Protein AF-0000000087152832 (afdb_homodimer)

Foldseek 3Di:
DPQPPLLVLVVVLDVVVHDFAAQPFDDDPQAQAQEEEEACFQQLLLLQLLLRNVNHPRYAYEYQAQDLCRGDCLNALDQDQFDPDFQPFAFSVLPSVSLGLQSSCCSPPNNVVVVPDRGHTSVSVSVSRVVSCVSSVPDYHYNKDFQAWDDDDQWIWTWIAHPNDTDIHIYNFYEHLPAQQQQQHDDDDPQCPPPPPQFEDESNDGDDLLVQAQWEEEEEEQAASRLSVLLSNVVSHHVAYEYEYQAQDRLADPLQVVLVDCVSQQCVLVDPLQVLLVSVLVDVVSDHHHDPVSNVSNVVDPRYHYHHNWDFPHWDDDVQWIWTQTPVGIDTTNHYYYHPGYARALCSRSHNVVCSVQFAFQLLPDDHDPVRDDPRNRRQGQADQLQFTDTSDPPPCPSRRRYHYQAQSCCSNNNDTGSDRNNSNNRSSRNSVSSVVVSCVVCVVVVCCVVVDDDDDPDDPVVCVVVDDDPDPPPPDD/DPQPPLLVLVVVLDVVVHDFAAQPFDDDPQAQAQEEEEACFQQLLLLQLLLRNVNHPRYAYEYQAQDLCRGDCLNALDQDQFDPDAQPFAFSCLPSVSLGLQSSCCSPPNNVVVVPDRGHTSVSVSVSRVVSCVSSVPDYHYNKDFQAWDDDDQWIWTWIAHPNDTDIHIYNFYEHLPAQQQQQHDDDDPQCPPPPPQFEDESSDGDDLLVQAQWEEEEEEQAASRLSVLLSNVVSHHVAYEYEYQAQDRLADPLQVVLVDCVSQQCVLVDPLQVLLVSVLVDVVSDHHHDPVSNVSNVVDPRYHYHHNWDFPHWDDDVQWIWTQTPVGIDTTNHYYYHPGYARALCSRSHNVVCSVQFAFQLLPDDHDPVRDDPRNRRQGQADQLQFTDTSDPPPCPSRRRYHYQYCSCCSNNHPDGSDRNNSNNRSSRNSVSSVVVSCVVCVVVVCCVVVDDDDDPDDPVVCVVVDDDPDPPDPDD

Solvent-accessible surface area (backbone atoms only — not comparable to full-atom values): 50286 Å² total; per-residue (Å²): 123,85,77,75,63,54,54,48,57,34,51,49,46,50,58,65,69,47,79,70,50,66,60,65,67,78,89,51,90,87,52,69,21,51,30,36,31,38,20,47,28,70,55,23,45,27,46,52,52,53,37,34,63,55,12,45,47,53,64,44,31,27,18,57,30,76,40,80,72,52,36,54,42,60,72,59,44,53,64,59,68,45,47,90,56,70,63,81,59,57,40,68,42,61,71,37,48,38,61,25,68,65,45,50,47,27,50,74,63,31,65,68,53,53,67,67,46,80,39,45,40,30,66,58,50,46,50,46,52,56,47,48,32,61,78,71,63,55,69,63,43,47,31,29,33,79,54,31,49,41,81,53,94,86,32,32,37,36,33,29,38,40,88,90,36,77,46,76,47,30,24,47,28,38,35,43,30,46,35,68,57,56,32,37,22,76,38,74,58,73,31,53,68,76,42,61,66,87,40,44,44,46,51,83,45,93,71,70,44,70,75,35,40,67,28,36,34,35,27,37,27,58,25,48,66,20,30,22,50,47,24,50,34,50,73,41,42,26,55,29,37,39,32,26,14,61,44,78,59,74,32,31,39,57,62,71,60,64,40,72,44,59,56,53,55,76,34,38,66,72,47,56,68,70,57,35,49,51,52,45,49,51,41,63,72,43,38,62,45,35,49,62,66,38,49,47,60,29,45,76,38,87,50,32,29,36,35,58,45,26,46,65,72,33,46,43,78,54,90,88,28,36,32,40,34,32,83,87,43,75,45,75,24,54,35,34,39,37,28,57,56,58,36,64,31,56,82,64,30,64,35,37,66,82,48,43,87,43,46,19,25,30,58,76,75,50,82,64,58,88,94,60,70,50,72,68,66,29,54,27,50,38,49,44,92,40,31,14,41,30,46,56,51,86,82,76,43,71,66,33,64,35,35,23,53,40,13,50,47,35,23,59,50,54,40,65,71,30,58,43,52,85,32,37,62,61,48,50,58,41,31,47,52,42,49,51,41,51,56,47,60,75,41,37,71,61,50,48,54,56,55,68,46,90,69,71,58,74,58,58,71,74,70,48,51,88,21,47,60,69,80,79,77,76,75,74,79,123,124,85,76,76,64,54,55,48,57,34,51,49,45,50,58,64,70,48,76,70,50,68,60,65,67,80,88,51,91,86,52,69,23,50,32,37,30,37,23,48,26,72,56,24,44,27,47,52,52,53,37,35,62,55,14,46,46,53,65,45,29,27,17,58,30,77,41,78,72,52,36,54,44,60,73,59,46,52,64,60,69,45,47,90,55,69,62,82,59,56,38,66,41,62,69,36,48,38,60,24,68,64,47,50,48,26,50,74,62,30,64,68,52,54,68,68,46,82,40,44,39,30,66,57,51,47,50,47,52,55,46,48,31,62,79,69,64,55,68,62,44,47,31,27,32,79,54,30,49,39,83,52,93,85,32,33,36,36,33,30,38,41,88,89,36,77,46,76,46,29,25,49,28,37,35,43,30,45,36,68,56,56,31,36,22,76,38,73,59,74,32,52,68,77,43,62,66,90,40,44,42,46,53,84,43,91,72,71,46,71,77,36,40,65,28,36,34,33,28,40,26,57,26,46,65,20,32,24,52,47,25,52,33,51,73,40,42,25,55,30,35,41,32,27,16,61,44,76,58,74,31,30,39,56,62,66,60,64,42,72,44,59,57,53,56,75,35,38,65,73,48,56,68,70,57,36,49,49,53,46,49,51,42,62,71,42,38,64,45,36,50,63,66,37,48,47,59,28,47,76,38,87,50,32,30,37,36,58,45,25,46,64,72,34,43,45,80,54,90,89,27,37,34,39,35,33,82,87,42,75,45,75,25,55,36,33,38,38,28,57,58,58,36,63,31,55,82,66,29,63,34,38,66,82,50,44,88,44,47,20,25,30,58,77,75,51,82,63,58,87,93,59,69,50,72,69,66,30,53,27,51,38,50,47,92,40,31,13,41,30,47,56,50,85,81,76,42,71,67,33,64,34,36,24,52,40,13,52,47,34,24,62,46,50,43,77,62,32,57,43,53,84,27,37,62,60,49,52,58,40,30,47,51,44,50,50,42,50,57,45,61,74,39,37,69,62,49,47,52,54,55,66,44,91,69,72,56,74,58,58,71,73,71,50,50,87,21,47,62,70,80,81,78,77,77,72,77,122

Structure (mmCIF, N/CA/C/O backbone):
data_AF-0000000087152832-model_v1
#
loop_
_entity.id
_entity.type
_entity.pdbx_description
1 polymer 'FAD-dependent urate hydroxylase'
#
loop_
_atom_site.group_PDB
_atom_site.id
_atom_site.type_symbol
_atom_site.label_atom_id
_atom_site.label_alt_id
_atom_site.label_comp_id
_atom_site.label_asym_id
_atom_site.label_entity_id
_atom_site.label_seq_id
_atom_site.pdbx_PDB_ins_code
_atom_site.Cartn_x
_atom_site.Cartn_y
_atom_site.Cartn_z
_atom_site.occupancy
_atom_site.B_iso_or_equiv
_atom_site.auth_seq_id
_atom_site.auth_comp_id
_atom_site.auth_asym_id
_atom_site.auth_atom_id
_atom_site.pdbx_PDB_model_num
ATOM 1 N N . MET A 1 1 ? 34.344 0.021 24.438 1 34.47 1 MET A N 1
ATOM 2 C CA . MET A 1 1 ? 33.625 -0.871 23.516 1 34.47 1 MET A CA 1
ATOM 3 C C . MET A 1 1 ? 33.312 -0.161 22.219 1 34.47 1 MET A C 1
ATOM 5 O O . MET A 1 1 ? 32.844 0.986 22.219 1 34.47 1 MET A O 1
ATOM 9 N N . PRO A 1 2 ? 33.969 -0.465 21.047 1 39.16 2 PRO A N 1
ATOM 10 C CA . PRO A 1 2 ? 33.781 0.297 19.812 1 39.16 2 PRO A CA 1
ATOM 11 C C . PRO A 1 2 ? 32.375 0.818 19.641 1 39.16 2 PRO A C 1
ATOM 13 O O . PRO A 1 2 ? 31.406 0.152 20.031 1 39.16 2 PRO A O 1
ATOM 16 N N . LYS A 1 3 ? 32.188 1.976 19.656 1 50.28 3 LYS A N 1
ATOM 17 C CA . LYS A 1 3 ? 30.891 2.682 19.594 1 50.28 3 LYS A CA 1
ATOM 18 C C . LYS A 1 3 ? 30.016 2.133 18.484 1 50.28 3 LYS A C 1
ATOM 20 O O . LYS A 1 3 ? 30.406 2.129 17.312 1 50.28 3 LYS A O 1
ATOM 25 N N . SER A 1 4 ? 29.031 1.187 18.688 1 70.5 4 SER A N 1
ATOM 26 C CA . SER A 1 4 ? 28.109 0.554 17.75 1 70.5 4 SER A CA 1
ATOM 27 C C . SER A 1 4 ? 27.609 1.549 16.703 1 70.5 4 SER A C 1
ATOM 29 O O . SER A 1 4 ? 27.438 2.732 17 1 70.5 4 SER A O 1
ATOM 31 N N . ASP A 1 5 ? 27.891 1.509 15.406 1 87.69 5 ASP A N 1
ATOM 32 C CA . ASP A 1 5 ? 27.406 2.299 14.281 1 87.69 5 ASP A CA 1
ATOM 33 C C . ASP A 1 5 ? 25.906 2.594 14.43 1 87.69 5 ASP A C 1
ATOM 35 O O . ASP A 1 5 ? 25.078 1.691 14.312 1 87.69 5 ASP A O 1
ATOM 39 N N . PRO A 1 6 ? 25.641 3.889 14.805 1 92.56 6 PRO A N 1
ATOM 40 C CA . PRO A 1 6 ? 24.25 4.242 15.086 1 92.56 6 PRO A CA 1
ATOM 41 C C . PRO A 1 6 ? 23.344 4.07 13.867 1 92.56 6 PRO A C 1
ATOM 43 O O . PRO A 1 6 ? 22.109 4.074 14 1 92.56 6 PRO A O 1
ATOM 46 N N . ASP A 1 7 ? 23.938 3.949 12.727 1 94.38 7 ASP A N 1
ATOM 47 C CA . ASP A 1 7 ? 23.125 3.846 11.523 1 94.38 7 ASP A CA 1
ATOM 48 C C . ASP A 1 7 ? 23.078 2.406 11.016 1 94.38 7 ASP A C 1
ATOM 50 O O . ASP A 1 7 ? 22.594 2.15 9.906 1 94.38 7 ASP A O 1
ATOM 54 N N . SER A 1 8 ? 23.594 1.45 11.797 1 91.62 8 SER A N 1
ATOM 55 C CA . SER A 1 8 ? 23.672 0.055 11.375 1 91.62 8 SER A CA 1
ATOM 56 C C . SER A 1 8 ? 22.297 -0.511 11.055 1 91.62 8 SER A C 1
ATOM 58 O O . SER A 1 8 ? 22.125 -1.249 10.078 1 91.62 8 SER A O 1
ATOM 60 N N . VAL A 1 9 ? 21.281 -0.178 11.891 1 91.44 9 VAL A N 1
ATOM 61 C CA . VAL A 1 9 ? 19.922 -0.685 11.695 1 91.44 9 VAL A CA 1
ATOM 62 C C . VAL A 1 9 ? 19.375 -0.171 10.367 1 91.44 9 VAL A C 1
ATOM 64 O O . VAL A 1 9 ? 18.797 -0.935 9.586 1 91.44 9 VAL A O 1
ATOM 67 N N . ALA A 1 10 ? 19.594 1.076 10.102 1 94.69 10 ALA A N 1
ATOM 68 C CA . ALA A 1 10 ? 19.109 1.687 8.859 1 94.69 10 ALA A CA 1
ATOM 69 C C . ALA A 1 10 ? 19.844 1.106 7.652 1 94.69 10 ALA A C 1
ATOM 71 O O . ALA A 1 10 ? 19.219 0.789 6.637 1 94.69 10 ALA A O 1
ATOM 72 N N . ARG A 1 11 ? 21.094 0.98 7.719 1 94 11 ARG A N 1
ATOM 73 C CA . ARG A 1 11 ? 21.891 0.421 6.629 1 94 11 ARG A CA 1
ATOM 74 C C . ARG A 1 11 ? 21.469 -1.011 6.32 1 94 11 ARG A C 1
ATOM 76 O O . ARG A 1 11 ? 21.391 -1.403 5.156 1 94 11 ARG A O 1
ATOM 83 N N . GLU A 1 12 ? 21.25 -1.754 7.398 1 92.56 12 GLU A N 1
ATOM 84 C CA . GLU A 1 12 ? 20.797 -3.129 7.215 1 92.56 12 GLU A CA 1
ATOM 85 C C . GLU A 1 12 ? 19.438 -3.174 6.539 1 92.56 12 GLU A C 1
ATOM 87 O O . GLU A 1 12 ? 19.203 -3.992 5.648 1 92.56 12 GLU A O 1
ATOM 92 N N . ALA A 1 13 ? 18.516 -2.316 7.008 1 94 13 ALA A N 1
ATOM 93 C CA . ALA A 1 13 ? 17.203 -2.242 6.383 1 94 13 ALA A CA 1
ATOM 94 C C . ALA A 1 13 ? 17.328 -1.927 4.895 1 94 13 ALA A C 1
ATOM 96 O O . ALA A 1 13 ? 16.672 -2.568 4.066 1 94 13 ALA A O 1
ATOM 97 N N . LEU A 1 14 ? 18.172 -0.978 4.547 1 95.44 14 LEU A N 1
ATOM 98 C CA . LEU A 1 14 ? 18.359 -0.581 3.158 1 95.44 14 LEU A CA 1
ATOM 99 C C . LEU A 1 14 ? 19.016 -1.708 2.357 1 95.44 14 LEU A C 1
ATOM 101 O O . LEU A 1 14 ? 18.656 -1.936 1.199 1 95.44 14 LEU A O 1
ATOM 105 N N . ARG A 1 15 ? 19.938 -2.42 2.959 1 95.38 15 ARG A N 1
ATOM 106 C CA . ARG A 1 15 ? 20.562 -3.564 2.305 1 95.38 15 ARG A CA 1
ATOM 107 C C . ARG A 1 15 ? 19.531 -4.641 1.985 1 95.38 15 ARG A C 1
ATOM 109 O O . ARG A 1 15 ? 19.531 -5.211 0.891 1 95.38 15 ARG A O 1
ATOM 116 N N . LEU A 1 16 ? 18.656 -4.902 2.887 1 95.19 16 LEU A N 1
ATOM 117 C CA . LEU A 1 16 ? 17.688 -5.996 2.771 1 95.19 16 LEU A CA 1
ATOM 118 C C . LEU A 1 16 ? 16.625 -5.676 1.736 1 95.19 16 LEU A C 1
ATOM 120 O O . LEU A 1 16 ? 16.094 -6.578 1.076 1 95.19 16 LEU A O 1
ATOM 124 N N . ILE A 1 17 ? 16.219 -4.41 1.548 1 94.69 17 ILE A N 1
ATOM 125 C CA . ILE A 1 17 ? 15.195 -4.105 0.559 1 94.69 17 ILE A CA 1
ATOM 126 C C . ILE A 1 17 ? 15.828 -4.008 -0.828 1 94.69 17 ILE A C 1
ATOM 128 O O . ILE A 1 17 ? 15.125 -4.004 -1.839 1 94.69 17 ILE A O 1
ATOM 132 N N . GLY A 1 18 ? 17.234 -3.9 -0.894 1 94 18 GLY A N 1
ATOM 133 C CA . GLY A 1 18 ? 17.938 -3.938 -2.164 1 94 18 GLY A CA 1
ATOM 134 C C . GLY A 1 18 ? 17.984 -2.588 -2.855 1 94 18 GLY A C 1
ATOM 135 O O . GLY A 1 18 ? 17.5 -1.59 -2.32 1 94 18 GLY A O 1
ATOM 136 N N . PRO A 1 19 ? 18.641 -2.531 -4.027 1 94 19 PRO A N 1
ATOM 137 C CA . PRO A 1 19 ? 18.797 -1.271 -4.754 1 94 19 PRO A CA 1
ATOM 138 C C . PRO A 1 19 ? 17.469 -0.728 -5.281 1 94 19 PRO A C 1
ATOM 140 O O . PRO A 1 19 ? 16.484 -1.478 -5.406 1 94 19 PRO A O 1
ATOM 143 N N . ASP A 1 20 ? 17.406 0.537 -5.535 1 94.62 20 ASP A N 1
ATOM 144 C CA . ASP A 1 20 ? 16.25 1.143 -6.184 1 94.62 20 ASP A CA 1
ATOM 145 C C . ASP A 1 20 ? 16 0.521 -7.555 1 94.62 20 ASP A C 1
ATOM 147 O O . ASP A 1 20 ? 16.953 0.248 -8.297 1 94.62 20 ASP A O 1
ATOM 151 N N . PRO A 1 21 ? 14.734 0.308 -7.871 1 95.44 21 PRO A N 1
ATOM 152 C CA . PRO A 1 21 ? 14.445 -0.145 -9.234 1 95.44 21 PRO A CA 1
ATOM 153 C C . PRO A 1 21 ? 14.891 0.86 -10.297 1 95.44 21 PRO A C 1
ATOM 155 O O . PRO A 1 21 ? 14.945 2.062 -10.023 1 95.44 21 PRO A O 1
ATOM 158 N N . GLN A 1 22 ? 15.18 0.346 -11.445 1 95.69 22 GLN A N 1
ATOM 159 C CA . GLN A 1 22 ? 15.516 1.22 -12.57 1 95.69 22 GLN A CA 1
ATOM 160 C C . GLN A 1 22 ? 14.305 2.055 -12.992 1 95.69 22 GLN A C 1
ATOM 162 O O . GLN A 1 22 ? 13.164 1.602 -12.883 1 95.69 22 GLN A O 1
ATOM 167 N N . ASN A 1 23 ? 14.602 3.26 -13.484 1 97.81 23 ASN A N 1
ATOM 168 C CA . ASN A 1 23 ? 13.539 4.094 -14.039 1 97.81 23 ASN A CA 1
ATOM 169 C C . ASN A 1 23 ? 12.828 3.404 -15.195 1 97.81 23 ASN A C 1
ATOM 171 O O . ASN A 1 23 ? 13.453 3.051 -16.188 1 97.81 23 ASN A O 1
ATOM 175 N N . TRP A 1 24 ? 11.57 3.172 -15.023 1 97.81 24 TRP A N 1
ATOM 176 C CA . TRP A 1 24 ? 10.836 2.473 -16.062 1 97.81 24 TRP A CA 1
ATOM 177 C C . TRP A 1 24 ? 10.023 3.451 -16.906 1 97.81 24 TRP A C 1
ATOM 179 O O . TRP A 1 24 ? 9.406 3.061 -17.906 1 97.81 24 TRP A O 1
ATOM 189 N N . VAL A 1 25 ? 9.961 4.746 -16.547 1 98.31 25 VAL A N 1
ATOM 190 C CA . VAL A 1 25 ? 9.211 5.758 -17.281 1 98.31 25 VAL A CA 1
ATOM 191 C C . VAL A 1 25 ? 10 6.172 -18.531 1 98.31 25 VAL A C 1
ATOM 193 O O . VAL A 1 25 ? 11.148 6.621 -18.422 1 98.31 25 VAL A O 1
ATOM 196 N N . PRO A 1 26 ? 9.391 6.051 -19.672 1 97.25 26 PRO A N 1
ATOM 197 C CA . PRO A 1 26 ? 10.102 6.43 -20.891 1 97.25 26 PRO A CA 1
ATOM 198 C C . PRO A 1 26 ? 10.453 7.914 -20.938 1 97.25 26 PRO A C 1
ATOM 200 O O . PRO A 1 26 ? 9.656 8.75 -20.484 1 97.25 26 PRO A O 1
ATOM 203 N N . ASP A 1 27 ? 11.586 8.195 -21.516 1 95.56 27 ASP A N 1
ATOM 204 C CA . ASP A 1 27 ? 11.977 9.586 -21.719 1 95.56 27 ASP A CA 1
ATOM 205 C C . ASP A 1 27 ? 11.133 10.234 -22.812 1 95.56 27 ASP A C 1
ATOM 207 O O . ASP A 1 27 ? 10.812 9.594 -23.828 1 95.56 27 ASP A O 1
ATOM 211 N N . ARG A 1 28 ? 10.75 11.383 -22.625 1 95 28 ARG A N 1
ATOM 212 C CA . ARG A 1 28 ? 10.062 12.203 -23.625 1 95 28 ARG A CA 1
ATOM 213 C C . ARG A 1 28 ? 10.859 13.461 -23.938 1 95 28 ARG A C 1
ATOM 215 O O . ARG A 1 28 ? 11.391 14.117 -23.047 1 95 28 ARG A O 1
ATOM 222 N N . ASP A 1 29 ? 10.914 13.719 -25.203 1 93.88 29 ASP A N 1
ATOM 223 C CA . ASP A 1 29 ? 11.625 14.922 -25.625 1 93.88 29 ASP A CA 1
ATOM 224 C C . ASP A 1 29 ? 10.969 16.172 -25.062 1 93.88 29 ASP A C 1
ATOM 226 O O . ASP A 1 29 ? 9.742 16.312 -25.078 1 93.88 29 ASP A O 1
ATOM 230 N N . GLY A 1 30 ? 11.766 17 -24.531 1 94.94 30 GLY A N 1
ATOM 231 C CA . GLY A 1 30 ? 11.266 18.281 -24.047 1 94.94 30 GLY A CA 1
ATOM 232 C C . GLY A 1 30 ? 10.727 18.203 -22.625 1 94.94 30 GLY A C 1
ATOM 233 O O . GLY A 1 30 ? 10.281 19.219 -22.078 1 94.94 30 GLY A O 1
ATOM 234 N N . ILE A 1 31 ? 10.758 17.016 -22.094 1 97.69 31 ILE A N 1
ATOM 235 C CA . ILE A 1 31 ? 10.273 16.859 -20.719 1 97.69 31 ILE A CA 1
ATOM 236 C C . ILE A 1 31 ? 11.453 16.781 -19.766 1 97.69 31 ILE A C 1
ATOM 238 O O . ILE A 1 31 ? 12.281 15.867 -19.859 1 97.69 31 ILE A O 1
ATOM 242 N N . ASP A 1 32 ? 11.523 17.703 -18.844 1 98.44 32 ASP A N 1
ATOM 243 C CA . ASP A 1 32 ? 12.633 17.766 -17.891 1 98.44 32 ASP A CA 1
ATOM 244 C C . ASP A 1 32 ? 12.438 16.766 -16.75 1 98.44 32 ASP A C 1
ATOM 246 O O . ASP A 1 32 ? 13.391 16.125 -16.312 1 98.44 32 ASP A O 1
ATOM 250 N N . HIS A 1 33 ? 11.219 16.625 -16.266 1 98.69 33 HIS A N 1
ATOM 251 C CA . HIS A 1 33 ? 10.945 15.797 -15.094 1 98.69 33 HIS A CA 1
ATOM 252 C C . HIS A 1 33 ? 9.695 14.953 -15.297 1 98.69 33 HIS A C 1
ATOM 254 O O . HIS A 1 33 ? 8.719 15.414 -15.891 1 98.69 33 HIS A O 1
ATOM 260 N N . ASN A 1 34 ? 9.703 13.703 -14.805 1 98.81 34 ASN A N 1
ATOM 261 C CA . ASN A 1 34 ? 8.469 12.938 -14.703 1 98.81 34 ASN A CA 1
ATOM 262 C C . ASN A 1 34 ? 7.586 13.445 -13.57 1 98.81 34 ASN A C 1
ATOM 264 O O . ASN A 1 34 ? 6.363 13.523 -13.719 1 98.81 34 ASN A O 1
ATOM 268 N N . VAL A 1 35 ? 8.227 13.789 -12.438 1 98.88 35 VAL A N 1
ATOM 269 C CA . VAL A 1 35 ? 7.496 14.289 -11.281 1 98.88 35 VAL A CA 1
ATOM 270 C C . VAL A 1 35 ? 8.281 15.414 -10.617 1 98.88 35 VAL A C 1
ATOM 272 O O . VAL A 1 35 ? 9.492 15.305 -10.422 1 98.88 35 VAL A O 1
ATOM 275 N N . VAL A 1 36 ? 7.645 16.5 -10.305 1 98.94 36 VAL A N 1
ATOM 276 C CA . VAL A 1 36 ? 8.203 17.531 -9.438 1 98.94 36 VAL A CA 1
ATOM 277 C C . VAL A 1 36 ? 7.402 17.594 -8.133 1 98.94 36 VAL A C 1
ATOM 279 O O . VAL A 1 36 ? 6.172 17.625 -8.156 1 98.94 36 VAL A O 1
ATOM 282 N N . VAL A 1 37 ? 8.07 17.516 -7.051 1 98.81 37 VAL A N 1
ATOM 283 C CA . VAL A 1 37 ? 7.48 17.703 -5.73 1 98.81 37 VAL A CA 1
ATOM 284 C C . VAL A 1 37 ? 7.828 19.094 -5.199 1 98.81 37 VAL A C 1
ATOM 286 O O . VAL A 1 37 ? 9.008 19.422 -5.066 1 98.81 37 VAL A O 1
ATOM 289 N N . VAL A 1 38 ? 6.785 19.859 -4.965 1 98.25 38 VAL A N 1
ATOM 290 C CA . VAL A 1 38 ? 6.992 21.203 -4.426 1 98.25 38 VAL A CA 1
ATOM 291 C C . VAL A 1 38 ? 6.902 21.156 -2.9 1 98.25 38 VAL A C 1
ATOM 293 O O . VAL A 1 38 ? 5.844 20.875 -2.342 1 98.25 38 VAL A O 1
ATOM 296 N N . GLY A 1 39 ? 7.945 21.531 -2.248 1 96.75 39 GLY A N 1
ATOM 297 C CA . GLY A 1 39 ? 8.117 21.359 -0.813 1 96.75 39 GLY A CA 1
ATOM 298 C C . GLY A 1 39 ? 9.102 20.266 -0.454 1 96.75 39 GLY A C 1
ATOM 299 O O . GLY A 1 39 ? 8.836 19.078 -0.708 1 96.75 39 GLY A O 1
ATOM 300 N N . GLY A 1 40 ? 10.195 20.672 0.104 1 94.88 40 GLY A N 1
ATOM 301 C CA . GLY A 1 40 ? 11.25 19.703 0.409 1 94.88 40 GLY A CA 1
ATOM 302 C C . GLY A 1 40 ? 11.312 19.344 1.88 1 94.88 40 GLY A C 1
ATOM 303 O O . GLY A 1 40 ? 12.328 18.812 2.35 1 94.88 40 GLY A O 1
ATOM 304 N N . GLY A 1 41 ? 10.266 19.672 2.682 1 94.38 41 GLY A N 1
ATOM 305 C CA . GLY A 1 41 ? 10.211 19.266 4.078 1 94.38 41 GLY A CA 1
ATOM 306 C C . GLY A 1 41 ? 9.984 17.781 4.258 1 94.38 41 GLY A C 1
ATOM 307 O O . GLY A 1 41 ? 10.484 16.969 3.469 1 94.38 41 GLY A O 1
ATOM 308 N N . GLN A 1 42 ? 9.336 17.406 5.371 1 95.62 42 GLN A N 1
ATOM 309 C CA . GLN A 1 42 ? 9.156 16 5.699 1 95.62 42 GLN A CA 1
ATOM 310 C C . GLN A 1 42 ? 8.352 15.281 4.617 1 95.62 42 GLN A C 1
ATOM 312 O O . GLN A 1 42 ? 8.672 14.148 4.246 1 95.62 42 GLN A O 1
ATOM 317 N N . SER A 1 43 ? 7.316 15.945 4.023 1 96.5 43 SER A N 1
ATOM 318 C CA . SER A 1 43 ? 6.477 15.32 3.002 1 96.5 43 SER A CA 1
ATOM 319 C C . SER A 1 43 ? 7.25 15.117 1.704 1 96.5 43 SER A C 1
ATOM 321 O O . SER A 1 43 ? 7.207 14.039 1.116 1 96.5 43 SER A O 1
ATOM 323 N N . GLY A 1 44 ? 7.934 16.203 1.272 1 97.12 44 GLY A N 1
ATOM 324 C CA . GLY A 1 44 ? 8.695 16.109 0.039 1 97.12 44 GLY A CA 1
ATOM 325 C C . GLY A 1 44 ? 9.758 15.016 0.081 1 97.12 44 GLY A C 1
ATOM 326 O O . GLY A 1 44 ? 9.953 14.297 -0.898 1 97.12 44 GLY A O 1
ATOM 327 N N . SER A 1 45 ? 10.414 14.891 1.209 1 96.75 45 SER A N 1
ATOM 328 C CA . SER A 1 45 ? 11.43 13.852 1.388 1 96.75 45 SER A CA 1
ATOM 329 C C . SER A 1 45 ? 10.812 12.461 1.299 1 96.75 45 SER A C 1
ATOM 331 O O . SER A 1 45 ? 11.383 11.562 0.673 1 96.75 45 SER A O 1
ATOM 333 N N . ALA A 1 46 ? 9.688 12.305 1.95 1 98.12 46 ALA A N 1
ATOM 334 C CA . ALA A 1 46 ? 8.992 11.016 1.929 1 98.12 46 ALA A CA 1
ATOM 335 C C . ALA A 1 46 ? 8.539 10.664 0.515 1 98.12 46 ALA A C 1
ATOM 337 O O . ALA A 1 46 ? 8.688 9.516 0.077 1 98.12 46 ALA A O 1
ATOM 338 N N . PHE A 1 47 ? 8.023 11.664 -0.245 1 98.69 47 PHE A N 1
ATOM 339 C CA . PHE A 1 47 ? 7.594 11.438 -1.621 1 98.69 47 PHE A CA 1
ATOM 340 C C . PHE A 1 47 ? 8.773 11.047 -2.5 1 98.69 47 PHE A C 1
ATOM 342 O O . PHE A 1 47 ? 8.664 10.133 -3.322 1 98.69 47 PHE A O 1
ATOM 349 N N . ALA A 1 48 ? 9.867 11.758 -2.33 1 98.44 48 ALA A N 1
ATOM 350 C CA . ALA A 1 48 ? 11.055 11.484 -3.137 1 98.44 48 ALA A CA 1
ATOM 351 C C . ALA A 1 48 ? 11.484 10.023 -3 1 98.44 48 ALA A C 1
ATOM 353 O O . ALA A 1 48 ? 11.727 9.344 -4 1 98.44 48 ALA A O 1
ATOM 354 N N . PHE A 1 49 ? 11.578 9.57 -1.771 1 98.12 49 PHE A N 1
ATOM 355 C CA . PHE A 1 49 ? 11.984 8.195 -1.516 1 98.12 49 PHE A CA 1
ATOM 356 C C . PHE A 1 49 ? 10.953 7.219 -2.07 1 98.12 49 PHE A C 1
ATOM 358 O O . PHE A 1 49 ? 11.312 6.238 -2.73 1 98.12 49 PHE A O 1
ATOM 365 N N . ALA A 1 50 ? 9.656 7.488 -1.843 1 98.31 50 ALA A N 1
ATOM 366 C CA . ALA A 1 50 ? 8.586 6.605 -2.287 1 98.31 50 ALA A CA 1
ATOM 367 C C . ALA A 1 50 ? 8.555 6.496 -3.809 1 98.31 50 ALA A C 1
ATOM 369 O O . ALA A 1 50 ? 8.391 5.402 -4.355 1 98.31 50 ALA A O 1
ATOM 370 N N . LEU A 1 51 ? 8.672 7.625 -4.508 1 98.69 51 LEU A N 1
ATOM 371 C CA . LEU A 1 51 ? 8.656 7.641 -5.965 1 98.69 51 LEU A CA 1
ATOM 372 C C . LEU A 1 51 ? 9.844 6.875 -6.531 1 98.69 51 LEU A C 1
ATOM 374 O O . LEU A 1 51 ? 9.703 6.117 -7.496 1 98.69 51 LEU A O 1
ATOM 378 N N . ARG A 1 52 ? 10.977 7.062 -5.898 1 97.62 52 ARG A N 1
ATOM 379 C CA . ARG A 1 52 ? 12.172 6.332 -6.309 1 97.62 52 ARG A CA 1
ATOM 380 C C . ARG A 1 52 ? 11.977 4.828 -6.148 1 97.62 52 ARG A C 1
ATOM 382 O O . ARG A 1 52 ? 12.328 4.055 -7.043 1 97.62 52 ARG A O 1
ATOM 389 N N . ARG A 1 53 ? 11.438 4.418 -5.055 1 96.25 53 ARG A N 1
ATOM 390 C CA . ARG A 1 53 ? 11.219 3 -4.781 1 96.25 53 ARG A CA 1
ATOM 391 C C . ARG A 1 53 ? 10.188 2.408 -5.738 1 96.25 53 ARG A C 1
ATOM 393 O O . ARG A 1 53 ? 10.172 1.198 -5.965 1 96.25 53 ARG A O 1
ATOM 400 N N . ALA A 1 54 ? 9.375 3.256 -6.328 1 97.38 54 ALA A N 1
ATOM 401 C CA . ALA A 1 54 ? 8.391 2.818 -7.316 1 97.38 54 ALA A CA 1
ATOM 402 C C . ALA A 1 54 ? 9.016 2.705 -8.703 1 97.38 54 ALA A C 1
ATOM 404 O O . ALA A 1 54 ? 8.344 2.322 -9.664 1 97.38 54 ALA A O 1
ATOM 405 N N . GLY A 1 55 ? 10.297 3.064 -8.812 1 97.94 55 GLY A N 1
ATOM 406 C CA . GLY A 1 55 ? 11 2.996 -10.086 1 97.94 55 GLY A CA 1
ATOM 407 C C . GLY A 1 55 ? 10.688 4.164 -11.008 1 97.94 55 GLY A C 1
ATOM 408 O O . GLY A 1 55 ? 10.75 4.031 -12.227 1 97.94 55 GLY A O 1
ATOM 409 N N . ILE A 1 56 ? 10.25 5.238 -10.453 1 98.62 56 ILE A N 1
ATOM 410 C CA . ILE A 1 56 ? 9.977 6.445 -11.227 1 98.62 56 ILE A CA 1
ATOM 411 C C . ILE A 1 56 ? 11.18 7.379 -11.172 1 98.62 56 ILE A C 1
ATOM 413 O O . ILE A 1 56 ? 11.531 7.879 -10.102 1 98.62 56 ILE A O 1
ATOM 417 N N . GLY A 1 57 ? 11.82 7.578 -12.281 1 98.12 57 GLY A N 1
ATOM 418 C CA . GLY A 1 57 ? 12.984 8.438 -12.383 1 98.12 57 GLY A CA 1
ATOM 419 C C . GLY A 1 57 ? 12.648 9.859 -12.789 1 98.12 57 GLY A C 1
ATOM 420 O O . GLY A 1 57 ? 11.477 10.188 -12.992 1 98.12 57 GLY A O 1
ATOM 421 N N . LYS A 1 58 ? 13.672 10.727 -12.742 1 98.12 58 LYS A N 1
ATOM 422 C CA . LYS A 1 58 ? 13.547 12.141 -13.086 1 98.12 58 LYS A CA 1
ATOM 423 C C . LYS A 1 58 ? 12.555 12.844 -12.164 1 98.12 58 LYS A C 1
ATOM 425 O O . LYS A 1 58 ? 11.656 13.547 -12.633 1 98.12 58 LYS A O 1
ATOM 430 N N . VAL A 1 59 ? 12.742 12.531 -10.914 1 98.62 59 VAL A N 1
ATOM 431 C CA . VAL A 1 59 ? 11.984 13.195 -9.859 1 98.62 59 VAL A CA 1
ATOM 432 C C . VAL A 1 59 ? 12.797 14.359 -9.297 1 98.62 59 VAL A C 1
ATOM 434 O O . VAL A 1 59 ? 13.992 14.227 -9.023 1 98.62 59 VAL A O 1
ATOM 437 N N . SER A 1 60 ? 12.195 15.484 -9.219 1 98.62 60 SER A N 1
ATOM 438 C CA . SER A 1 60 ? 12.836 16.656 -8.617 1 98.62 60 SER A CA 1
ATOM 439 C C . SER A 1 60 ? 12.031 17.188 -7.438 1 98.62 60 SER A C 1
ATOM 441 O O . SER A 1 60 ? 10.812 17.312 -7.523 1 98.62 60 SER A O 1
ATOM 443 N N . VAL A 1 61 ? 12.695 17.375 -6.371 1 98.69 61 VAL A N 1
ATOM 444 C CA . VAL A 1 61 ? 12.102 18.031 -5.211 1 98.69 61 VAL A CA 1
ATOM 445 C C . VAL A 1 61 ? 12.641 19.453 -5.082 1 98.69 61 VAL A C 1
ATOM 447 O O . VAL A 1 61 ? 13.859 19.656 -5.051 1 98.69 61 VAL A O 1
ATOM 450 N N . ILE A 1 62 ? 11.719 20.406 -5 1 98.31 62 ILE A N 1
ATOM 451 C CA . ILE A 1 62 ? 12.164 21.781 -4.895 1 98.31 62 ILE A CA 1
ATOM 452 C C . ILE A 1 62 ? 11.609 22.406 -3.615 1 98.31 62 ILE A C 1
ATOM 454 O O . ILE A 1 62 ? 10.57 21.984 -3.111 1 98.31 62 ILE A O 1
ATOM 458 N N . ASP A 1 63 ? 12.328 23.312 -3.107 1 97.31 63 ASP A N 1
ATOM 459 C CA . ASP A 1 63 ? 11.922 24.062 -1.926 1 97.31 63 ASP A CA 1
ATOM 460 C C . ASP A 1 63 ? 12.406 25.516 -2.006 1 97.31 63 ASP A C 1
ATOM 462 O O . ASP A 1 63 ? 13.531 25.781 -2.43 1 97.31 63 ASP A O 1
ATOM 466 N N . ALA A 1 64 ? 11.57 26.438 -1.648 1 95.12 64 ALA A N 1
ATOM 467 C CA . ALA A 1 64 ? 11.898 27.859 -1.715 1 95.12 64 ALA A CA 1
ATOM 468 C C . ALA A 1 64 ? 12.922 28.234 -0.647 1 95.12 64 ALA A C 1
ATOM 470 O O . ALA A 1 64 ? 13.625 29.234 -0.784 1 95.12 64 ALA A O 1
ATOM 471 N N . ALA A 1 65 ? 12.984 27.469 0.405 1 95.06 65 ALA A N 1
ATOM 472 C CA . ALA A 1 65 ? 13.945 27.75 1.47 1 95.06 65 ALA A CA 1
ATOM 473 C C . ALA A 1 65 ? 15.375 27.719 0.943 1 95.06 65 ALA A C 1
ATOM 475 O O . ALA A 1 65 ? 15.672 27 -0.021 1 95.06 65 ALA A O 1
ATOM 476 N N . ALA A 1 66 ? 16.297 28.453 1.612 1 95.31 66 ALA A N 1
ATOM 477 C CA . ALA A 1 66 ? 17.672 28.562 1.172 1 95.31 66 ALA A CA 1
ATOM 478 C C . ALA A 1 66 ? 18.438 27.25 1.367 1 95.31 66 ALA A C 1
ATOM 480 O O . ALA A 1 66 ? 19.344 26.938 0.6 1 95.31 66 ALA A O 1
ATOM 481 N N . ASP A 1 67 ? 18.094 26.531 2.434 1 94.81 67 ASP A N 1
ATOM 482 C CA . ASP A 1 67 ? 18.719 25.25 2.736 1 94.81 67 ASP A CA 1
ATOM 483 C C . ASP A 1 67 ? 17.812 24.391 3.617 1 94.81 67 ASP A C 1
ATOM 485 O O . ASP A 1 67 ? 16.656 24.75 3.869 1 94.81 67 ASP A O 1
ATOM 489 N N . HIS A 1 68 ? 18.344 23.234 4.062 1 92.94 68 HIS A N 1
ATOM 490 C CA . HIS A 1 68 ? 17.562 22.234 4.789 1 92.94 68 HIS A CA 1
ATOM 491 C C . HIS A 1 68 ? 17.141 22.766 6.16 1 92.94 68 HIS A C 1
ATOM 493 O O . HIS A 1 68 ? 16.125 22.344 6.711 1 92.94 68 HIS A O 1
ATOM 499 N N . THR A 1 69 ? 17.922 23.719 6.73 1 93.94 69 THR A N 1
ATOM 500 C CA . THR A 1 69 ? 17.641 24.219 8.07 1 93.94 69 THR A CA 1
ATOM 501 C C . THR A 1 69 ? 16.484 25.219 8.039 1 93.94 69 THR A C 1
ATOM 503 O O . THR A 1 69 ? 15.906 25.547 9.086 1 93.94 69 THR A O 1
ATOM 506 N N . GLN A 1 70 ? 16.141 25.625 6.828 1 93.06 70 GLN A N 1
ATOM 507 C CA . GLN A 1 70 ? 15.078 26.625 6.688 1 93.06 70 GLN A CA 1
ATOM 508 C C . GLN A 1 70 ? 13.852 26.016 6.008 1 93.06 70 GLN A C 1
ATOM 510 O O . GLN A 1 70 ? 12.828 26.688 5.844 1 93.06 70 GLN A O 1
ATOM 515 N N . ALA A 1 71 ? 14.016 24.75 5.59 1 91.5 71 ALA A N 1
ATOM 516 C CA . ALA A 1 71 ? 12.891 24.062 4.941 1 91.5 71 ALA A CA 1
ATOM 517 C C . ALA A 1 71 ? 11.961 23.438 5.977 1 91.5 71 ALA A C 1
ATOM 519 O O . ALA A 1 71 ? 12.422 22.797 6.922 1 91.5 71 ALA A O 1
ATOM 520 N N . GLY A 1 72 ? 10.672 23.703 5.77 1 89.44 72 GLY A N 1
ATOM 521 C CA . GLY A 1 72 ? 9.688 23.172 6.707 1 89.44 72 GLY A CA 1
ATOM 522 C C . GLY A 1 72 ? 9.516 24.047 7.938 1 89.44 72 GLY A C 1
ATOM 523 O O . GLY A 1 72 ? 9.992 25.188 7.977 1 89.44 72 GLY A O 1
ATOM 524 N N . VAL A 1 73 ? 8.867 23.5 8.922 1 92.12 73 VAL A N 1
ATOM 525 C CA . VAL A 1 73 ? 8.422 24.359 10.016 1 92.12 73 VAL A CA 1
ATOM 526 C C . VAL A 1 73 ? 9.234 24.047 11.273 1 92.12 73 VAL A C 1
ATOM 528 O O . VAL A 1 73 ? 9.289 24.859 12.203 1 92.12 73 VAL A O 1
ATOM 531 N N . TRP A 1 74 ? 9.93 22.969 11.297 1 94.62 74 TRP A N 1
ATOM 532 C CA . TRP A 1 74 ? 10.383 22.406 12.562 1 94.62 74 TRP A CA 1
ATOM 533 C C . TRP A 1 74 ? 11.508 23.234 13.164 1 94.62 74 TRP A C 1
ATOM 535 O O . TRP A 1 74 ? 11.648 23.312 14.383 1 94.62 74 TRP A O 1
ATOM 545 N N . LEU A 1 75 ? 12.312 23.875 12.32 1 94.62 75 LEU A N 1
ATOM 546 C CA . LEU A 1 75 ? 13.414 24.703 12.797 1 94.62 75 LEU A CA 1
ATOM 547 C C . LEU A 1 75 ? 13.141 26.172 12.508 1 94.62 75 LEU A C 1
ATOM 549 O O . LEU A 1 75 ? 14.008 27.031 12.719 1 94.62 75 LEU A O 1
ATOM 553 N N . THR A 1 76 ? 11.953 26.484 12.008 1 92.69 76 THR A N 1
ATOM 554 C CA . THR A 1 76 ? 11.672 27.859 11.586 1 92.69 76 THR A CA 1
ATOM 555 C C . THR A 1 76 ? 10.477 28.422 12.344 1 92.69 76 THR A C 1
ATOM 557 O O . THR A 1 76 ? 10.648 29.109 13.359 1 92.69 76 THR A O 1
ATOM 560 N N . SER A 1 77 ? 9.297 27.922 12.078 1 92.81 77 SER A N 1
ATOM 561 C CA . SER A 1 77 ? 8.109 28.594 12.594 1 92.81 77 SER A CA 1
ATOM 562 C C . SER A 1 77 ? 7.473 27.812 13.734 1 92.81 77 SER A C 1
ATOM 564 O O . SER A 1 77 ? 6.727 28.359 14.539 1 92.81 77 SER A O 1
ATOM 566 N N . ALA A 1 78 ? 7.73 26.562 13.781 1 93.81 78 ALA A N 1
ATOM 567 C CA . ALA A 1 78 ? 7.199 25.781 14.891 1 93.81 78 ALA A CA 1
ATOM 568 C C . ALA A 1 78 ? 7.836 26.188 16.219 1 93.81 78 ALA A C 1
ATOM 570 O O . ALA A 1 78 ? 9.039 26.469 16.266 1 93.81 78 ALA A O 1
ATOM 571 N N . ARG A 1 79 ? 7.02 26.25 17.281 1 96.06 79 ARG A N 1
ATOM 572 C CA . ARG A 1 79 ? 7.516 26.781 18.547 1 96.06 79 ARG A CA 1
ATOM 573 C C . ARG A 1 79 ? 7.207 25.828 19.703 1 96.06 79 ARG A C 1
ATOM 575 O O . ARG A 1 79 ? 7.547 26.109 20.859 1 96.06 79 ARG A O 1
ATOM 582 N N . MET A 1 80 ? 6.543 24.688 19.391 1 96.5 80 MET A N 1
ATOM 583 C CA . MET A 1 80 ? 6.312 23.672 20.406 1 96.5 80 MET A CA 1
ATOM 584 C C . MET A 1 80 ? 7.609 22.953 20.781 1 96.5 80 MET A C 1
ATOM 586 O O . MET A 1 80 ? 8.547 22.922 19.984 1 96.5 80 MET A O 1
ATOM 590 N N . HIS A 1 81 ? 7.633 22.391 22 1 96.19 81 HIS A N 1
ATOM 591 C CA . HIS A 1 81 ? 8.797 21.641 22.438 1 96.19 81 HIS A CA 1
ATOM 592 C C . HIS A 1 81 ? 8.75 20.203 21.906 1 96.19 81 HIS A C 1
ATOM 594 O O . HIS A 1 81 ? 9.781 19.625 21.578 1 96.19 81 HIS A O 1
ATOM 600 N N . LYS A 1 82 ? 7.566 19.672 21.922 1 96.19 82 LYS A N 1
ATOM 601 C CA . LYS A 1 82 ? 7.348 18.297 21.469 1 96.19 82 LYS A CA 1
ATOM 602 C C . LYS A 1 82 ? 6.266 18.234 20.406 1 96.19 82 LYS A C 1
ATOM 604 O O . LYS A 1 82 ? 5.387 19.094 20.344 1 96.19 82 LYS A O 1
ATOM 609 N N . LEU A 1 83 ? 6.406 17.25 19.5 1 95.5 83 LEU A N 1
ATOM 610 C CA . LEU A 1 83 ? 5.348 17.016 18.531 1 95.5 83 LEU A CA 1
ATOM 611 C C . LEU A 1 83 ? 4.023 16.719 19.219 1 95.5 83 LEU A C 1
ATOM 613 O O . LEU A 1 83 ? 4 16.375 20.406 1 95.5 83 LEU A O 1
ATOM 617 N N . ARG A 1 84 ? 2.988 16.891 18.484 1 91.88 84 ARG A N 1
ATOM 618 C CA . ARG A 1 84 ? 1.655 16.70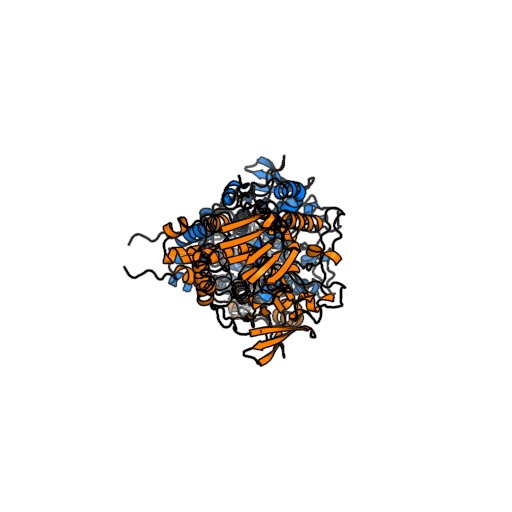3 19.047 1 91.88 84 ARG A CA 1
ATOM 619 C C . ARG A 1 84 ? 1.098 15.336 18.688 1 91.88 84 ARG A C 1
ATOM 621 O O . ARG A 1 84 ? 0.08 14.914 19.234 1 91.88 84 ARG A O 1
ATOM 628 N N . THR A 1 85 ? 1.77 14.602 17.75 1 91.38 85 THR A N 1
ATOM 629 C CA . THR A 1 85 ? 1.355 13.273 17.297 1 91.38 85 THR A CA 1
ATOM 630 C C . THR A 1 85 ? 2.004 12.188 18.156 1 91.38 85 THR A C 1
ATOM 632 O O . THR A 1 85 ? 3.111 12.375 18.672 1 91.38 85 THR A O 1
ATOM 635 N N . PRO A 1 86 ? 1.288 11.016 18.312 1 92.38 86 PRO A N 1
ATOM 636 C CA . PRO A 1 86 ? 1.928 9.898 19 1 92.38 86 PRO A CA 1
ATOM 637 C C . PRO A 1 86 ? 3.273 9.516 18.391 1 92.38 86 PRO A C 1
ATOM 639 O O . PRO A 1 86 ? 3.426 9.531 17.172 1 92.38 86 PRO A O 1
ATOM 642 N N . LYS A 1 87 ? 4.219 9.141 19.281 1 96.06 87 LYS A N 1
ATOM 643 C CA . LYS A 1 87 ? 5.582 8.875 18.828 1 96.06 87 LYS A CA 1
ATOM 644 C C . LYS A 1 87 ? 5.652 7.582 18.031 1 96.06 87 LYS A C 1
ATOM 646 O O . LYS A 1 87 ? 6.648 7.32 17.344 1 96.06 87 LYS A O 1
ATOM 651 N N . THR A 1 88 ? 4.566 6.773 18.109 1 93.69 88 THR A N 1
ATOM 652 C CA . THR A 1 88 ? 4.609 5.426 17.547 1 93.69 88 THR A CA 1
ATOM 653 C C . THR A 1 88 ? 4.094 5.422 16.109 1 93.69 88 THR A C 1
ATOM 655 O O . THR A 1 88 ? 4.164 4.398 15.43 1 93.69 88 THR A O 1
ATOM 658 N N . LEU A 1 89 ? 3.59 6.535 15.594 1 92.25 89 LEU A N 1
ATOM 659 C CA . LEU A 1 89 ? 3.02 6.562 14.258 1 92.25 89 LEU A CA 1
ATOM 660 C C . LEU A 1 89 ? 4.113 6.461 13.195 1 92.25 89 LEU A C 1
ATOM 662 O O . LEU A 1 89 ? 5.176 7.07 13.336 1 92.25 89 LEU A O 1
ATOM 666 N N . PRO A 1 90 ? 3.818 5.688 12.156 1 92.19 90 PRO A N 1
ATOM 667 C CA . PRO A 1 90 ? 4.773 5.672 11.047 1 92.19 90 PRO A CA 1
ATOM 668 C C . PRO A 1 90 ? 4.973 7.051 10.422 1 92.19 90 PRO A C 1
ATOM 670 O O . PRO A 1 90 ? 4 7.766 10.172 1 92.19 90 PRO A O 1
ATOM 673 N N . GLY A 1 91 ? 6.199 7.383 10.172 1 95.44 91 GLY A N 1
ATOM 674 C CA . GLY A 1 91 ? 6.574 8.648 9.57 1 95.44 91 GLY A CA 1
ATOM 675 C C . GLY A 1 91 ? 7.008 8.523 8.125 1 95.44 91 GLY A C 1
ATOM 676 O O . GLY A 1 91 ? 6.391 7.789 7.348 1 95.44 91 GLY A O 1
ATOM 677 N N . PRO A 1 92 ? 8.031 9.266 7.738 1 96.88 92 PRO A N 1
ATOM 678 C CA . PRO A 1 92 ? 8.477 9.305 6.34 1 96.88 92 PRO A CA 1
ATOM 679 C C . PRO A 1 92 ? 9.055 7.977 5.863 1 96.88 92 PRO A C 1
ATOM 681 O O . PRO A 1 92 ? 9.25 7.777 4.66 1 96.88 92 PRO A O 1
ATOM 684 N N . GLU A 1 93 ? 9.336 7.051 6.809 1 96 93 GLU A N 1
ATOM 685 C CA . GLU A 1 93 ? 9.891 5.754 6.441 1 96 93 GLU A CA 1
ATOM 686 C C . GLU A 1 93 ? 8.828 4.852 5.816 1 96 93 GLU A C 1
ATOM 688 O O . GLU A 1 93 ? 9.156 3.83 5.211 1 96 93 GLU A O 1
ATOM 693 N N . LEU A 1 94 ? 7.586 5.191 5.871 1 92.75 94 LEU A N 1
ATOM 694 C CA . LEU A 1 94 ? 6.453 4.559 5.207 1 92.75 94 LEU A CA 1
ATOM 695 C C . LEU A 1 94 ? 6.461 3.053 5.43 1 92.75 94 LEU A C 1
ATOM 697 O O . LEU A 1 94 ? 6.363 2.277 4.477 1 92.75 94 LEU A O 1
ATOM 701 N N . GLY A 1 95 ? 6.66 2.629 6.652 1 88.5 95 GLY A N 1
ATOM 702 C CA . GLY A 1 95 ? 6.516 1.229 7.02 1 88.5 95 GLY A CA 1
ATOM 703 C C . GLY A 1 95 ? 7.84 0.489 7.082 1 88.5 95 GLY A C 1
ATOM 704 O O . GLY A 1 95 ? 7.883 -0.687 7.449 1 88.5 95 GLY A O 1
ATOM 705 N N . LEU A 1 96 ? 8.938 1.041 6.691 1 95.62 96 LEU A N 1
ATOM 706 C CA . LEU A 1 96 ? 10.266 0.468 6.871 1 95.62 96 LEU A CA 1
ATOM 707 C C . LEU A 1 96 ? 10.828 0.808 8.25 1 95.62 96 LEU A C 1
ATOM 709 O O . LEU A 1 96 ? 11.523 1.812 8.414 1 95.62 96 LEU A O 1
ATOM 713 N N . PRO A 1 97 ? 10.648 -0.079 9.164 1 94.75 97 PRO A N 1
ATOM 714 C CA . PRO A 1 97 ? 10.891 0.293 10.562 1 94.75 97 PRO A CA 1
ATOM 715 C C . PRO A 1 97 ? 12.352 0.646 10.836 1 94.75 97 PRO A C 1
ATOM 717 O O . PRO A 1 97 ? 12.633 1.487 11.695 1 94.75 97 PRO A O 1
ATOM 720 N N . GLY A 1 98 ? 13.227 0.113 10.102 1 96 98 GLY A N 1
ATOM 721 C CA . GLY A 1 98 ? 14.641 0.413 10.297 1 96 98 GLY A CA 1
ATOM 722 C C . GLY A 1 98 ? 15 1.847 9.953 1 96 98 GLY A C 1
ATOM 723 O O . GLY A 1 98 ? 16.047 2.342 10.352 1 96 98 GLY A O 1
ATOM 724 N N . LEU A 1 99 ? 14.133 2.498 9.25 1 97.44 99 LEU A N 1
ATOM 725 C CA . LEU A 1 99 ? 14.344 3.889 8.859 1 97.44 99 LEU A CA 1
ATOM 726 C C . LEU A 1 99 ? 13.484 4.824 9.703 1 97.44 99 LEU A C 1
ATOM 728 O O . LEU A 1 99 ? 13.477 6.035 9.484 1 97.44 99 LEU A O 1
ATOM 732 N N . GLY A 1 100 ? 12.719 4.27 10.688 1 97.5 100 GLY A N 1
ATOM 733 C CA . GLY A 1 100 ? 11.789 5.047 11.492 1 97.5 100 GLY A CA 1
ATOM 734 C C . GLY A 1 100 ? 12.461 5.801 12.617 1 97.5 100 GLY A C 1
ATOM 735 O O . GLY A 1 100 ? 13.617 5.535 12.945 1 97.5 100 GLY A O 1
ATOM 736 N N . PHE A 1 101 ? 11.75 6.746 13.203 1 98.12 101 PHE A N 1
ATOM 737 C CA . PHE A 1 101 ? 12.273 7.562 14.289 1 98.12 101 PHE A CA 1
ATOM 738 C C . PHE A 1 101 ? 12.695 6.691 15.461 1 98.12 101 PHE A C 1
ATOM 740 O O . PHE A 1 101 ? 13.75 6.914 16.062 1 98.12 101 PHE A O 1
ATOM 747 N N . GLN A 1 102 ? 11.891 5.691 15.812 1 97.81 102 GLN A N 1
ATOM 748 C CA . GLN A 1 102 ? 12.211 4.848 16.953 1 97.81 102 GLN A CA 1
ATOM 749 C C . GLN A 1 102 ? 13.57 4.176 16.781 1 97.81 102 GLN A C 1
ATOM 751 O O . GLN A 1 102 ? 14.406 4.211 17.688 1 97.81 102 GLN A O 1
ATOM 756 N N . ALA A 1 103 ? 13.766 3.551 15.625 1 97.25 103 ALA A N 1
ATOM 757 C CA . ALA A 1 103 ? 15.055 2.91 15.359 1 97.25 103 ALA A CA 1
ATOM 758 C C . ALA A 1 103 ? 16.203 3.92 15.445 1 97.25 103 ALA A C 1
ATOM 760 O O . ALA A 1 103 ? 17.234 3.645 16.062 1 97.25 103 ALA A O 1
ATOM 761 N N . TRP A 1 104 ? 16.031 5.078 14.844 1 98.12 104 TRP A N 1
ATOM 762 C CA . TRP A 1 104 ? 17.016 6.145 14.836 1 98.12 104 TRP A CA 1
ATOM 763 C C . TRP A 1 104 ? 17.328 6.602 16.25 1 98.12 104 TRP A C 1
ATOM 765 O O . TRP A 1 104 ? 18.5 6.707 16.641 1 98.12 104 TRP A O 1
ATOM 775 N N . TYR A 1 105 ? 16.312 6.852 17.047 1 98.31 105 TYR A N 1
ATOM 776 C CA . TYR A 1 105 ? 16.453 7.387 18.391 1 98.31 105 TYR A CA 1
ATOM 777 C C . TYR A 1 105 ? 17.078 6.352 19.328 1 98.31 105 TYR A C 1
ATOM 779 O O . TYR A 1 105 ? 18 6.664 20.094 1 98.31 105 TYR A O 1
ATOM 787 N N . GLU A 1 106 ? 16.625 5.105 19.281 1 97.31 106 GLU A N 1
ATOM 788 C CA . GLU A 1 106 ? 17.141 4.051 20.141 1 97.31 106 GLU A CA 1
ATOM 789 C C . GLU A 1 106 ? 18.625 3.781 19.859 1 97.31 106 GLU A C 1
ATOM 791 O O . GLU A 1 106 ? 19.391 3.477 20.781 1 97.31 106 GLU A O 1
ATOM 796 N N . ALA A 1 107 ? 18.969 3.828 18.609 1 95.69 107 ALA A N 1
ATOM 797 C CA . ALA A 1 107 ? 20.359 3.6 18.234 1 95.69 107 ALA A CA 1
ATOM 798 C C . ALA A 1 107 ? 21.266 4.656 18.844 1 95.69 107 ALA A C 1
ATOM 800 O O . ALA A 1 107 ? 22.438 4.391 19.125 1 95.69 107 ALA A O 1
ATOM 801 N N . ARG A 1 108 ? 20.812 5.828 19.141 1 96.5 108 ARG A N 1
ATOM 802 C CA . ARG A 1 108 ? 21.625 6.957 19.594 1 96.5 108 ARG A CA 1
ATOM 803 C C . ARG A 1 108 ? 21.5 7.145 21.094 1 96.5 108 ARG A C 1
ATOM 805 O O . ARG A 1 108 ? 22.469 7.496 21.766 1 96.5 108 ARG A O 1
ATOM 812 N N . TYR A 1 109 ? 20.234 6.832 21.594 1 97.19 109 TYR A N 1
ATOM 813 C CA . TYR A 1 109 ? 20 7.203 22.984 1 97.19 109 TYR A CA 1
ATOM 814 C C . TYR A 1 109 ? 19.547 5.996 23.797 1 97.19 109 TYR A C 1
ATOM 816 O O . TYR A 1 109 ? 19.422 6.082 25.016 1 97.19 109 TYR A O 1
ATOM 824 N N . GLY A 1 110 ? 19.234 4.852 23.172 1 96.31 110 GLY A N 1
ATOM 825 C CA . GLY A 1 110 ? 18.844 3.635 23.859 1 96.31 110 GLY A CA 1
ATOM 826 C C . GLY A 1 110 ? 17.344 3.453 23.922 1 96.31 110 GLY A C 1
ATOM 827 O O . GLY A 1 110 ? 16.594 4.426 23.844 1 96.31 110 GLY A O 1
ATOM 828 N N . ALA A 1 111 ? 16.922 2.186 24.094 1 96 111 ALA A N 1
ATOM 829 C CA . ALA A 1 111 ? 15.508 1.827 24.156 1 96 111 ALA A CA 1
ATOM 830 C C . ALA A 1 111 ? 14.828 2.473 25.359 1 96 111 ALA A C 1
ATOM 832 O O . ALA A 1 111 ? 13.68 2.916 25.266 1 96 111 ALA A O 1
ATOM 833 N N . ALA A 1 112 ? 15.477 2.516 26.469 1 97.56 112 ALA A N 1
ATOM 834 C CA . ALA A 1 112 ? 14.914 3.1 27.688 1 97.56 112 ALA A CA 1
ATOM 835 C C . ALA A 1 112 ? 14.617 4.582 27.484 1 97.56 112 ALA A C 1
ATOM 837 O O . ALA A 1 112 ? 13.609 5.09 27.984 1 97.56 112 ALA A O 1
ATOM 838 N N . ALA A 1 113 ? 15.523 5.238 26.812 1 98 113 ALA A N 1
ATOM 839 C CA . ALA A 1 113 ? 15.32 6.656 26.531 1 98 113 ALA A CA 1
ATOM 840 C C . ALA A 1 113 ? 14.094 6.875 25.656 1 98 113 ALA A C 1
ATOM 842 O O . ALA A 1 113 ? 13.32 7.809 25.891 1 98 113 ALA A O 1
ATOM 843 N N . TYR A 1 114 ? 13.938 6.055 24.672 1 97.81 114 TYR A N 1
ATOM 844 C CA . TYR A 1 114 ? 12.75 6.145 23.828 1 97.81 114 TYR A CA 1
ATOM 845 C C . TYR A 1 114 ? 11.484 5.898 24.641 1 97.81 114 TYR A C 1
ATOM 847 O O . TYR A 1 114 ? 10.492 6.625 24.5 1 97.81 114 TYR A O 1
ATOM 855 N N . ASP A 1 115 ? 11.516 4.887 25.469 1 97.12 115 ASP A N 1
ATOM 856 C CA . ASP A 1 115 ? 10.359 4.551 26.297 1 97.12 115 ASP A CA 1
ATOM 857 C C . ASP A 1 115 ? 9.977 5.715 27.203 1 97.12 115 ASP A C 1
ATOM 859 O O . ASP A 1 115 ? 8.789 5.918 27.484 1 97.12 115 ASP A O 1
ATOM 863 N N . ALA A 1 116 ? 10.914 6.484 27.562 1 97.5 116 ALA A N 1
ATOM 864 C CA . ALA A 1 116 ? 10.695 7.59 28.5 1 97.5 116 ALA A CA 1
ATOM 865 C C . ALA A 1 116 ? 10.086 8.797 27.781 1 97.5 116 ALA A C 1
ATOM 867 O O . ALA A 1 116 ? 9.547 9.695 28.422 1 97.5 116 ALA A O 1
ATOM 868 N N . LEU A 1 117 ? 10.234 8.805 26.453 1 96.88 117 LEU A N 1
ATOM 869 C CA . LEU A 1 117 ? 9.609 9.883 25.703 1 96.88 117 LEU A CA 1
ATOM 870 C C . LEU A 1 117 ? 8.094 9.766 25.734 1 96.88 117 LEU A C 1
ATOM 872 O O . LEU A 1 117 ? 7.547 8.672 25.562 1 96.88 117 LEU A O 1
ATOM 876 N N . ASP A 1 118 ? 7.41 10.805 26.062 1 95.12 118 ASP A N 1
ATOM 877 C CA . ASP A 1 118 ? 5.961 10.82 25.875 1 95.12 118 ASP A CA 1
ATOM 878 C C . ASP A 1 118 ? 5.594 11.102 24.422 1 95.12 118 ASP A C 1
ATOM 880 O O . ASP A 1 118 ? 4.754 10.414 23.844 1 95.12 118 ASP A O 1
ATOM 884 N N . ARG A 1 119 ? 6.215 12.125 23.844 1 96.94 119 ARG A N 1
ATOM 885 C CA . ARG A 1 119 ? 6.141 12.531 22.453 1 96.94 119 ARG A CA 1
ATOM 886 C C . ARG A 1 119 ? 7.512 12.953 21.938 1 96.94 119 ARG A C 1
ATOM 888 O O . ARG A 1 119 ? 8.406 13.266 22.719 1 96.94 119 ARG A O 1
ATOM 895 N N . ILE A 1 120 ? 7.652 12.891 20.641 1 98.06 120 ILE A N 1
ATOM 896 C CA . ILE A 1 120 ? 8.938 13.203 20.031 1 98.06 120 ILE A CA 1
ATOM 897 C C . ILE A 1 120 ? 9.258 14.68 20.234 1 98.06 120 ILE A C 1
ATOM 899 O O . ILE A 1 120 ? 8.406 15.547 20 1 98.06 120 ILE A O 1
ATOM 903 N N . LEU A 1 121 ? 10.453 15 20.672 1 97.94 121 LEU A N 1
ATOM 904 C CA . LEU A 1 121 ? 10.898 16.375 20.797 1 97.94 121 LEU A CA 1
ATOM 905 C C . LEU A 1 121 ? 11.102 17.016 19.422 1 97.94 121 LEU A C 1
ATOM 907 O O . LEU A 1 121 ? 11.617 16.359 18.516 1 97.94 121 LEU A O 1
ATOM 911 N N . ARG A 1 122 ? 10.703 18.266 19.281 1 97.56 122 ARG A N 1
ATOM 912 C CA . ARG A 1 122 ? 10.695 18.969 18 1 97.56 122 ARG A CA 1
ATOM 913 C C . ARG A 1 122 ? 12.078 18.938 17.359 1 97.56 122 ARG A C 1
ATOM 915 O O . ARG A 1 122 ? 12.203 18.594 16.172 1 97.56 122 ARG A O 1
ATOM 922 N N . PHE A 1 123 ? 13.086 19.203 18.094 1 97.62 123 PHE A N 1
ATOM 923 C CA . PHE A 1 123 ? 14.43 19.312 17.531 1 97.62 123 PHE A CA 1
ATOM 924 C C . PHE A 1 123 ? 14.984 17.938 17.172 1 97.62 123 PHE A C 1
ATOM 926 O O . PHE A 1 123 ? 15.75 17.797 16.234 1 97.62 123 PHE A O 1
ATOM 933 N N . ASP A 1 124 ? 14.562 16.875 17.953 1 98.19 124 ASP A N 1
ATOM 934 C CA . ASP A 1 124 ? 14.922 15.516 17.578 1 98.19 124 ASP A CA 1
ATOM 935 C C . ASP A 1 124 ? 14.266 15.102 16.266 1 98.19 124 ASP A C 1
ATOM 937 O O . ASP A 1 124 ? 14.883 14.414 15.453 1 98.19 124 ASP A O 1
ATOM 941 N N . TRP A 1 125 ? 13.047 15.539 16.109 1 97.94 125 TRP A N 1
ATOM 942 C CA . TRP A 1 125 ? 12.359 15.258 14.859 1 97.94 125 TRP A CA 1
ATOM 943 C C . TRP A 1 125 ? 13.094 15.906 13.688 1 97.94 125 TRP A C 1
ATOM 945 O O . TRP A 1 125 ? 13.305 15.266 12.648 1 97.94 125 TRP A O 1
ATOM 955 N N . ALA A 1 126 ? 13.5 17.172 13.844 1 97.81 126 ALA A N 1
ATOM 956 C CA . ALA A 1 126 ? 14.242 17.875 12.805 1 97.81 126 ALA A CA 1
ATOM 957 C C . ALA A 1 126 ? 15.547 17.156 12.477 1 97.81 126 ALA A C 1
ATOM 959 O O . ALA A 1 126 ? 15.898 17 11.305 1 97.81 126 ALA A O 1
ATOM 960 N N . ALA A 1 127 ? 16.203 16.719 13.523 1 98.06 127 ALA A N 1
ATOM 961 C CA . ALA A 1 127 ? 17.453 15.992 13.344 1 98.06 127 ALA A CA 1
ATOM 962 C C . ALA A 1 127 ? 17.219 14.664 12.625 1 98.06 127 ALA A C 1
ATOM 964 O O . ALA A 1 127 ? 18 14.297 11.734 1 98.06 127 ALA A O 1
ATOM 965 N N . TYR A 1 128 ? 16.219 14.008 13 1 97.94 128 TYR A N 1
ATOM 966 C CA . TYR A 1 128 ? 15.844 12.758 12.352 1 97.94 128 TYR A CA 1
ATOM 967 C C . TYR A 1 128 ? 15.555 12.977 10.875 1 97.94 128 TYR A C 1
ATOM 969 O O . TYR A 1 128 ? 16.016 12.211 10.023 1 97.94 128 TYR A O 1
ATOM 977 N N . LEU A 1 129 ? 14.766 14.016 10.555 1 97.75 129 LEU A N 1
ATOM 978 C CA . LEU A 1 129 ? 14.414 14.297 9.172 1 97.75 129 LEU A CA 1
ATOM 979 C C . LEU A 1 129 ? 15.664 14.586 8.344 1 97.75 129 LEU A C 1
ATOM 981 O O . LEU A 1 129 ? 15.75 14.172 7.184 1 97.75 129 LEU A O 1
ATOM 985 N N . ASN A 1 130 ? 16.547 15.352 8.883 1 97.62 130 ASN A N 1
ATOM 986 C CA . ASN A 1 130 ? 17.812 15.602 8.211 1 97.62 130 ASN A CA 1
ATOM 987 C C . ASN A 1 130 ? 18.578 14.305 7.949 1 97.62 130 ASN A C 1
ATOM 989 O O . ASN A 1 130 ? 19.062 14.078 6.84 1 97.62 130 ASN A O 1
ATOM 993 N N . TRP A 1 131 ? 18.641 13.461 8.984 1 97.94 131 TRP A N 1
ATOM 994 C CA . TRP A 1 131 ? 19.281 12.156 8.867 1 97.94 131 TRP A CA 1
ATOM 995 C C . TRP A 1 131 ? 18.594 11.312 7.797 1 97.94 131 TRP A C 1
ATOM 997 O O . TRP A 1 131 ? 19.25 10.695 6.957 1 97.94 131 TRP A O 1
ATOM 1007 N N . TYR A 1 132 ? 17.312 11.281 7.84 1 97.88 132 TYR A N 1
ATOM 1008 C CA . TYR A 1 132 ? 16.516 10.5 6.895 1 97.88 132 TYR A CA 1
ATOM 1009 C C . TYR A 1 132 ? 16.859 10.875 5.457 1 97.88 132 TYR A C 1
ATOM 1011 O O . TYR A 1 132 ? 17.047 9.992 4.609 1 97.88 132 TYR A O 1
ATOM 1019 N N . ARG A 1 133 ? 16.891 12.148 5.129 1 97.38 133 ARG A N 1
ATOM 1020 C CA . ARG A 1 133 ? 17.25 12.602 3.791 1 97.38 133 ARG A CA 1
ATOM 1021 C C . ARG A 1 133 ? 18.641 12.102 3.393 1 97.38 133 ARG A C 1
ATOM 1023 O O . ARG A 1 133 ? 18.828 11.633 2.271 1 97.38 133 ARG A O 1
ATOM 1030 N N . LYS A 1 134 ? 19.547 12.148 4.297 1 96.88 134 LYS A N 1
ATOM 1031 C CA . LYS A 1 134 ? 20.922 11.75 4.02 1 96.88 134 LYS A CA 1
ATOM 1032 C C . LYS A 1 134 ? 21.016 10.242 3.77 1 96.88 134 LYS A C 1
ATOM 1034 O O . LYS A 1 134 ? 21.594 9.812 2.77 1 96.88 134 LYS A O 1
ATOM 1039 N N . VAL A 1 135 ? 20.375 9.492 4.676 1 96.81 135 VAL A N 1
ATOM 1040 C CA . VAL A 1 135 ? 20.547 8.047 4.617 1 96.81 135 VAL A CA 1
ATOM 1041 C C . VAL A 1 135 ? 19.797 7.492 3.406 1 96.81 135 VAL A C 1
ATOM 1043 O O . VAL A 1 135 ? 20.203 6.484 2.824 1 96.81 135 VAL A O 1
ATOM 1046 N N . THR A 1 136 ? 18.734 8.156 2.961 1 96.94 136 THR A N 1
ATOM 1047 C CA . THR A 1 136 ? 17.953 7.676 1.827 1 96.94 136 THR A CA 1
ATOM 1048 C C . THR A 1 136 ? 18.438 8.32 0.53 1 96.94 136 THR A C 1
ATOM 1050 O O . THR A 1 136 ? 17.969 7.965 -0.555 1 96.94 136 THR A O 1
ATOM 1053 N N . GLY A 1 137 ? 19.281 9.281 0.618 1 96 137 GLY A N 1
ATOM 1054 C CA . GLY A 1 137 ? 19.859 9.914 -0.562 1 96 137 GLY A CA 1
ATOM 1055 C C . GLY A 1 137 ? 18.906 10.875 -1.241 1 96 137 GLY A C 1
ATOM 1056 O O . GLY A 1 137 ? 18.984 11.102 -2.451 1 96 137 GLY A O 1
ATOM 1057 N N . VAL A 1 138 ? 17.969 11.484 -0.518 1 96.69 138 VAL A N 1
ATOM 1058 C CA . VAL A 1 138 ? 17.031 12.445 -1.069 1 96.69 138 VAL A CA 1
ATOM 1059 C C . VAL A 1 138 ? 17.703 13.797 -1.255 1 96.69 138 VAL A C 1
ATOM 1061 O O . VAL A 1 138 ? 18.312 14.336 -0.318 1 96.69 138 VAL A O 1
ATOM 1064 N N . ALA A 1 139 ? 17.656 14.266 -2.461 1 96.75 139 ALA A N 1
ATOM 1065 C CA . ALA A 1 139 ? 18.188 15.594 -2.766 1 96.75 139 ALA A CA 1
ATOM 1066 C C . ALA A 1 139 ? 17.062 16.609 -2.973 1 96.75 139 ALA A C 1
ATOM 1068 O O . ALA A 1 139 ? 16.062 16.297 -3.623 1 96.75 139 ALA A O 1
ATOM 1069 N N . VAL A 1 140 ? 17.219 17.75 -2.377 1 97.81 140 VAL A N 1
ATOM 1070 C CA . VAL A 1 140 ? 16.266 18.828 -2.525 1 97.81 140 VAL A CA 1
ATOM 1071 C C . VAL A 1 140 ? 16.938 20.047 -3.168 1 97.81 140 VAL A C 1
ATOM 1073 O O . VAL A 1 140 ? 18.047 20.422 -2.771 1 97.81 140 VAL A O 1
ATOM 1076 N N . ARG A 1 141 ? 16.359 20.531 -4.211 1 97.88 141 ARG A N 1
ATOM 1077 C CA . ARG A 1 141 ? 16.797 21.797 -4.805 1 97.88 141 ARG A CA 1
ATOM 1078 C C . ARG A 1 141 ? 16.266 22.984 -4.02 1 97.88 141 ARG A C 1
ATOM 1080 O O . ARG A 1 141 ? 15.188 23.5 -4.316 1 97.88 141 ARG A O 1
ATOM 1087 N N . TYR A 1 142 ? 17.109 23.453 -3.137 1 97 142 TYR A N 1
ATOM 1088 C CA . TYR A 1 142 ? 16.734 24.578 -2.299 1 97 142 TYR A CA 1
ATOM 1089 C C . TYR A 1 142 ? 16.859 25.891 -3.062 1 97 142 TYR A C 1
ATOM 1091 O O . TYR A 1 142 ? 17.406 25.922 -4.16 1 97 142 TYR A O 1
ATOM 1099 N N . GLY A 1 143 ? 16.25 26.906 -2.475 1 96.62 143 GLY A N 1
ATOM 1100 C CA . GLY A 1 143 ? 16.266 28.203 -3.115 1 96.62 143 GLY A CA 1
ATOM 1101 C C . GLY A 1 143 ? 15.484 28.25 -4.414 1 96.62 143 GLY A C 1
ATOM 1102 O O . GLY A 1 143 ? 15.75 29.094 -5.277 1 96.62 143 GLY A O 1
ATOM 1103 N N . THR A 1 144 ? 14.602 27.312 -4.617 1 97.69 144 THR A N 1
ATOM 1104 C CA . THR A 1 144 ? 13.828 27.188 -5.848 1 97.69 144 THR A CA 1
ATOM 1105 C C . THR A 1 144 ? 12.336 27.344 -5.566 1 97.69 144 THR A C 1
ATOM 1107 O O . THR A 1 144 ? 11.742 26.516 -4.875 1 97.69 144 THR A O 1
ATOM 1110 N N . ARG A 1 145 ? 11.719 28.391 -6.102 1 96.81 145 ARG A N 1
ATOM 1111 C CA . ARG A 1 145 ? 10.312 28.688 -5.84 1 96.81 145 ARG A CA 1
ATOM 1112 C C . ARG A 1 145 ? 9.461 28.484 -7.09 1 96.81 145 ARG A C 1
ATOM 1114 O O . ARG A 1 145 ? 9.82 28.938 -8.172 1 96.81 145 ARG A O 1
ATOM 1121 N N . LEU A 1 146 ? 8.43 27.703 -7 1 97.56 146 LEU A N 1
ATOM 1122 C CA . LEU A 1 146 ? 7.418 27.625 -8.047 1 97.56 146 LEU A CA 1
ATOM 1123 C C . LEU A 1 146 ? 6.523 28.859 -8.047 1 97.56 146 LEU A C 1
ATOM 1125 O O . LEU A 1 146 ? 5.879 29.156 -7.035 1 97.56 146 LEU A O 1
ATOM 1129 N N . THR A 1 147 ? 6.395 29.547 -9.156 1 96.94 147 THR A N 1
ATOM 1130 C CA . THR A 1 147 ? 5.648 30.812 -9.164 1 96.94 147 THR A CA 1
ATOM 1131 C C . THR A 1 147 ? 4.41 30.688 -10.047 1 96.94 147 THR A C 1
ATOM 1133 O O . THR A 1 147 ? 3.473 31.484 -9.922 1 96.94 147 THR A O 1
ATOM 1136 N N . ARG A 1 148 ? 4.512 29.75 -10.938 1 97.88 148 ARG A N 1
ATOM 1137 C CA . ARG A 1 148 ? 3.412 29.625 -11.891 1 97.88 148 ARG A CA 1
ATOM 1138 C C . ARG A 1 148 ? 3.402 28.234 -12.523 1 97.88 148 ARG A C 1
ATOM 1140 O O . ARG A 1 148 ? 4.457 27.703 -12.883 1 97.88 148 ARG A O 1
ATOM 1147 N N . ILE A 1 149 ? 2.254 27.609 -12.586 1 98.44 149 ILE A N 1
ATOM 1148 C CA . ILE A 1 149 ? 2.021 26.375 -13.328 1 98.44 149 ILE A CA 1
ATOM 1149 C C . ILE A 1 149 ? 1.28 26.688 -14.633 1 98.44 149 ILE A C 1
ATOM 1151 O O . ILE A 1 149 ? 0.167 27.219 -14.602 1 98.44 149 ILE A O 1
ATOM 1155 N N . GLU A 1 150 ? 1.833 26.391 -15.695 1 98.25 150 GLU A N 1
ATOM 1156 C CA . GLU A 1 150 ? 1.25 26.641 -17.016 1 98.25 150 GLU A CA 1
ATOM 1157 C C . GLU A 1 150 ? 0.932 25.344 -17.734 1 98.25 150 GLU A C 1
ATOM 1159 O O . GLU A 1 150 ? 1.841 24.609 -18.141 1 98.25 150 GLU A O 1
ATOM 1164 N N . PRO A 1 151 ? -0.357 25.078 -17.906 1 96.75 151 PRO A N 1
ATOM 1165 C CA . PRO A 1 151 ? -0.702 23.844 -18.625 1 96.75 151 PRO A CA 1
ATOM 1166 C C . PRO A 1 151 ? -0.192 23.844 -20.078 1 96.75 151 PRO A C 1
ATOM 1168 O O . PRO A 1 151 ? -0.215 24.875 -20.734 1 96.75 151 PRO A O 1
ATOM 1171 N N . ALA A 1 152 ? 0.346 22.75 -20.438 1 94.25 152 ALA A N 1
ATOM 1172 C CA . ALA A 1 152 ? 0.72 22.484 -21.828 1 94.25 152 ALA A CA 1
ATOM 1173 C C . ALA A 1 152 ? 0.071 21.188 -22.328 1 94.25 152 ALA A C 1
ATOM 1175 O O . ALA A 1 152 ? -0.853 20.672 -21.703 1 94.25 152 ALA A O 1
ATOM 1176 N N . VAL A 1 153 ? 0.434 20.797 -23.594 1 90.25 153 VAL A N 1
ATOM 1177 C CA . VAL A 1 153 ? -0.129 19.578 -24.172 1 90.25 153 VAL A CA 1
ATOM 1178 C C . VAL A 1 153 ? 0.516 18.359 -23.531 1 90.25 153 VAL A C 1
ATOM 1180 O O . VAL A 1 153 ? 1.633 17.969 -23.891 1 90.25 153 VAL A O 1
ATOM 1183 N N . ASP A 1 154 ? -0.068 17.797 -22.562 1 90.88 154 ASP A N 1
ATOM 1184 C CA . ASP A 1 154 ? 0.276 16.516 -21.938 1 90.88 154 ASP A CA 1
ATOM 1185 C C . ASP A 1 154 ? 1.331 16.703 -20.859 1 90.88 154 ASP A C 1
ATOM 1187 O O . ASP A 1 154 ? 1.983 15.75 -20.438 1 90.88 154 ASP A O 1
ATOM 1191 N N . HIS A 1 155 ? 1.695 17.891 -20.516 1 97.06 155 HIS A N 1
ATOM 1192 C CA . HIS A 1 155 ? 2.613 18.203 -19.422 1 97.06 155 HIS A CA 1
ATOM 1193 C C . HIS A 1 155 ? 2.346 19.594 -18.844 1 97.06 155 HIS A C 1
ATOM 1195 O O . HIS A 1 155 ? 1.414 20.281 -19.281 1 97.06 155 HIS A O 1
ATOM 1201 N N . LEU A 1 156 ? 3.113 19.922 -17.812 1 98.31 156 LEU A N 1
ATOM 1202 C CA . LEU A 1 156 ? 3.049 21.234 -17.156 1 98.31 156 LEU A CA 1
ATOM 1203 C C . LEU A 1 156 ? 4.352 22 -17.344 1 98.31 156 LEU A C 1
ATOM 1205 O O . LEU A 1 156 ? 5.434 21.406 -17.297 1 98.31 156 LEU A O 1
ATOM 1209 N N . ARG A 1 157 ? 4.223 23.203 -17.672 1 98.56 157 ARG A N 1
ATOM 1210 C CA . ARG A 1 157 ? 5.359 24.125 -17.594 1 98.56 157 ARG A CA 1
ATOM 1211 C C . ARG A 1 157 ? 5.398 24.828 -16.234 1 98.56 157 ARG A C 1
ATOM 1213 O O . ARG A 1 157 ? 4.449 25.516 -15.875 1 98.56 157 ARG A O 1
ATOM 1220 N N . LEU A 1 158 ? 6.461 24.578 -15.523 1 98.69 158 LEU A N 1
ATOM 1221 C CA . LEU A 1 158 ? 6.645 25.125 -14.188 1 98.69 158 LEU A CA 1
ATOM 1222 C C . LEU A 1 158 ? 7.559 26.344 -14.227 1 98.69 158 LEU A C 1
ATOM 1224 O O . LEU A 1 158 ? 8.742 26.234 -14.562 1 98.69 158 LEU A O 1
ATOM 1228 N N . HIS A 1 159 ? 6.961 27.469 -14 1 98.5 159 HIS A N 1
ATOM 1229 C CA . HIS A 1 159 ? 7.766 28.672 -13.852 1 98.5 159 HIS A CA 1
ATOM 1230 C C . HIS A 1 159 ? 8.398 28.734 -12.469 1 98.5 159 HIS A C 1
ATOM 1232 O O . HIS A 1 159 ? 7.691 28.766 -11.453 1 98.5 159 HIS A O 1
ATOM 1238 N N . LEU A 1 160 ? 9.766 28.734 -12.453 1 98.31 160 LEU A N 1
ATOM 1239 C CA . LEU A 1 160 ? 10.539 28.688 -11.219 1 98.31 160 LEU A CA 1
ATOM 1240 C C . LEU A 1 160 ? 11.398 29.938 -11.062 1 98.31 160 LEU A C 1
ATOM 1242 O O . LEU A 1 160 ? 11.789 30.547 -12.055 1 98.31 160 LEU A O 1
ATOM 1246 N N . GLU A 1 161 ? 11.516 30.344 -9.875 1 97.25 161 GLU A N 1
ATOM 1247 C CA . GLU A 1 161 ? 12.508 31.359 -9.508 1 97.25 161 GLU A CA 1
ATOM 1248 C C . GLU A 1 161 ? 13.625 30.734 -8.672 1 97.25 161 GLU A C 1
ATOM 1250 O O . GLU A 1 161 ? 13.375 30.141 -7.621 1 97.25 161 GLU A O 1
ATOM 1255 N N . TRP A 1 162 ? 14.789 30.766 -9.156 1 92.75 162 TRP A N 1
ATOM 1256 C CA . TRP A 1 162 ? 15.984 30.281 -8.469 1 92.75 162 TRP A CA 1
ATOM 1257 C C . TRP A 1 162 ? 17.062 31.359 -8.438 1 92.75 162 TRP A C 1
ATOM 1259 O O . TRP A 1 162 ? 17.531 31.812 -9.484 1 92.75 162 TRP A O 1
ATOM 1269 N N . ASP A 1 163 ? 17.547 31.734 -7.234 1 86.12 163 ASP A N 1
ATOM 1270 C CA . ASP A 1 163 ? 18.562 32.75 -7.047 1 86.12 163 ASP A CA 1
ATOM 1271 C C . ASP A 1 163 ? 18.25 34 -7.867 1 86.12 163 ASP A C 1
ATOM 1273 O O . ASP A 1 163 ? 19.109 34.531 -8.586 1 86.12 163 ASP A O 1
ATOM 1277 N N . GLY A 1 164 ? 17.062 34.406 -7.891 1 86.06 164 GLY A N 1
ATOM 1278 C CA . GLY A 1 164 ? 16.641 35.625 -8.562 1 86.06 164 GLY A CA 1
ATOM 1279 C C . GLY A 1 164 ? 16.438 35.438 -10.055 1 86.06 164 GLY A C 1
ATOM 1280 O O . GLY A 1 164 ? 16.078 36.406 -10.758 1 86.06 164 GLY A O 1
ATOM 1281 N N . HIS A 1 165 ? 16.656 34.312 -10.516 1 93.62 165 HIS A N 1
ATOM 1282 C CA . HIS A 1 165 ? 16.516 34.031 -11.945 1 93.62 165 HIS A CA 1
ATOM 1283 C C . HIS A 1 165 ? 15.289 33.188 -12.242 1 93.62 165 HIS A C 1
ATOM 1285 O O . HIS A 1 165 ? 15.016 32.219 -11.531 1 93.62 165 HIS A O 1
ATOM 1291 N N . ALA A 1 166 ? 14.625 33.656 -13.211 1 96 166 ALA A N 1
ATOM 1292 C CA . ALA A 1 166 ? 13.445 32.938 -13.664 1 96 166 ALA A CA 1
ATOM 1293 C C . ALA A 1 166 ? 13.828 31.812 -14.633 1 96 166 ALA A C 1
ATOM 1295 O O . ALA A 1 166 ? 14.695 31.984 -15.484 1 96 166 ALA A O 1
ATOM 1296 N N . THR A 1 167 ? 13.312 30.672 -14.43 1 96.62 167 THR A N 1
ATOM 1297 C CA . THR A 1 167 ? 13.492 29.547 -15.336 1 96.62 167 THR A CA 1
ATOM 1298 C C . THR A 1 167 ? 12.195 28.766 -15.5 1 96.62 167 THR A C 1
ATOM 1300 O O . THR A 1 167 ? 11.273 28.906 -14.688 1 96.62 167 THR A O 1
ATOM 1303 N N . VAL A 1 168 ? 12.07 28.109 -16.625 1 97.94 168 VAL A N 1
ATOM 1304 C CA . VAL A 1 168 ? 10.898 27.281 -16.891 1 97.94 168 VAL A CA 1
ATOM 1305 C C . VAL A 1 168 ? 11.344 25.828 -17.078 1 97.94 168 VAL A C 1
ATOM 1307 O O . VAL A 1 168 ? 12.258 25.547 -17.859 1 97.94 168 VAL A O 1
ATOM 1310 N N . GLU A 1 169 ? 10.75 24.969 -16.297 1 98.38 169 GLU A N 1
ATOM 1311 C CA . GLU A 1 169 ? 10.961 23.531 -16.453 1 98.38 169 GLU A CA 1
ATOM 1312 C C . GLU A 1 169 ? 9.656 22.812 -16.75 1 98.38 169 GLU A C 1
ATOM 1314 O O . GLU A 1 169 ? 8.57 23.328 -16.453 1 98.38 169 GLU A O 1
ATOM 1319 N N . THR A 1 170 ? 9.773 21.672 -17.375 1 98.62 170 THR A N 1
ATOM 1320 C CA . THR A 1 170 ? 8.586 20.906 -17.734 1 98.62 170 THR A CA 1
ATOM 1321 C C . THR A 1 170 ? 8.477 19.656 -16.875 1 98.62 170 THR A C 1
ATOM 1323 O O . THR A 1 170 ? 9.484 19.047 -16.5 1 98.62 170 THR A O 1
ATOM 1326 N N . ALA A 1 171 ? 7.25 19.312 -16.484 1 98.69 171 ALA A N 1
ATOM 1327 C CA . ALA A 1 171 ? 7.004 18.125 -15.664 1 98.69 171 ALA A CA 1
ATOM 1328 C C . ALA A 1 171 ? 5.719 17.438 -16.094 1 98.69 171 ALA A C 1
ATOM 1330 O O . ALA A 1 171 ? 4.742 18.078 -16.469 1 98.69 171 ALA A O 1
ATOM 1331 N N . ARG A 1 172 ? 5.668 16.156 -16 1 98.62 172 ARG A N 1
ATOM 1332 C CA . ARG A 1 172 ? 4.477 15.383 -16.344 1 98.62 172 ARG A CA 1
ATOM 1333 C C . ARG A 1 172 ? 3.498 15.359 -15.164 1 98.62 172 ARG A C 1
ATOM 1335 O O . ARG A 1 172 ? 2.281 15.352 -15.367 1 98.62 172 ARG A O 1
ATOM 1342 N N . LYS A 1 173 ? 3.941 15.258 -13.977 1 98.81 173 LYS A N 1
ATOM 1343 C CA . LYS A 1 173 ? 3.166 15.234 -12.742 1 98.81 173 LYS A CA 1
ATOM 1344 C C . LYS A 1 173 ? 3.725 16.219 -11.727 1 98.81 173 LYS A C 1
ATOM 1346 O O . LYS A 1 173 ? 4.934 16.469 -11.68 1 98.81 173 LYS A O 1
ATOM 1351 N N . LEU A 1 174 ? 2.855 16.781 -10.938 1 98.81 174 LEU A N 1
ATOM 1352 C CA . LEU A 1 174 ? 3.221 17.734 -9.906 1 98.81 174 LEU A CA 1
ATOM 1353 C C . LEU A 1 174 ? 2.584 17.359 -8.57 1 98.81 174 LEU A C 1
ATOM 1355 O O . LEU A 1 174 ? 1.4 17.016 -8.516 1 98.81 174 LEU A O 1
ATOM 1359 N N . VAL A 1 175 ? 3.352 17.281 -7.496 1 98.75 175 VAL A N 1
ATOM 1360 C CA . VAL A 1 175 ? 2.84 17.125 -6.137 1 98.75 175 VAL A CA 1
ATOM 1361 C C . VAL A 1 175 ? 3.049 18.422 -5.348 1 98.75 175 VAL A C 1
ATOM 1363 O O . VAL A 1 175 ? 4.184 18.875 -5.176 1 98.75 175 VAL A O 1
ATOM 1366 N N . LEU A 1 176 ? 1.969 19 -4.949 1 97.75 176 LEU A N 1
ATOM 1367 C CA . LEU A 1 176 ? 2.037 20.172 -4.098 1 97.75 176 LEU A CA 1
ATOM 1368 C C . LEU A 1 176 ? 2.094 19.781 -2.627 1 97.75 176 LEU A C 1
ATOM 1370 O O . LEU A 1 176 ? 1.059 19.688 -1.964 1 97.75 176 LEU A O 1
ATOM 1374 N N . ALA A 1 177 ? 3.26 19.547 -2.154 1 97 177 ALA A N 1
ATOM 1375 C CA . ALA A 1 177 ? 3.535 19.234 -0.755 1 97 177 ALA A CA 1
ATOM 1376 C C . ALA A 1 177 ? 4.023 20.469 -0.002 1 97 177 ALA A C 1
ATOM 1378 O O . ALA A 1 177 ? 5.074 20.438 0.642 1 97 177 ALA A O 1
ATOM 1379 N N . THR A 1 178 ? 3.219 21.484 0.075 1 93.06 178 THR A N 1
ATOM 1380 C CA . THR A 1 178 ? 3.66 22.828 0.431 1 93.06 178 THR A CA 1
ATOM 1381 C C . THR A 1 178 ? 3.299 23.156 1.878 1 93.06 178 THR A C 1
ATOM 1383 O O . THR A 1 178 ? 3.449 24.297 2.322 1 93.06 178 THR A O 1
ATOM 1386 N N . GLY A 1 179 ? 2.768 22.172 2.578 1 88.94 179 GLY A N 1
ATOM 1387 C CA . GLY A 1 179 ? 2.492 22.375 3.992 1 88.94 179 GLY A CA 1
ATOM 1388 C C . GLY A 1 179 ? 1.33 23.312 4.246 1 88.94 179 GLY A C 1
ATOM 1389 O O . GLY A 1 179 ? 0.521 23.562 3.354 1 88.94 179 GLY A O 1
ATOM 1390 N N . PHE A 1 180 ? 1.175 23.828 5.426 1 82.75 180 PHE A N 1
ATOM 1391 C CA . PHE A 1 180 ? 0.012 24.578 5.906 1 82.75 180 PHE A CA 1
ATOM 1392 C C . PHE A 1 180 ? -0.14 25.891 5.156 1 82.75 180 PHE A C 1
ATOM 1394 O O . PHE A 1 180 ? -1.258 26.312 4.855 1 82.75 180 PHE A O 1
ATOM 1401 N N . ALA A 1 181 ? 0.919 26.516 4.77 1 76.75 181 ALA A N 1
ATOM 1402 C CA . ALA A 1 181 ? 0.856 27.828 4.141 1 76.75 181 ALA A CA 1
ATOM 1403 C C . ALA A 1 181 ? 0.631 27.703 2.635 1 76.75 181 ALA A C 1
ATOM 1405 O O . ALA A 1 181 ? 0.388 28.703 1.954 1 76.75 181 ALA A O 1
ATOM 1406 N N . GLY A 1 182 ? 0.538 26.453 2.176 1 77.31 182 GLY A N 1
ATOM 1407 C CA . GLY A 1 182 ? 0.617 26.266 0.735 1 77.31 182 GLY A CA 1
ATOM 1408 C C . GLY A 1 182 ? -0.738 26.297 0.054 1 77.31 182 GLY A C 1
ATOM 1409 O O . GLY A 1 182 ? -0.828 26.141 -1.166 1 77.31 182 GLY A O 1
ATOM 1410 N N . SER A 1 183 ? -1.775 26.531 0.786 1 83.44 183 SER A N 1
ATOM 1411 C CA . SER A 1 183 ? -3.09 26.422 0.159 1 83.44 183 SER A CA 1
ATOM 1412 C C . SER A 1 183 ? -3.836 27.75 0.218 1 83.44 183 SER A C 1
ATOM 1414 O O . SER A 1 183 ? -5.059 27.797 0.081 1 83.44 183 SER A O 1
ATOM 1416 N N . GLY A 1 184 ? -3.152 28.844 0.431 1 86.62 184 GLY A N 1
ATOM 1417 C CA . GLY A 1 184 ? -3.816 30.125 0.475 1 86.62 184 GLY A CA 1
ATOM 1418 C C . GLY A 1 184 ? -3.105 31.141 1.362 1 86.62 184 GLY A C 1
ATOM 1419 O O . GLY A 1 184 ? -3.383 32.344 1.297 1 86.62 184 GLY A O 1
ATOM 1420 N N . GLY A 1 185 ? -2.334 30.594 2.229 1 88.31 185 GLY A N 1
ATOM 1421 C CA . GLY A 1 185 ? -1.497 31.484 3.023 1 88.31 185 GLY A CA 1
ATOM 1422 C C . GLY A 1 185 ? -2.049 31.734 4.414 1 88.31 185 GLY A C 1
ATOM 1423 O O . GLY A 1 185 ? -3.033 31.125 4.82 1 88.31 185 GLY A O 1
ATOM 1424 N N . ALA A 1 186 ? -1.396 32.688 5.086 1 90.75 186 ALA A N 1
ATOM 1425 C CA . ALA A 1 186 ? -1.738 33.031 6.461 1 90.75 186 ALA A CA 1
ATOM 1426 C C . ALA A 1 186 ? -3.066 33.781 6.523 1 90.75 186 ALA A C 1
ATOM 1428 O O . ALA A 1 186 ? -3.357 34.625 5.66 1 90.75 186 ALA A O 1
ATOM 1429 N N . HIS A 1 187 ? -3.824 33.469 7.492 1 91.25 187 HIS A N 1
ATOM 1430 C CA . HIS A 1 187 ? -5.035 34.219 7.758 1 91.25 187 HIS A CA 1
ATOM 1431 C C . HIS A 1 187 ? -4.75 35.406 8.688 1 91.25 187 HIS A C 1
ATOM 1433 O O . HIS A 1 187 ? -4.305 35.219 9.82 1 91.25 187 HIS A O 1
ATOM 1439 N N . VAL A 1 188 ? -4.941 36.625 8.211 1 92.88 188 VAL A N 1
ATOM 1440 C CA . VAL A 1 188 ? -4.828 37.812 9.023 1 92.88 188 VAL A CA 1
ATOM 1441 C C . VAL A 1 188 ? -6.199 38.469 9.164 1 92.88 188 VAL A C 1
ATOM 1443 O O . VAL A 1 188 ? -6.789 38.906 8.172 1 92.88 188 VAL A O 1
ATOM 1446 N N . PRO A 1 189 ? -6.68 38.531 10.375 1 93.5 189 PRO A N 1
ATOM 1447 C CA . PRO A 1 189 ? -7.992 39.156 10.578 1 93.5 189 PRO A CA 1
ATOM 1448 C C . PRO A 1 189 ? -8.07 40.594 10.031 1 93.5 189 PRO A C 1
ATOM 1450 O O . PRO A 1 189 ? -7.074 41.312 10.07 1 93.5 189 PRO A O 1
ATOM 1453 N N . GLU A 1 190 ? -9.25 40.969 9.617 1 92.25 190 GLU A N 1
ATOM 1454 C CA . GLU A 1 190 ? -9.5 42.281 9.031 1 92.25 190 GLU A CA 1
ATOM 1455 C C . GLU A 1 190 ? -9.102 43.375 9.992 1 92.25 190 GLU A C 1
ATOM 1457 O O . GLU A 1 190 ? -8.57 44.406 9.57 1 92.25 190 GLU A O 1
ATOM 1462 N N . ALA A 1 191 ? -9.32 43.125 11.234 1 93.31 191 ALA A N 1
ATOM 1463 C CA . ALA A 1 191 ? -9.047 44.125 12.266 1 93.31 191 ALA A CA 1
ATOM 1464 C C . ALA A 1 191 ? -7.574 44.531 12.266 1 93.31 191 ALA A C 1
ATOM 1466 O O . ALA A 1 191 ? -7.223 45.625 12.695 1 93.31 191 ALA A O 1
ATOM 1467 N N . LEU A 1 192 ? -6.719 43.656 11.797 1 93.12 192 LEU A N 1
ATOM 1468 C CA . LEU A 1 192 ? -5.281 43.906 11.867 1 93.12 192 LEU A CA 1
ATOM 1469 C C . LEU A 1 192 ? -4.75 44.406 10.539 1 93.12 192 LEU A C 1
ATOM 1471 O O . LEU A 1 192 ? -3.631 44.938 10.477 1 93.12 192 LEU A O 1
ATOM 1475 N N . GLN A 1 193 ? -5.52 44.281 9.508 1 89.94 193 GLN A N 1
ATOM 1476 C CA . GLN A 1 193 ? -5.027 44.531 8.156 1 89.94 193 GLN A CA 1
ATOM 1477 C C . GLN A 1 193 ? -4.652 46 7.965 1 89.94 193 GLN A C 1
ATOM 1479 O O . GLN A 1 193 ? -3.818 46.344 7.117 1 89.94 193 GLN A O 1
ATOM 1484 N N . LYS A 1 194 ? -5.16 46.875 8.805 1 88.25 194 LYS A N 1
ATOM 1485 C CA . LYS A 1 194 ? -4.887 48.312 8.664 1 88.25 194 LYS A CA 1
ATOM 1486 C C . LYS A 1 194 ? -3.668 48.719 9.484 1 88.25 194 LYS A C 1
ATOM 1488 O O . LYS A 1 194 ? -3.148 49.844 9.328 1 88.25 194 LYS A O 1
ATOM 1493 N N . LEU A 1 195 ? -3.217 47.875 10.312 1 94.44 195 LEU A N 1
ATOM 1494 C CA . LEU A 1 195 ? -2.037 48.156 11.117 1 94.44 195 LEU A CA 1
ATOM 1495 C C . LEU A 1 195 ? -0.766 48.031 10.281 1 94.44 195 LEU A C 1
ATOM 1497 O O . LEU A 1 195 ? -0.634 47.094 9.477 1 94.44 195 LEU A O 1
ATOM 1501 N N . PRO A 1 196 ? 0.123 49 10.43 1 95.25 196 PRO A N 1
ATOM 1502 C CA . PRO A 1 196 ? 1.421 48.812 9.773 1 95.25 196 PRO A CA 1
ATOM 1503 C C . PRO A 1 196 ? 2.082 47.5 10.156 1 95.25 196 PRO A C 1
ATOM 1505 O O . PRO A 1 196 ? 1.993 47.062 11.305 1 95.25 196 PRO A O 1
ATOM 1508 N N . LYS A 1 197 ? 2.783 46.938 9.211 1 94.94 197 LYS A N 1
ATOM 1509 C CA . LYS A 1 197 ? 3.354 45.594 9.352 1 94.94 197 LYS A CA 1
ATOM 1510 C C . LYS A 1 197 ? 4.371 45.562 10.484 1 94.94 197 LYS A C 1
ATOM 1512 O O . LYS A 1 197 ? 4.609 44.5 11.07 1 94.94 197 LYS A O 1
ATOM 1517 N N . ARG A 1 198 ? 4.957 46.625 10.883 1 94.94 198 ARG A N 1
ATOM 1518 C CA . ARG A 1 198 ? 5.957 46.656 11.945 1 94.94 198 ARG A CA 1
ATOM 1519 C C . ARG A 1 198 ? 5.34 46.281 13.289 1 94.94 198 ARG A C 1
ATOM 1521 O O . ARG A 1 198 ? 6.055 45.969 14.234 1 94.94 198 ARG A O 1
ATOM 1528 N N . PHE A 1 199 ? 3.961 46.312 13.391 1 96.25 199 PHE A N 1
ATOM 1529 C CA . PHE A 1 199 ? 3.295 46.094 14.672 1 96.25 199 PHE A CA 1
ATOM 1530 C C . PHE A 1 199 ? 2.867 44.625 14.812 1 96.25 199 PHE A C 1
ATOM 1532 O O . PHE A 1 199 ? 2.42 44.219 15.883 1 96.25 199 PHE A O 1
ATOM 1539 N N . TYR A 1 200 ? 2.984 43.875 13.789 1 96.75 200 TYR A N 1
ATOM 1540 C CA . TYR A 1 200 ? 2.488 42.5 13.945 1 96.75 200 TYR A CA 1
ATOM 1541 C C . TYR A 1 200 ? 3.188 41.562 12.977 1 96.75 200 TYR A C 1
ATOM 1543 O O . TYR A 1 200 ? 3.764 42 11.977 1 96.75 200 TYR A O 1
ATOM 1551 N N . ALA A 1 201 ? 3.197 40.312 13.305 1 97 201 ALA A N 1
ATOM 1552 C CA . ALA A 1 201 ? 3.658 39.219 12.453 1 97 201 ALA A CA 1
ATOM 1553 C C . ALA A 1 201 ? 2.811 37.969 12.656 1 97 201 ALA A C 1
ATOM 1555 O O . ALA A 1 201 ? 2.418 37.656 13.781 1 97 201 ALA A O 1
ATOM 1556 N N . HIS A 1 202 ? 2.471 37.312 11.516 1 96.44 202 HIS A N 1
ATOM 1557 C CA . HIS A 1 202 ? 1.849 36 11.617 1 96.44 202 HIS A CA 1
ATOM 1558 C C . HIS A 1 202 ? 2.844 34.969 12.117 1 96.44 202 HIS A C 1
ATOM 1560 O O . HIS A 1 202 ? 4.047 35.062 11.867 1 96.44 202 HIS A O 1
ATOM 1566 N N . THR A 1 203 ? 2.279 33.938 12.781 1 95.94 203 THR A N 1
ATOM 1567 C CA . THR A 1 203 ? 3.135 32.906 13.375 1 95.94 203 THR A CA 1
ATOM 1568 C C . THR A 1 203 ? 3.965 32.219 12.305 1 95.94 203 THR A C 1
ATOM 1570 O O . THR A 1 203 ? 4.98 31.578 12.617 1 95.94 203 THR A O 1
ATOM 1573 N N . SER A 1 204 ? 3.564 32.219 11.07 1 92.62 204 SER A N 1
ATOM 1574 C CA . SER A 1 204 ? 4.301 31.594 9.977 1 92.62 204 SER A CA 1
ATOM 1575 C C . SER A 1 204 ? 5.488 32.438 9.547 1 92.62 204 SER A C 1
ATOM 1577 O O . SER A 1 204 ? 6.359 31.969 8.812 1 92.62 204 SER A O 1
ATOM 1579 N N . GLU A 1 205 ? 5.523 33.719 10.008 1 93.25 205 GLU A N 1
ATOM 1580 C CA . GLU A 1 205 ? 6.59 34.625 9.641 1 93.25 205 GLU A CA 1
ATOM 1581 C C . GLU A 1 205 ? 7.734 34.594 10.648 1 93.25 205 GLU A C 1
ATOM 1583 O O . GLU A 1 205 ? 7.594 34 11.727 1 93.25 205 GLU A O 1
ATOM 1588 N N . ALA A 1 206 ? 8.844 35.156 10.203 1 92.31 206 ALA A N 1
ATOM 1589 C CA . ALA A 1 206 ? 9.969 35.281 11.133 1 92.31 206 ALA A CA 1
ATOM 1590 C C . ALA A 1 206 ? 9.672 36.312 12.219 1 92.31 206 ALA A C 1
ATOM 1592 O O . ALA A 1 206 ? 9.242 37.438 11.922 1 92.31 206 ALA A O 1
ATOM 1593 N N . ILE A 1 207 ? 9.773 35.875 13.422 1 96.25 207 ILE A N 1
ATOM 1594 C CA . ILE A 1 207 ? 9.609 36.75 14.586 1 96.25 207 ILE A CA 1
ATOM 1595 C C . ILE A 1 207 ? 10.867 36.688 15.453 1 96.25 207 ILE A C 1
ATOM 1597 O O . ILE A 1 207 ? 11.305 35.625 15.852 1 96.25 207 ILE A O 1
ATOM 1601 N N . ASP A 1 208 ? 11.508 37.812 15.703 1 96.56 208 ASP A N 1
ATOM 1602 C CA . ASP A 1 208 ? 12.617 37.875 16.641 1 96.56 208 ASP A CA 1
ATOM 1603 C C . ASP A 1 208 ? 12.117 38.094 18.078 1 96.56 208 ASP A C 1
ATOM 1605 O O . ASP A 1 208 ? 11.977 39.219 18.516 1 96.56 208 ASP A O 1
ATOM 1609 N N . PHE A 1 209 ? 11.992 37.062 18.781 1 97.44 209 PHE A N 1
ATOM 1610 C CA . PHE A 1 209 ? 11.383 37.094 20.094 1 97.44 209 PHE A CA 1
ATOM 1611 C C . PHE A 1 209 ? 12.289 37.812 21.094 1 97.44 209 PHE A C 1
ATOM 1613 O O . PHE A 1 209 ? 11.828 38.281 22.125 1 97.44 209 PHE A O 1
ATOM 1620 N N . LYS A 1 210 ? 13.57 37.875 20.812 1 97.19 210 LYS A N 1
ATOM 1621 C CA . LYS A 1 210 ? 14.492 38.625 21.672 1 97.19 210 LYS A CA 1
ATOM 1622 C C . LYS A 1 210 ? 14.117 40.094 21.734 1 97.19 210 LYS A C 1
ATOM 1624 O O . LYS A 1 210 ? 14.305 40.75 22.766 1 97.19 210 LYS A O 1
ATOM 1629 N N . THR A 1 211 ? 13.617 40.594 20.688 1 97.31 211 THR A N 1
ATOM 1630 C CA . THR A 1 211 ? 13.266 42 20.625 1 97.31 211 THR A CA 1
ATOM 1631 C C . THR A 1 211 ? 11.977 42.281 21.391 1 97.31 211 THR A C 1
ATOM 1633 O O . THR A 1 211 ? 11.602 43.438 21.594 1 97.31 211 THR A O 1
ATOM 1636 N N . LEU A 1 212 ? 11.328 41.25 21.875 1 98.06 212 LEU A N 1
ATOM 1637 C CA . LEU A 1 212 ? 10.07 41.406 22.594 1 98.06 212 LEU A CA 1
ATOM 1638 C C . LEU A 1 212 ? 10.312 41.562 24.078 1 98.06 212 LEU A C 1
ATOM 1640 O O . LEU A 1 212 ? 9.375 41.812 24.844 1 98.06 212 LEU A O 1
ATOM 1644 N N . ARG A 1 213 ? 11.586 41.438 24.469 1 98.38 213 ARG A N 1
ATOM 1645 C CA . ARG A 1 213 ? 11.93 41.594 25.875 1 98.38 213 ARG A CA 1
ATOM 1646 C C . ARG A 1 213 ? 11.445 42.969 26.391 1 98.38 213 ARG A C 1
ATOM 1648 O O . ARG A 1 213 ? 11.695 44 25.766 1 98.38 213 ARG A O 1
ATOM 1655 N N . GLY A 1 214 ? 10.789 42.875 27.516 1 98.44 214 GLY A N 1
ATOM 1656 C CA . GLY A 1 214 ? 10.328 44.094 28.172 1 98.44 214 GLY A CA 1
ATOM 1657 C C . GLY A 1 214 ? 9.141 44.719 27.469 1 98.44 214 GLY A C 1
ATOM 1658 O O . GLY A 1 214 ? 8.656 45.781 27.875 1 98.44 214 GLY A O 1
ATOM 1659 N N . ARG A 1 215 ? 8.633 44.125 26.469 1 98.38 215 ARG A N 1
ATOM 1660 C CA . ARG A 1 215 ? 7.551 44.688 25.672 1 98.38 215 ARG A CA 1
ATOM 1661 C C . ARG A 1 215 ? 6.219 44.031 26.016 1 98.38 215 ARG A C 1
ATOM 1663 O O . ARG A 1 215 ? 6.191 42.938 26.562 1 98.38 215 ARG A O 1
ATOM 1670 N N . SER A 1 216 ? 5.148 44.812 25.812 1 98.56 216 SER A N 1
ATOM 1671 C CA . SER A 1 216 ? 3.801 44.25 25.891 1 98.56 216 SER A CA 1
ATOM 1672 C C . SER A 1 216 ? 3.396 43.625 24.562 1 98.56 216 SER A C 1
ATOM 1674 O O . SER A 1 216 ? 3.418 44.281 23.516 1 98.56 216 SER A O 1
ATOM 1676 N N . VAL A 1 217 ? 3.094 42.344 24.578 1 98.69 217 VAL A N 1
ATOM 1677 C CA . VAL A 1 217 ? 2.854 41.594 23.359 1 98.69 217 VAL A CA 1
ATOM 1678 C C . VAL A 1 217 ? 1.415 41.062 23.344 1 98.69 217 VAL A C 1
ATOM 1680 O O . VAL A 1 217 ? 0.929 40.531 24.328 1 98.69 217 VAL A O 1
ATOM 1683 N N . ALA A 1 218 ? 0.71 41.312 22.25 1 98.62 218 ALA A N 1
ATOM 1684 C CA . ALA A 1 218 ? -0.594 40.688 22.016 1 98.62 218 ALA A CA 1
ATOM 1685 C C . ALA A 1 218 ? -0.462 39.438 21.156 1 98.62 218 ALA A C 1
ATOM 1687 O O . ALA A 1 218 ? 0.34 39.406 20.219 1 98.62 218 ALA A O 1
ATOM 1688 N N . VAL A 1 219 ? -1.155 38.406 21.484 1 98.69 219 VAL A N 1
ATOM 1689 C CA . VAL A 1 219 ? -1.279 37.219 20.656 1 98.69 219 VAL A CA 1
ATOM 1690 C C . VAL A 1 219 ? -2.742 37 20.281 1 98.69 219 VAL A C 1
ATOM 1692 O O . VAL A 1 219 ? -3.615 36.938 21.156 1 98.69 219 VAL A O 1
ATOM 1695 N N . ILE A 1 220 ? -3.021 36.906 19.016 1 98.12 220 ILE A N 1
ATOM 1696 C CA . ILE A 1 220 ? -4.387 36.719 18.547 1 98.12 220 ILE A CA 1
ATOM 1697 C C . ILE A 1 220 ? -4.574 35.25 18.109 1 98.12 220 ILE A C 1
ATOM 1699 O O . ILE A 1 220 ? -3.926 34.812 17.172 1 98.12 220 ILE A O 1
ATOM 1703 N N . GLY A 1 221 ? -5.426 34.531 18.734 1 97.06 221 GLY A N 1
ATOM 1704 C CA . GLY A 1 221 ? -5.68 33.125 18.5 1 97.06 221 GLY A CA 1
ATOM 1705 C C . GLY A 1 221 ? -5.82 32.344 19.781 1 97.06 221 GLY A C 1
ATOM 1706 O O . GLY A 1 221 ? -5.41 32.781 20.859 1 97.06 221 GLY A O 1
ATOM 1707 N N . GLY A 1 222 ? -6.395 31.203 19.75 1 96.31 222 GLY A N 1
ATOM 1708 C CA . GLY A 1 222 ? -6.625 30.406 20.938 1 96.31 222 GLY A CA 1
ATOM 1709 C C . GLY A 1 222 ? -6.23 28.953 20.766 1 96.31 222 GLY A C 1
ATOM 1710 O O . GLY A 1 222 ? -6.621 28.109 21.562 1 96.31 222 GLY A O 1
ATOM 1711 N N . ALA A 1 223 ? -5.492 28.609 19.703 1 95.31 223 ALA A N 1
ATOM 1712 C CA . ALA A 1 223 ? -5.086 27.234 19.453 1 95.31 223 ALA A CA 1
ATOM 1713 C C . ALA A 1 223 ? -3.605 27.031 19.766 1 95.31 223 ALA A C 1
ATOM 1715 O O . ALA A 1 223 ? -3.016 27.797 20.531 1 95.31 223 ALA A O 1
ATOM 1716 N N . ALA A 1 224 ? -3.02 25.984 19.234 1 95.31 224 ALA A N 1
ATOM 1717 C CA . ALA A 1 224 ? -1.676 25.547 19.594 1 95.31 224 ALA A CA 1
ATOM 1718 C C . ALA A 1 224 ? -0.64 26.625 19.281 1 95.31 224 ALA A C 1
ATOM 1720 O O . ALA A 1 224 ? 0.187 26.953 20.125 1 95.31 224 ALA A O 1
ATOM 1721 N N . SER A 1 225 ? -0.64 27.188 18.109 1 95.69 225 SER A N 1
ATOM 1722 C CA . SER A 1 225 ? 0.375 28.141 17.703 1 95.69 225 SER A CA 1
ATOM 1723 C C . SER A 1 225 ? 0.312 29.406 18.562 1 95.69 225 SER A C 1
ATOM 1725 O O . SER A 1 225 ? 1.338 30.031 18.828 1 95.69 225 SER A O 1
ATOM 1727 N N . ALA A 1 226 ? -0.893 29.797 18.984 1 98 226 ALA A N 1
ATOM 1728 C CA . ALA A 1 226 ? -1.072 30.969 19.828 1 98 226 ALA A CA 1
ATOM 1729 C C . ALA A 1 226 ? -0.389 30.797 21.188 1 98 226 ALA A C 1
ATOM 1731 O O . ALA A 1 226 ? 0.402 31.641 21.609 1 98 226 ALA A O 1
ATOM 1732 N N . PHE A 1 227 ? -0.693 29.672 21.797 1 98.44 227 PHE A N 1
ATOM 1733 C CA . PHE A 1 227 ? -0.118 29.438 23.109 1 98.44 227 PHE A CA 1
ATOM 1734 C C . PHE A 1 227 ? 1.39 29.234 23.016 1 98.44 227 PHE A C 1
ATOM 1736 O O . PHE A 1 227 ? 2.137 29.672 23.891 1 98.44 227 PHE A O 1
ATOM 1743 N N . ASP A 1 228 ? 1.823 28.562 21.984 1 98.25 228 ASP A N 1
ATOM 1744 C CA . ASP A 1 228 ? 3.26 28.406 21.797 1 98.25 228 ASP A CA 1
ATOM 1745 C C . ASP A 1 228 ? 3.949 29.75 21.625 1 98.25 228 ASP A C 1
ATOM 1747 O O . ASP A 1 228 ? 5 30 22.219 1 98.25 228 ASP A O 1
ATOM 1751 N N . ALA A 1 229 ? 3.363 30.609 20.828 1 98.38 229 ALA A N 1
ATOM 1752 C CA . ALA A 1 229 ? 3.924 31.938 20.609 1 98.38 229 ALA A CA 1
ATOM 1753 C C . ALA A 1 229 ? 3.924 32.75 21.891 1 98.38 229 ALA A C 1
ATOM 1755 O O . ALA A 1 229 ? 4.898 33.438 22.203 1 98.38 229 ALA A O 1
ATOM 1756 N N . ALA A 1 230 ? 2.85 32.688 22.609 1 98.75 230 ALA A N 1
ATOM 1757 C CA . ALA A 1 230 ? 2.764 33.375 23.891 1 98.75 230 ALA A CA 1
ATOM 1758 C C . ALA A 1 230 ? 3.867 32.906 24.844 1 98.75 230 ALA A C 1
ATOM 1760 O O . ALA A 1 230 ? 4.547 33.75 25.453 1 98.75 230 ALA A O 1
ATOM 1761 N N . ALA A 1 231 ? 4.02 31.609 24.922 1 98.69 231 ALA A N 1
ATOM 1762 C CA . ALA A 1 231 ? 5.016 31.031 25.828 1 98.69 231 ALA A CA 1
ATOM 1763 C C . ALA A 1 231 ? 6.422 31.484 25.438 1 98.69 231 ALA A C 1
ATOM 1765 O O . ALA A 1 231 ? 7.223 31.859 26.297 1 98.69 231 ALA A O 1
ATOM 1766 N N . VAL A 1 232 ? 6.75 31.469 24.203 1 98.44 232 VAL A N 1
ATOM 1767 C CA . VAL A 1 232 ? 8.078 31.844 23.75 1 98.44 232 VAL A CA 1
ATOM 1768 C C . VAL A 1 232 ? 8.32 33.312 24.047 1 98.44 232 VAL A C 1
ATOM 1770 O O . VAL A 1 232 ? 9.422 33.719 24.453 1 98.44 232 VAL A O 1
ATOM 1773 N N . ALA A 1 233 ? 7.297 34.188 23.812 1 98.75 233 ALA A N 1
ATOM 1774 C CA . ALA A 1 233 ? 7.422 35.594 24.125 1 98.75 233 ALA A CA 1
ATOM 1775 C C . ALA A 1 233 ? 7.703 35.812 25.609 1 98.75 233 ALA A C 1
ATOM 1777 O O . ALA A 1 233 ? 8.57 36.594 25.984 1 98.75 233 ALA A O 1
ATOM 1778 N N . LEU A 1 234 ? 6.977 35.094 26.453 1 98.69 234 LEU A N 1
ATOM 1779 C CA . LEU A 1 234 ? 7.16 35.188 27.891 1 98.69 234 LEU A CA 1
ATOM 1780 C C . LEU A 1 234 ? 8.555 34.719 28.297 1 98.69 234 LEU A C 1
ATOM 1782 O O . LEU A 1 234 ? 9.234 35.375 29.078 1 98.69 234 LEU A O 1
ATOM 1786 N N . GLU A 1 235 ? 8.93 33.594 27.734 1 98.5 235 GLU A N 1
ATOM 1787 C CA . GLU A 1 23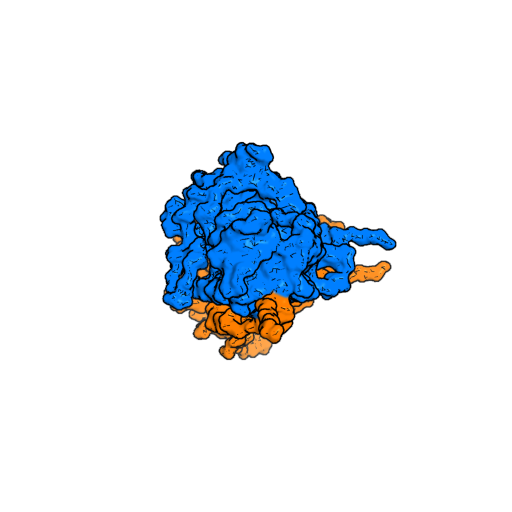5 ? 10.25 33.031 27.984 1 98.5 235 GLU A CA 1
ATOM 1788 C C . GLU A 1 235 ? 11.359 34 27.562 1 98.5 235 GLU A C 1
ATOM 1790 O O . GLU A 1 235 ? 12.438 34 28.172 1 98.5 235 GLU A O 1
ATOM 1795 N N . ALA A 1 236 ? 11.086 34.781 26.562 1 98.19 236 ALA A N 1
ATOM 1796 C CA . ALA A 1 236 ? 12.062 35.75 26.062 1 98.19 236 ALA A CA 1
ATOM 1797 C C . ALA A 1 236 ? 12.078 37.031 26.906 1 98.19 236 ALA A C 1
ATOM 1799 O O . ALA A 1 236 ? 12.906 37.906 26.688 1 98.19 236 ALA A O 1
ATOM 1800 N N . GLY A 1 237 ? 11.188 37.125 27.812 1 98.38 237 GLY A N 1
ATOM 1801 C CA . GLY A 1 237 ? 11.25 38.219 28.766 1 98.38 237 GLY A CA 1
ATOM 1802 C C . GLY A 1 237 ? 10.258 39.344 28.453 1 98.38 237 GLY A C 1
ATOM 1803 O O . GLY A 1 237 ? 10.461 40.469 28.875 1 98.38 237 GLY A O 1
ATOM 1804 N N . ALA A 1 238 ? 9.25 39.094 27.703 1 98.75 238 ALA A N 1
ATOM 1805 C CA . ALA A 1 238 ? 8.211 40.094 27.469 1 98.75 238 ALA A CA 1
ATOM 1806 C C . ALA A 1 238 ? 7.68 40.625 28.781 1 98.75 238 ALA A C 1
ATOM 1808 O O . ALA A 1 238 ? 7.578 39.906 29.781 1 98.75 238 ALA A O 1
ATOM 1809 N N . HIS A 1 239 ? 7.348 41.938 28.797 1 98.62 239 HIS A N 1
ATOM 1810 C CA . HIS A 1 239 ? 6.77 42.562 29.984 1 98.62 239 HIS A CA 1
ATOM 1811 C C . HIS A 1 239 ? 5.434 41.906 30.344 1 98.62 239 HIS A C 1
ATOM 1813 O O . HIS A 1 239 ? 5.184 41.594 31.5 1 98.62 239 HIS A O 1
ATOM 1819 N N . ASP A 1 240 ? 4.59 41.719 29.422 1 98.44 240 ASP A N 1
ATOM 1820 C CA . ASP A 1 240 ? 3.34 40.969 29.547 1 98.44 240 ASP A CA 1
ATOM 1821 C C . ASP A 1 240 ? 2.865 40.469 28.188 1 98.44 240 ASP A C 1
ATOM 1823 O O . ASP A 1 240 ? 3.32 40.938 27.141 1 98.44 240 ASP A O 1
ATOM 1827 N N . VAL A 1 241 ? 2.133 39.406 28.203 1 98.81 241 VAL A N 1
ATOM 1828 C CA . VAL A 1 241 ? 1.531 38.844 27.016 1 98.81 241 VAL A CA 1
ATOM 1829 C C . VAL A 1 241 ? 0.022 38.719 27.203 1 98.81 241 VAL A C 1
ATOM 1831 O O . VAL A 1 241 ? -0.437 38.125 28.188 1 98.81 241 VAL A O 1
ATOM 1834 N N . HIS A 1 242 ? -0.725 39.312 26.297 1 98.75 242 HIS A N 1
ATOM 1835 C CA . HIS A 1 242 ? -2.178 39.188 26.266 1 98.75 242 HIS A CA 1
ATOM 1836 C C . HIS A 1 242 ? -2.629 38.344 25.078 1 98.75 242 HIS A C 1
ATOM 1838 O O . HIS A 1 242 ? -2.43 38.719 23.922 1 98.75 242 HIS A O 1
ATOM 1844 N N . LEU A 1 243 ? -3.125 37.188 25.375 1 98.81 243 LEU A N 1
ATOM 1845 C CA . LEU A 1 243 ? -3.656 36.312 24.328 1 98.81 243 LEU A CA 1
ATOM 1846 C C . LEU A 1 243 ? -5.168 36.469 24.203 1 98.81 243 LEU A C 1
ATOM 1848 O O . LEU A 1 243 ? -5.898 36.344 25.188 1 98.81 243 LEU A O 1
ATOM 1852 N N . PHE A 1 244 ? -5.602 36.781 23.016 1 98.44 244 PHE A N 1
ATOM 1853 C CA . PHE A 1 244 ? -7.012 37.031 22.766 1 98.44 244 PHE A CA 1
ATOM 1854 C C . PHE A 1 244 ? -7.637 35.906 21.969 1 98.44 244 PHE A C 1
ATOM 1856 O O . PHE A 1 244 ? -7.254 35.656 20.828 1 98.44 244 PHE A O 1
ATOM 1863 N N . ALA A 1 245 ? -8.57 35.25 22.578 1 97.56 245 ALA A N 1
ATOM 1864 C CA . ALA A 1 245 ? -9.359 34.188 21.922 1 97.56 245 ALA A CA 1
ATOM 1865 C C . ALA A 1 245 ? -10.758 34.719 21.578 1 97.56 245 ALA A C 1
ATOM 1867 O O . ALA A 1 245 ? -11.367 35.438 22.359 1 97.56 245 ALA A O 1
ATOM 1868 N N . ARG A 1 246 ? -11.195 34.344 20.406 1 94.38 246 ARG A N 1
ATOM 1869 C CA . ARG A 1 246 ? -12.531 34.781 20 1 94.38 246 ARG A CA 1
ATOM 1870 C C . ARG A 1 246 ? -13.609 34.031 20.781 1 94.38 246 ARG A C 1
ATOM 1872 O O . ARG A 1 246 ? -14.656 34.625 21.094 1 94.38 246 ARG A O 1
ATOM 1879 N N . ARG A 1 247 ? -13.344 32.844 21.172 1 94.38 247 ARG A N 1
ATOM 1880 C CA . ARG A 1 247 ? -14.32 32 21.859 1 94.38 247 ARG A CA 1
ATOM 1881 C C . ARG A 1 247 ? -14.328 32.312 23.359 1 94.38 247 ARG A C 1
ATOM 1883 O O . ARG A 1 247 ? -13.312 32.719 23.922 1 94.38 247 ARG A O 1
ATOM 1890 N N . GLU A 1 248 ? -15.484 32 23.984 1 95.44 248 GLU A N 1
ATOM 1891 C CA . GLU A 1 248 ? -15.641 32.219 25.422 1 95.44 248 GLU A CA 1
ATOM 1892 C C . GLU A 1 248 ? -14.922 31.172 26.234 1 95.44 248 GLU A C 1
ATOM 1894 O O . GLU A 1 248 ? -14.672 31.359 27.438 1 95.44 248 GLU A O 1
ATOM 1899 N N . THR A 1 249 ? -14.688 30.109 25.625 1 96.12 249 THR A N 1
ATOM 1900 C CA . THR A 1 249 ? -13.898 29.016 26.203 1 96.12 249 THR A CA 1
ATOM 1901 C C . THR A 1 249 ? -12.906 28.469 25.188 1 96.12 249 THR A C 1
ATOM 1903 O O . THR A 1 249 ? -13.133 28.578 23.969 1 96.12 249 THR A O 1
ATOM 1906 N N . LEU A 1 250 ? -11.773 28.031 25.688 1 97.56 250 LEU A N 1
ATOM 1907 C CA . LEU A 1 250 ? -10.836 27.375 24.766 1 97.56 250 LEU A CA 1
ATOM 1908 C C . LEU A 1 250 ? -11.406 26.062 24.25 1 97.56 250 LEU A C 1
ATOM 1910 O O . LEU A 1 250 ? -12.055 25.328 24.984 1 97.56 250 LEU A O 1
ATOM 1914 N N . ALA A 1 251 ? -11.18 25.891 22.922 1 96.62 251 ALA A N 1
ATOM 1915 C CA . ALA A 1 251 ? -11.578 24.594 22.359 1 96.62 251 ALA A CA 1
ATOM 1916 C C . ALA A 1 251 ? -10.867 23.453 23.078 1 96.62 251 ALA A C 1
ATOM 1918 O O . ALA A 1 251 ? -9.641 23.438 23.172 1 96.62 251 ALA A O 1
ATOM 1919 N N . SER A 1 252 ? -11.617 22.516 23.609 1 96.5 252 SER A N 1
ATOM 1920 C CA . SER A 1 252 ? -11.008 21.469 24.422 1 96.5 252 SER A CA 1
ATOM 1921 C C . SER A 1 252 ? -11.375 20.078 23.906 1 96.5 252 SER A C 1
ATOM 1923 O O . SER A 1 252 ? -10.906 19.078 24.422 1 96.5 252 SER A O 1
ATOM 1925 N N . LEU A 1 253 ? -12.18 20.031 22.875 1 94.44 253 LEU A N 1
ATOM 1926 C CA . LEU A 1 253 ? -12.648 18.766 22.344 1 94.44 253 LEU A CA 1
ATOM 1927 C C . LEU A 1 253 ? -11.805 18.328 21.141 1 94.44 253 LEU A C 1
ATOM 1929 O O . LEU A 1 253 ? -11.945 18.875 20.047 1 94.44 253 LEU A O 1
ATOM 1933 N N . PRO A 1 254 ? -10.969 17.328 21.328 1 91.88 254 PRO A N 1
ATOM 1934 C CA . PRO A 1 254 ? -10.18 16.828 20.203 1 91.88 254 PRO A CA 1
ATOM 1935 C C . PRO A 1 254 ? -10.984 15.938 19.266 1 91.88 254 PRO A C 1
ATOM 1937 O O . PRO A 1 254 ? -10.781 14.719 19.25 1 91.88 254 PRO A O 1
ATOM 1940 N N . VAL A 1 255 ? -11.727 16.438 18.406 1 91.38 255 VAL A N 1
ATOM 1941 C CA . VAL A 1 255 ? -12.742 15.711 17.641 1 91.38 255 VAL A CA 1
ATOM 1942 C C . VAL A 1 255 ? -12.07 14.742 16.672 1 91.38 255 VAL A C 1
ATOM 1944 O O . VAL A 1 255 ? -12.625 13.68 16.359 1 91.38 255 VAL A O 1
ATOM 1947 N N . ILE A 1 256 ? -10.852 15.078 16.172 1 88.94 256 ILE A N 1
ATOM 1948 C CA . ILE A 1 256 ? -10.188 14.258 15.156 1 88.94 256 ILE A CA 1
ATOM 1949 C C . ILE A 1 256 ? -9.711 12.953 15.789 1 88.94 256 ILE A C 1
ATOM 1951 O O . ILE A 1 256 ? -9.594 11.93 15.102 1 88.94 256 ILE A O 1
ATOM 1955 N N . ARG A 1 257 ? -9.508 12.93 17.094 1 89 257 ARG A N 1
ATOM 1956 C CA . ARG A 1 257 ? -8.945 11.781 17.797 1 89 257 ARG A CA 1
ATOM 1957 C C . ARG A 1 257 ? -9.93 10.609 17.781 1 89 257 ARG A C 1
ATOM 1959 O O . ARG A 1 257 ? -9.516 9.453 17.828 1 89 257 ARG A O 1
ATOM 1966 N N . ILE A 1 258 ? -11.188 10.891 17.719 1 90.69 258 ILE A N 1
ATOM 1967 C CA . ILE A 1 258 ? -12.195 9.844 17.797 1 90.69 258 ILE A CA 1
ATOM 1968 C C . ILE A 1 258 ? -12.148 8.969 16.547 1 90.69 258 ILE A C 1
ATOM 1970 O O . ILE A 1 258 ? -12.609 7.828 16.562 1 90.69 258 ILE A O 1
ATOM 1974 N N . ARG A 1 259 ? -11.539 9.477 15.5 1 91.19 259 ARG A N 1
ATOM 1975 C CA . ARG A 1 259 ? -11.383 8.734 14.258 1 91.19 259 ARG A CA 1
ATOM 1976 C C . ARG A 1 259 ? -9.992 8.109 14.164 1 91.19 259 ARG A C 1
ATOM 1978 O O . ARG A 1 259 ? -9.57 7.676 13.094 1 91.19 259 ARG A O 1
ATOM 1985 N N . GLY A 1 260 ? -9.289 8.078 15.281 1 89.44 260 GLY A N 1
ATOM 1986 C CA . GLY A 1 260 ? -7.906 7.637 15.297 1 89.44 260 GLY A CA 1
ATOM 1987 C C . GLY A 1 260 ? -7.766 6.129 15.359 1 89.44 260 GLY A C 1
ATOM 1988 O O . GLY A 1 260 ? -6.949 5.609 16.125 1 89.44 260 GLY A O 1
ATOM 1989 N N . TYR A 1 261 ? -8.609 5.344 14.68 1 92.56 261 TYR A N 1
ATOM 1990 C CA . TYR A 1 261 ? -8.438 3.9 14.539 1 92.56 261 TYR A CA 1
ATOM 1991 C C . TYR A 1 261 ? -8.359 3.5 13.07 1 92.56 261 TYR A C 1
ATOM 1993 O O . TYR A 1 261 ? -8.859 4.211 12.203 1 92.56 261 TYR A O 1
ATOM 2001 N N . PRO A 1 262 ? -7.699 2.361 12.758 1 93.88 262 PRO A N 1
ATOM 2002 C CA . PRO A 1 262 ? -7.301 2.037 11.383 1 93.88 262 PRO A CA 1
ATOM 2003 C C . PRO A 1 262 ? -8.477 2.041 10.414 1 93.88 262 PRO A C 1
ATOM 2005 O O . PRO A 1 262 ? -8.383 2.611 9.32 1 93.88 262 PRO A O 1
ATOM 2008 N N . GLY A 1 263 ? -9.594 1.527 10.82 1 95.75 263 GLY A N 1
ATOM 2009 C CA . GLY A 1 263 ? -10.742 1.483 9.93 1 95.75 263 GLY A CA 1
ATOM 2010 C C . GLY A 1 263 ? -11.195 2.857 9.469 1 95.75 263 GLY A C 1
ATOM 2011 O O . GLY A 1 263 ? -11.359 3.092 8.273 1 95.75 263 GLY A O 1
ATOM 2012 N N . ALA A 1 264 ? -11.32 3.762 10.422 1 95.19 264 ALA A N 1
ATOM 2013 C CA . ALA A 1 264 ? -11.797 5.105 10.109 1 95.19 264 ALA A CA 1
ATOM 2014 C C . ALA A 1 264 ? -10.734 5.898 9.352 1 95.19 264 ALA A C 1
ATOM 2016 O O . ALA A 1 264 ? -11.062 6.648 8.422 1 95.19 264 ALA A O 1
ATOM 2017 N N . TYR A 1 265 ? -9.547 5.672 9.781 1 92.75 265 TYR A N 1
ATOM 2018 C CA . TYR A 1 265 ? -8.445 6.391 9.148 1 92.75 265 TYR A CA 1
ATOM 2019 C C . TYR A 1 265 ? -8.258 5.941 7.707 1 92.75 265 TYR A C 1
ATOM 2021 O O . TYR A 1 265 ? -8.25 6.77 6.789 1 92.75 265 TYR A O 1
ATOM 2029 N N . ASP A 1 266 ? -8.211 4.715 7.469 1 94.44 266 ASP A N 1
ATOM 2030 C CA . ASP A 1 266 ? -7.848 4.148 6.176 1 94.44 266 ASP A CA 1
ATOM 2031 C C . ASP A 1 266 ? -8.977 4.324 5.164 1 94.44 266 ASP A C 1
ATOM 2033 O O . ASP A 1 266 ? -8.734 4.406 3.959 1 94.44 266 ASP A O 1
ATOM 2037 N N . ASN A 1 267 ? -10.203 4.445 5.648 1 96.44 267 ASN A N 1
ATOM 2038 C CA . ASN A 1 267 ? -11.32 4.395 4.711 1 96.44 267 ASN A CA 1
ATOM 2039 C C . ASN A 1 267 ? -12.047 5.734 4.633 1 96.44 267 ASN A C 1
ATOM 2041 O O . ASN A 1 267 ? -13.141 5.824 4.07 1 96.44 267 ASN A O 1
ATOM 2045 N N . TYR A 1 268 ? -11.445 6.809 5.129 1 95.5 268 TYR A N 1
ATOM 2046 C CA . TYR A 1 268 ? -12.094 8.117 5.164 1 95.5 268 TYR A CA 1
ATOM 2047 C C . TYR A 1 268 ? -12.445 8.586 3.756 1 95.5 268 TYR A C 1
ATOM 2049 O O . TYR A 1 268 ? -13.547 9.086 3.52 1 95.5 268 TYR A O 1
ATOM 2057 N N . GLY A 1 269 ? -11.492 8.406 2.814 1 94.38 269 GLY A N 1
ATOM 2058 C CA . GLY A 1 269 ? -11.711 8.867 1.452 1 94.38 269 GLY A CA 1
ATOM 2059 C C . GLY A 1 269 ? -12.875 8.18 0.763 1 94.38 269 GLY A C 1
ATOM 2060 O O . GLY A 1 269 ? -13.383 8.68 -0.243 1 94.38 269 GLY A O 1
ATOM 2061 N N . ALA A 1 270 ? -13.305 7.098 1.299 1 95.56 270 ALA A N 1
ATOM 2062 C CA . ALA A 1 270 ? -14.375 6.316 0.688 1 95.56 270 ALA A CA 1
ATOM 2063 C C . ALA A 1 270 ? -15.727 6.656 1.312 1 95.56 270 ALA A C 1
ATOM 2065 O O . ALA A 1 270 ? -16.766 6.184 0.851 1 95.56 270 ALA A O 1
ATOM 2066 N N . LEU A 1 271 ? -15.781 7.512 2.338 1 97.31 271 LEU A N 1
ATOM 2067 C CA . LEU A 1 271 ? -17.031 7.902 2.99 1 97.31 271 LEU A CA 1
ATOM 2068 C C . LEU A 1 271 ? -17.906 8.711 2.043 1 97.31 271 LEU A C 1
ATOM 2070 O O . LEU A 1 271 ? -17.391 9.453 1.195 1 97.31 271 LEU A O 1
ATOM 2074 N N . PRO A 1 272 ? -19.234 8.609 2.174 1 97.62 272 PRO A N 1
ATOM 2075 C CA . PRO A 1 272 ? -20.109 9.5 1.421 1 97.62 272 PRO A CA 1
ATOM 2076 C C . PRO A 1 272 ? -19.812 10.977 1.669 1 97.62 272 PRO A C 1
ATOM 2078 O O . PRO A 1 272 ? -19.391 11.344 2.77 1 97.62 272 PRO A O 1
ATOM 2081 N N . ASP A 1 273 ? -20.047 11.781 0.694 1 97.88 273 ASP A N 1
ATOM 2082 C CA . ASP A 1 273 ? -19.766 13.219 0.776 1 97.88 273 ASP A CA 1
ATOM 2083 C C . ASP A 1 273 ? -20.422 13.828 2.014 1 97.88 273 ASP A C 1
ATOM 2085 O O . ASP A 1 273 ? -19.812 14.664 2.691 1 97.88 273 ASP A O 1
ATOM 2089 N N . ALA A 1 274 ? -21.656 13.398 2.279 1 97.62 274 ALA A N 1
ATOM 2090 C CA . ALA A 1 274 ? -22.406 13.953 3.406 1 97.62 274 ALA A CA 1
ATOM 2091 C C . ALA A 1 274 ? -21.672 13.695 4.723 1 97.62 274 ALA A C 1
ATOM 2093 O O . ALA A 1 274 ? -21.641 14.562 5.598 1 97.62 274 ALA A O 1
ATOM 2094 N N . VAL A 1 275 ? -21.109 12.508 4.879 1 97.06 275 VAL A N 1
ATOM 2095 C CA . VAL A 1 275 ? -20.422 12.141 6.109 1 97.06 275 VAL A CA 1
ATOM 2096 C C . VAL A 1 275 ? -19.094 12.906 6.211 1 97.06 275 VAL A C 1
ATOM 2098 O O . VAL A 1 275 ? -18.766 13.43 7.277 1 97.06 275 VAL A O 1
ATOM 2101 N N . ARG A 1 276 ? -18.344 12.992 5.105 1 97.12 276 ARG A N 1
ATOM 2102 C CA . ARG A 1 276 ? -17.109 13.766 5.102 1 97.12 276 ARG A CA 1
ATOM 2103 C C . ARG A 1 276 ? -17.375 15.227 5.457 1 97.12 276 ARG A C 1
ATOM 2105 O O . ARG A 1 276 ? -16.641 15.812 6.258 1 97.12 276 ARG A O 1
ATOM 2112 N N . TRP A 1 277 ? -18.438 15.789 4.852 1 97.44 277 TRP A N 1
ATOM 2113 C CA . TRP A 1 277 ? -18.828 17.172 5.121 1 97.44 277 TRP A CA 1
ATOM 2114 C C . TRP A 1 277 ? -19.172 17.359 6.59 1 97.44 277 TRP A C 1
ATOM 2116 O O . TRP A 1 277 ? -18.703 18.297 7.238 1 97.44 277 TRP A O 1
ATOM 2126 N N . GLN A 1 278 ? -19.969 16.453 7.113 1 96.06 278 GLN A N 1
ATOM 2127 C CA . GLN A 1 278 ? -20.391 16.547 8.508 1 96.06 278 GLN A CA 1
ATOM 2128 C C . GLN A 1 278 ? -19.188 16.484 9.453 1 96.06 278 GLN A C 1
ATOM 2130 O O . GLN A 1 278 ? -19.141 17.203 10.453 1 96.06 278 GLN A O 1
ATOM 2135 N N . GLN A 1 279 ? -18.25 15.633 9.148 1 95.5 279 GLN A N 1
ATOM 2136 C CA . GLN A 1 279 ? -17.047 15.539 9.977 1 95.5 279 GLN A CA 1
ATOM 2137 C C . GLN A 1 279 ? -16.234 16.828 9.906 1 95.5 279 GLN A C 1
ATOM 2139 O O . GLN A 1 279 ? -15.648 17.25 10.906 1 95.5 279 GLN A O 1
ATOM 2144 N N . ALA A 1 280 ? -16.156 17.453 8.758 1 95.69 280 ALA A N 1
ATOM 2145 C CA . ALA A 1 280 ? -15.453 18.719 8.602 1 95.69 280 ALA A CA 1
ATOM 2146 C C . ALA A 1 280 ? -16.141 19.828 9.406 1 95.69 280 ALA A C 1
ATOM 2148 O O . ALA A 1 280 ? -15.469 20.609 10.078 1 95.69 280 ALA A O 1
ATOM 2149 N N . ILE A 1 281 ? -17.484 19.828 9.344 1 95.62 281 ILE A N 1
ATOM 2150 C CA . ILE A 1 281 ? -18.266 20.797 10.094 1 95.62 281 ILE A CA 1
ATOM 2151 C C . ILE A 1 281 ? -18.047 20.609 11.586 1 95.62 281 ILE A C 1
ATOM 2153 O O . ILE A 1 281 ? -17.844 21.578 12.32 1 95.62 281 ILE A O 1
ATOM 2157 N N . ARG A 1 282 ? -18.062 19.391 11.977 1 94.38 282 ARG A N 1
ATOM 2158 C CA . ARG A 1 282 ? -17.859 19.062 13.391 1 94.38 282 ARG A CA 1
ATOM 2159 C C . ARG A 1 282 ? -16.516 19.578 13.875 1 94.38 282 ARG A C 1
ATOM 2161 O O . ARG A 1 282 ? -16.422 20.141 14.969 1 94.38 282 ARG A O 1
ATOM 2168 N N . PHE A 1 283 ? -15.516 19.406 13.117 1 93.06 283 PHE A N 1
ATOM 2169 C CA . PHE A 1 283 ? -14.18 19.891 13.469 1 93.06 283 PHE A CA 1
ATOM 2170 C C . PHE A 1 283 ? -14.156 21.406 13.555 1 93.06 283 PHE A C 1
ATOM 2172 O O . PHE A 1 283 ? -13.617 21.984 14.5 1 93.06 283 PHE A O 1
ATOM 2179 N N . ARG A 1 284 ? -14.703 22.047 12.578 1 91.88 284 ARG A N 1
ATOM 2180 C CA . ARG A 1 284 ? -14.703 23.5 12.531 1 91.88 284 ARG A CA 1
ATOM 2181 C C . ARG A 1 284 ? -15.453 24.094 13.727 1 91.88 284 ARG A C 1
ATOM 2183 O O . ARG A 1 284 ? -15.008 25.078 14.312 1 91.88 284 ARG A O 1
ATOM 2190 N N . ARG A 1 285 ? -16.547 23.469 14.039 1 92.38 285 ARG A N 1
ATOM 2191 C CA . ARG A 1 285 ? -17.359 23.953 15.148 1 92.38 285 ARG A CA 1
ATOM 2192 C C . ARG A 1 285 ? -16.641 23.719 16.484 1 92.38 285 ARG A C 1
ATOM 2194 O O . ARG A 1 285 ? -16.719 24.562 17.375 1 92.38 285 ARG A O 1
ATOM 2201 N N . ALA A 1 286 ? -15.984 22.625 16.594 1 92.56 286 ALA A N 1
ATOM 2202 C CA . ALA A 1 286 ? -15.266 22.328 17.828 1 92.56 286 ALA A CA 1
ATOM 2203 C C . ALA A 1 286 ? -14.039 23.219 17.984 1 92.56 286 ALA A C 1
ATOM 2205 O O . ALA A 1 286 ? -13.672 23.594 19.094 1 92.56 286 ALA A O 1
ATOM 2206 N N . GLY A 1 287 ? -13.445 23.562 16.844 1 90.5 287 GLY A N 1
ATOM 2207 C CA . GLY A 1 287 ? -12.227 24.344 16.859 1 90.5 287 GLY A CA 1
ATOM 2208 C C . GLY A 1 287 ? -10.984 23.516 17.109 1 90.5 287 GLY A C 1
ATOM 2209 O O . GLY A 1 287 ? -11.078 22.344 17.484 1 90.5 287 GLY A O 1
ATOM 2210 N N . SER A 1 288 ? -9.828 24.078 16.891 1 90.25 288 SER A N 1
ATOM 2211 C CA . SER A 1 288 ? -8.547 23.422 17.125 1 90.25 288 SER A CA 1
ATOM 2212 C C . SER A 1 288 ? -8.164 23.469 18.594 1 90.25 288 SER A C 1
ATOM 2214 O O . SER A 1 288 ? -8.086 24.547 19.188 1 90.25 288 SER A O 1
ATOM 2216 N N . THR A 1 289 ? -7.93 22.359 19.125 1 92.75 289 THR A N 1
ATOM 2217 C CA . THR A 1 289 ? -7.617 22.219 20.547 1 92.75 289 THR A CA 1
ATOM 2218 C C . THR A 1 289 ? -6.137 22.5 20.797 1 92.75 289 THR A C 1
ATOM 2220 O O . THR A 1 289 ? -5.273 21.781 20.297 1 92.75 289 THR A O 1
ATOM 2223 N N . PRO A 1 290 ? -5.875 23.547 21.562 1 95.81 290 PRO A N 1
ATOM 2224 C CA . PRO A 1 290 ? -4.477 23.672 21.969 1 95.81 290 PRO A CA 1
ATOM 2225 C C . PRO A 1 290 ? -4.035 22.562 22.922 1 95.81 290 PRO A C 1
ATOM 2227 O O . PRO A 1 290 ? -4.789 22.156 23.812 1 95.81 290 PRO A O 1
ATOM 2230 N N . PRO A 1 291 ? -2.871 22.062 22.734 1 95.31 291 PRO A N 1
ATOM 2231 C CA . PRO A 1 291 ? -2.389 21.047 23.672 1 95.31 291 PRO A CA 1
ATOM 2232 C C . PRO A 1 291 ? -2.281 21.578 25.109 1 95.31 291 PRO A C 1
ATOM 2234 O O . PRO A 1 291 ? -1.85 22.703 25.312 1 95.31 291 PRO A O 1
ATOM 2237 N N . PRO A 1 292 ? -2.637 20.734 26.094 1 96.19 292 PRO A N 1
ATOM 2238 C CA . PRO A 1 292 ? -2.568 21.172 27.484 1 96.19 292 PRO A CA 1
ATOM 2239 C C . PRO A 1 292 ? -1.178 21.656 27.891 1 96.19 292 PRO A C 1
ATOM 2241 O O . PRO A 1 292 ? -1.053 22.609 28.672 1 96.19 292 PRO A O 1
ATOM 2244 N N . ASP A 1 293 ? -0.229 21.016 27.375 1 95.56 293 ASP A N 1
ATOM 2245 C CA . ASP A 1 293 ? 1.127 21.406 27.734 1 95.56 293 ASP A CA 1
ATOM 2246 C C . ASP A 1 293 ? 1.453 22.797 27.203 1 95.56 293 ASP A C 1
ATOM 2248 O O . ASP A 1 293 ? 2.203 23.547 27.828 1 95.56 293 ASP A O 1
ATOM 2252 N N . ALA A 1 294 ? 0.957 23.141 26.031 1 96.81 294 ALA A N 1
ATOM 2253 C CA . ALA A 1 294 ? 1.145 24.484 25.5 1 96.81 294 ALA A CA 1
ATOM 2254 C C . ALA A 1 294 ? 0.462 25.531 26.375 1 96.81 294 ALA A C 1
ATOM 2256 O O . ALA A 1 294 ? 1.018 26.594 26.625 1 96.81 294 ALA A O 1
ATOM 2257 N N . ILE A 1 295 ? -0.727 25.219 26.844 1 98.19 295 ILE A N 1
ATOM 2258 C CA . ILE A 1 295 ? -1.472 26.109 27.734 1 98.19 295 ILE A CA 1
ATOM 2259 C C . ILE A 1 295 ? -0.694 26.312 29.031 1 98.19 295 ILE A C 1
ATOM 2261 O O . ILE A 1 295 ? -0.443 27.453 29.438 1 98.19 295 ILE A O 1
ATOM 2265 N N . SER A 1 296 ? -0.273 25.203 29.609 1 98.12 296 SER A N 1
ATOM 2266 C CA . SER A 1 296 ? 0.437 25.25 30.891 1 98.12 296 SER A CA 1
ATOM 2267 C C . SER A 1 296 ? 1.731 26.047 30.766 1 98.12 296 SER A C 1
ATOM 2269 O O . SER A 1 296 ? 2.127 26.734 31.703 1 98.12 296 SER A O 1
ATOM 2271 N N . ARG A 1 297 ? 2.348 25.922 29.672 1 98.06 297 ARG A N 1
ATOM 2272 C CA . ARG A 1 297 ? 3.615 26.609 29.406 1 98.06 297 ARG A CA 1
ATOM 2273 C C . ARG A 1 297 ? 3.457 28.125 29.5 1 98.06 297 ARG A C 1
ATOM 2275 O O . ARG A 1 297 ? 4.367 28.812 29.969 1 98.06 297 ARG A O 1
ATOM 2282 N N . ALA A 1 298 ? 2.32 28.656 29.125 1 98.5 298 ALA A N 1
ATOM 2283 C CA . ALA A 1 298 ? 2.057 30.094 29.172 1 98.5 298 ALA A CA 1
ATOM 2284 C C . ALA A 1 298 ? 1.498 30.5 30.547 1 98.5 298 ALA A C 1
ATOM 2286 O O . ALA A 1 298 ? 1.916 31.5 31.125 1 98.5 298 ALA A O 1
ATOM 2287 N N . VAL A 1 299 ? 0.661 29.672 31.062 1 98.31 299 VAL A N 1
ATOM 2288 C CA . VAL A 1 299 ? -0.134 30 32.25 1 98.31 299 VAL A CA 1
ATOM 2289 C C . VAL A 1 299 ? 0.776 30.109 33.469 1 98.31 299 VAL A C 1
ATOM 2291 O O . VAL A 1 299 ? 0.471 30.844 34.406 1 98.31 299 VAL A O 1
ATOM 2294 N N . VAL A 1 300 ? 1.874 29.438 33.469 1 98 300 VAL A N 1
ATOM 2295 C CA . VAL A 1 300 ? 2.77 29.438 34.625 1 98 300 VAL A CA 1
ATOM 2296 C C . VAL A 1 300 ? 3.316 30.828 34.875 1 98 300 VAL A C 1
ATOM 2298 O O . VAL A 1 300 ? 3.797 31.141 35.969 1 98 300 VAL A O 1
ATOM 2301 N N . TYR A 1 301 ? 3.236 31.719 33.906 1 98.31 301 TYR A N 1
ATOM 2302 C CA . TYR A 1 301 ? 3.752 33.094 34.031 1 98.31 301 TYR A CA 1
ATOM 2303 C C . TYR A 1 301 ? 2.684 34.031 34.562 1 98.31 301 TYR A C 1
ATOM 2305 O O . TYR A 1 301 ? 1.596 34.125 34 1 98.31 301 TYR A O 1
ATOM 2313 N N . PRO A 1 302 ? 2.977 34.781 35.531 1 97.19 302 PRO A N 1
ATOM 2314 C CA . PRO A 1 302 ? 1.986 35.719 36.125 1 97.19 302 PRO A CA 1
ATOM 2315 C C . PRO A 1 302 ? 1.633 36.875 35.188 1 97.19 302 PRO A C 1
ATOM 2317 O O . PRO A 1 302 ? 0.583 37.5 35.344 1 97.19 302 PRO A O 1
ATOM 2320 N N . ASN A 1 303 ? 2.521 37.156 34.312 1 97.81 303 ASN A N 1
ATOM 2321 C CA . ASN A 1 303 ? 2.283 38.281 33.406 1 97.81 303 ASN A CA 1
ATOM 2322 C C . ASN A 1 303 ? 1.675 37.781 32.094 1 97.81 303 ASN A C 1
ATOM 2324 O O . ASN A 1 303 ? 1.781 38.469 31.062 1 97.81 303 ASN A O 1
ATOM 2328 N N . PHE A 1 304 ? 1.154 36.594 32.062 1 98.62 304 PHE A N 1
ATOM 2329 C CA . PHE A 1 304 ? 0.321 36.062 30.969 1 98.62 304 PHE A CA 1
ATOM 2330 C C . PHE A 1 304 ? -1.155 36.312 31.25 1 98.62 304 PHE A C 1
ATOM 2332 O O . PHE A 1 304 ? -1.654 35.938 32.312 1 98.62 304 PHE A O 1
ATOM 2339 N N . HIS A 1 305 ? -1.84 36.906 30.344 1 98.62 305 HIS A N 1
ATOM 2340 C CA . HIS A 1 305 ? -3.26 37.219 30.469 1 98.62 305 HIS A CA 1
ATOM 2341 C C . HIS A 1 305 ? -4.062 36.656 29.312 1 98.62 305 HIS A C 1
ATOM 2343 O O . HIS A 1 305 ? -3.805 36.969 28.156 1 98.62 305 HIS A O 1
ATOM 2349 N N . LEU A 1 306 ? -5.02 35.812 29.625 1 98.69 306 LEU A N 1
ATOM 2350 C CA . LEU A 1 306 ? -5.883 35.188 28.641 1 98.69 306 LEU A CA 1
ATOM 2351 C C . LEU A 1 306 ? -7.219 35.906 28.547 1 98.69 306 LEU A C 1
ATOM 2353 O O . LEU A 1 306 ? -7.949 36 29.531 1 98.69 306 LEU A O 1
ATOM 2357 N N . HIS A 1 307 ? -7.441 36.469 27.422 1 98.44 307 HIS A N 1
ATOM 2358 C CA . HIS A 1 307 ? -8.711 37.156 27.141 1 98.44 307 HIS A CA 1
ATOM 2359 C C . HIS A 1 307 ? -9.656 36.25 26.359 1 98.44 307 HIS A C 1
ATOM 2361 O O . HIS A 1 307 ? -9.438 35.969 25.188 1 98.44 307 HIS A O 1
ATOM 2367 N N . LEU A 1 308 ? -10.727 35.75 27 1 97.62 308 LEU A N 1
ATOM 2368 C CA . LEU A 1 308 ? -11.734 34.906 26.359 1 97.62 308 LEU A CA 1
ATOM 2369 C C . LEU A 1 308 ? -12.906 35.75 25.859 1 97.62 308 LEU A C 1
ATOM 2371 O O . LEU A 1 308 ? -13.281 36.75 26.484 1 97.62 308 LEU A O 1
ATOM 2375 N N . GLY A 1 309 ? -13.484 35.312 24.688 1 96.44 309 GLY A N 1
ATOM 2376 C CA . GLY A 1 309 ? -14.562 36.094 24.109 1 96.44 309 GLY A CA 1
ATOM 2377 C C . GLY A 1 309 ? -14.141 37.5 23.734 1 96.44 309 GLY A C 1
ATOM 2378 O O . GLY A 1 309 ? -14.891 38.469 23.953 1 96.44 309 GLY A O 1
ATOM 2379 N N . ALA A 1 310 ? -12.961 37.625 23.25 1 96.69 310 ALA A N 1
ATOM 2380 C CA . ALA A 1 310 ? -12.406 38.938 23.047 1 96.69 310 ALA A CA 1
ATOM 2381 C C . ALA A 1 310 ? -11.836 39.094 21.625 1 96.69 310 ALA A C 1
ATOM 2383 O O . ALA A 1 310 ? -10.648 39.375 21.469 1 96.69 310 ALA A O 1
ATOM 2384 N N . PRO A 1 311 ? -12.695 38.938 20.625 1 95.81 311 PRO A N 1
ATOM 2385 C CA . PRO A 1 311 ? -12.211 39.188 19.266 1 95.81 311 PRO A CA 1
ATOM 2386 C C . PRO A 1 311 ? -11.828 40.656 19.078 1 95.81 311 PRO A C 1
ATOM 2388 O O . PRO A 1 311 ? -12.422 41.562 19.703 1 95.81 311 PRO A O 1
ATOM 2391 N N . TRP A 1 312 ? -10.805 40.844 18.25 1 96.69 312 TRP A N 1
ATOM 2392 C CA . TRP A 1 312 ? -10.461 42.219 17.875 1 96.69 312 TRP A CA 1
ATOM 2393 C C . TRP A 1 312 ? -11.461 42.781 16.875 1 96.69 312 TRP A C 1
ATOM 2395 O O . TRP A 1 312 ? -11.672 42.188 15.812 1 96.69 312 TRP A O 1
ATOM 2405 N N . SER A 1 313 ? -12.031 43.875 17.203 1 95.88 313 SER A N 1
ATOM 2406 C CA . SER A 1 313 ? -12.914 44.531 16.25 1 95.88 313 SER A CA 1
ATOM 2407 C C . SER A 1 313 ? -12.164 45.562 15.414 1 95.88 313 SER A C 1
ATOM 2409 O O . SER A 1 313 ? -12.555 45.875 14.289 1 95.88 313 SER A O 1
ATOM 2411 N N . ALA A 1 314 ? -11.148 46.062 16.016 1 95.88 314 ALA A N 1
ATOM 2412 C CA . ALA A 1 314 ? -10.312 47.062 15.336 1 95.88 314 ALA A CA 1
ATOM 2413 C C . ALA A 1 314 ? -8.938 47.156 15.992 1 95.88 314 ALA A C 1
ATOM 2415 O O . ALA A 1 314 ? -8.75 46.688 17.109 1 95.88 314 ALA A O 1
ATOM 2416 N N . ALA A 1 315 ? -8.039 47.688 15.281 1 97.06 315 ALA A N 1
ATOM 2417 C CA . ALA A 1 315 ? -6.719 48.031 15.805 1 97.06 315 ALA A CA 1
ATOM 2418 C C . ALA A 1 315 ? -6.215 49.344 15.195 1 97.06 315 ALA A C 1
ATOM 2420 O O . ALA A 1 315 ? -6.441 49.625 14.016 1 97.06 315 ALA A O 1
ATOM 2421 N N . ARG A 1 316 ? -5.598 50.156 16 1 96 316 ARG A N 1
ATOM 2422 C CA . ARG A 1 316 ? -5.074 51.438 15.531 1 96 316 ARG A CA 1
ATOM 2423 C C . ARG A 1 316 ? -3.748 51.75 16.203 1 96 316 ARG A C 1
ATOM 2425 O O . ARG A 1 316 ? -3.436 51.219 17.266 1 96 316 ARG A O 1
ATOM 2432 N N . VAL A 1 317 ? -3.035 52.656 15.57 1 96.38 317 VAL A N 1
ATOM 2433 C CA . VAL A 1 317 ? -1.761 53.094 16.125 1 96.38 317 VAL A CA 1
ATOM 2434 C C . VAL A 1 317 ? -1.99 54.281 17.078 1 96.38 317 VAL A C 1
ATOM 2436 O O . VAL A 1 317 ? -2.773 55.188 16.781 1 96.38 317 VAL A O 1
ATOM 2439 N N . ARG A 1 318 ? -1.446 54.188 18.234 1 95.44 318 ARG A N 1
ATOM 2440 C CA . ARG A 1 318 ? -1.385 55.25 19.203 1 95.44 318 ARG A CA 1
ATOM 2441 C C . ARG A 1 318 ? 0.047 55.5 19.672 1 95.44 318 ARG A C 1
ATOM 2443 O O . ARG A 1 318 ? 0.549 54.781 20.531 1 95.44 318 ARG A O 1
ATOM 2450 N N . GLY A 1 319 ? 0.687 56.625 19.172 1 94.25 319 GLY A N 1
ATOM 2451 C CA . GLY A 1 319 ? 2.094 56.844 19.469 1 94.25 319 GLY A CA 1
ATOM 2452 C C . GLY A 1 319 ? 2.994 55.781 18.906 1 94.25 319 GLY A C 1
ATOM 2453 O O . GLY A 1 319 ? 2.986 55.531 17.688 1 94.25 319 GLY A O 1
ATOM 2454 N N . THR A 1 320 ? 3.664 55.156 19.797 1 94.56 320 THR A N 1
ATOM 2455 C CA . THR A 1 320 ? 4.598 54.125 19.359 1 94.56 320 THR A CA 1
ATOM 2456 C C . THR A 1 320 ? 4.016 52.719 19.594 1 94.56 320 THR A C 1
ATOM 2458 O O . THR A 1 320 ? 4.707 51.719 19.406 1 94.56 320 THR A O 1
ATOM 2461 N N . ARG A 1 321 ? 2.789 52.719 19.969 1 96.88 321 ARG A N 1
ATOM 2462 C CA . ARG A 1 321 ? 2.15 51.438 20.281 1 96.88 321 ARG A CA 1
ATOM 2463 C C . ARG A 1 321 ? 0.889 51.219 19.453 1 96.88 321 ARG A C 1
ATOM 2465 O O . ARG A 1 321 ? 0.446 52.156 18.75 1 96.88 321 ARG A O 1
ATOM 2472 N N . ALA A 1 322 ? 0.421 50.031 19.406 1 97.12 322 ALA A N 1
ATOM 2473 C CA . ALA A 1 322 ? -0.864 49.688 18.797 1 97.12 322 ALA A CA 1
ATOM 2474 C C . ALA A 1 322 ? -1.921 49.438 19.875 1 97.12 322 ALA A C 1
ATOM 2476 O O . ALA A 1 322 ? -1.604 48.938 20.953 1 97.12 322 ALA A O 1
ATOM 2477 N N . VAL A 1 323 ? -3.113 49.844 19.547 1 97.75 323 VAL A N 1
ATOM 2478 C CA . VAL A 1 323 ? -4.227 49.656 20.469 1 97.75 323 VAL A CA 1
ATOM 2479 C C . VAL A 1 323 ? -5.262 48.719 19.844 1 97.75 323 VAL A C 1
ATOM 2481 O O . VAL A 1 323 ? -5.777 48.969 18.766 1 97.75 323 VAL A O 1
ATOM 2484 N N . ALA A 1 324 ? -5.5 47.625 20.484 1 96.94 324 ALA A N 1
ATOM 2485 C CA . ALA A 1 324 ? -6.559 46.688 20.094 1 96.94 324 ALA A CA 1
ATOM 2486 C C . ALA A 1 324 ? -7.898 47.094 20.703 1 96.94 324 ALA A C 1
ATOM 2488 O O . ALA A 1 324 ? -7.965 47.438 21.891 1 96.94 324 ALA A O 1
ATOM 2489 N N . VAL A 1 325 ? -8.883 47.094 19.891 1 97.25 325 VAL A N 1
ATOM 2490 C CA . VAL A 1 325 ? -10.242 47.312 20.375 1 97.25 325 VAL A CA 1
ATOM 2491 C C . VAL A 1 325 ? -10.969 46 20.5 1 97.25 325 VAL A C 1
ATOM 2493 O O . VAL A 1 325 ? -11.133 45.281 19.5 1 97.25 325 VAL A O 1
ATOM 2496 N N . THR A 1 326 ? -11.367 45.656 21.734 1 96.56 326 THR A N 1
ATOM 2497 C CA . THR A 1 326 ? -12.047 44.406 22.031 1 96.56 326 THR A CA 1
ATOM 2498 C C . THR A 1 326 ? -13.305 44.625 22.859 1 96.56 326 THR A C 1
ATOM 2500 O O . THR A 1 326 ? -13.516 45.75 23.359 1 96.56 326 THR A O 1
ATOM 2503 N N . PRO A 1 327 ? -14.148 43.656 22.984 1 95.25 327 PRO A N 1
ATOM 2504 C CA . PRO A 1 327 ? -15.312 43.812 23.859 1 95.25 327 PRO A CA 1
ATOM 2505 C C . PRO A 1 327 ? -14.922 44.062 25.328 1 95.25 327 PRO A C 1
ATOM 2507 O O . PRO A 1 327 ? -15.75 44.531 26.109 1 95.25 327 PRO A O 1
ATOM 2510 N N . GLN A 1 328 ? -13.703 43.812 25.672 1 95.81 328 GLN A N 1
ATOM 2511 C CA . GLN A 1 328 ? -13.242 43.969 27.047 1 95.81 328 GLN A CA 1
ATOM 2512 C C . GLN A 1 328 ? -12.531 45.312 27.234 1 95.81 328 GLN A C 1
ATOM 2514 O O . GLN A 1 328 ? -12 45.562 28.312 1 95.81 328 GLN A O 1
ATOM 2519 N N . GLY A 1 329 ? -12.547 46.062 26.188 1 95.44 329 GLY A N 1
ATOM 2520 C CA . GLY A 1 329 ? -11.875 47.375 26.25 1 95.44 329 GLY A CA 1
ATOM 2521 C C . GLY A 1 329 ? -10.711 47.469 25.281 1 95.44 329 GLY A C 1
ATOM 2522 O O . GLY A 1 329 ? -10.602 46.688 24.344 1 95.44 329 GLY A O 1
ATOM 2523 N N . GLU A 1 330 ? -10.016 48.531 25.5 1 96.94 330 GLU A N 1
ATOM 2524 C CA . GLU A 1 330 ? -8.852 48.812 24.656 1 96.94 330 GLU A CA 1
ATOM 2525 C C . GLU A 1 330 ? -7.559 48.375 25.344 1 96.94 330 GLU A C 1
ATOM 2527 O O . GLU A 1 330 ? -7.406 48.531 26.562 1 96.94 330 GLU A O 1
ATOM 2532 N N . PHE A 1 331 ? -6.758 47.75 24.578 1 97.12 331 PHE A N 1
ATOM 2533 C CA . PHE A 1 331 ? -5.48 47.281 25.109 1 97.12 331 PHE A CA 1
ATOM 2534 C C . PHE A 1 331 ? -4.332 47.719 24.219 1 97.12 331 PHE A C 1
ATOM 2536 O O . PHE A 1 331 ? -4.32 47.438 23.016 1 97.12 331 PHE A O 1
ATOM 2543 N N . ALA A 1 332 ? -3.395 48.438 24.828 1 97.56 332 ALA A N 1
ATOM 2544 C CA . ALA A 1 332 ? -2.221 48.875 24.078 1 97.56 332 ALA A CA 1
ATOM 2545 C C . ALA A 1 332 ? -1.112 47.812 24.125 1 97.56 332 ALA A C 1
ATOM 2547 O O . ALA A 1 332 ? -0.895 47.188 25.156 1 97.56 332 ALA A O 1
ATOM 2548 N N . PHE A 1 333 ? -0.431 47.656 23.062 1 97.69 333 PHE A N 1
ATOM 2549 C CA . PHE A 1 333 ? 0.659 46.688 22.969 1 97.69 333 PHE A CA 1
ATOM 2550 C C . PHE A 1 333 ? 1.776 47.219 22.078 1 97.69 333 PHE A C 1
ATOM 2552 O O . PHE A 1 333 ? 1.558 48.125 21.266 1 97.69 333 PHE A O 1
ATOM 2559 N N . ASP A 1 334 ? 2.959 46.656 22.234 1 98.12 334 ASP A N 1
ATOM 2560 C CA . ASP A 1 334 ? 4.113 47 21.422 1 98.12 334 ASP A CA 1
ATOM 2561 C C . ASP A 1 334 ? 4.184 46.188 20.141 1 98.12 334 ASP A C 1
ATOM 2563 O O . ASP A 1 334 ? 4.703 46.625 19.125 1 98.12 334 ASP A O 1
ATOM 2567 N N . PHE A 1 335 ? 3.746 45 20.172 1 97.88 335 PHE A N 1
ATOM 2568 C CA . PHE A 1 335 ? 3.811 44.062 19.062 1 97.88 335 PHE A CA 1
ATOM 2569 C C . PHE A 1 335 ? 2.699 43 19.156 1 97.88 335 PHE A C 1
ATOM 2571 O O . PHE A 1 335 ? 2.297 42.625 20.266 1 97.88 335 PHE A O 1
ATOM 2578 N N . ALA A 1 336 ? 2.168 42.594 18.047 1 98.19 336 ALA A N 1
ATOM 2579 C CA . ALA A 1 336 ? 1.125 41.594 18.016 1 98.19 336 ALA A CA 1
ATOM 2580 C C . ALA A 1 336 ? 1.573 40.375 17.219 1 98.19 336 ALA A C 1
ATOM 2582 O O . ALA A 1 336 ? 2.15 40.5 16.141 1 98.19 336 ALA A O 1
ATOM 2583 N N . ILE A 1 337 ? 1.372 39.156 17.75 1 98.44 337 ILE A N 1
ATOM 2584 C CA . ILE A 1 337 ? 1.584 37.906 17.047 1 98.44 337 ILE A CA 1
ATOM 2585 C C . ILE A 1 337 ? 0.241 37.344 16.609 1 98.44 337 ILE A C 1
ATOM 2587 O O . ILE A 1 337 ? -0.632 37.062 17.438 1 98.44 337 ILE A O 1
ATOM 2591 N N . VAL A 1 338 ? 0.108 37.156 15.312 1 97.75 338 VAL A N 1
ATOM 2592 C CA . VAL A 1 338 ? -1.14 36.688 14.727 1 97.75 338 VAL A CA 1
ATOM 2593 C C . VAL A 1 338 ? -1.095 35.156 14.57 1 97.75 338 VAL A C 1
ATOM 2595 O O . VAL A 1 338 ? -0.391 34.625 13.695 1 97.75 338 VAL A O 1
ATOM 2598 N N . ALA A 1 339 ? -1.79 34.469 15.383 1 97.12 339 ALA A N 1
ATOM 2599 C CA . ALA A 1 339 ? -1.887 33 15.375 1 97.12 339 ALA A CA 1
ATOM 2600 C C . ALA A 1 339 ? -3.291 32.562 14.984 1 97.12 339 ALA A C 1
ATOM 2602 O O . ALA A 1 339 ? -3.928 31.781 15.719 1 97.12 339 ALA A O 1
ATOM 2603 N N . THR A 1 340 ? -3.693 33 13.82 1 94.31 340 THR A N 1
ATOM 2604 C CA . THR A 1 340 ? -5.082 32.844 13.398 1 94.31 340 THR A CA 1
ATOM 2605 C C . THR A 1 340 ? -5.199 31.828 12.273 1 94.31 340 THR A C 1
ATOM 2607 O O . THR A 1 340 ? -6.195 31.797 11.555 1 94.31 340 THR A O 1
ATOM 2610 N N . GLY A 1 341 ? -4.184 31.016 12.148 1 91.56 341 GLY A N 1
ATOM 2611 C CA . GLY A 1 341 ? -4.238 29.891 11.227 1 91.56 341 GLY A CA 1
ATOM 2612 C C . GLY A 1 341 ? -4.051 30.297 9.781 1 91.56 341 GLY A C 1
ATOM 2613 O O . GLY A 1 341 ? -3.297 31.234 9.484 1 91.56 341 GLY A O 1
ATOM 2614 N N . TYR A 1 342 ? -4.48 29.406 8.906 1 89.19 342 TYR A N 1
ATOM 2615 C CA . TYR A 1 342 ? -4.273 29.562 7.473 1 89.19 342 TYR A CA 1
ATOM 2616 C C . TYR A 1 342 ? -5.598 29.484 6.723 1 89.19 342 TYR A C 1
ATOM 2618 O O . TYR A 1 342 ? -6.594 28.969 7.254 1 89.19 342 TYR A O 1
ATOM 2626 N N . LEU A 1 343 ? -5.559 30.047 5.559 1 87.25 343 LEU A N 1
ATOM 2627 C CA . LEU A 1 343 ? -6.719 29.984 4.672 1 87.25 343 LEU A CA 1
ATOM 2628 C C . LEU A 1 343 ? -6.477 29.016 3.527 1 87.25 343 LEU A C 1
ATOM 2630 O O . LEU A 1 343 ? -5.336 28.797 3.115 1 87.25 343 LEU A O 1
ATOM 2634 N N . VAL A 1 344 ? -7.512 28.312 3.156 1 88.56 344 VAL A N 1
ATOM 2635 C CA . VAL A 1 344 ? -7.504 27.625 1.874 1 88.56 344 VAL A CA 1
ATOM 2636 C C . VAL A 1 344 ? -8.234 28.453 0.826 1 88.56 344 VAL A C 1
ATOM 2638 O O . VAL A 1 344 ? -9.445 28.656 0.92 1 88.56 344 VAL A O 1
ATOM 2641 N N . ASP A 1 345 ? -7.484 29 -0.086 1 89.94 345 ASP A N 1
ATOM 2642 C CA . ASP A 1 345 ? -7.984 29.859 -1.149 1 89.94 345 ASP A CA 1
ATOM 2643 C C . ASP A 1 345 ? -7.195 29.656 -2.441 1 89.94 345 ASP A C 1
ATOM 2645 O O . ASP A 1 345 ? -6.148 30.281 -2.639 1 89.94 345 ASP A O 1
ATOM 2649 N N . LEU A 1 346 ? -7.789 28.891 -3.318 1 91.62 346 LEU A N 1
ATOM 2650 C CA . LEU A 1 346 ? -7.102 28.562 -4.559 1 91.62 346 LEU A CA 1
ATOM 2651 C C . LEU A 1 346 ? -6.855 29.812 -5.395 1 91.62 346 LEU A C 1
ATOM 2653 O O . LEU A 1 346 ? -5.867 29.891 -6.129 1 91.62 346 LEU A O 1
ATOM 2657 N N . GLY A 1 347 ? -7.703 30.766 -5.227 1 87.62 347 GLY A N 1
ATOM 2658 C CA . GLY A 1 347 ? -7.547 32 -5.953 1 87.62 347 GLY A CA 1
ATOM 2659 C C . GLY A 1 347 ? -6.375 32.844 -5.465 1 87.62 347 GLY A C 1
ATOM 2660 O O . GLY A 1 347 ? -5.836 33.656 -6.211 1 87.62 347 GLY A O 1
ATOM 2661 N N . ALA A 1 348 ? -5.992 32.625 -4.254 1 86.81 348 ALA A N 1
ATOM 2662 C CA . ALA A 1 348 ? -4.879 33.375 -3.662 1 86.81 348 ALA A CA 1
ATOM 2663 C C . ALA A 1 348 ? -3.543 32.719 -4.004 1 86.81 348 ALA A C 1
ATOM 2665 O O . ALA A 1 348 ? -2.482 33.281 -3.742 1 86.81 348 ALA A O 1
ATOM 2666 N N . GLN A 1 349 ? -3.611 31.531 -4.59 1 90.88 349 GLN A N 1
ATOM 2667 C CA . GLN A 1 349 ? -2.395 30.844 -4.992 1 90.88 349 GLN A CA 1
ATOM 2668 C C . GLN A 1 349 ? -1.959 31.25 -6.395 1 90.88 349 GLN A C 1
ATOM 2670 O O . GLN A 1 349 ? -2.506 30.781 -7.391 1 90.88 349 GLN A O 1
ATOM 2675 N N . ALA A 1 350 ? -0.895 32.031 -6.398 1 89.31 350 ALA A N 1
ATOM 2676 C CA . ALA A 1 350 ? -0.445 32.625 -7.656 1 89.31 350 ALA A CA 1
ATOM 2677 C C . ALA A 1 350 ? -0.076 31.547 -8.664 1 89.31 350 ALA A C 1
ATOM 2679 O O . ALA A 1 350 ? -0.279 31.719 -9.875 1 89.31 350 ALA A O 1
ATOM 2680 N N . GLU A 1 351 ? 0.419 30.453 -8.148 1 94.38 351 GLU A N 1
ATOM 2681 C CA . GLU A 1 351 ? 0.894 29.422 -9.062 1 94.38 351 GLU A CA 1
ATOM 2682 C C . GLU A 1 351 ? -0.269 28.75 -9.789 1 94.38 351 GLU A C 1
ATOM 2684 O O . GLU A 1 351 ? -0.071 28.078 -10.805 1 94.38 351 GLU A O 1
ATOM 2689 N N . LEU A 1 352 ? -1.478 28.875 -9.289 1 95.75 352 LEU A N 1
ATOM 2690 C CA . LEU A 1 352 ? -2.639 28.219 -9.875 1 95.75 352 LEU A CA 1
ATOM 2691 C C . LEU A 1 352 ? -3.434 29.188 -10.75 1 95.75 352 LEU A C 1
ATOM 2693 O O . LEU A 1 352 ? -4.492 28.828 -11.273 1 95.75 352 LEU A O 1
ATOM 2697 N N . ARG A 1 353 ? -3.002 30.359 -10.969 1 94.12 353 ARG A N 1
ATOM 2698 C CA . ARG A 1 353 ? -3.754 31.484 -11.547 1 94.12 353 ARG A CA 1
ATOM 2699 C C . ARG A 1 353 ? -4.324 31.109 -12.906 1 94.12 353 ARG A C 1
ATOM 2701 O O . ARG A 1 353 ? -5.383 31.609 -13.305 1 94.12 353 ARG A O 1
ATOM 2708 N N . ASP A 1 354 ? -3.67 30.203 -13.609 1 94.94 354 ASP A N 1
ATOM 2709 C CA . ASP A 1 354 ? -4.062 29.922 -14.992 1 94.94 354 ASP A CA 1
ATOM 2710 C C . ASP A 1 354 ? -5.309 29.031 -15.039 1 94.94 354 ASP A C 1
ATOM 2712 O O . ASP A 1 354 ? -5.961 28.938 -16.078 1 94.94 354 ASP A O 1
ATOM 2716 N N . PHE A 1 355 ? -5.645 28.375 -13.852 1 96.12 355 PHE A N 1
ATOM 2717 C CA . PHE A 1 355 ? -6.73 27.406 -13.969 1 96.12 355 PHE A CA 1
ATOM 2718 C C . PHE A 1 355 ? -7.469 27.266 -12.641 1 96.12 355 PHE A C 1
ATOM 2720 O O . PHE A 1 355 ? -8.25 26.328 -12.461 1 96.12 355 PHE A O 1
ATOM 2727 N N . ALA A 1 356 ? -7.301 28.156 -11.703 1 95.94 356 ALA A N 1
ATOM 2728 C CA . ALA A 1 356 ? -7.922 28.062 -10.383 1 95.94 356 ALA A CA 1
ATOM 2729 C C . ALA A 1 356 ? -9.438 27.938 -10.5 1 95.94 356 ALA A C 1
ATOM 2731 O O . ALA A 1 356 ? -10.062 27.172 -9.758 1 95.94 356 ALA A O 1
ATOM 2732 N N . ASP A 1 357 ? -10.016 28.578 -11.445 1 96 357 ASP A N 1
ATOM 2733 C CA . ASP A 1 357 ? -11.461 28.609 -11.609 1 96 357 ASP A CA 1
ATOM 2734 C C . ASP A 1 357 ? -11.977 27.328 -12.25 1 96 357 ASP A C 1
ATOM 2736 O O . ASP A 1 357 ? -13.188 27.078 -12.281 1 96 357 ASP A O 1
ATOM 2740 N N . GLU A 1 358 ? -11.039 26.5 -12.766 1 97.88 358 GLU A N 1
ATOM 2741 C CA . GLU A 1 358 ? -11.422 25.25 -13.43 1 97.88 358 GLU A CA 1
ATOM 2742 C C . GLU A 1 358 ? -11.398 24.078 -12.461 1 97.88 358 GLU A C 1
ATOM 2744 O O . GLU A 1 358 ? -11.812 22.969 -12.805 1 97.88 358 GLU A O 1
ATOM 2749 N N . ILE A 1 359 ? -10.93 24.266 -11.258 1 98.25 359 ILE A N 1
ATOM 2750 C CA . ILE A 1 359 ? -10.812 23.203 -10.258 1 98.25 359 ILE A CA 1
ATOM 2751 C C . ILE A 1 359 ? -12.164 22.953 -9.594 1 98.25 359 ILE A C 1
ATOM 2753 O O . ILE A 1 359 ? -12.844 23.906 -9.195 1 98.25 359 ILE A O 1
ATOM 2757 N N . ARG A 1 360 ? -12.602 21.719 -9.508 1 98.5 360 ARG A N 1
ATOM 2758 C CA . ARG A 1 360 ? -13.828 21.359 -8.82 1 98.5 360 ARG A CA 1
ATOM 2759 C C . ARG A 1 360 ? -13.711 21.578 -7.316 1 98.5 360 ARG A C 1
ATOM 2761 O O . ARG A 1 360 ? -12.781 21.078 -6.68 1 98.5 360 ARG A O 1
ATOM 2768 N N . LEU A 1 361 ? -14.562 22.406 -6.754 1 98.12 361 LEU A N 1
ATOM 2769 C CA . LEU A 1 361 ? -14.633 22.672 -5.32 1 98.12 361 LEU A CA 1
ATOM 2770 C C . LEU A 1 361 ? -15.766 21.891 -4.676 1 98.12 361 LEU A C 1
ATOM 2772 O O . LEU A 1 361 ? -16.609 21.328 -5.371 1 98.12 361 LEU A O 1
ATOM 2776 N N . TRP A 1 362 ? -15.781 21.766 -3.371 1 98.19 362 TRP A N 1
ATOM 2777 C CA . TRP A 1 362 ? -16.844 21.047 -2.654 1 98.19 362 TRP A CA 1
ATOM 2778 C C . TRP A 1 362 ? -18.203 21.656 -2.953 1 98.19 362 TRP A C 1
ATOM 2780 O O . TRP A 1 362 ? -19.203 20.938 -3.064 1 98.19 362 TRP A O 1
ATOM 2790 N N . ARG A 1 363 ? -18.297 23.031 -3.113 1 97.44 363 ARG A N 1
ATOM 2791 C CA . ARG A 1 363 ? -19.578 23.672 -3.418 1 97.44 363 ARG A CA 1
ATOM 2792 C C . ARG A 1 363 ? -20.125 23.203 -4.758 1 97.44 363 ARG A C 1
ATOM 2794 O O . ARG A 1 363 ? -21.328 23.25 -4.996 1 97.44 363 ARG A O 1
ATOM 2801 N N . ASP A 1 364 ? -19.203 22.75 -5.645 1 97.88 364 ASP A N 1
ATOM 2802 C CA . ASP A 1 364 ? -19.625 22.281 -6.961 1 97.88 364 ASP A CA 1
ATOM 2803 C C . ASP A 1 364 ? -20.156 20.859 -6.898 1 97.88 364 ASP A C 1
ATOM 2805 O O . ASP A 1 364 ? -20.797 20.391 -7.836 1 97.88 364 ASP A O 1
ATOM 2809 N N . ARG A 1 365 ? -19.812 20.125 -5.898 1 97.38 365 ARG A N 1
ATOM 2810 C CA . ARG A 1 365 ? -20.062 18.688 -5.836 1 97.38 365 ARG A CA 1
ATOM 2811 C C . ARG A 1 365 ? -21.156 18.359 -4.824 1 97.38 365 ARG A C 1
ATOM 2813 O O . ARG A 1 365 ? -21.938 17.422 -5.023 1 97.38 365 ARG A O 1
ATOM 2820 N N . PHE A 1 366 ? -21.219 19.094 -3.719 1 97.81 366 PHE A N 1
ATOM 2821 C CA . PHE A 1 366 ? -22.062 18.719 -2.598 1 97.81 366 PHE A CA 1
ATOM 2822 C C . PHE A 1 366 ? -22.844 19.922 -2.072 1 97.81 366 PHE A C 1
ATOM 2824 O O . PHE A 1 366 ? -22.266 20.984 -1.845 1 97.81 366 PHE A O 1
ATOM 2831 N N . THR A 1 367 ? -24.141 19.812 -1.932 1 97.75 367 THR A N 1
ATOM 2832 C CA . THR A 1 367 ? -25 20.797 -1.284 1 97.75 367 THR A CA 1
ATOM 2833 C C . THR A 1 367 ? -25.328 20.359 0.143 1 97.75 367 THR A C 1
ATOM 2835 O O . THR A 1 367 ? -26.078 19.406 0.352 1 97.75 367 THR A O 1
ATOM 2838 N N . PRO A 1 368 ? -24.75 21 1.069 1 97 368 PRO A N 1
ATOM 2839 C CA . PRO A 1 368 ? -25.016 20.625 2.461 1 97 368 PRO A CA 1
ATOM 2840 C C . PRO A 1 368 ? -26.438 20.938 2.902 1 97 368 PRO A C 1
ATOM 2842 O O . PRO A 1 368 ? -27.078 21.828 2.342 1 97 368 PRO A O 1
ATOM 2845 N N . PRO A 1 369 ? -26.953 20.234 3.922 1 95.25 369 PRO A N 1
ATOM 2846 C CA . PRO A 1 369 ? -28.234 20.625 4.504 1 95.25 369 PRO A CA 1
ATOM 2847 C C . PRO A 1 369 ? -28.203 22.016 5.148 1 95.25 369 PRO A C 1
ATOM 2849 O O . PRO A 1 369 ? -27.109 22.547 5.41 1 95.25 369 PRO A O 1
ATOM 2852 N N . GLU A 1 370 ? -29.297 22.719 5.324 1 92.62 370 GLU A N 1
ATOM 2853 C CA . GLU A 1 370 ? -29.422 24.094 5.789 1 92.62 370 GLU A CA 1
ATOM 2854 C C . GLU A 1 370 ? -28.641 24.328 7.074 1 92.62 370 GLU A C 1
ATOM 2856 O O . GLU A 1 370 ? -27.953 25.344 7.223 1 92.62 370 GLU A O 1
ATOM 2861 N N . GLY A 1 371 ? -28.578 23.406 7.98 1 93 371 GLY A N 1
ATOM 2862 C CA . GLY A 1 371 ? -27.891 23.578 9.25 1 93 371 GLY A CA 1
ATOM 2863 C C . GLY A 1 371 ? -26.406 23.266 9.164 1 93 371 GLY A C 1
ATOM 2864 O O . GLY A 1 371 ? -25.656 23.516 10.117 1 93 371 GLY A O 1
ATOM 2865 N N . GLU A 1 372 ? -25.859 23.016 7.93 1 95.69 372 GLU A N 1
ATOM 2866 C CA . GLU A 1 372 ? -24.469 22.594 7.797 1 95.69 372 GLU A CA 1
ATOM 2867 C C . GLU A 1 372 ? -23.766 23.375 6.695 1 95.69 372 GLU A C 1
ATOM 2869 O O . GLU A 1 372 ? -22.719 22.953 6.191 1 95.69 372 GLU A O 1
ATOM 2874 N N . ARG A 1 373 ? -24.359 24.547 6.344 1 96.06 373 ARG A N 1
ATOM 2875 C CA . ARG A 1 373 ? -23.719 25.391 5.332 1 96.06 373 ARG A CA 1
ATOM 2876 C C . ARG A 1 373 ? -22.469 26.062 5.891 1 96.06 373 ARG A C 1
ATOM 2878 O O . ARG A 1 373 ? -22.453 26.5 7.043 1 96.06 373 ARG A O 1
ATOM 2885 N N . ASP A 1 374 ? -21.406 26.031 5.148 1 96.12 374 ASP A N 1
ATOM 2886 C CA . ASP A 1 374 ? -20.109 26.641 5.484 1 96.12 374 ASP A CA 1
ATOM 2887 C C . ASP A 1 374 ? -19.359 27.047 4.223 1 96.12 374 ASP A C 1
ATOM 2889 O O . ASP A 1 374 ? -18.828 26.188 3.51 1 96.12 374 ASP A O 1
ATOM 2893 N N . GLU A 1 375 ? -19.203 28.344 4.031 1 94.06 375 GLU A N 1
ATOM 2894 C CA . GLU A 1 375 ? -18.625 28.844 2.793 1 94.06 375 GLU A CA 1
ATOM 2895 C C . GLU A 1 375 ? -17.125 28.562 2.725 1 94.06 375 GLU A C 1
ATOM 2897 O O . GLU A 1 375 ? -16.578 28.375 1.639 1 94.06 375 GLU A O 1
ATOM 2902 N N . THR A 1 376 ? -16.5 28.562 3.83 1 92.81 376 THR A N 1
ATOM 2903 C CA . THR A 1 376 ? -15.07 28.266 3.859 1 92.81 376 THR A CA 1
ATOM 2904 C C . THR A 1 376 ? -14.797 26.828 3.412 1 92.81 376 THR A C 1
ATOM 2906 O O . THR A 1 376 ? -13.961 26.594 2.545 1 92.81 376 THR A O 1
ATOM 2909 N N . LEU A 1 377 ? -15.531 25.844 3.996 1 95.25 377 LEU A N 1
ATOM 2910 C CA . LEU A 1 377 ? -15.367 24.438 3.619 1 95.25 377 LEU A CA 1
ATOM 2911 C C . LEU A 1 377 ? -15.781 24.219 2.168 1 95.25 377 LEU A C 1
ATOM 2913 O O . LEU A 1 377 ? -15.164 23.406 1.461 1 95.25 377 LEU A O 1
ATOM 2917 N N . ALA A 1 378 ? -16.781 25.016 1.747 1 96.44 378 ALA A N 1
ATOM 2918 C CA . ALA A 1 378 ? -17.312 24.875 0.392 1 96.44 378 ALA A CA 1
ATOM 2919 C C . ALA A 1 378 ? -16.266 25.281 -0.646 1 96.44 378 ALA A C 1
ATOM 2921 O O . ALA A 1 378 ? -16.328 24.828 -1.796 1 96.44 378 ALA A O 1
ATOM 2922 N N . ALA A 1 379 ? -15.266 26.047 -0.191 1 95.25 379 ALA A N 1
ATOM 2923 C CA . ALA A 1 379 ? -14.25 26.578 -1.098 1 95.25 379 ALA A CA 1
ATOM 2924 C C . ALA A 1 379 ? -13.062 25.625 -1.202 1 95.25 379 ALA A C 1
ATOM 2926 O O . ALA A 1 379 ? -12.172 25.828 -2.033 1 95.25 379 ALA A O 1
ATOM 2927 N N . TYR A 1 380 ? -13.055 24.547 -0.436 1 96.62 380 TYR A N 1
ATOM 2928 C CA . TYR A 1 380 ? -12 23.547 -0.553 1 96.62 380 TYR A CA 1
ATOM 2929 C C . TYR A 1 380 ? -12.117 22.781 -1.868 1 96.62 380 TYR A C 1
ATOM 2931 O O . TYR A 1 380 ? -13.219 22.562 -2.367 1 96.62 380 TYR A O 1
ATOM 2939 N N . PRO A 1 381 ? -10.961 22.438 -2.441 1 97.19 381 PRO A N 1
ATOM 2940 C CA . PRO A 1 381 ? -11.047 21.594 -3.637 1 97.19 381 PRO A CA 1
ATOM 2941 C C . PRO A 1 381 ? -11.602 20.203 -3.344 1 97.19 381 PRO A C 1
ATOM 2943 O O . PRO A 1 381 ? -11.297 19.625 -2.299 1 97.19 381 PRO A O 1
ATOM 2946 N N . TYR A 1 382 ? -12.531 19.75 -4.184 1 98.19 382 TYR A N 1
ATOM 2947 C CA . TYR A 1 382 ? -12.969 18.344 -4.188 1 98.19 382 TYR A CA 1
ATOM 2948 C C . TYR A 1 382 ? -11.969 17.469 -4.938 1 98.19 382 TYR A C 1
ATOM 2950 O O . TYR A 1 382 ? -11.883 17.531 -6.164 1 98.19 382 TYR A O 1
ATOM 2958 N N . LEU A 1 383 ? -11.234 16.609 -4.219 1 98.12 383 LEU A N 1
ATOM 2959 C CA . LEU A 1 383 ? -10.078 15.938 -4.789 1 98.12 383 LEU A CA 1
ATOM 2960 C C . LEU A 1 383 ? -10.414 14.492 -5.145 1 98.12 383 LEU A C 1
ATOM 2962 O O . LEU A 1 383 ? -11.305 13.891 -4.543 1 98.12 383 LEU A O 1
ATOM 2966 N N . GLY A 1 384 ? -9.703 13.992 -6.141 1 97.94 384 GLY A N 1
ATOM 2967 C CA . GLY A 1 384 ? -9.789 12.586 -6.473 1 97.94 384 GLY A CA 1
ATOM 2968 C C . GLY A 1 384 ? -9.031 11.695 -5.512 1 97.94 384 GLY A C 1
ATOM 2969 O O . GLY A 1 384 ? -8.367 12.188 -4.59 1 97.94 384 GLY A O 1
ATOM 2970 N N . ALA A 1 385 ? -9.047 10.406 -5.73 1 95.88 385 ALA A N 1
ATOM 2971 C CA . ALA A 1 385 ? -8.5 9.406 -4.816 1 95.88 385 ALA A CA 1
ATOM 2972 C C . ALA A 1 385 ? -6.98 9.531 -4.719 1 95.88 385 ALA A C 1
ATOM 2974 O O . ALA A 1 385 ? -6.387 9.148 -3.705 1 95.88 385 ALA A O 1
ATOM 2975 N N . GLY A 1 386 ? -6.32 10.016 -5.738 1 97.75 386 GLY A N 1
ATOM 2976 C CA . GLY A 1 386 ? -4.891 10.266 -5.719 1 97.75 386 GLY A CA 1
ATOM 2977 C C . GLY A 1 386 ? -4.535 11.672 -5.293 1 97.75 386 GLY A C 1
ATOM 2978 O O . GLY A 1 386 ? -3.471 12.188 -5.645 1 97.75 386 GLY A O 1
ATOM 2979 N N . HIS A 1 387 ? -5.465 12.383 -4.684 1 98.19 387 HIS A N 1
ATOM 2980 C CA . HIS A 1 387 ? -5.312 13.758 -4.23 1 98.19 387 HIS A CA 1
ATOM 2981 C C . HIS A 1 387 ? -5.133 14.711 -5.41 1 98.19 387 HIS A C 1
ATOM 2983 O O . HIS A 1 387 ? -4.461 15.734 -5.285 1 98.19 387 HIS A O 1
ATOM 2989 N N . GLU A 1 388 ? -5.574 14.258 -6.574 1 98.62 388 GLU A N 1
ATOM 2990 C CA . GLU A 1 388 ? -5.445 15.133 -7.734 1 98.62 388 GLU A CA 1
ATOM 2991 C C . GLU A 1 388 ? -6.613 16.109 -7.828 1 98.62 388 GLU A C 1
ATOM 2993 O O . GLU A 1 388 ? -7.73 15.781 -7.414 1 98.62 388 GLU A O 1
ATOM 2998 N N . TYR A 1 389 ? -6.379 17.266 -8.367 1 98.44 389 TYR A N 1
ATOM 2999 C CA . TYR A 1 389 ? -7.473 18.172 -8.711 1 98.44 389 TYR A CA 1
ATOM 3000 C C . TYR A 1 389 ? -8.406 17.531 -9.734 1 98.44 389 TYR A C 1
ATOM 3002 O O . TYR A 1 389 ? -7.965 16.75 -10.578 1 98.44 389 TYR A O 1
ATOM 3010 N N . LEU A 1 390 ? -9.625 17.812 -9.602 1 98.62 390 LEU A N 1
ATOM 3011 C CA . LEU A 1 390 ? -10.633 17.391 -10.57 1 98.62 390 LEU A CA 1
ATOM 3012 C C . LEU A 1 390 ? -11.203 18.578 -11.328 1 98.62 390 LEU A C 1
ATOM 3014 O O . LEU A 1 390 ? -11.227 19.703 -10.812 1 98.62 390 LEU A O 1
ATOM 3018 N N . GLU A 1 391 ? -11.625 18.281 -12.484 1 98.5 391 GLU A N 1
ATOM 3019 C CA . GLU A 1 391 ? -12.203 19.312 -13.336 1 98.5 391 GLU A CA 1
ATOM 3020 C C . GLU A 1 391 ? -13.586 19.719 -12.844 1 98.5 391 GLU A C 1
ATOM 3022 O O . GLU A 1 391 ? -14.406 18.875 -12.5 1 98.5 391 GLU A O 1
ATOM 3027 N N . LYS A 1 392 ? -13.812 21.031 -12.766 1 97.94 392 LYS A N 1
ATOM 3028 C CA . LYS A 1 392 ? -15.156 21.531 -12.516 1 97.94 392 LYS A CA 1
ATOM 3029 C C . LYS A 1 392 ? -16.109 21.125 -13.633 1 97.94 392 LYS A C 1
ATOM 3031 O O . LYS A 1 392 ? -17.234 20.688 -13.367 1 97.94 392 LYS A O 1
ATOM 3036 N N . VAL A 1 393 ? -15.688 21.297 -14.867 1 97.62 393 VAL A N 1
ATOM 3037 C CA . VAL A 1 393 ? -16.375 20.859 -16.078 1 97.62 393 VAL A CA 1
ATOM 3038 C C . VAL A 1 393 ? -15.508 19.859 -16.828 1 97.62 393 VAL A C 1
ATOM 3040 O O . VAL A 1 393 ? -14.422 20.203 -17.297 1 97.62 393 VAL A O 1
ATOM 3043 N N . PRO A 1 394 ? -16.031 18.641 -16.969 1 96.56 394 PRO A N 1
ATOM 3044 C CA . PRO A 1 394 ? -15.227 17.609 -17.625 1 96.56 394 PRO A CA 1
ATOM 3045 C C . PRO A 1 394 ? -14.734 18.031 -19.016 1 96.56 394 PRO A C 1
ATOM 3047 O O . PRO A 1 394 ? -15.516 18.547 -19.812 1 96.56 394 PRO A O 1
ATOM 3050 N N . GLY A 1 395 ? -13.438 17.812 -19.266 1 95.88 395 GLY A N 1
ATOM 3051 C CA . GLY A 1 395 ? -12.852 18.062 -20.578 1 95.88 395 GLY A CA 1
ATOM 3052 C C . GLY A 1 395 ? -12.242 19.453 -20.703 1 95.88 395 GLY A C 1
ATOM 3053 O O . GLY A 1 395 ? -11.461 19.703 -21.609 1 95.88 395 GLY A O 1
ATOM 3054 N N . ARG A 1 396 ? -12.516 20.422 -19.797 1 96.06 396 ARG A N 1
ATOM 3055 C CA . ARG A 1 396 ? -12.078 21.812 -19.922 1 96.06 396 ARG A CA 1
ATOM 3056 C C . ARG A 1 396 ? -10.641 21.984 -19.438 1 96.06 396 ARG A C 1
ATOM 3058 O O . ARG A 1 396 ? -9.906 22.844 -19.938 1 96.06 396 ARG A O 1
ATOM 3065 N N . ALA A 1 397 ? -10.273 21.25 -18.438 1 97.38 397 ALA A N 1
ATOM 3066 C CA . ALA A 1 397 ? -8.938 21.359 -17.859 1 97.38 397 ALA A CA 1
ATOM 3067 C C . ALA A 1 397 ? -8.367 19.984 -17.531 1 97.38 397 ALA A C 1
ATOM 3069 O O . ALA A 1 397 ? -8.078 19.688 -16.375 1 97.38 397 ALA A O 1
ATOM 3070 N N . PRO A 1 398 ? -8.125 19.172 -18.578 1 96.88 398 PRO A N 1
ATOM 3071 C CA . PRO A 1 398 ? -7.703 17.797 -18.344 1 96.88 398 PRO A CA 1
ATOM 3072 C C . PRO A 1 398 ? -6.359 17.703 -17.625 1 96.88 398 PRO A C 1
ATOM 3074 O O . PRO A 1 398 ? -6.039 16.656 -17.062 1 96.88 398 PRO A O 1
ATOM 3077 N N . HIS A 1 399 ? -5.543 18.828 -17.625 1 97.5 399 HIS A N 1
ATOM 3078 C CA . HIS A 1 399 ? -4.234 18.844 -16.984 1 97.5 399 HIS A CA 1
ATOM 3079 C C . HIS A 1 399 ? -4.363 18.766 -15.469 1 97.5 399 HIS A C 1
ATOM 3081 O O . HIS A 1 399 ? -3.385 18.484 -14.773 1 97.5 399 HIS A O 1
ATOM 3087 N N . LEU A 1 400 ? -5.559 18.984 -14.914 1 98.31 400 LEU A N 1
ATOM 3088 C CA . LEU A 1 400 ? -5.762 19.047 -13.469 1 98.31 400 LEU A CA 1
ATOM 3089 C C . LEU A 1 400 ? -5.453 17.703 -12.82 1 98.31 400 LEU A C 1
ATOM 3091 O O . LEU A 1 400 ? -4.961 17.641 -11.688 1 98.31 400 LEU A O 1
ATOM 3095 N N . LYS A 1 401 ? -5.672 16.609 -13.539 1 98 401 LYS A N 1
ATOM 3096 C CA . LYS A 1 401 ? -5.41 15.266 -13.023 1 98 401 LYS A CA 1
ATOM 3097 C C . LYS A 1 401 ? -3.922 15.055 -12.758 1 98 401 LYS A C 1
ATOM 3099 O O . LYS A 1 401 ? -3.529 14.062 -12.133 1 98 401 LYS A O 1
ATOM 3104 N N . ASP A 1 402 ? -3.086 15.93 -13.289 1 98.62 402 ASP A N 1
ATOM 3105 C CA . ASP A 1 402 ? -1.638 15.781 -13.188 1 98.62 402 ASP A CA 1
ATOM 3106 C C . ASP A 1 402 ? -1.094 16.531 -11.977 1 98.62 402 ASP A C 1
ATOM 3108 O O . ASP A 1 402 ? 0.11 16.516 -11.711 1 98.62 402 ASP A O 1
ATOM 3112 N N . ILE A 1 403 ? -1.948 17.188 -11.211 1 98.69 403 ILE A N 1
ATOM 3113 C CA . ILE A 1 403 ? -1.55 17.969 -10.047 1 98.69 403 ILE A CA 1
ATOM 3114 C C . ILE A 1 403 ? -2.154 17.359 -8.781 1 98.69 403 ILE A C 1
ATOM 3116 O O . ILE A 1 403 ? -3.377 17.344 -8.617 1 98.69 403 ILE A O 1
ATOM 3120 N N . HIS A 1 404 ? -1.31 16.906 -7.91 1 98.69 404 HIS A N 1
ATOM 3121 C CA . HIS A 1 404 ? -1.718 16.234 -6.676 1 98.69 404 HIS A CA 1
ATOM 3122 C C . HIS A 1 404 ? -1.46 17.125 -5.461 1 98.69 404 HIS A C 1
ATOM 3124 O O . HIS A 1 404 ? -0.386 17.719 -5.336 1 98.69 404 HIS A O 1
ATOM 3130 N N . VAL A 1 405 ? -2.449 17.141 -4.566 1 97.19 405 VAL A N 1
ATOM 3131 C CA . VAL A 1 405 ? -2.418 18.062 -3.438 1 97.19 405 VAL A CA 1
ATOM 3132 C C . VAL A 1 405 ? -2.139 17.281 -2.15 1 97.19 405 VAL A C 1
ATOM 3134 O O . VAL A 1 405 ? -2.941 16.453 -1.732 1 97.19 405 VAL A O 1
ATOM 3137 N N . PHE A 1 406 ? -1.029 17.594 -1.54 1 97.12 406 PHE A N 1
ATOM 3138 C CA . PHE A 1 406 ? -0.701 17.016 -0.247 1 97.12 406 PHE A CA 1
ATOM 3139 C C . PHE A 1 406 ? -0.432 18.094 0.788 1 97.12 406 PHE A C 1
ATOM 3141 O O . PHE A 1 406 ? 0.702 18.266 1.239 1 97.12 406 PHE A O 1
ATOM 3148 N N . ASN A 1 407 ? -1.424 18.812 1.167 1 94.5 407 ASN A N 1
ATOM 3149 C CA . ASN A 1 407 ? -1.47 19.891 2.145 1 94.5 407 ASN A CA 1
ATOM 3150 C C . ASN A 1 407 ? -2.879 20.094 2.695 1 94.5 407 ASN A C 1
ATOM 3152 O O . ASN A 1 407 ? -3.787 19.328 2.377 1 94.5 407 ASN A O 1
ATOM 3156 N N . PRO A 1 408 ? -3.156 21 3.523 1 92.5 408 PRO A N 1
ATOM 3157 C CA . PRO A 1 408 ? -4.426 21.109 4.246 1 92.5 408 PRO A CA 1
ATOM 3158 C C . PRO A 1 408 ? -5.617 21.328 3.314 1 92.5 408 PRO A C 1
ATOM 3160 O O . PRO A 1 408 ? -6.766 21.156 3.727 1 92.5 408 PRO A O 1
ATOM 3163 N N . ALA A 1 409 ? -5.348 21.688 2.072 1 94.81 409 ALA A N 1
ATOM 3164 C CA . ALA A 1 409 ? -6.441 21.844 1.116 1 94.81 409 ALA A CA 1
ATOM 3165 C C . ALA A 1 409 ? -7.184 20.531 0.905 1 94.81 409 ALA A C 1
ATOM 3167 O O . ALA A 1 409 ? -8.312 20.516 0.409 1 94.81 409 ALA A O 1
ATOM 3168 N N . ALA A 1 410 ? -6.582 19.453 1.347 1 96.12 410 ALA A N 1
ATOM 3169 C CA . ALA A 1 410 ? -7.176 18.125 1.15 1 96.12 410 ALA A CA 1
ATOM 3170 C C . ALA A 1 410 ? -8.039 17.734 2.344 1 96.12 410 ALA A C 1
ATOM 3172 O O . ALA A 1 410 ? -8.617 16.641 2.363 1 96.12 410 ALA A O 1
ATOM 3173 N N . PHE A 1 411 ? -8.273 18.578 3.285 1 93.75 411 PHE A N 1
ATOM 3174 C CA . PHE A 1 411 ? -8.867 18.297 4.586 1 93.75 411 PHE A CA 1
ATOM 3175 C C . PHE A 1 411 ? -10.273 17.734 4.426 1 93.75 411 PHE A C 1
ATOM 3177 O O . PHE A 1 411 ? -10.578 16.656 4.949 1 93.75 411 PHE A O 1
ATOM 3184 N N . VAL A 1 412 ? -11.109 18.391 3.627 1 96 412 VAL A N 1
ATOM 3185 C CA . VAL A 1 412 ? -12.5 17.969 3.549 1 96 412 VAL A CA 1
ATOM 3186 C C . VAL A 1 412 ? -12.594 16.625 2.83 1 96 412 VAL A C 1
ATOM 3188 O O . VAL A 1 412 ? -13.391 15.758 3.209 1 96 412 VAL A O 1
ATOM 3191 N N . SER A 1 413 ? -11.742 16.422 1.867 1 97 413 SER A N 1
ATOM 3192 C CA . SER A 1 413 ? -11.781 15.211 1.044 1 97 413 SER A CA 1
ATOM 3193 C C . SER A 1 413 ? -11.195 14.016 1.787 1 97 413 SER A C 1
ATOM 3195 O O . SER A 1 413 ? -11.633 12.883 1.589 1 97 413 SER A O 1
ATOM 3197 N N . PHE A 1 414 ? -10.234 14.203 2.67 1 95.12 414 PHE A N 1
ATOM 3198 C CA . PHE A 1 414 ? -9.508 13.047 3.191 1 95.12 414 PHE A CA 1
ATOM 3199 C C . PHE A 1 414 ? -9.469 13.086 4.715 1 95.12 414 PHE A C 1
ATOM 3201 O O . PHE A 1 414 ? -8.922 12.172 5.344 1 95.12 414 PHE A O 1
ATOM 3208 N N . GLY A 1 415 ? -10 14.07 5.176 1 86.69 415 GLY A N 1
ATOM 3209 C CA . GLY A 1 415 ? -10.109 14.125 6.625 1 86.69 415 GLY A CA 1
ATOM 3210 C C . GLY A 1 415 ? -8.859 14.641 7.301 1 86.69 415 GLY A C 1
ATOM 3211 O O . GLY A 1 415 ? -7.988 15.227 6.648 1 86.69 415 GLY A O 1
ATOM 3212 N N . LEU A 1 416 ? -8.391 14.414 8.523 1 73.5 416 LEU A N 1
ATOM 3213 C CA . LEU A 1 416 ? -7.289 14.875 9.359 1 73.5 416 LEU A CA 1
ATOM 3214 C C . LEU A 1 416 ? -6.465 15.938 8.641 1 73.5 416 LEU A C 1
ATOM 3216 O O . LEU A 1 416 ? -6.633 16.156 7.441 1 73.5 416 LEU A O 1
ATOM 3220 N N . PRO A 1 417 ? -5.734 16.609 9.32 1 78.56 417 PRO A N 1
ATOM 3221 C CA . PRO A 1 417 ? -4.781 17.422 8.547 1 78.56 417 PRO A CA 1
ATOM 3222 C C . PRO A 1 417 ? -3.945 16.578 7.586 1 78.56 417 PRO A C 1
ATOM 3224 O O . PRO A 1 417 ? -3.5 15.477 7.945 1 78.56 417 PRO A O 1
ATOM 3227 N N . VAL A 1 418 ? -4.008 16.922 6.383 1 89.56 418 VAL A N 1
ATOM 3228 C CA . VAL A 1 418 ? -3.211 16.281 5.34 1 89.56 418 VAL A CA 1
ATOM 3229 C C . VAL A 1 418 ? -1.872 17 5.203 1 89.56 418 VAL A C 1
ATOM 3231 O O . VAL A 1 418 ? -1.821 18.234 5.199 1 89.56 418 VAL A O 1
ATOM 3234 N N . GLY A 1 419 ? -0.822 16.25 5.164 1 89 419 GLY A N 1
ATOM 3235 C CA . GLY A 1 419 ? 0.522 16.797 5.113 1 89 419 GLY A CA 1
ATOM 3236 C C . GLY A 1 419 ? 1.308 16.578 6.391 1 89 419 GLY A C 1
ATOM 3237 O O . GLY A 1 419 ? 2.502 16.875 6.453 1 89 419 GLY A O 1
ATOM 3238 N N . ASP A 1 420 ? 0.594 16.031 7.422 1 90.38 420 ASP A N 1
ATOM 3239 C CA . ASP A 1 420 ? 1.228 15.695 8.695 1 90.38 420 ASP A CA 1
ATOM 3240 C C . ASP A 1 420 ? 1.562 14.211 8.758 1 90.38 420 ASP A C 1
ATOM 3242 O O . ASP A 1 420 ? 1.18 13.438 7.875 1 90.38 420 ASP A O 1
ATOM 3246 N N . VAL A 1 421 ? 2.215 13.812 9.781 1 92.31 421 VAL A N 1
ATOM 3247 C CA . VAL A 1 421 ? 2.791 12.477 9.938 1 92.31 421 VAL A CA 1
ATOM 3248 C C . VAL A 1 421 ? 1.691 11.422 9.828 1 92.31 421 VAL A C 1
ATOM 3250 O O . VAL A 1 421 ? 1.839 10.438 9.102 1 92.31 421 VAL A O 1
ATOM 3253 N N . PRO A 1 422 ? 0.52 11.672 10.406 1 90.81 422 PRO A N 1
ATOM 3254 C CA . PRO A 1 422 ? -0.51 10.625 10.344 1 90.81 422 PRO A CA 1
ATOM 3255 C C . PRO A 1 422 ? -0.976 10.344 8.914 1 90.81 422 PRO A C 1
ATOM 3257 O O . PRO A 1 422 ? -1.453 9.242 8.633 1 90.81 422 PRO A O 1
ATOM 3260 N N . SER A 1 423 ? -0.829 11.297 8.031 1 93.25 423 SER A N 1
ATOM 3261 C CA . SER A 1 423 ? -1.358 11.133 6.68 1 93.25 423 SER A CA 1
ATOM 3262 C C . SER A 1 423 ? -0.36 10.414 5.781 1 93.25 423 SER A C 1
ATOM 3264 O O . SER A 1 423 ? -0.709 9.977 4.684 1 93.25 423 SER A O 1
ATOM 3266 N N . PHE A 1 424 ? 0.886 10.234 6.215 1 96 424 PHE A N 1
ATOM 3267 C CA . PHE A 1 424 ? 1.952 9.734 5.355 1 96 424 PHE A CA 1
ATOM 3268 C C . PHE A 1 424 ? 1.651 8.305 4.902 1 96 424 PHE A C 1
ATOM 3270 O O . PHE A 1 424 ? 1.617 8.031 3.701 1 96 424 PHE A O 1
ATOM 3277 N N . LYS A 1 425 ? 1.338 7.492 5.875 1 93.38 425 LYS A N 1
ATOM 3278 C CA . LYS A 1 425 ? 1.24 6.059 5.621 1 93.38 425 LYS A CA 1
ATOM 3279 C C . LYS A 1 425 ? 0.109 5.75 4.645 1 93.38 425 LYS A C 1
ATOM 3281 O O . LYS A 1 425 ? 0.218 4.828 3.832 1 93.38 425 LYS A O 1
ATOM 3286 N N . ARG A 1 426 ? -0.937 6.539 4.727 1 93.56 426 ARG A N 1
ATOM 3287 C CA . ARG A 1 426 ? -2.104 6.281 3.889 1 93.56 426 ARG A CA 1
ATOM 3288 C C . ARG A 1 426 ? -1.979 6.992 2.547 1 93.56 426 ARG A C 1
ATOM 3290 O O . ARG A 1 426 ? -2.107 6.367 1.492 1 93.56 426 ARG A O 1
ATOM 3297 N N . ASP A 1 427 ? -1.613 8.25 2.588 1 96.69 427 ASP A N 1
ATOM 3298 C CA . ASP A 1 427 ? -1.851 9.109 1.436 1 96.69 427 ASP A CA 1
ATOM 3299 C C . ASP A 1 427 ? -0.661 9.094 0.478 1 96.69 427 ASP A C 1
ATOM 3301 O O . ASP A 1 427 ? -0.836 9.172 -0.74 1 96.69 427 ASP A O 1
ATOM 3305 N N . ILE A 1 428 ? 0.554 8.992 0.976 1 98.12 428 ILE A N 1
ATOM 3306 C CA . ILE A 1 428 ? 1.721 9.078 0.104 1 98.12 428 ILE A CA 1
ATOM 3307 C C . ILE A 1 428 ? 1.759 7.863 -0.823 1 98.12 428 ILE A C 1
ATOM 3309 O O . ILE A 1 428 ? 1.863 8.008 -2.043 1 98.12 428 ILE A O 1
ATOM 3313 N N . PRO A 1 429 ? 1.591 6.633 -0.307 1 96.75 429 PRO A N 1
ATOM 3314 C CA . PRO A 1 429 ? 1.548 5.5 -1.23 1 96.75 429 PRO A CA 1
ATOM 3315 C C . PRO A 1 429 ? 0.4 5.594 -2.232 1 96.75 429 PRO A C 1
ATOM 3317 O O . PRO A 1 429 ? 0.552 5.203 -3.393 1 96.75 429 PRO A O 1
ATOM 3320 N N . ALA A 1 430 ? -0.732 6.117 -1.791 1 96.94 430 ALA A N 1
ATOM 3321 C CA . ALA A 1 430 ? -1.882 6.246 -2.684 1 96.94 430 ALA A CA 1
ATOM 3322 C C . ALA A 1 430 ? -1.582 7.203 -3.832 1 96.94 430 ALA A C 1
ATOM 3324 O O . ALA A 1 430 ? -1.898 6.914 -4.988 1 96.94 430 ALA A O 1
ATOM 3325 N N . ILE A 1 431 ? -0.979 8.32 -3.516 1 98.62 431 ILE A N 1
ATOM 3326 C CA . ILE A 1 431 ? -0.641 9.32 -4.523 1 98.62 431 ILE A CA 1
ATOM 3327 C C . ILE A 1 431 ? 0.417 8.758 -5.473 1 98.62 431 ILE A C 1
ATOM 3329 O O . ILE A 1 431 ? 0.307 8.906 -6.691 1 98.62 431 ILE A O 1
ATOM 3333 N N . VAL A 1 432 ? 1.389 8.07 -4.934 1 98.69 432 VAL A N 1
ATOM 3334 C CA . VAL A 1 432 ? 2.461 7.488 -5.734 1 98.69 432 VAL A CA 1
ATOM 3335 C C . VAL A 1 432 ? 1.888 6.43 -6.672 1 98.69 432 VAL A C 1
ATOM 3337 O O . VAL A 1 432 ? 2.268 6.359 -7.844 1 98.69 432 VAL A O 1
ATOM 3340 N N . ALA A 1 433 ? 0.983 5.617 -6.184 1 97.81 433 ALA A N 1
ATOM 3341 C CA . ALA A 1 433 ? 0.343 4.602 -7.016 1 97.81 433 ALA A CA 1
ATOM 3342 C C . ALA A 1 433 ? -0.428 5.246 -8.164 1 97.81 433 ALA A C 1
ATOM 3344 O O . ALA A 1 433 ? -0.396 4.75 -9.297 1 97.81 433 ALA A O 1
ATOM 3345 N N . ARG A 1 434 ? -1.137 6.328 -7.859 1 98.31 434 ARG A N 1
ATOM 3346 C CA . ARG A 1 434 ? -1.879 7.039 -8.891 1 98.31 434 ARG A CA 1
ATOM 3347 C C . ARG A 1 434 ? -0.936 7.621 -9.945 1 98.31 434 ARG A C 1
ATOM 3349 O O . ARG A 1 434 ? -1.191 7.508 -11.141 1 98.31 434 ARG A O 1
ATOM 3356 N N . ILE A 1 435 ? 0.127 8.203 -9.492 1 98.81 435 ILE A N 1
ATOM 3357 C CA . ILE A 1 435 ? 1.121 8.766 -10.398 1 98.81 435 ILE A CA 1
ATOM 3358 C C . ILE A 1 435 ? 1.71 7.66 -11.266 1 98.81 435 ILE A C 1
ATOM 3360 O O . ILE A 1 435 ? 1.822 7.816 -12.484 1 98.81 435 ILE A O 1
ATOM 3364 N N . SER A 1 436 ? 2.059 6.559 -10.672 1 98.69 436 SER A N 1
ATOM 3365 C CA . SER A 1 436 ? 2.59 5.406 -11.391 1 98.69 436 SER A CA 1
ATOM 3366 C C . SER A 1 436 ? 1.633 4.945 -12.484 1 98.69 436 SER A C 1
ATOM 3368 O O . SER A 1 436 ? 2.039 4.762 -13.633 1 98.69 436 SER A O 1
ATOM 3370 N N . ARG A 1 437 ? 0.397 4.789 -12.188 1 98.19 437 ARG A N 1
ATOM 3371 C CA . ARG A 1 437 ? -0.624 4.355 -13.133 1 98.19 437 ARG A CA 1
ATOM 3372 C C . ARG A 1 437 ? -0.748 5.34 -14.289 1 98.19 437 ARG A C 1
ATOM 3374 O O . ARG A 1 437 ? -0.755 4.938 -15.461 1 98.19 437 ARG A O 1
ATOM 3381 N N . ASP A 1 438 ? -0.834 6.613 -13.914 1 98.25 438 ASP A N 1
ATOM 3382 C CA . ASP A 1 438 ? -1.034 7.641 -14.93 1 98.25 438 ASP A CA 1
ATOM 3383 C C . ASP A 1 438 ? 0.146 7.695 -15.898 1 98.25 438 ASP A C 1
ATOM 3385 O O . ASP A 1 438 ? -0.044 7.781 -17.109 1 98.25 438 ASP A O 1
ATOM 3389 N N . LEU A 1 439 ? 1.36 7.668 -15.312 1 98.56 439 LEU A N 1
ATOM 3390 C CA . LEU A 1 439 ? 2.549 7.699 -16.156 1 98.56 439 LEU A CA 1
ATOM 3391 C C . LEU A 1 439 ? 2.609 6.469 -17.062 1 98.56 439 LEU A C 1
ATOM 3393 O O . LEU A 1 439 ? 2.971 6.57 -18.234 1 98.56 439 LEU A O 1
ATOM 3397 N N . PHE A 1 440 ? 2.275 5.297 -16.562 1 98.31 440 PHE A N 1
ATOM 3398 C CA . PHE A 1 440 ? 2.307 4.059 -17.328 1 98.31 440 PHE A CA 1
ATOM 3399 C C . PHE A 1 440 ? 1.312 4.113 -18.484 1 98.31 440 PHE A C 1
ATOM 3401 O O . PHE A 1 440 ? 1.666 3.824 -19.641 1 98.31 440 PHE A O 1
ATOM 3408 N N . LEU A 1 441 ? 0.097 4.562 -18.203 1 98 441 LEU A N 1
ATOM 3409 C CA . LEU A 1 441 ? -0.959 4.586 -19.219 1 98 441 LEU A CA 1
ATOM 3410 C C . LEU A 1 441 ? -0.693 5.668 -20.25 1 98 441 LEU A C 1
ATOM 3412 O O . LEU A 1 441 ? -1.031 5.5 -21.422 1 98 441 LEU A O 1
ATOM 3416 N N . ALA A 1 442 ? -0.126 6.77 -19.812 1 97.38 442 ALA A N 1
ATOM 3417 C CA . ALA A 1 442 ? 0.199 7.84 -20.75 1 97.38 442 ALA A CA 1
ATOM 3418 C C . ALA A 1 442 ? 1.209 7.371 -21.781 1 97.38 442 ALA A C 1
ATOM 3420 O O . ALA A 1 442 ? 1.248 7.895 -22.906 1 97.38 442 ALA A O 1
ATOM 3421 N N . ASP A 1 443 ? 2.039 6.426 -21.422 1 97.81 443 ASP A N 1
ATOM 3422 C CA . ASP A 1 443 ? 3.053 5.902 -22.328 1 97.81 443 ASP A CA 1
ATOM 3423 C C . ASP A 1 443 ? 2.736 4.461 -22.734 1 97.81 443 ASP A C 1
ATOM 3425 O O . ASP A 1 443 ? 3.645 3.648 -22.906 1 97.81 443 ASP A O 1
ATOM 3429 N N . LEU A 1 444 ? 1.489 4.129 -22.812 1 97.69 444 LEU A N 1
ATOM 3430 C CA . LEU A 1 444 ? 1.063 2.754 -23.031 1 97.69 444 LEU A CA 1
ATOM 3431 C C . LEU A 1 444 ? 1.648 2.207 -24.328 1 97.69 444 LEU A C 1
ATOM 3433 O O . LEU A 1 444 ? 2.059 1.045 -24.391 1 97.69 444 LEU A O 1
ATOM 3437 N N . SER A 1 445 ? 1.687 3.021 -25.422 1 97.44 445 SER A N 1
ATOM 3438 C CA . SER A 1 445 ? 2.223 2.557 -26.703 1 97.44 445 SER A CA 1
ATOM 3439 C C . SER A 1 445 ? 3.672 2.104 -26.562 1 97.44 445 SER A C 1
ATOM 3441 O O . SER A 1 445 ? 4.066 1.08 -27.125 1 97.44 445 SER A O 1
ATOM 3443 N N . SER A 1 446 ? 4.449 2.881 -25.797 1 97.19 446 SER A N 1
ATOM 3444 C CA . SER A 1 446 ? 5.84 2.521 -25.531 1 97.19 446 SER A CA 1
ATOM 3445 C C . SER A 1 446 ? 5.941 1.242 -24.719 1 97.19 446 SER A C 1
ATOM 3447 O O . SER A 1 446 ? 6.77 0.376 -25 1 97.19 446 SER A O 1
ATOM 3449 N N . HIS A 1 447 ? 5.148 1.1 -23.719 1 97.25 447 HIS A N 1
ATOM 3450 C CA . HIS A 1 447 ? 5.152 -0.087 -22.875 1 97.25 447 HIS A CA 1
ATOM 3451 C C . HIS A 1 447 ? 4.68 -1.316 -23.641 1 97.25 447 HIS A C 1
ATOM 3453 O O . HIS A 1 447 ? 5.215 -2.412 -23.453 1 97.25 447 HIS A O 1
ATOM 3459 N N . GLU A 1 448 ? 3.668 -1.117 -24.5 1 96.75 448 GLU A N 1
ATOM 3460 C CA . GLU A 1 448 ? 3.217 -2.221 -25.344 1 96.75 448 GLU A CA 1
ATOM 3461 C C . GLU A 1 448 ? 4.324 -2.678 -26.281 1 96.75 448 GLU A C 1
ATOM 3463 O O . GLU A 1 448 ? 4.504 -3.877 -26.5 1 96.75 448 GLU A O 1
ATOM 3468 N N . ALA A 1 449 ? 5.023 -1.669 -26.859 1 96.69 449 ALA A N 1
ATOM 3469 C CA . ALA A 1 449 ? 6.16 -2.021 -27.703 1 96.69 449 ALA A CA 1
ATOM 3470 C C . ALA A 1 449 ? 7.188 -2.846 -26.938 1 96.69 449 ALA A C 1
ATOM 3472 O O . ALA A 1 449 ? 7.762 -3.793 -27.469 1 96.69 449 ALA A O 1
ATOM 3473 N N . ARG A 1 450 ? 7.395 -2.5 -25.703 1 94.25 450 ARG A N 1
ATOM 3474 C CA . ARG A 1 450 ? 8.344 -3.215 -24.859 1 94.25 450 ARG A CA 1
ATOM 3475 C C . ARG A 1 450 ? 7.82 -4.605 -24.5 1 94.25 450 ARG A C 1
ATOM 3477 O O . ARG A 1 450 ? 8.508 -5.605 -24.719 1 94.25 450 ARG A O 1
ATOM 3484 N N . ILE A 1 451 ? 6.59 -4.738 -24.047 1 93.56 451 ILE A N 1
ATOM 3485 C CA . ILE A 1 451 ? 6.094 -5.992 -23.5 1 93.56 451 ILE A CA 1
ATOM 3486 C C . ILE A 1 451 ? 5.734 -6.953 -24.625 1 93.56 451 ILE A C 1
ATOM 3488 O O . ILE A 1 451 ? 5.582 -8.156 -24.406 1 93.56 451 ILE A O 1
ATOM 3492 N N . ASN A 1 452 ? 5.574 -6.43 -25.859 1 94.06 452 ASN A N 1
ATOM 3493 C CA . ASN A 1 452 ? 5.316 -7.254 -27.031 1 94.06 452 ASN A CA 1
ATOM 3494 C C . ASN A 1 452 ? 6.594 -7.52 -27.828 1 94.06 452 ASN A C 1
ATOM 3496 O O . ASN A 1 452 ? 6.547 -8.117 -28.891 1 94.06 452 ASN A O 1
ATOM 3500 N N . GLY A 1 453 ? 7.684 -6.992 -27.344 1 92.88 453 GLY A N 1
ATOM 3501 C CA . GLY A 1 453 ? 8.945 -7.102 -28.062 1 92.88 453 GLY A CA 1
ATOM 3502 C C . GLY A 1 453 ? 9.516 -8.508 -28.062 1 92.88 453 GLY A C 1
ATOM 3503 O O . GLY A 1 453 ? 8.828 -9.461 -27.672 1 92.88 453 GLY A O 1
ATOM 3504 N N . GLU A 1 454 ? 10.758 -8.609 -28.562 1 92.69 454 GLU A N 1
ATOM 3505 C CA . GLU A 1 454 ? 11.438 -9.891 -28.688 1 92.69 454 GLU A CA 1
ATOM 3506 C C . GLU A 1 454 ? 11.93 -10.383 -27.328 1 92.69 454 GLU A C 1
ATOM 3508 O O . GLU A 1 454 ? 12.383 -9.594 -26.5 1 92.69 454 GLU A O 1
ATOM 3513 N N . ILE A 1 455 ? 11.75 -11.609 -27.125 1 92.38 455 ILE A N 1
ATOM 3514 C CA . ILE A 1 455 ? 12.195 -12.273 -25.906 1 92.38 455 ILE A CA 1
ATOM 3515 C C . ILE A 1 455 ? 13.234 -13.336 -26.25 1 92.38 455 ILE A C 1
ATOM 3517 O O . ILE A 1 455 ? 13.047 -14.109 -27.203 1 92.38 455 ILE A O 1
ATOM 3521 N N . ALA A 1 456 ? 14.312 -13.281 -25.578 1 93.25 456 ALA A N 1
ATOM 3522 C CA . ALA A 1 456 ? 15.328 -14.32 -25.766 1 93.25 456 ALA A CA 1
ATOM 3523 C C . ALA A 1 456 ? 14.852 -15.656 -25.219 1 93.25 456 ALA A C 1
ATOM 3525 O O . ALA A 1 456 ? 14.211 -15.711 -24.156 1 93.25 456 ALA A O 1
ATOM 3526 N N . GLU A 1 457 ? 15.18 -16.672 -25.953 1 95.38 457 GLU A N 1
ATOM 3527 C CA . GLU A 1 457 ? 14.875 -18.016 -25.469 1 95.38 457 GLU A CA 1
ATOM 3528 C C . GLU A 1 457 ? 15.664 -18.328 -24.203 1 95.38 457 GLU A C 1
ATOM 3530 O O . GLU A 1 457 ? 16.828 -17.953 -24.078 1 95.38 457 GLU A O 1
ATOM 3535 N N . ASP A 1 458 ? 15.031 -18.969 -23.312 1 95.44 458 ASP A N 1
ATOM 3536 C CA . ASP A 1 458 ? 15.672 -19.359 -22.062 1 95.44 458 ASP A CA 1
ATOM 3537 C C . ASP A 1 458 ? 16.703 -20.469 -22.312 1 95.44 458 ASP A C 1
ATOM 3539 O O . ASP A 1 458 ? 17.609 -20.656 -21.484 1 95.44 458 ASP A O 1
ATOM 3543 N N . PHE A 1 459 ? 16.562 -21.25 -23.328 1 96.44 459 PHE A N 1
ATOM 3544 C CA . PHE A 1 459 ? 17.484 -22.328 -23.719 1 96.44 459 PHE A CA 1
ATOM 3545 C C . PHE A 1 459 ? 17.328 -22.656 -25.203 1 96.44 459 PHE A C 1
ATOM 3547 O O . PHE A 1 459 ? 16.328 -22.281 -25.812 1 96.44 459 PHE A O 1
ATOM 3554 N N . ALA A 1 460 ? 18.297 -23.297 -25.703 1 96.75 460 ALA A N 1
ATOM 3555 C CA . ALA A 1 460 ? 18.281 -23.766 -27.094 1 96.75 460 ALA A CA 1
ATOM 3556 C C . ALA A 1 460 ? 17.984 -25.25 -27.172 1 96.75 460 ALA A C 1
ATOM 3558 O O . ALA A 1 460 ? 18.125 -25.984 -26.188 1 96.75 460 ALA A O 1
ATOM 3559 N N . PRO A 1 461 ? 17.516 -25.641 -28.328 1 96 461 PRO A N 1
ATOM 3560 C CA . PRO A 1 461 ? 17.156 -27.047 -28.5 1 96 461 PRO A CA 1
ATOM 3561 C C . PRO A 1 461 ? 18.297 -28 -28.156 1 96 461 PRO A C 1
ATOM 3563 O O . PRO A 1 461 ? 18.078 -29.172 -27.828 1 96 461 PRO A O 1
ATOM 3566 N N . GLU A 1 462 ? 19.531 -27.5 -28.172 1 97.12 462 GLU A N 1
ATOM 3567 C CA . GLU A 1 462 ? 20.688 -28.328 -27.859 1 97.12 462 GLU A CA 1
ATOM 3568 C C . GLU A 1 462 ? 20.625 -28.875 -26.438 1 97.12 462 GLU A C 1
ATOM 3570 O O . GLU A 1 462 ? 21.203 -29.922 -26.141 1 97.12 462 GLU A O 1
ATOM 3575 N N . LEU A 1 463 ? 19.938 -28.141 -25.641 1 97.69 463 LEU A N 1
ATOM 3576 C CA . LEU A 1 463 ? 19.844 -28.516 -24.234 1 97.69 463 LEU A CA 1
ATOM 3577 C C . LEU A 1 463 ? 19.172 -29.875 -24.078 1 97.69 463 LEU A C 1
ATOM 3579 O O . LEU A 1 463 ? 19.516 -30.641 -23.172 1 97.69 463 LEU A O 1
ATOM 3583 N N . TYR A 1 464 ? 18.219 -30.188 -24.938 1 97.81 464 TYR A N 1
ATOM 3584 C CA . TYR A 1 464 ? 17.484 -31.438 -24.766 1 97.81 464 TYR A CA 1
ATOM 3585 C C . TYR A 1 464 ? 17.641 -32.344 -25.969 1 97.81 464 TYR A C 1
ATOM 3587 O O . TYR A 1 464 ? 17.078 -33.438 -26.016 1 97.81 464 TYR A O 1
ATOM 3595 N N . ALA A 1 465 ? 18.453 -32 -26.953 1 96.75 465 ALA A N 1
ATOM 3596 C CA . ALA A 1 465 ? 18.641 -32.719 -28.188 1 96.75 465 ALA A CA 1
ATOM 3597 C C . ALA A 1 465 ? 19.062 -34.188 -27.922 1 96.75 465 ALA A C 1
ATOM 3599 O O . ALA A 1 465 ? 18.562 -35.094 -28.562 1 96.75 465 ALA A O 1
ATOM 3600 N N . PRO A 1 466 ? 19.938 -34.375 -26.984 1 96 466 PRO A N 1
ATOM 3601 C CA . PRO A 1 466 ? 20.406 -35.75 -26.766 1 96 466 PRO A CA 1
ATOM 3602 C C . PRO A 1 466 ? 19.297 -36.688 -26.281 1 96 466 PRO A C 1
ATOM 3604 O O . PRO A 1 466 ? 19.422 -37.906 -26.375 1 96 466 PRO A O 1
ATOM 3607 N N . ALA A 1 467 ? 18.281 -36.125 -25.719 1 97.69 467 ALA A N 1
ATOM 3608 C CA . ALA A 1 467 ? 17.25 -36.938 -25.094 1 97.69 467 ALA A CA 1
ATOM 3609 C C . ALA A 1 467 ? 16.109 -37.219 -26.062 1 97.69 467 ALA A C 1
ATOM 3611 O O . ALA A 1 467 ? 15.211 -38.031 -25.766 1 97.69 467 ALA A O 1
ATOM 3612 N N . ILE A 1 468 ? 16.078 -36.562 -27.219 1 97.69 468 ILE A N 1
ATOM 3613 C CA . ILE A 1 468 ? 14.984 -36.719 -28.156 1 97.69 468 ILE A CA 1
ATOM 3614 C C . ILE A 1 468 ? 14.93 -38.188 -28.641 1 97.69 468 ILE A C 1
ATOM 3616 O O . ILE A 1 468 ? 15.938 -38.719 -29.094 1 97.69 468 ILE A O 1
ATOM 3620 N N . TRP A 1 469 ? 13.789 -38.688 -28.469 1 95.75 469 TRP A N 1
ATOM 3621 C CA . TRP A 1 469 ? 13.594 -40.094 -28.844 1 95.75 469 TRP A CA 1
ATOM 3622 C C . TRP A 1 469 ? 13.703 -40.281 -30.344 1 95.75 469 TRP A C 1
ATOM 3624 O O . TRP A 1 469 ? 13.18 -39.469 -31.125 1 95.75 469 TRP A O 1
ATOM 3634 N N . ARG A 1 470 ? 14.359 -41.281 -30.734 1 90.56 470 ARG A N 1
ATOM 3635 C CA . ARG A 1 470 ? 14.484 -41.688 -32.125 1 90.56 470 ARG A CA 1
ATOM 3636 C C . ARG A 1 470 ? 14.094 -43.156 -32.312 1 90.56 470 ARG A C 1
ATOM 3638 O O . ARG A 1 470 ? 14.445 -44 -31.469 1 90.56 470 ARG A O 1
ATOM 3645 N N . PRO A 1 471 ? 13.227 -43.438 -33.281 1 86.31 471 PRO A N 1
ATOM 3646 C CA . PRO A 1 471 ? 12.852 -44.844 -33.5 1 86.31 471 PRO A CA 1
ATOM 3647 C C . PRO A 1 471 ? 14.047 -45.75 -33.781 1 86.31 471 PRO A C 1
ATOM 3649 O O . PRO A 1 471 ? 15.047 -45.312 -34.344 1 86.31 471 PRO A O 1
ATOM 3652 N N . PRO A 1 472 ? 14.039 -46.906 -33.188 1 75.5 472 PRO A N 1
ATOM 3653 C CA . PRO A 1 472 ? 15.141 -47.812 -33.469 1 75.5 472 PRO A CA 1
ATOM 3654 C C . PRO A 1 472 ? 15.344 -48.094 -34.938 1 75.5 472 PRO A C 1
ATOM 3656 O O . PRO A 1 472 ? 14.367 -48.156 -35.719 1 75.5 472 PRO A O 1
ATOM 3659 N N . GLU A 1 473 ? 16.438 -47.688 -35.562 1 64.19 473 GLU A N 1
ATOM 3660 C CA . GLU A 1 473 ? 16.781 -48 -36.969 1 64.19 473 GLU A CA 1
ATOM 3661 C C . GLU A 1 473 ? 16.547 -49.5 -37.281 1 64.19 473 GLU A C 1
ATOM 3663 O O . GLU A 1 473 ? 16.922 -50.344 -36.469 1 64.19 473 GLU A O 1
ATOM 3668 N N . HIS A 1 474 ? 15.508 -49.875 -37.875 1 53.97 474 HIS A N 1
ATOM 3669 C CA . HIS A 1 474 ? 15.391 -51.25 -38.406 1 53.97 474 HIS A CA 1
ATOM 3670 C C . HIS A 1 474 ? 16.672 -51.688 -39.062 1 53.97 474 HIS A C 1
ATOM 3672 O O . HIS A 1 474 ? 17.125 -51.062 -40.031 1 53.97 474 HIS A O 1
ATOM 3678 N N . ALA A 1 475 ? 17.641 -52.312 -38.531 1 51.19 475 ALA A N 1
ATOM 3679 C CA . ALA A 1 475 ? 18.688 -53 -39.25 1 51.19 475 ALA A CA 1
ATOM 3680 C C . ALA A 1 475 ? 18.094 -53.844 -40.406 1 51.19 475 ALA A C 1
ATOM 3682 O O . ALA A 1 475 ? 17.281 -54.719 -40.156 1 51.19 475 ALA A O 1
ATOM 3683 N N . ALA A 1 476 ? 18 -53.344 -41.625 1 52.44 476 ALA A N 1
ATOM 3684 C CA . ALA A 1 476 ? 17.781 -54.156 -42.812 1 52.44 476 ALA A CA 1
ATOM 3685 C C . ALA A 1 476 ? 18.578 -55.438 -42.75 1 52.44 476 ALA A C 1
ATOM 3687 O O . ALA A 1 476 ? 19.781 -55.406 -42.5 1 52.44 476 ALA A O 1
ATOM 3688 N N . ALA A 1 477 ? 17.891 -56.469 -42.375 1 50.78 477 ALA A N 1
ATOM 3689 C CA . ALA A 1 477 ? 18.406 -57.812 -42.656 1 50.78 477 ALA A CA 1
ATOM 3690 C C . ALA A 1 477 ? 19.172 -57.812 -43.969 1 50.78 477 ALA A C 1
ATOM 3692 O O . ALA A 1 477 ? 18.609 -57.531 -45.031 1 50.78 477 ALA A O 1
ATOM 3693 N N . GLU A 1 478 ? 20.469 -57.562 -43.875 1 36.41 478 GLU A N 1
ATOM 3694 C CA . GLU A 1 478 ? 21.156 -58.312 -44.938 1 36.41 478 GLU A CA 1
ATOM 3695 C C . GLU A 1 478 ? 20.859 -59.812 -44.812 1 36.41 478 GLU A C 1
ATOM 3697 O O . GLU A 1 478 ? 20.859 -60.375 -43.719 1 36.41 478 GLU A O 1
ATOM 3702 N N . MET B 1 1 ? 31.297 -18.281 21.547 1 34.28 1 MET B N 1
ATOM 3703 C CA . MET B 1 1 ? 30.594 -17.016 21.469 1 34.28 1 MET B CA 1
ATOM 3704 C C . MET B 1 1 ? 29.094 -17.219 21.453 1 34.28 1 MET B C 1
ATOM 3706 O O . MET B 1 1 ? 28.578 -18.094 20.75 1 34.28 1 MET B O 1
ATOM 3710 N N . PRO B 1 2 ? 28.297 -16.906 22.531 1 39.38 2 PRO B N 1
ATOM 3711 C CA . PRO B 1 2 ? 26.875 -17.234 22.625 1 39.38 2 PRO B CA 1
ATOM 3712 C C . PRO B 1 2 ? 26.172 -17.141 21.266 1 39.38 2 PRO B C 1
ATOM 3714 O O . PRO B 1 2 ? 26.516 -16.297 20.438 1 39.38 2 PRO B O 1
ATOM 3717 N N . LYS B 1 3 ? 25.734 -18.141 20.797 1 50.06 3 LYS B N 1
ATOM 3718 C CA . LYS B 1 3 ? 25.109 -18.297 19.5 1 50.06 3 LYS B CA 1
ATOM 3719 C C . LYS B 1 3 ? 24.062 -17.219 19.25 1 50.06 3 LYS B C 1
ATOM 3721 O O . LYS B 1 3 ? 23.109 -17.078 20 1 50.06 3 LYS B O 1
ATOM 3726 N N . SER B 1 4 ? 24.328 -16.062 18.531 1 70.31 4 SER B N 1
ATOM 3727 C CA . SER B 1 4 ? 23.469 -14.938 18.188 1 70.31 4 SER B CA 1
ATOM 3728 C C . SER B 1 4 ? 22.047 -15.406 17.859 1 70.31 4 SER B C 1
ATOM 3730 O O . SER B 1 4 ? 21.859 -16.484 17.281 1 70.31 4 SER B O 1
ATOM 3732 N N . ASP B 1 5 ? 20.969 -15.156 18.594 1 87.44 5 ASP B N 1
ATOM 3733 C CA . ASP B 1 5 ? 19.547 -15.43 18.359 1 87.44 5 ASP B CA 1
ATOM 3734 C C . ASP B 1 5 ? 19.188 -15.195 16.906 1 87.44 5 ASP B C 1
ATOM 3736 O O . ASP B 1 5 ? 19.172 -14.055 16.422 1 87.44 5 ASP B O 1
ATOM 3740 N N . PRO B 1 6 ? 19 -16.359 16.203 1 92.56 6 PRO B N 1
ATOM 3741 C CA . PRO B 1 6 ? 18.766 -16.25 14.758 1 92.56 6 PRO B CA 1
ATOM 3742 C C . PRO B 1 6 ? 17.484 -15.477 14.438 1 92.56 6 PRO B C 1
ATOM 3744 O O . PRO B 1 6 ? 17.281 -15.078 13.289 1 92.56 6 PRO B O 1
ATOM 3747 N N . ASP B 1 7 ? 16.656 -15.297 15.422 1 94.44 7 ASP B N 1
ATOM 3748 C CA . ASP B 1 7 ? 15.406 -14.617 15.141 1 94.44 7 ASP B CA 1
ATOM 3749 C C . ASP B 1 7 ? 15.438 -13.172 15.648 1 94.44 7 ASP B C 1
ATOM 3751 O O . ASP B 1 7 ? 14.406 -12.5 15.711 1 94.44 7 ASP B O 1
ATOM 3755 N N . SER B 1 8 ? 16.609 -12.688 16.062 1 91.62 8 SER B N 1
ATOM 3756 C CA . SER B 1 8 ? 16.734 -11.352 16.656 1 91.62 8 SER B CA 1
ATOM 3757 C C . SER B 1 8 ? 16.281 -10.273 15.68 1 91.62 8 SER B C 1
ATOM 3759 O O . SER B 1 8 ? 15.633 -9.305 16.078 1 91.62 8 SER B O 1
ATOM 3761 N N . VAL B 1 9 ? 16.656 -10.43 14.375 1 91.5 9 VAL B N 1
ATOM 3762 C CA . VAL B 1 9 ? 16.297 -9.438 13.359 1 91.5 9 VAL B CA 1
ATOM 3763 C C . VAL B 1 9 ? 14.773 -9.375 13.219 1 91.5 9 VAL B C 1
ATOM 3765 O O . VAL B 1 9 ? 14.195 -8.289 13.18 1 91.5 9 VAL B O 1
ATOM 3768 N N . ALA B 1 10 ? 14.156 -10.516 13.203 1 94.69 10 ALA B N 1
ATOM 3769 C CA . ALA B 1 10 ? 12.703 -10.594 13.078 1 94.69 10 ALA B CA 1
ATOM 3770 C C . ALA B 1 10 ? 12.016 -10.023 14.32 1 94.69 10 ALA B C 1
ATOM 3772 O O . ALA B 1 10 ? 11.055 -9.266 14.211 1 94.69 10 ALA B O 1
ATOM 3773 N N . ARG B 1 11 ? 12.453 -10.367 15.453 1 94 11 ARG B N 1
ATOM 3774 C CA . ARG B 1 11 ? 11.883 -9.875 16.703 1 94 11 ARG B CA 1
ATOM 3775 C C . ARG B 1 11 ? 12 -8.359 16.797 1 94 11 ARG B C 1
ATOM 3777 O O . ARG B 1 11 ? 11.07 -7.688 17.25 1 94 11 ARG B O 1
ATOM 3784 N N . GLU B 1 12 ? 13.172 -7.879 16.391 1 92.56 12 GLU B N 1
ATOM 3785 C CA . GLU B 1 12 ? 13.367 -6.434 16.406 1 92.56 12 GLU B CA 1
ATOM 3786 C C . GLU B 1 12 ? 12.414 -5.742 15.438 1 92.56 12 GLU B C 1
ATOM 3788 O O . GLU B 1 12 ? 11.836 -4.699 15.766 1 92.56 12 GLU B O 1
ATOM 3793 N N . ALA B 1 13 ? 12.289 -6.305 14.234 1 94 13 ALA B N 1
ATOM 3794 C CA . ALA B 1 13 ? 11.344 -5.75 13.258 1 94 13 ALA B CA 1
ATOM 3795 C C . ALA B 1 13 ? 9.93 -5.707 13.836 1 94 13 ALA B C 1
ATOM 3797 O O . ALA B 1 13 ? 9.242 -4.691 13.719 1 94 13 ALA B O 1
ATOM 3798 N N . LEU B 1 14 ? 9.516 -6.773 14.484 1 95.38 14 LEU B N 1
ATOM 3799 C CA . LEU B 1 14 ? 8.18 -6.859 15.07 1 95.38 14 LEU B CA 1
ATOM 3800 C C . LEU B 1 14 ? 8.039 -5.871 16.234 1 95.38 14 LEU B C 1
ATOM 3802 O O . LEU B 1 14 ? 6.98 -5.254 16.391 1 95.38 14 LEU B O 1
ATOM 3806 N N . ARG B 1 15 ? 9.062 -5.707 17.016 1 95.31 15 ARG B N 1
ATOM 3807 C CA . ARG B 1 15 ? 9.055 -4.734 18.109 1 95.31 15 ARG B CA 1
ATOM 3808 C C . ARG B 1 15 ? 8.867 -3.316 17.562 1 95.31 15 ARG B C 1
ATOM 3810 O O . ARG B 1 15 ? 8.094 -2.535 18.125 1 95.31 15 ARG B O 1
ATOM 3817 N N . LEU B 1 16 ? 9.539 -2.998 16.516 1 95.06 16 LEU B N 1
ATOM 3818 C CA . LEU B 1 16 ? 9.562 -1.643 15.977 1 95.06 16 LEU B CA 1
ATOM 3819 C C . LEU B 1 16 ? 8.234 -1.292 15.32 1 95.06 16 LEU B C 1
ATOM 3821 O O . LEU B 1 16 ? 7.824 -0.129 15.32 1 95.06 16 LEU B O 1
ATOM 3825 N N . ILE B 1 17 ? 7.504 -2.25 14.719 1 94.69 17 ILE B N 1
ATOM 3826 C CA . ILE B 1 17 ? 6.23 -1.906 14.094 1 94.69 17 ILE B CA 1
ATOM 3827 C C . ILE B 1 17 ? 5.125 -1.882 15.141 1 94.69 17 ILE B C 1
ATOM 3829 O O . ILE B 1 17 ? 4.027 -1.385 14.883 1 94.69 17 ILE B O 1
ATOM 3833 N N . GLY B 1 18 ? 5.41 -2.459 16.391 1 94 18 GLY B N 1
ATOM 3834 C CA . GLY B 1 18 ? 4.48 -2.363 17.5 1 94 18 GLY B CA 1
ATOM 3835 C C . GLY B 1 18 ? 3.393 -3.422 17.469 1 94 18 GLY B C 1
ATOM 3836 O O . GLY B 1 18 ? 3.383 -4.277 16.578 1 94 18 GLY B O 1
ATOM 3837 N N . PRO B 1 19 ? 2.504 -3.408 18.453 1 94.06 19 PRO B N 1
ATOM 3838 C CA . PRO B 1 19 ? 1.44 -4.414 18.531 1 94.06 19 PRO B CA 1
ATOM 3839 C C . PRO B 1 19 ? 0.418 -4.293 17.406 1 94.06 19 PRO B C 1
ATOM 3841 O O . PRO B 1 19 ? 0.313 -3.238 16.781 1 94.06 19 PRO B O 1
ATOM 3844 N N . ASP B 1 20 ? -0.274 -5.355 17.141 1 94.75 20 ASP B N 1
ATOM 3845 C CA . ASP B 1 20 ? -1.384 -5.32 16.203 1 94.75 20 ASP B CA 1
ATOM 3846 C C . ASP B 1 20 ? -2.457 -4.332 16.641 1 94.75 20 ASP B C 1
ATOM 3848 O O . ASP B 1 20 ? -2.77 -4.238 17.828 1 94.75 20 ASP B O 1
ATOM 3852 N N . PRO B 1 21 ? -3.012 -3.6 15.672 1 95.69 21 PRO B N 1
ATOM 3853 C CA . PRO B 1 21 ? -4.152 -2.756 16.047 1 95.69 21 PRO B CA 1
ATOM 3854 C C . PRO B 1 21 ? -5.332 -3.561 16.578 1 95.69 21 PRO B C 1
ATOM 3856 O O . PRO B 1 21 ? -5.5 -4.73 16.219 1 95.69 21 PRO B O 1
ATOM 3859 N N . GLN B 1 22 ? -6.113 -2.914 17.391 1 95.88 22 GLN B N 1
ATOM 3860 C CA . GLN B 1 22 ? -7.336 -3.543 17.875 1 95.88 22 GLN B CA 1
ATOM 3861 C C . GLN B 1 22 ? -8.328 -3.768 16.734 1 95.88 22 GLN B C 1
ATOM 3863 O O . GLN B 1 22 ? -8.383 -2.986 15.789 1 95.88 22 GLN B O 1
ATOM 3868 N N . ASN B 1 23 ? -9.125 -4.84 16.891 1 97.81 23 ASN B N 1
ATOM 3869 C CA . ASN B 1 23 ? -10.195 -5.082 15.938 1 97.81 23 ASN B CA 1
ATOM 3870 C C . ASN B 1 23 ? -11.18 -3.916 15.891 1 97.81 23 ASN B C 1
ATOM 3872 O O . ASN B 1 23 ? -11.781 -3.566 16.906 1 97.81 23 ASN B O 1
ATOM 3876 N N . TRP B 1 24 ? -11.281 -3.297 14.766 1 97.94 24 TRP B N 1
ATOM 3877 C CA . TRP B 1 24 ? -12.164 -2.143 14.664 1 97.94 24 TRP B CA 1
ATOM 3878 C C . TRP B 1 24 ? -13.484 -2.525 14 1 97.94 24 TRP B C 1
ATOM 3880 O O . TRP B 1 24 ? -14.406 -1.707 13.914 1 97.94 24 TRP B O 1
ATOM 3890 N N . VAL B 1 25 ? -13.633 -3.764 13.484 1 98.38 25 VAL B N 1
ATOM 3891 C CA . VAL B 1 25 ? -14.859 -4.227 12.836 1 98.38 25 VAL B CA 1
ATOM 3892 C C . VAL B 1 25 ? -15.906 -4.57 13.891 1 98.38 25 VAL B C 1
ATOM 3894 O O . VAL B 1 25 ? -15.664 -5.406 14.766 1 98.38 25 VAL B O 1
ATOM 3897 N N . PRO B 1 26 ? -17.047 -3.961 13.797 1 97.25 26 PRO B N 1
ATOM 3898 C CA . PRO B 1 26 ? -18.094 -4.254 14.789 1 97.25 26 PRO B CA 1
ATOM 3899 C C . PRO B 1 26 ? -18.562 -5.703 14.734 1 97.25 26 PRO B C 1
ATOM 3901 O O . PRO B 1 26 ? -18.672 -6.285 13.656 1 97.25 26 PRO B O 1
ATOM 3904 N N . ASP B 1 27 ? -18.875 -6.215 15.906 1 95.56 27 ASP B N 1
ATOM 3905 C CA . ASP B 1 27 ? -19.453 -7.555 15.977 1 95.56 27 ASP B CA 1
ATOM 3906 C C . ASP B 1 27 ? -20.891 -7.559 15.461 1 95.56 27 ASP B C 1
ATOM 3908 O O . ASP B 1 27 ? -21.641 -6.617 15.711 1 95.56 27 ASP B O 1
ATOM 3912 N N . ARG B 1 28 ? -21.219 -8.516 14.758 1 94.94 28 ARG B N 1
ATOM 3913 C CA . ARG B 1 28 ? -22.578 -8.758 14.305 1 94.94 28 ARG B CA 1
ATOM 3914 C C . ARG B 1 28 ? -23.109 -10.102 14.82 1 94.94 28 ARG B C 1
ATOM 3916 O O . ARG B 1 28 ? -22.391 -11.102 14.805 1 94.94 28 ARG B O 1
ATOM 3923 N N . ASP B 1 29 ? -24.328 -10.031 15.258 1 93.81 29 ASP B N 1
ATOM 3924 C CA . ASP B 1 29 ? -24.938 -11.258 15.742 1 93.81 29 ASP B CA 1
ATOM 3925 C C . ASP B 1 29 ? -25.047 -12.297 14.625 1 93.81 29 ASP B C 1
ATOM 3927 O O . ASP B 1 29 ? -25.438 -11.977 13.5 1 93.81 29 ASP B O 1
ATOM 3931 N N . GLY B 1 30 ? -24.656 -13.461 14.945 1 94.88 30 GLY B N 1
ATOM 3932 C CA . GLY B 1 30 ? -24.797 -14.555 14 1 94.88 30 GLY B CA 1
ATOM 3933 C C . GLY B 1 30 ? -23.641 -14.648 13.023 1 94.88 30 GLY B C 1
ATOM 3934 O O . GLY B 1 30 ? -23.625 -15.531 12.164 1 94.88 30 GLY B O 1
ATOM 3935 N N . ILE B 1 31 ? -22.734 -13.711 13.148 1 97.62 31 ILE B N 1
ATOM 3936 C CA . ILE B 1 31 ? -21.578 -13.742 12.25 1 97.62 31 ILE B CA 1
ATOM 3937 C C . ILE B 1 31 ? -20.375 -14.328 12.984 1 97.62 31 ILE B C 1
ATOM 3939 O O . ILE B 1 31 ? -19.922 -13.773 13.992 1 97.62 31 ILE B O 1
ATOM 3943 N N . ASP B 1 32 ? -19.859 -15.414 12.477 1 98.38 32 ASP B N 1
ATOM 3944 C CA . ASP B 1 32 ? -18.719 -16.094 13.109 1 98.38 32 ASP B CA 1
ATOM 3945 C C . ASP B 1 32 ? -17.406 -15.398 12.773 1 98.38 32 ASP B C 1
ATOM 3947 O O . ASP B 1 32 ? -16.531 -15.266 13.625 1 98.38 32 ASP B O 1
ATOM 3951 N N . HIS B 1 33 ? -17.25 -14.984 11.531 1 98.69 33 HIS B N 1
ATOM 3952 C CA . HIS B 1 33 ? -15.977 -14.43 11.07 1 98.69 33 HIS B CA 1
ATOM 3953 C C . HIS B 1 33 ? -16.188 -13.18 10.234 1 98.69 33 HIS B C 1
ATOM 3955 O O . HIS B 1 33 ? -17.141 -13.102 9.453 1 98.69 33 HIS B O 1
ATOM 3961 N N . ASN B 1 34 ? -15.305 -12.172 10.375 1 98.81 34 ASN B N 1
ATOM 3962 C CA . ASN B 1 34 ? -15.273 -11.07 9.422 1 98.81 34 ASN B CA 1
ATOM 3963 C C . ASN B 1 34 ? -14.672 -11.5 8.086 1 98.81 34 ASN B C 1
ATOM 3965 O O . ASN B 1 34 ? -15.156 -11.102 7.027 1 98.81 34 ASN B O 1
ATOM 3969 N N . VAL B 1 35 ? -13.609 -12.328 8.164 1 98.88 35 VAL B N 1
ATOM 3970 C CA . VAL B 1 35 ? -12.945 -12.805 6.961 1 98.88 35 VAL B CA 1
ATOM 3971 C C . VAL B 1 35 ? -12.539 -14.266 7.141 1 98.88 35 VAL B C 1
ATOM 3973 O O . VAL B 1 35 ? -12 -14.641 8.188 1 98.88 35 VAL B O 1
ATOM 3976 N N . VAL B 1 36 ? -12.805 -15.086 6.188 1 98.94 36 VAL B N 1
ATOM 3977 C CA . VAL B 1 36 ? -12.234 -16.422 6.109 1 98.94 36 VAL B CA 1
ATOM 3978 C C . VAL B 1 36 ? -11.312 -16.531 4.898 1 98.94 36 VAL B C 1
ATOM 3980 O O . VAL B 1 36 ? -11.68 -16.125 3.795 1 98.94 36 VAL B O 1
ATOM 3983 N N . VAL B 1 37 ? -10.141 -16.969 5.117 1 98.81 37 VAL B N 1
ATOM 3984 C CA . VAL B 1 37 ? -9.18 -17.266 4.055 1 98.81 37 VAL B CA 1
ATOM 3985 C C . VAL B 1 37 ? -9.102 -18.766 3.83 1 98.81 37 VAL B C 1
ATOM 3987 O O . VAL B 1 37 ? -8.789 -19.531 4.75 1 98.81 37 VAL B O 1
ATOM 3990 N N . VAL B 1 38 ? -9.438 -19.156 2.613 1 98.19 38 VAL B N 1
ATOM 3991 C CA . VAL B 1 38 ? -9.375 -20.578 2.268 1 98.19 38 VAL B CA 1
ATOM 3992 C C . VAL B 1 38 ? -8.016 -20.891 1.638 1 98.19 38 VAL B C 1
ATOM 3994 O O . VAL B 1 38 ? -7.699 -20.391 0.555 1 98.19 38 VAL B O 1
ATOM 3997 N N . GLY B 1 39 ? -7.277 -21.75 2.232 1 96.69 39 GLY B N 1
ATOM 3998 C CA . GLY B 1 39 ? -5.891 -22.031 1.902 1 96.69 39 GLY B CA 1
ATOM 3999 C C . GLY B 1 39 ? -4.914 -21.469 2.916 1 96.69 39 GLY B C 1
ATOM 4000 O O . GLY B 1 39 ? -4.789 -20.25 3.055 1 96.69 39 GLY B O 1
ATOM 4001 N N . GLY B 1 40 ? -4.262 -22.344 3.604 1 94.75 40 GLY B N 1
ATOM 4002 C CA . GLY B 1 40 ? -3.369 -21.922 4.672 1 94.75 40 GLY B CA 1
ATOM 4003 C C . GLY B 1 40 ? -1.904 -21.969 4.281 1 94.75 40 GLY B C 1
ATOM 4004 O O . GLY B 1 40 ? -1.026 -21.953 5.148 1 94.75 40 GLY B O 1
ATOM 4005 N N . GLY B 1 41 ? -1.586 -22.141 2.975 1 94.19 41 GLY B N 1
ATOM 4006 C CA . GLY B 1 41 ? -0.208 -22.109 2.51 1 94.19 41 GLY B CA 1
ATOM 4007 C C . GLY B 1 41 ? 0.417 -20.719 2.611 1 94.19 41 GLY B C 1
ATOM 4008 O O . GLY B 1 41 ? 0.131 -19.969 3.547 1 94.19 41 GLY B O 1
ATOM 4009 N N . GLN B 1 42 ? 1.376 -20.422 1.722 1 95.5 42 GLN B N 1
ATOM 4010 C CA . GLN B 1 42 ? 2.115 -19.172 1.781 1 95.5 42 GLN B CA 1
ATOM 4011 C C . GLN B 1 42 ? 1.181 -17.969 1.635 1 95.5 42 GLN B C 1
ATOM 4013 O O . GLN B 1 42 ? 1.329 -16.969 2.34 1 95.5 42 GLN B O 1
ATOM 4018 N N . SER B 1 43 ? 0.138 -18.062 0.761 1 96.38 43 SER B N 1
ATOM 4019 C CA . SER B 1 43 ? -0.786 -16.953 0.538 1 96.38 43 SER B CA 1
ATOM 4020 C C . SER B 1 43 ? -1.669 -16.719 1.758 1 96.38 43 SER B C 1
ATOM 4022 O O . SER B 1 43 ? -1.821 -15.586 2.209 1 96.38 43 SER B O 1
ATOM 4024 N N . GLY B 1 44 ? -2.256 -17.828 2.26 1 97.06 44 GLY B N 1
ATOM 4025 C CA . GLY B 1 44 ? -3.121 -17.688 3.42 1 97.06 44 GLY B CA 1
ATOM 4026 C C . GLY B 1 44 ? -2.418 -17.094 4.625 1 97.06 44 GLY B C 1
ATOM 4027 O O . GLY B 1 44 ? -2.988 -16.266 5.34 1 97.06 44 GLY B O 1
ATOM 4028 N N . SER B 1 45 ? -1.188 -17.5 4.836 1 96.69 45 SER B N 1
ATOM 4029 C CA . SER B 1 45 ? -0.391 -16.969 5.938 1 96.69 45 SER B CA 1
ATOM 4030 C C . SER B 1 45 ? -0.14 -15.469 5.762 1 96.69 45 SER B C 1
ATOM 4032 O O . SER B 1 45 ? -0.233 -14.703 6.723 1 96.69 45 SER B O 1
ATOM 4034 N N . ALA B 1 46 ? 0.205 -15.102 4.551 1 98.06 46 ALA B N 1
ATOM 4035 C CA . ALA B 1 46 ? 0.456 -13.695 4.254 1 98.06 46 ALA B CA 1
ATOM 4036 C C . ALA B 1 46 ? -0.805 -12.859 4.457 1 98.06 46 ALA B C 1
ATOM 4038 O O . ALA B 1 46 ? -0.75 -11.766 5.035 1 98.06 46 ALA B O 1
ATOM 4039 N N . PHE B 1 47 ? -1.983 -13.383 4.027 1 98.62 47 PHE B N 1
ATOM 4040 C CA . PHE B 1 47 ? -3.252 -12.688 4.203 1 98.62 47 PHE B CA 1
ATOM 4041 C C . PHE B 1 47 ? -3.582 -12.523 5.68 1 98.62 47 PHE B C 1
ATOM 4043 O O . PHE B 1 47 ? -4.023 -11.453 6.109 1 98.62 47 PHE B O 1
ATOM 4050 N N . ALA B 1 48 ? -3.391 -13.602 6.422 1 98.44 48 ALA B N 1
ATOM 4051 C CA . ALA B 1 48 ? -3.697 -13.562 7.848 1 98.44 48 ALA B CA 1
ATOM 4052 C C . ALA B 1 48 ? -2.943 -12.438 8.547 1 98.44 48 ALA B C 1
ATOM 4054 O O . ALA B 1 48 ? -3.533 -11.656 9.297 1 98.44 48 ALA B O 1
ATOM 4055 N N . PHE B 1 49 ? -1.655 -12.367 8.297 1 98.12 49 PHE B N 1
ATOM 4056 C CA . PHE B 1 49 ? -0.827 -11.336 8.898 1 98.12 49 PHE B CA 1
ATOM 4057 C C . PHE B 1 49 ? -1.258 -9.945 8.43 1 98.12 49 PHE B C 1
ATOM 4059 O O . PHE B 1 49 ? -1.405 -9.031 9.234 1 98.12 49 PHE B O 1
ATOM 4066 N N . ALA B 1 50 ? -1.497 -9.805 7.121 1 98.38 50 ALA B N 1
ATOM 4067 C CA . ALA B 1 50 ? -1.873 -8.516 6.539 1 98.38 50 ALA B CA 1
ATOM 4068 C C . ALA B 1 50 ? -3.205 -8.023 7.105 1 98.38 50 ALA B C 1
ATOM 4070 O O . ALA B 1 50 ? -3.352 -6.848 7.434 1 98.38 50 ALA B O 1
ATOM 4071 N N . LEU B 1 51 ? -4.203 -8.898 7.184 1 98.69 51 LEU B N 1
ATOM 4072 C CA . LEU B 1 51 ? -5.52 -8.547 7.703 1 98.69 51 LEU B CA 1
ATOM 4073 C C . LEU B 1 51 ? -5.434 -8.133 9.172 1 98.69 51 LEU B C 1
ATOM 4075 O O . LEU B 1 51 ? -6.074 -7.168 9.586 1 98.69 51 LEU B O 1
ATOM 4079 N N . ARG B 1 52 ? -4.625 -8.859 9.898 1 97.62 52 ARG B N 1
ATOM 4080 C CA . ARG B 1 52 ? -4.41 -8.523 11.297 1 97.62 52 ARG B CA 1
ATOM 4081 C C . ARG B 1 52 ? -3.789 -7.141 11.445 1 97.62 52 ARG B C 1
ATOM 4083 O O . ARG B 1 52 ? -4.219 -6.344 12.281 1 97.62 52 ARG B O 1
ATOM 4090 N N . ARG B 1 53 ? -2.809 -6.848 10.656 1 96.25 53 ARG B N 1
ATOM 4091 C CA . ARG B 1 53 ? -2.123 -5.562 10.711 1 96.25 53 ARG B CA 1
ATOM 4092 C C . ARG B 1 53 ? -3.051 -4.426 10.289 1 96.25 53 ARG B C 1
ATOM 4094 O O . ARG B 1 53 ? -2.834 -3.271 10.664 1 96.25 53 ARG B O 1
ATOM 4101 N N . ALA B 1 54 ? -4.105 -4.758 9.57 1 97.44 54 ALA B N 1
ATOM 4102 C CA . ALA B 1 54 ? -5.102 -3.77 9.156 1 97.44 54 ALA B CA 1
ATOM 4103 C C . ALA B 1 54 ? -6.137 -3.547 10.258 1 97.44 54 ALA B C 1
ATOM 4105 O O . ALA B 1 54 ? -7.051 -2.73 10.102 1 97.44 54 ALA B O 1
ATOM 4106 N N . GLY B 1 55 ? -6.012 -4.293 11.367 1 98 55 GLY B N 1
ATOM 4107 C CA . GLY B 1 55 ? -6.938 -4.168 12.477 1 98 55 GLY B CA 1
ATOM 4108 C C . GLY B 1 55 ? -8.258 -4.879 12.242 1 98 55 GLY B C 1
ATOM 4109 O O . GLY B 1 55 ? -9.289 -4.477 12.773 1 98 55 GLY B O 1
ATOM 4110 N N . ILE B 1 56 ? -8.266 -5.832 11.375 1 98.62 56 ILE B N 1
ATOM 4111 C CA . ILE B 1 56 ? -9.461 -6.629 11.117 1 98.62 56 ILE B CA 1
ATOM 4112 C C . ILE B 1 56 ? -9.414 -7.91 11.938 1 98.62 56 ILE B C 1
ATOM 4114 O O . ILE B 1 56 ? -8.539 -8.758 11.742 1 98.62 56 ILE B O 1
ATOM 4118 N N . GLY B 1 57 ? -10.32 -8.031 12.867 1 98.12 57 GLY B N 1
ATOM 4119 C CA . GLY B 1 57 ? -10.398 -9.195 13.742 1 98.12 57 GLY B CA 1
ATOM 4120 C C . GLY B 1 57 ? -11.359 -10.258 13.227 1 98.12 57 GLY B C 1
ATOM 4121 O O . GLY B 1 57 ? -11.961 -10.094 12.164 1 98.12 57 GLY B O 1
ATOM 4122 N N . LYS B 1 58 ? -11.352 -11.422 13.914 1 98.12 58 LYS B N 1
ATOM 4123 C CA . LYS B 1 58 ? -12.188 -12.562 13.578 1 98.12 58 LYS B CA 1
ATOM 4124 C C . LYS B 1 58 ? -11.875 -13.078 12.18 1 98.12 58 LYS B C 1
ATOM 4126 O O . LYS B 1 58 ? -12.781 -13.281 11.367 1 98.12 58 LYS B O 1
ATOM 4131 N N . VAL B 1 59 ? -10.594 -13.172 11.961 1 98.62 59 VAL B N 1
ATOM 4132 C CA . VAL B 1 59 ? -10.086 -13.766 10.727 1 98.62 59 VAL B CA 1
ATOM 4133 C C . VAL B 1 59 ? -9.766 -15.242 10.953 1 98.62 59 VAL B C 1
ATOM 4135 O O . VAL B 1 59 ? -9.156 -15.602 11.961 1 98.62 59 VAL B O 1
ATOM 4138 N N . SER B 1 60 ? -10.25 -16.062 10.109 1 98.62 60 SER B N 1
ATOM 4139 C CA . SER B 1 60 ? -9.953 -17.484 10.18 1 98.62 60 SER B CA 1
ATOM 4140 C C . SER B 1 60 ? -9.297 -17.984 8.891 1 98.62 60 SER B C 1
ATOM 4142 O O . SER B 1 60 ? -9.75 -17.641 7.793 1 98.62 60 SER B O 1
ATOM 4144 N N . VAL B 1 61 ? -8.234 -18.656 9.047 1 98.62 61 VAL B N 1
ATOM 4145 C CA . VAL B 1 61 ? -7.59 -19.328 7.922 1 98.62 61 VAL B CA 1
ATOM 4146 C C . VAL B 1 61 ? -7.836 -20.828 8.008 1 98.62 61 VAL B C 1
ATOM 4148 O O . VAL B 1 61 ? -7.559 -21.453 9.039 1 98.62 61 VAL B O 1
ATOM 4151 N N . ILE B 1 62 ? -8.352 -21.375 6.918 1 98.25 62 ILE B N 1
ATOM 4152 C CA . ILE B 1 62 ? -8.625 -22.797 6.934 1 98.25 62 ILE B CA 1
ATOM 4153 C C . ILE B 1 62 ? -7.848 -23.484 5.812 1 98.25 62 ILE B C 1
ATOM 4155 O O . ILE B 1 62 ? -7.527 -22.859 4.801 1 98.25 62 ILE B O 1
ATOM 4159 N N . ASP B 1 63 ? -7.52 -24.688 6.043 1 97.31 63 ASP B N 1
ATOM 4160 C CA . ASP B 1 63 ? -6.84 -25.516 5.055 1 97.31 63 ASP B CA 1
ATOM 4161 C C . ASP B 1 63 ? -7.293 -26.969 5.156 1 97.31 63 ASP B C 1
ATOM 4163 O O . ASP B 1 63 ? -7.461 -27.5 6.254 1 97.31 63 ASP B O 1
ATOM 4167 N N . ALA B 1 64 ? -7.52 -27.594 4.043 1 95.06 64 ALA B N 1
ATOM 4168 C CA . ALA B 1 64 ? -7.992 -28.984 4 1 95.06 64 ALA B CA 1
ATOM 4169 C C . ALA B 1 64 ? -6.895 -29.953 4.43 1 95.06 64 ALA B C 1
ATOM 4171 O O . ALA B 1 64 ? -7.18 -31.062 4.859 1 95.06 64 ALA B O 1
ATOM 4172 N N . ALA B 1 65 ? -5.664 -29.547 4.293 1 95 65 ALA B N 1
ATOM 4173 C CA . ALA B 1 65 ? -4.551 -30.406 4.688 1 95 65 ALA B CA 1
ATOM 4174 C C . ALA B 1 65 ? -4.621 -30.734 6.176 1 95 65 ALA B C 1
ATOM 4176 O O . ALA B 1 65 ? -5.148 -29.969 6.969 1 95 65 ALA B O 1
ATOM 4177 N N . ALA B 1 66 ? -4.035 -31.906 6.566 1 95.25 66 ALA B N 1
ATOM 4178 C CA . ALA B 1 66 ? -4.094 -32.375 7.945 1 95.25 66 ALA B CA 1
ATOM 4179 C C . ALA B 1 66 ? -3.248 -31.516 8.867 1 95.25 66 ALA B C 1
ATOM 4181 O O . ALA B 1 66 ? -3.57 -31.359 10.047 1 95.25 66 ALA B O 1
ATOM 4182 N N . ASP B 1 67 ? -2.135 -31 8.352 1 94.81 67 ASP B N 1
ATOM 4183 C CA . ASP B 1 67 ? -1.236 -30.141 9.117 1 94.81 67 ASP B CA 1
ATOM 4184 C C . ASP B 1 67 ? -0.388 -29.266 8.195 1 94.81 67 ASP B C 1
ATOM 4186 O O . ASP B 1 67 ? -0.592 -29.266 6.977 1 94.81 67 ASP B O 1
ATOM 4190 N N . HIS B 1 68 ? 0.562 -28.516 8.797 1 93.06 68 HIS B N 1
ATOM 4191 C CA . HIS B 1 68 ? 1.347 -27.531 8.062 1 93.06 68 HIS B CA 1
ATOM 4192 C C . HIS B 1 68 ? 2.27 -28.203 7.051 1 93.06 68 HIS B C 1
ATOM 4194 O O . HIS B 1 68 ? 2.635 -27.594 6.039 1 93.06 68 HIS B O 1
ATOM 4200 N N . THR B 1 69 ? 2.668 -29.469 7.305 1 93.94 69 THR B N 1
ATOM 4201 C CA . THR B 1 69 ? 3.611 -30.172 6.434 1 93.94 69 THR B CA 1
ATOM 4202 C C . THR B 1 69 ? 2.918 -30.656 5.16 1 93.94 69 THR B C 1
ATOM 4204 O O . THR B 1 69 ? 3.578 -30.984 4.18 1 93.94 69 THR B O 1
ATOM 4207 N N . GLN B 1 70 ? 1.594 -30.609 5.207 1 93.06 70 GLN B N 1
ATOM 4208 C CA . GLN B 1 70 ? 0.829 -31.094 4.062 1 93.06 70 GLN B CA 1
ATOM 4209 C C . GLN B 1 70 ? 0.099 -29.953 3.365 1 93.06 70 GLN B C 1
ATOM 4211 O O . GLN B 1 70 ? -0.567 -30.156 2.35 1 93.06 70 GLN B O 1
ATOM 4216 N N . ALA B 1 71 ? 0.214 -28.75 3.984 1 91.56 71 ALA B N 1
ATOM 4217 C CA . ALA B 1 71 ? -0.43 -27.578 3.385 1 91.56 71 ALA B CA 1
ATOM 4218 C C . ALA B 1 71 ? 0.469 -26.938 2.332 1 91.56 71 ALA B C 1
ATOM 4220 O O . ALA B 1 71 ? 1.668 -26.766 2.557 1 91.56 71 ALA B O 1
ATOM 4221 N N . GLY B 1 72 ? -0.157 -26.656 1.185 1 89.25 72 GLY B N 1
ATOM 4222 C CA . GLY B 1 72 ? 0.604 -26.078 0.093 1 89.25 72 GLY B CA 1
ATOM 4223 C C . GLY B 1 72 ? 1.353 -27.109 -0.732 1 89.25 72 GLY B C 1
ATOM 4224 O O . GLY B 1 72 ? 1.101 -28.312 -0.611 1 89.25 72 GLY B O 1
ATOM 4225 N N . VAL B 1 73 ? 2.26 -26.641 -1.538 1 91.88 73 VAL B N 1
ATOM 4226 C CA . VAL B 1 73 ? 2.814 -27.531 -2.551 1 91.88 73 VAL B CA 1
ATOM 4227 C C . VAL B 1 73 ? 4.27 -27.859 -2.213 1 91.88 73 VAL B C 1
ATOM 4229 O O . VAL B 1 73 ? 4.82 -28.844 -2.699 1 91.88 73 VAL B O 1
ATOM 4232 N N . TRP B 1 74 ? 4.863 -27.141 -1.335 1 94.44 74 TRP B N 1
ATOM 4233 C CA . TRP B 1 74 ? 6.32 -27.109 -1.247 1 94.44 74 TRP B CA 1
ATOM 4234 C C . TRP B 1 74 ? 6.863 -28.406 -0.671 1 94.44 74 TRP B C 1
ATOM 4236 O O . TRP B 1 74 ? 7.965 -28.844 -1.018 1 94.44 74 TRP B O 1
ATOM 4246 N N . LEU B 1 75 ? 6.102 -29.047 0.211 1 94.44 75 LEU B N 1
ATOM 4247 C CA . LEU B 1 75 ? 6.527 -30.312 0.812 1 94.44 75 LEU B CA 1
ATOM 4248 C C . LEU B 1 75 ? 5.672 -31.469 0.307 1 94.44 75 LEU B C 1
ATOM 4250 O O . LEU B 1 75 ? 5.801 -32.594 0.789 1 94.44 75 LEU B O 1
ATOM 4254 N N . THR B 1 76 ? 4.793 -31.203 -0.655 1 92.5 76 THR B N 1
ATOM 4255 C CA . THR B 1 76 ? 3.855 -32.25 -1.087 1 92.5 76 THR B CA 1
ATOM 4256 C C . THR B 1 76 ? 4.016 -32.531 -2.578 1 92.5 76 THR B C 1
ATOM 4258 O O . THR B 1 76 ? 4.734 -33.438 -2.967 1 92.5 76 THR B O 1
ATOM 4261 N N . SER B 1 77 ? 3.627 -31.578 -3.414 1 92.56 77 SER B N 1
ATOM 4262 C CA . SER B 1 77 ? 3.527 -31.906 -4.836 1 92.56 77 SER B CA 1
ATOM 4263 C C . SER B 1 77 ? 4.664 -31.25 -5.625 1 92.56 77 SER B C 1
ATOM 4265 O O . SER B 1 77 ? 4.984 -31.703 -6.73 1 92.56 77 SER B O 1
ATOM 4267 N N . ALA B 1 78 ? 5.215 -30.234 -5.102 1 93.56 78 ALA B N 1
ATOM 4268 C CA . ALA B 1 78 ? 6.344 -29.609 -5.797 1 93.56 78 ALA B CA 1
ATOM 4269 C C . ALA B 1 78 ? 7.547 -30.547 -5.824 1 93.56 78 ALA B C 1
ATOM 4271 O O . ALA B 1 78 ? 7.832 -31.234 -4.832 1 93.56 78 ALA B O 1
ATOM 4272 N N . ARG B 1 79 ? 8.273 -30.594 -6.961 1 95.88 79 ARG B N 1
ATOM 4273 C CA . ARG B 1 79 ? 9.352 -31.562 -7.117 1 95.88 79 ARG B CA 1
ATOM 4274 C C . ARG B 1 79 ? 10.633 -30.875 -7.578 1 95.88 79 ARG B C 1
ATOM 4276 O O . ARG B 1 79 ? 11.664 -31.531 -7.777 1 95.88 79 ARG B O 1
ATOM 4283 N N . MET B 1 80 ? 10.578 -29.531 -7.777 1 96.31 80 MET B N 1
ATOM 4284 C CA . MET B 1 80 ? 11.797 -28.781 -8.102 1 96.31 80 MET B CA 1
ATOM 4285 C C . MET B 1 80 ? 12.727 -28.703 -6.902 1 96.31 80 MET B C 1
ATOM 4287 O O . MET B 1 80 ? 12.281 -28.812 -5.758 1 96.31 80 MET B O 1
ATOM 4291 N N . HIS B 1 81 ? 14.023 -28.5 -7.184 1 96.06 81 HIS B N 1
ATOM 4292 C CA . HIS B 1 81 ? 14.992 -28.344 -6.105 1 96.06 81 HIS B CA 1
ATOM 4293 C C . HIS B 1 81 ? 15.023 -26.906 -5.602 1 96.06 81 HIS B C 1
ATOM 4295 O O . HIS B 1 81 ? 15.211 -26.656 -4.41 1 96.06 81 HIS B O 1
ATOM 4301 N N . LYS B 1 82 ? 14.891 -26 -6.527 1 96.12 82 LYS B N 1
ATOM 4302 C CA . LYS B 1 82 ? 14.922 -24.578 -6.215 1 96.12 82 LYS B CA 1
ATOM 4303 C C . LYS B 1 82 ? 13.695 -23.875 -6.777 1 96.12 82 LYS B C 1
ATOM 4305 O O . LYS B 1 82 ? 13.109 -24.328 -7.766 1 96.12 82 LYS B O 1
ATOM 4310 N N . LEU B 1 83 ? 13.281 -22.812 -6.078 1 95.31 83 LEU B N 1
ATOM 4311 C CA . LEU B 1 83 ? 12.203 -21.984 -6.609 1 95.31 83 LEU B CA 1
ATOM 4312 C C . LEU B 1 83 ? 12.57 -21.422 -7.977 1 95.31 83 LEU B C 1
ATOM 4314 O O . LEU B 1 83 ? 13.75 -21.406 -8.352 1 95.31 83 LEU B O 1
ATOM 4318 N N . ARG B 1 84 ? 11.57 -21.047 -8.688 1 91.62 84 ARG B N 1
ATOM 4319 C CA . ARG B 1 84 ? 11.781 -20.547 -10.047 1 91.62 84 ARG B CA 1
ATOM 4320 C C . ARG B 1 84 ? 11.797 -19.016 -10.07 1 91.62 84 ARG B C 1
ATOM 4322 O O . ARG B 1 84 ? 12.156 -18.406 -11.078 1 91.62 84 ARG B O 1
ATOM 4329 N N . THR B 1 85 ? 11.406 -18.359 -8.938 1 91.12 85 THR B N 1
ATOM 4330 C CA . THR B 1 85 ? 11.367 -16.906 -8.812 1 91.12 85 THR B CA 1
ATOM 4331 C C . THR B 1 85 ? 12.695 -16.375 -8.266 1 91.12 85 THR B C 1
ATOM 4333 O O . THR B 1 85 ? 13.375 -17.047 -7.5 1 91.12 85 THR B O 1
ATOM 4336 N N . PRO B 1 86 ? 13.047 -15.094 -8.672 1 92.12 86 PRO B N 1
ATOM 4337 C CA . PRO B 1 86 ? 14.234 -14.484 -8.078 1 92.12 86 PRO B CA 1
ATOM 4338 C C . PRO B 1 86 ? 14.18 -14.453 -6.551 1 92.12 86 PRO B C 1
ATOM 4340 O O . PRO B 1 86 ? 13.117 -14.211 -5.973 1 92.12 86 PRO B O 1
ATOM 4343 N N . LYS B 1 87 ? 15.359 -14.68 -5.938 1 95.94 87 LYS B N 1
ATOM 4344 C CA . LYS B 1 87 ? 15.414 -14.812 -4.484 1 95.94 87 LYS B CA 1
ATOM 4345 C C . LYS B 1 87 ? 15.172 -13.461 -3.807 1 95.94 87 LYS B C 1
ATOM 4347 O O . LYS B 1 87 ? 14.93 -13.406 -2.6 1 95.94 87 LYS B O 1
ATOM 4352 N N . THR B 1 88 ? 15.242 -12.375 -4.613 1 93.44 88 THR B N 1
ATOM 4353 C CA . THR B 1 88 ? 15.227 -11.031 -4.039 1 93.44 88 THR B CA 1
ATOM 4354 C C . THR B 1 88 ? 13.805 -10.492 -3.973 1 93.44 88 THR B C 1
ATOM 4356 O O . THR B 1 88 ? 13.562 -9.43 -3.393 1 93.44 88 THR B O 1
ATOM 4359 N N . LEU B 1 89 ? 12.805 -11.195 -4.527 1 92 89 LEU B N 1
ATOM 4360 C CA . LEU B 1 89 ? 11.438 -10.688 -4.551 1 92 89 LEU B CA 1
ATOM 4361 C C . LEU B 1 89 ? 10.82 -10.719 -3.154 1 92 89 LEU B C 1
ATOM 4363 O O . LEU B 1 89 ? 11.023 -11.68 -2.406 1 92 89 LEU B O 1
ATOM 4367 N N . PRO B 1 90 ? 10.086 -9.641 -2.844 1 92.06 90 PRO B N 1
ATOM 4368 C CA . PRO B 1 90 ? 9.367 -9.68 -1.569 1 92.06 90 PRO B CA 1
ATOM 4369 C C . PRO B 1 90 ? 8.367 -10.828 -1.495 1 92.06 90 PRO B C 1
ATOM 4371 O O . PRO B 1 90 ? 7.625 -11.07 -2.453 1 92.06 90 PRO B O 1
ATOM 4374 N N . GLY B 1 91 ? 8.359 -11.5 -0.383 1 95.12 91 GLY B N 1
ATOM 4375 C CA . GLY B 1 91 ? 7.473 -12.625 -0.138 1 95.12 91 GLY B CA 1
ATOM 4376 C C . GLY B 1 91 ? 6.34 -12.297 0.82 1 95.12 91 GLY B C 1
ATOM 4377 O O . GLY B 1 91 ? 5.738 -11.227 0.733 1 95.12 91 GLY B O 1
ATOM 4378 N N . PRO B 1 92 ? 6.016 -13.227 1.696 1 96.75 92 PRO B N 1
ATOM 4379 C CA . PRO B 1 92 ? 4.867 -13.07 2.594 1 96.75 92 PRO B CA 1
ATOM 4380 C C . PRO B 1 92 ? 5.074 -11.961 3.625 1 96.75 92 PRO B C 1
ATOM 4382 O O . PRO B 1 92 ? 4.121 -11.547 4.289 1 96.75 92 PRO B O 1
ATOM 4385 N N . GLU B 1 93 ? 6.324 -11.469 3.762 1 95.94 93 GLU B N 1
ATOM 4386 C CA . GLU B 1 93 ? 6.609 -10.406 4.723 1 95.94 93 GLU B CA 1
ATOM 4387 C C . GLU B 1 93 ? 6.074 -9.062 4.23 1 95.94 93 GLU B C 1
ATOM 4389 O O . GLU B 1 93 ? 5.98 -8.102 5 1 95.94 93 GLU B O 1
ATOM 4394 N N . LEU B 1 94 ? 5.668 -8.922 3.014 1 92.44 94 LEU B N 1
ATOM 4395 C CA . LEU B 1 94 ? 4.984 -7.789 2.406 1 92.44 94 LEU B CA 1
ATOM 4396 C C . LEU B 1 94 ? 5.711 -6.488 2.717 1 92.44 94 LEU B C 1
ATOM 4398 O O . LEU B 1 94 ? 5.098 -5.523 3.18 1 92.44 94 LEU B O 1
ATOM 4402 N N . GLY B 1 95 ? 7.012 -6.457 2.539 1 88.44 95 GLY B N 1
ATOM 4403 C CA . GLY B 1 95 ? 7.789 -5.23 2.631 1 88.44 95 GLY B CA 1
ATOM 4404 C C . GLY B 1 95 ? 8.477 -5.059 3.973 1 88.44 95 GLY B C 1
ATOM 4405 O O . GLY B 1 95 ? 9.234 -4.105 4.168 1 88.44 95 GLY B O 1
ATOM 4406 N N . LEU B 1 96 ? 8.234 -5.863 4.949 1 95.62 96 LEU B N 1
ATOM 4407 C CA . LEU B 1 96 ? 8.961 -5.863 6.215 1 95.62 96 LEU B CA 1
ATOM 4408 C C . LEU B 1 96 ? 10.219 -6.715 6.117 1 95.62 96 LEU B C 1
ATOM 4410 O O . LEU B 1 96 ? 10.195 -7.906 6.434 1 95.62 96 LEU B O 1
ATOM 4414 N N . PRO B 1 97 ? 11.32 -6.078 5.832 1 94.88 97 PRO B N 1
ATOM 4415 C CA . PRO B 1 97 ? 12.5 -6.852 5.438 1 94.88 97 PRO B CA 1
ATOM 4416 C C . PRO B 1 97 ? 13.016 -7.754 6.559 1 94.88 97 PRO B C 1
ATOM 4418 O O . PRO B 1 97 ? 13.555 -8.828 6.293 1 94.88 97 PRO B O 1
ATOM 4421 N N . GLY B 1 98 ? 12.781 -7.398 7.754 1 96.06 98 GLY B N 1
ATOM 4422 C CA . GLY B 1 98 ? 13.234 -8.211 8.867 1 96.06 98 GLY B CA 1
ATOM 4423 C C . GLY B 1 98 ? 12.516 -9.547 8.961 1 96.06 98 GLY B C 1
ATOM 4424 O O . GLY B 1 98 ? 12.984 -10.469 9.633 1 96.06 98 GLY B O 1
ATOM 4425 N N . LEU B 1 99 ? 11.414 -9.664 8.281 1 97.44 99 LEU B N 1
ATOM 4426 C CA . LEU B 1 99 ? 10.641 -10.891 8.266 1 97.44 99 LEU B CA 1
ATOM 4427 C C . LEU B 1 99 ? 10.828 -11.641 6.953 1 97.44 99 LEU B C 1
ATOM 4429 O O . LEU B 1 99 ? 10.203 -12.68 6.727 1 97.44 99 LEU B O 1
ATOM 4433 N N . GLY B 1 100 ? 11.695 -11.117 6.059 1 97.5 100 GLY B N 1
ATOM 4434 C CA . GLY B 1 100 ? 11.891 -11.688 4.734 1 97.5 100 GLY B CA 1
ATOM 4435 C C . GLY B 1 100 ? 12.812 -12.891 4.73 1 97.5 100 GLY B C 1
ATOM 4436 O O . GLY B 1 100 ? 13.523 -13.141 5.711 1 97.5 100 GLY B O 1
ATOM 4437 N N . PHE B 1 101 ? 12.805 -13.641 3.637 1 98.12 101 PHE B N 1
ATOM 4438 C CA . PHE B 1 101 ? 13.633 -14.828 3.498 1 98.12 101 PHE B CA 1
ATOM 4439 C C . PHE B 1 101 ? 15.109 -14.492 3.664 1 98.12 101 PHE B C 1
ATOM 4441 O O . PHE B 1 101 ? 15.844 -15.219 4.332 1 98.12 101 PHE B O 1
ATOM 4448 N N . GLN B 1 102 ? 15.562 -13.391 3.07 1 97.88 102 GLN B N 1
ATOM 4449 C CA . GLN B 1 102 ? 16.969 -13.023 3.141 1 97.88 102 GLN B CA 1
ATOM 4450 C C . GLN B 1 102 ? 17.422 -12.859 4.59 1 97.88 102 GLN B C 1
ATOM 4452 O O . GLN B 1 102 ? 18.453 -13.414 4.996 1 97.88 102 GLN B O 1
ATOM 4457 N N . ALA B 1 103 ? 16.656 -12.07 5.348 1 97.25 103 ALA B N 1
ATOM 4458 C CA . ALA B 1 103 ? 17 -11.883 6.758 1 97.25 103 ALA B CA 1
ATOM 4459 C C . ALA B 1 103 ? 17.031 -13.219 7.496 1 97.25 103 ALA B C 1
ATOM 4461 O O . ALA B 1 103 ? 17.953 -13.492 8.258 1 97.25 103 ALA B O 1
ATOM 4462 N N . TRP B 1 104 ? 16.016 -14.047 7.277 1 98.12 104 TRP B N 1
ATOM 4463 C CA . TRP B 1 104 ? 15.906 -15.359 7.906 1 98.12 104 TRP B CA 1
ATOM 4464 C C . TRP B 1 104 ? 17.094 -16.234 7.551 1 98.12 104 TRP B C 1
ATOM 4466 O O . TRP B 1 104 ? 17.719 -16.844 8.43 1 98.12 104 TRP B O 1
ATOM 4476 N N . TYR B 1 105 ? 17.453 -16.297 6.281 1 98.31 105 TYR B N 1
ATOM 4477 C CA . TYR B 1 105 ? 18.5 -17.172 5.781 1 98.31 105 TYR B CA 1
ATOM 4478 C C . TYR B 1 105 ? 19.875 -16.688 6.25 1 98.31 105 TYR B C 1
ATOM 4480 O O . TYR B 1 105 ? 20.688 -17.484 6.711 1 98.31 105 TYR B O 1
ATOM 4488 N N . GLU B 1 106 ? 20.141 -15.398 6.172 1 97.31 106 GLU B N 1
ATOM 4489 C CA . GLU B 1 106 ? 21.438 -14.852 6.578 1 97.31 106 GLU B CA 1
ATOM 4490 C C . GLU B 1 106 ? 21.672 -15.055 8.07 1 97.31 106 GLU B C 1
ATOM 4492 O O . GLU B 1 106 ? 22.812 -15.281 8.492 1 97.31 106 GLU B O 1
ATOM 4497 N N . ALA B 1 107 ? 20.641 -14.914 8.836 1 95.69 107 ALA B N 1
ATOM 4498 C CA . ALA B 1 107 ? 20.766 -15.102 10.281 1 95.69 107 ALA B CA 1
ATOM 4499 C C . ALA B 1 107 ? 21.172 -16.531 10.609 1 95.69 107 ALA B C 1
ATOM 4501 O O . ALA B 1 107 ? 21.844 -16.781 11.625 1 95.69 107 ALA B O 1
ATOM 4502 N N . ARG B 1 108 ? 20.891 -17.5 9.805 1 96.44 108 ARG B N 1
ATOM 4503 C CA . ARG B 1 108 ? 21.125 -18.906 10.078 1 96.44 108 ARG B CA 1
ATOM 4504 C C . ARG B 1 108 ? 22.375 -19.406 9.367 1 96.44 108 ARG B C 1
ATOM 4506 O O . ARG B 1 108 ? 23.109 -20.234 9.914 1 96.44 108 ARG B O 1
ATOM 4513 N N . TYR B 1 109 ? 22.578 -18.812 8.125 1 97.19 109 TYR B N 1
ATOM 4514 C CA . TYR B 1 109 ? 23.641 -19.422 7.312 1 97.19 109 TYR B CA 1
ATOM 4515 C C . TYR B 1 109 ? 24.672 -18.375 6.902 1 97.19 109 TYR B C 1
ATOM 4517 O O . TYR B 1 109 ? 25.703 -18.719 6.309 1 97.19 109 TYR B O 1
ATOM 4525 N N . GLY B 1 110 ? 24.438 -17.062 7.145 1 96.31 110 GLY B N 1
ATOM 4526 C CA . GLY B 1 110 ? 25.375 -16 6.836 1 96.31 110 GLY B CA 1
ATOM 4527 C C . GLY B 1 110 ? 25.094 -15.32 5.508 1 96.31 110 GLY B C 1
ATOM 4528 O O . GLY B 1 110 ? 24.469 -15.914 4.625 1 96.31 110 GLY B O 1
ATOM 4529 N N . ALA B 1 111 ? 25.594 -14.094 5.387 1 96 111 ALA B N 1
ATOM 4530 C CA . ALA B 1 111 ? 25.391 -13.281 4.188 1 96 111 ALA B CA 1
ATOM 4531 C C . ALA B 1 111 ? 26.047 -13.93 2.973 1 96 111 ALA B C 1
ATOM 4533 O O . ALA B 1 111 ? 25.5 -13.898 1.869 1 96 111 ALA B O 1
ATOM 4534 N N . ALA B 1 112 ? 27.203 -14.469 3.133 1 97.5 112 ALA B N 1
ATOM 4535 C CA . ALA B 1 112 ? 27.922 -15.109 2.039 1 97.5 112 ALA B CA 1
ATOM 4536 C C . ALA B 1 112 ? 27.156 -16.297 1.474 1 97.5 112 ALA B C 1
ATOM 4538 O O . ALA B 1 112 ? 27.141 -16.516 0.261 1 97.5 112 ALA B O 1
ATOM 4539 N N . ALA B 1 113 ? 26.562 -17.031 2.373 1 97.94 113 ALA B N 1
ATOM 4540 C CA . ALA B 1 113 ? 25.75 -18.156 1.945 1 97.94 113 ALA B CA 1
ATOM 4541 C C . ALA B 1 113 ? 24.562 -17.703 1.11 1 97.94 113 ALA B C 1
ATOM 4543 O O . ALA B 1 113 ? 24.219 -18.328 0.1 1 97.94 113 ALA B O 1
ATOM 4544 N N . TYR B 1 114 ? 23.922 -16.672 1.542 1 97.75 114 TYR B N 1
ATOM 4545 C CA . TYR B 1 114 ? 22.812 -16.125 0.763 1 97.75 114 TYR B CA 1
ATOM 4546 C C . TYR B 1 114 ? 23.297 -15.656 -0.609 1 97.75 114 TYR B C 1
ATOM 4548 O O . TYR B 1 114 ? 22.641 -15.93 -1.622 1 97.75 114 TYR B O 1
ATOM 4556 N N . ASP B 1 115 ? 24.391 -14.961 -0.634 1 97.12 115 ASP B N 1
ATOM 4557 C CA . ASP B 1 115 ? 24.953 -14.453 -1.888 1 97.12 115 ASP B CA 1
ATOM 4558 C C . ASP B 1 115 ? 25.234 -15.602 -2.859 1 97.12 115 ASP B C 1
ATOM 4560 O O . ASP B 1 115 ? 25.109 -15.438 -4.074 1 97.12 115 ASP B O 1
ATOM 4564 N N . ALA B 1 116 ? 25.547 -16.719 -2.338 1 97.44 116 ALA B N 1
ATOM 4565 C CA . ALA B 1 116 ? 25.938 -17.875 -3.148 1 97.44 116 ALA B CA 1
ATOM 4566 C C . ALA B 1 116 ? 24.703 -18.562 -3.729 1 97.44 116 ALA B C 1
ATOM 4568 O O . ALA B 1 116 ? 24.812 -19.344 -4.672 1 97.44 116 ALA B O 1
ATOM 4569 N N . LEU B 1 117 ? 23.562 -18.281 -3.115 1 96.81 117 LEU B N 1
ATOM 4570 C CA . LEU B 1 117 ? 22.328 -18.859 -3.662 1 96.81 117 LEU B CA 1
ATOM 4571 C C . LEU B 1 117 ? 21.984 -18.219 -5.008 1 96.81 117 LEU B C 1
ATOM 4573 O O . LEU B 1 117 ? 22.062 -17 -5.16 1 96.81 117 LEU B O 1
ATOM 4577 N N . ASP B 1 118 ? 21.734 -19 -6 1 95.06 118 ASP B N 1
ATOM 4578 C CA . ASP B 1 118 ? 21.172 -18.469 -7.234 1 95.06 118 ASP B CA 1
ATOM 4579 C C . ASP B 1 118 ? 19.672 -18.219 -7.102 1 95.06 118 ASP B C 1
ATOM 4581 O O . ASP B 1 118 ? 19.172 -17.156 -7.473 1 95.06 118 ASP B O 1
ATOM 4585 N N . ARG B 1 119 ? 18.953 -19.234 -6.574 1 96.81 119 ARG B N 1
ATOM 4586 C CA . ARG B 1 119 ? 17.531 -19.219 -6.23 1 96.81 119 ARG B CA 1
ATOM 4587 C C . ARG B 1 119 ? 17.281 -19.953 -4.918 1 96.81 119 ARG B C 1
ATOM 4589 O O . ARG B 1 119 ? 18.125 -20.734 -4.469 1 96.81 119 ARG B O 1
ATOM 4596 N N . ILE B 1 120 ? 16.188 -19.609 -4.305 1 98.06 120 ILE B N 1
ATOM 4597 C CA . ILE B 1 120 ? 15.867 -20.188 -3.004 1 98.06 120 ILE B CA 1
ATOM 4598 C C . ILE B 1 120 ? 15.617 -21.688 -3.152 1 98.06 120 ILE B C 1
ATOM 4600 O O . ILE B 1 120 ? 14.883 -22.109 -4.051 1 98.06 120 ILE B O 1
ATOM 4604 N N . LEU B 1 121 ? 16.234 -22.5 -2.326 1 97.94 121 LEU B N 1
ATOM 4605 C CA . LEU B 1 121 ? 15.977 -23.938 -2.305 1 97.94 121 LEU B CA 1
ATOM 4606 C C . LEU B 1 121 ? 14.57 -24.234 -1.775 1 97.94 121 LEU B C 1
ATOM 4608 O O . LEU B 1 121 ? 14.125 -23.609 -0.812 1 97.94 121 LEU B O 1
ATOM 4612 N N . ARG B 1 122 ? 13.891 -25.188 -2.398 1 97.5 122 ARG B N 1
ATOM 4613 C CA . ARG B 1 122 ? 12.5 -25.5 -2.107 1 97.5 122 ARG B CA 1
ATOM 4614 C C . ARG B 1 122 ? 12.297 -25.781 -0.624 1 97.5 122 ARG B C 1
ATOM 4616 O O . ARG B 1 122 ? 11.398 -25.234 0.007 1 97.5 122 ARG B O 1
ATOM 4623 N N . PHE B 1 123 ? 13.133 -26.562 -0.058 1 97.62 123 PHE B N 1
ATOM 4624 C CA . PHE B 1 123 ? 12.945 -27 1.323 1 97.62 123 PHE B CA 1
ATOM 4625 C C . PHE B 1 123 ? 13.273 -25.859 2.289 1 97.62 123 PHE B C 1
ATOM 4627 O O . PHE B 1 123 ? 12.672 -25.766 3.363 1 97.62 123 PHE B O 1
ATOM 4634 N N . ASP B 1 124 ? 14.234 -24.953 1.896 1 98.19 124 ASP B N 1
ATOM 4635 C CA . ASP B 1 124 ? 14.484 -23.75 2.691 1 98.19 124 ASP B CA 1
ATOM 4636 C C . ASP B 1 124 ? 13.273 -22.828 2.689 1 98.19 124 ASP B C 1
ATOM 4638 O O . ASP B 1 124 ? 12.945 -22.219 3.711 1 98.19 124 ASP B O 1
ATOM 4642 N N . TRP B 1 125 ? 12.656 -22.75 1.543 1 97.88 125 TRP B N 1
ATOM 4643 C CA . TRP B 1 125 ? 11.445 -21.938 1.458 1 97.88 125 TRP B CA 1
ATOM 4644 C C . TRP B 1 125 ? 10.359 -22.484 2.379 1 97.88 125 TRP B C 1
ATOM 4646 O O . TRP B 1 125 ? 9.719 -21.734 3.113 1 97.88 125 TRP B O 1
ATOM 4656 N N . ALA B 1 126 ? 10.164 -23.812 2.369 1 97.75 126 ALA B N 1
ATOM 4657 C CA . ALA B 1 126 ? 9.18 -24.438 3.244 1 97.75 126 ALA B CA 1
ATOM 4658 C C . ALA B 1 126 ? 9.492 -24.172 4.711 1 97.75 126 ALA B C 1
ATOM 4660 O O . ALA B 1 126 ? 8.594 -23.875 5.5 1 97.75 126 ALA B O 1
ATOM 4661 N N . ALA B 1 127 ? 10.766 -24.281 5.027 1 98.06 127 ALA B N 1
ATOM 4662 C CA . ALA B 1 127 ? 11.195 -24.016 6.398 1 98.06 127 ALA B CA 1
ATOM 4663 C C . ALA B 1 127 ? 10.96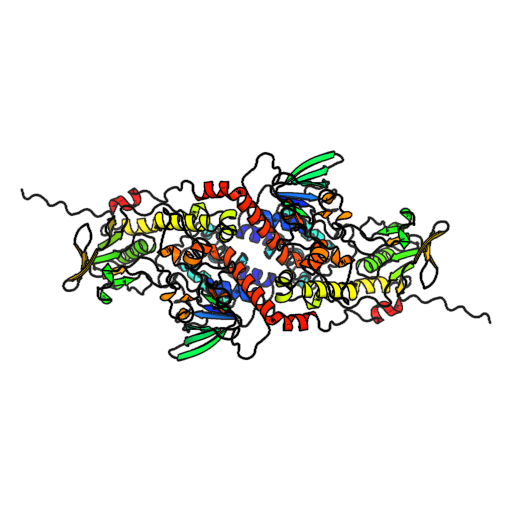1 -22.562 6.781 1 98.06 127 ALA B C 1
ATOM 4665 O O . ALA B 1 127 ? 10.5 -22.281 7.891 1 98.06 127 ALA B O 1
ATOM 4666 N N . TYR B 1 128 ? 11.266 -21.719 5.914 1 97.94 128 TYR B N 1
ATOM 4667 C CA . TYR B 1 128 ? 11.023 -20.297 6.117 1 97.94 128 TYR B CA 1
ATOM 4668 C C . TYR B 1 128 ? 9.539 -20.016 6.352 1 97.94 128 TYR B C 1
ATOM 4670 O O . TYR B 1 128 ? 9.18 -19.281 7.273 1 97.94 128 TYR B O 1
ATOM 4678 N N . LEU B 1 129 ? 8.68 -20.594 5.504 1 97.75 129 LEU B N 1
ATOM 4679 C CA . LEU B 1 129 ? 7.242 -20.375 5.629 1 97.75 129 LEU B CA 1
ATOM 4680 C C . LEU B 1 129 ? 6.734 -20.875 6.98 1 97.75 129 LEU B C 1
ATOM 4682 O O . LEU B 1 129 ? 5.875 -20.234 7.594 1 97.75 129 LEU B O 1
ATOM 4686 N N . ASN B 1 130 ? 7.184 -22.016 7.379 1 97.56 130 ASN B N 1
ATOM 4687 C CA . ASN B 1 130 ? 6.832 -22.516 8.703 1 97.56 130 ASN B CA 1
ATOM 4688 C C . ASN B 1 130 ? 7.266 -21.547 9.805 1 97.56 130 ASN B C 1
ATOM 4690 O O . ASN B 1 130 ? 6.488 -21.234 10.703 1 97.56 130 ASN B O 1
ATOM 4694 N N . TRP B 1 131 ? 8.508 -21.078 9.688 1 97.94 131 TRP B N 1
ATOM 4695 C CA . TRP B 1 131 ? 9.039 -20.094 10.625 1 97.94 131 TRP B CA 1
ATOM 4696 C C . TRP B 1 131 ? 8.195 -18.812 10.617 1 97.94 131 TRP B C 1
ATOM 4698 O O . TRP B 1 131 ? 7.844 -18.297 11.672 1 97.94 131 TRP B O 1
ATOM 4708 N N . TYR B 1 132 ? 7.906 -18.344 9.469 1 97.88 132 TYR B N 1
ATOM 4709 C CA . TYR B 1 132 ? 7.125 -17.125 9.297 1 97.88 132 TYR B CA 1
ATOM 4710 C C . TYR B 1 132 ? 5.797 -17.219 10.039 1 97.88 132 TYR B C 1
ATOM 4712 O O . TYR B 1 132 ? 5.398 -16.281 10.734 1 97.88 132 TYR B O 1
ATOM 4720 N N . ARG B 1 133 ? 5.059 -18.297 9.875 1 97.31 133 ARG B N 1
ATOM 4721 C CA . ARG B 1 133 ? 3.793 -18.5 10.578 1 97.31 133 ARG B CA 1
ATOM 4722 C C . ARG B 1 133 ? 3.984 -18.438 12.086 1 97.31 133 ARG B C 1
ATOM 4724 O O . ARG B 1 133 ? 3.199 -17.797 12.789 1 97.31 133 ARG B O 1
ATOM 4731 N N . LYS B 1 134 ? 5.027 -19.031 12.562 1 96.81 134 LYS B N 1
ATOM 4732 C CA . LYS B 1 134 ? 5.293 -19.078 14 1 96.81 134 LYS B CA 1
ATOM 4733 C C . LYS B 1 134 ? 5.625 -17.703 14.547 1 96.81 134 LYS B C 1
ATOM 4735 O O . LYS B 1 134 ? 5.043 -17.266 15.539 1 96.81 134 LYS B O 1
ATOM 4740 N N . VAL B 1 135 ? 6.531 -17.016 13.82 1 96.81 135 VAL B N 1
ATOM 4741 C CA . VAL B 1 135 ? 7.035 -15.758 14.344 1 96.81 135 VAL B CA 1
ATOM 4742 C C . VAL B 1 135 ? 5.945 -14.695 14.258 1 96.81 135 VAL B C 1
ATOM 4744 O O . VAL B 1 135 ? 5.891 -13.781 15.094 1 96.81 135 VAL B O 1
ATOM 4747 N N . THR B 1 136 ? 5.02 -14.805 13.312 1 96.88 136 THR B N 1
ATOM 4748 C CA . THR B 1 136 ? 3.963 -13.812 13.141 1 96.88 136 THR B CA 1
ATOM 4749 C C . THR B 1 136 ? 2.701 -14.242 13.891 1 96.88 136 THR B C 1
ATOM 4751 O O . THR B 1 136 ? 1.731 -13.484 13.961 1 96.88 136 THR B O 1
ATOM 4754 N N . GLY B 1 137 ? 2.67 -15.43 14.383 1 95.94 137 GLY B N 1
ATOM 4755 C CA . GLY B 1 137 ? 1.545 -15.906 15.172 1 95.94 137 GLY B CA 1
ATOM 4756 C C . GLY B 1 137 ? 0.336 -16.266 14.328 1 95.94 137 GLY B C 1
ATOM 4757 O O . GLY B 1 137 ? -0.8 -16.188 14.805 1 95.94 137 GLY B O 1
ATOM 4758 N N . VAL B 1 138 ? 0.519 -16.672 13.078 1 96.69 138 VAL B N 1
ATOM 4759 C CA . VAL B 1 138 ? -0.572 -17.062 12.195 1 96.69 138 VAL B CA 1
ATOM 4760 C C . VAL B 1 138 ? -1.033 -18.469 12.539 1 96.69 138 VAL B C 1
ATOM 4762 O O . VAL B 1 138 ? -0.222 -19.406 12.602 1 96.69 138 VAL B O 1
ATOM 4765 N N . ALA B 1 139 ? -2.295 -18.578 12.812 1 96.69 139 ALA B N 1
ATOM 4766 C CA . ALA B 1 139 ? -2.893 -19.875 13.07 1 96.69 139 ALA B CA 1
ATOM 4767 C C . ALA B 1 139 ? -3.74 -20.344 11.891 1 96.69 139 ALA B C 1
ATOM 4769 O O . ALA B 1 139 ? -4.488 -19.562 11.312 1 96.69 139 ALA B O 1
ATOM 4770 N N . VAL B 1 140 ? -3.57 -21.594 11.539 1 97.81 140 VAL B N 1
ATOM 4771 C CA . VAL B 1 140 ? -4.348 -22.188 10.461 1 97.81 140 VAL B CA 1
ATOM 4772 C C . VAL B 1 140 ? -5.164 -23.359 11.008 1 97.81 140 VAL B C 1
ATOM 4774 O O . VAL B 1 140 ? -4.648 -24.188 11.758 1 97.81 140 VAL B O 1
ATOM 4777 N N . ARG B 1 141 ? -6.43 -23.344 10.75 1 97.81 141 ARG B N 1
ATOM 4778 C CA . ARG B 1 141 ? -7.285 -24.484 11.047 1 97.81 141 ARG B CA 1
ATOM 4779 C C . ARG B 1 141 ? -7.148 -25.562 9.984 1 97.81 141 ARG B C 1
ATOM 4781 O O . ARG B 1 141 ? -7.883 -25.562 8.992 1 97.81 141 ARG B O 1
ATOM 4788 N N . TYR B 1 142 ? -6.293 -26.516 10.305 1 97 142 TYR B N 1
ATOM 4789 C CA . TYR B 1 142 ? -6.043 -27.609 9.375 1 97 142 TYR B CA 1
ATOM 4790 C C . TYR B 1 142 ? -7.16 -28.641 9.438 1 97 142 TYR B C 1
ATOM 4792 O O . TYR B 1 142 ? -8 -28.594 10.344 1 97 142 TYR B O 1
ATOM 4800 N N . GLY B 1 143 ? -7.16 -29.469 8.414 1 96.56 143 GLY B N 1
ATOM 4801 C CA . GLY B 1 143 ? -8.188 -30.5 8.352 1 96.56 143 GLY B CA 1
ATOM 4802 C C . GLY B 1 143 ? -9.578 -29.938 8.117 1 96.56 143 GLY B C 1
ATOM 4803 O O . GLY B 1 143 ? -10.578 -30.578 8.461 1 96.56 143 GLY B O 1
ATOM 4804 N N . THR B 1 144 ? -9.664 -28.719 7.633 1 97.62 144 THR B N 1
ATOM 4805 C CA . THR B 1 144 ? -10.93 -28.031 7.422 1 97.62 144 THR B CA 1
ATOM 4806 C C . THR B 1 144 ? -11.133 -27.719 5.945 1 97.62 144 THR B C 1
ATOM 4808 O O . THR B 1 144 ? -10.391 -26.922 5.363 1 97.62 144 THR B O 1
ATOM 4811 N N . ARG B 1 145 ? -12.156 -28.312 5.324 1 96.75 145 ARG B N 1
ATOM 4812 C CA . ARG B 1 145 ? -12.398 -28.156 3.895 1 96.75 145 ARG B CA 1
ATOM 4813 C C . ARG B 1 145 ? -13.672 -27.359 3.645 1 96.75 145 ARG B C 1
ATOM 4815 O O . ARG B 1 145 ? -14.719 -27.625 4.246 1 96.75 145 ARG B O 1
ATOM 4822 N N . LEU B 1 146 ? -13.602 -26.312 2.877 1 97.56 146 LEU B N 1
ATOM 4823 C CA . LEU B 1 146 ? -14.773 -25.609 2.377 1 97.56 146 LEU B CA 1
ATOM 4824 C C . LEU B 1 146 ? -15.445 -26.406 1.264 1 97.56 146 LEU B C 1
ATOM 4826 O O . LEU B 1 146 ? -14.828 -26.703 0.241 1 97.56 146 LEU B O 1
ATOM 4830 N N . THR B 1 147 ? -16.734 -26.719 1.379 1 96.88 147 THR B N 1
ATOM 4831 C CA . THR B 1 147 ? -17.391 -27.578 0.403 1 96.88 147 THR B CA 1
ATOM 4832 C C . THR B 1 147 ? -18.469 -26.812 -0.352 1 96.88 147 THR B C 1
ATOM 4834 O O . THR B 1 147 ? -18.891 -27.234 -1.435 1 96.88 147 THR B O 1
ATOM 4837 N N . ARG B 1 148 ? -18.906 -25.797 0.295 1 97.81 148 ARG B N 1
ATOM 4838 C CA . ARG B 1 148 ? -20 -25.047 -0.308 1 97.81 148 ARG B CA 1
ATOM 4839 C C . ARG B 1 148 ? -20.094 -23.641 0.263 1 97.81 148 ARG B C 1
ATOM 4841 O O . ARG B 1 148 ? -19.938 -23.438 1.471 1 97.81 148 ARG B O 1
ATOM 4848 N N . ILE B 1 149 ? -20.234 -22.641 -0.583 1 98.44 149 ILE B N 1
ATOM 4849 C CA . ILE B 1 149 ? -20.516 -21.266 -0.21 1 98.44 149 ILE B CA 1
ATOM 4850 C C . ILE B 1 149 ? -22 -20.953 -0.474 1 98.44 149 ILE B C 1
ATOM 4852 O O . ILE B 1 149 ? -22.453 -21.047 -1.613 1 98.44 149 ILE B O 1
ATOM 4856 N N . GLU B 1 150 ? -22.688 -20.625 0.492 1 98.25 150 GLU B N 1
ATOM 4857 C CA . GLU B 1 150 ? -24.109 -20.312 0.387 1 98.25 150 GLU B CA 1
ATOM 4858 C C . GLU B 1 150 ? -24.391 -18.844 0.694 1 98.25 150 GLU B C 1
ATOM 4860 O O . GLU B 1 150 ? -24.25 -18.406 1.837 1 98.25 150 GLU B O 1
ATOM 4865 N N . PRO B 1 151 ? -24.812 -18.109 -0.329 1 96.75 151 PRO B N 1
ATOM 4866 C CA . PRO B 1 151 ? -25.125 -16.703 -0.066 1 96.75 151 PRO B CA 1
ATOM 4867 C C . PRO B 1 151 ? -26.266 -16.516 0.924 1 96.75 151 PRO B C 1
ATOM 4869 O O . PRO B 1 151 ? -27.234 -17.281 0.896 1 96.75 151 PRO B O 1
ATOM 4872 N N . ALA B 1 152 ? -26.062 -15.641 1.819 1 94.12 152 ALA B N 1
ATOM 4873 C CA . ALA B 1 152 ? -27.109 -15.188 2.734 1 94.12 152 ALA B CA 1
ATOM 4874 C C . ALA B 1 152 ? -27.281 -13.672 2.654 1 94.12 152 ALA B C 1
ATOM 4876 O O . ALA B 1 152 ? -26.812 -13.031 1.712 1 94.12 152 ALA B O 1
ATOM 4877 N N . VAL B 1 153 ? -28.188 -13.125 3.561 1 89.88 153 VAL B N 1
ATOM 4878 C CA . VAL B 1 153 ? -28.438 -11.688 3.57 1 89.88 153 VAL B CA 1
ATOM 4879 C C . VAL B 1 153 ? -27.25 -10.961 4.199 1 89.88 153 VAL B C 1
ATOM 4881 O O . VAL B 1 153 ? -27.109 -10.938 5.422 1 89.88 153 VAL B O 1
ATOM 4884 N N . ASP B 1 154 ? -26.344 -10.484 3.438 1 90.69 154 ASP B N 1
ATOM 4885 C CA . ASP B 1 154 ? -25.25 -9.609 3.818 1 90.69 154 ASP B CA 1
ATOM 4886 C C . ASP B 1 154 ? -24.047 -10.414 4.32 1 90.69 154 ASP B C 1
ATOM 4888 O O . ASP B 1 154 ? -23.172 -9.875 5 1 90.69 154 ASP B O 1
ATOM 4892 N N . HIS B 1 155 ? -24.062 -11.711 4.238 1 97.06 155 HIS B N 1
ATOM 4893 C CA . HIS B 1 155 ? -22.953 -12.578 4.586 1 97.06 155 HIS B CA 1
ATOM 4894 C C . HIS B 1 155 ? -22.984 -13.883 3.793 1 97.06 155 HIS B C 1
ATOM 4896 O O . HIS B 1 155 ? -23.875 -14.07 2.949 1 97.06 155 HIS B O 1
ATOM 4902 N N . LEU B 1 156 ? -21.969 -14.711 4.016 1 98.31 156 LEU B N 1
ATOM 4903 C CA . LEU B 1 156 ? -21.859 -16.031 3.393 1 98.31 156 LEU B CA 1
ATOM 4904 C C . LEU B 1 156 ? -21.953 -17.125 4.438 1 98.31 156 LEU B C 1
ATOM 4906 O O . LEU B 1 156 ? -21.406 -17 5.539 1 98.31 156 LEU B O 1
ATOM 4910 N N . ARG B 1 157 ? -22.703 -18.094 4.145 1 98.56 157 ARG B N 1
ATOM 4911 C CA . ARG B 1 157 ? -22.641 -19.344 4.906 1 98.56 157 ARG B CA 1
ATOM 4912 C C . ARG B 1 157 ? -21.672 -20.328 4.27 1 98.56 157 ARG B C 1
ATOM 4914 O O . ARG B 1 157 ? -21.844 -20.719 3.115 1 98.56 157 ARG B O 1
ATOM 4921 N N . LEU B 1 158 ? -20.656 -20.656 5.016 1 98.69 158 LEU B N 1
ATOM 4922 C CA . LEU B 1 158 ? -19.594 -21.562 4.551 1 98.69 158 LEU B CA 1
ATOM 4923 C C . LEU B 1 158 ? -19.828 -22.969 5.082 1 98.69 158 LEU B C 1
ATOM 4925 O O . LEU B 1 158 ? -19.766 -23.203 6.293 1 98.69 158 LEU B O 1
ATOM 4929 N N . HIS B 1 159 ? -20.188 -23.812 4.191 1 98.5 159 HIS B N 1
ATOM 4930 C CA . HIS B 1 159 ? -20.25 -25.219 4.559 1 98.5 159 HIS B CA 1
ATOM 4931 C C . HIS B 1 159 ? -18.875 -25.859 4.602 1 98.5 159 HIS B C 1
ATOM 4933 O O . HIS B 1 159 ? -18.172 -25.875 3.59 1 98.5 159 HIS B O 1
ATOM 4939 N N . LEU B 1 160 ? -18.5 -26.344 5.812 1 98.25 160 LEU B N 1
ATOM 4940 C CA . LEU B 1 160 ? -17.156 -26.875 6.062 1 98.25 160 LEU B CA 1
ATOM 4941 C C . LEU B 1 160 ? -17.234 -28.344 6.465 1 98.25 160 LEU B C 1
ATOM 4943 O O . LEU B 1 160 ? -18.234 -28.797 7.027 1 98.25 160 LEU B O 1
ATOM 4947 N N . GLU B 1 161 ? -16.281 -29.062 6.027 1 97.19 161 GLU B N 1
ATOM 4948 C CA . GLU B 1 161 ? -16.031 -30.406 6.531 1 97.19 161 GLU B CA 1
ATOM 4949 C C . GLU B 1 161 ? -14.773 -30.453 7.387 1 97.19 161 GLU B C 1
ATOM 4951 O O . GLU B 1 161 ? -13.688 -30.094 6.926 1 97.19 161 GLU B O 1
ATOM 4956 N N . TRP B 1 162 ? -14.906 -30.781 8.594 1 92.69 162 TRP B N 1
ATOM 4957 C CA . TRP B 1 162 ? -13.797 -30.953 9.531 1 92.69 162 TRP B CA 1
ATOM 4958 C C . TRP B 1 162 ? -13.867 -32.312 10.227 1 92.69 162 TRP B C 1
ATOM 4960 O O . TRP B 1 162 ? -14.836 -32.594 10.922 1 92.69 162 TRP B O 1
ATOM 4970 N N . ASP B 1 163 ? -12.789 -33.125 10.117 1 85.88 163 ASP B N 1
ATOM 4971 C CA . ASP B 1 163 ? -12.703 -34.438 10.703 1 85.88 163 ASP B CA 1
ATOM 4972 C C . ASP B 1 163 ? -13.969 -35.25 10.414 1 85.88 163 ASP B C 1
ATOM 4974 O O . ASP B 1 163 ? -14.562 -35.844 11.32 1 85.88 163 ASP B O 1
ATOM 4978 N N . GLY B 1 164 ? -14.461 -35.188 9.25 1 85.75 164 GLY B N 1
ATOM 4979 C CA . GLY B 1 164 ? -15.609 -35.969 8.82 1 85.75 164 GLY B CA 1
ATOM 4980 C C . GLY B 1 164 ? -16.938 -35.375 9.242 1 85.75 164 GLY B C 1
ATOM 4981 O O . GLY B 1 164 ? -18 -35.906 8.938 1 85.75 164 GLY B O 1
ATOM 4982 N N . HIS B 1 165 ? -16.891 -34.281 9.883 1 93.5 165 HIS B N 1
ATOM 4983 C CA . HIS B 1 165 ? -18.109 -33.656 10.359 1 93.5 165 HIS B CA 1
ATOM 4984 C C . HIS B 1 165 ? -18.391 -32.375 9.578 1 93.5 165 HIS B C 1
ATOM 4986 O O . HIS B 1 165 ? -17.484 -31.594 9.305 1 93.5 165 HIS B O 1
ATOM 4992 N N . ALA B 1 166 ? -19.609 -32.312 9.211 1 95.94 166 ALA B N 1
ATOM 4993 C CA . ALA B 1 166 ? -20.062 -31.125 8.508 1 95.94 166 ALA B CA 1
ATOM 4994 C C . ALA B 1 166 ? -20.438 -30.016 9.484 1 95.94 166 ALA B C 1
ATOM 4996 O O . ALA B 1 166 ? -21.031 -30.266 10.531 1 95.94 166 ALA B O 1
ATOM 4997 N N . THR B 1 167 ? -19.984 -28.844 9.234 1 96.62 167 THR B N 1
ATOM 4998 C CA . THR B 1 167 ? -20.359 -27.672 10.008 1 96.62 167 THR B CA 1
ATOM 4999 C C . THR B 1 167 ? -20.578 -26.469 9.094 1 96.62 167 THR B C 1
ATOM 5001 O O . THR B 1 167 ? -20.141 -26.469 7.941 1 96.62 167 THR B O 1
ATOM 5004 N N . VAL B 1 168 ? -21.391 -25.562 9.555 1 97.94 168 VAL B N 1
ATOM 5005 C CA . VAL B 1 168 ? -21.641 -24.328 8.82 1 97.94 168 VAL B CA 1
ATOM 5006 C C . VAL B 1 168 ? -21.188 -23.125 9.641 1 97.94 168 VAL B C 1
ATOM 5008 O O . VAL B 1 168 ? -21.531 -23 10.82 1 97.94 168 VAL B O 1
ATOM 5011 N N . GLU B 1 169 ? -20.344 -22.328 9.047 1 98.38 169 GLU B N 1
ATOM 5012 C CA . GLU B 1 169 ? -19.906 -21.078 9.656 1 98.38 169 GLU B CA 1
ATOM 5013 C C . GLU B 1 169 ? -20.266 -19.875 8.773 1 98.38 169 GLU B C 1
ATOM 5015 O O . GLU B 1 169 ? -20.469 -20.031 7.566 1 98.38 169 GLU B O 1
ATOM 5020 N N . THR B 1 170 ? -20.406 -18.75 9.391 1 98.62 170 THR B N 1
ATOM 5021 C CA . THR B 1 170 ? -20.781 -17.547 8.656 1 98.62 170 THR B CA 1
ATOM 5022 C C . THR B 1 170 ? -19.594 -16.594 8.547 1 98.62 170 THR B C 1
ATOM 5024 O O . THR B 1 170 ? -18.781 -16.5 9.469 1 98.62 170 THR B O 1
ATOM 5027 N N . ALA B 1 171 ? -19.453 -15.961 7.383 1 98.69 171 ALA B N 1
ATOM 5028 C CA . ALA B 1 171 ? -18.359 -15.008 7.16 1 98.69 171 ALA B CA 1
ATOM 5029 C C . ALA B 1 171 ? -18.844 -13.812 6.336 1 98.69 171 ALA B C 1
ATOM 5031 O O . ALA B 1 171 ? -19.672 -13.961 5.438 1 98.69 171 ALA B O 1
ATOM 5032 N N . ARG B 1 172 ? -18.328 -12.664 6.574 1 98.62 172 ARG B N 1
ATOM 5033 C CA . ARG B 1 172 ? -18.672 -11.461 5.816 1 98.62 172 ARG B CA 1
ATOM 5034 C C . ARG B 1 172 ? -17.875 -11.383 4.52 1 98.62 172 ARG B C 1
ATOM 5036 O O . ARG B 1 172 ? -18.375 -10.906 3.502 1 98.62 172 ARG B O 1
ATOM 5043 N N . LYS B 1 173 ? -16.656 -11.75 4.52 1 98.81 173 LYS B N 1
ATOM 5044 C CA . LYS B 1 173 ? -15.742 -11.766 3.377 1 98.81 173 LYS B CA 1
ATOM 5045 C C . LYS B 1 173 ? -15.031 -13.109 3.258 1 98.81 173 LYS B C 1
ATOM 5047 O O . LYS B 1 173 ? -14.758 -13.766 4.266 1 98.81 173 LYS B O 1
ATOM 5052 N N . LEU B 1 174 ? -14.758 -13.492 2.059 1 98.81 174 LEU B N 1
ATOM 5053 C CA . LEU B 1 174 ? -14.07 -14.75 1.769 1 98.81 174 LEU B CA 1
ATOM 5054 C C . LEU B 1 174 ? -12.914 -14.523 0.796 1 98.81 174 LEU B C 1
ATOM 5056 O O . LEU B 1 174 ? -13.062 -13.812 -0.2 1 98.81 174 LEU B O 1
ATOM 5060 N N . VAL B 1 175 ? -11.719 -14.992 1.106 1 98.75 175 VAL B N 1
ATOM 5061 C CA . VAL B 1 175 ? -10.586 -15 0.188 1 98.75 175 VAL B CA 1
ATOM 5062 C C . VAL B 1 175 ? -10.281 -16.438 -0.237 1 98.75 175 VAL B C 1
ATOM 5064 O O . VAL B 1 175 ? -9.977 -17.297 0.602 1 98.75 175 VAL B O 1
ATOM 5067 N N . LEU B 1 176 ? -10.414 -16.672 -1.491 1 97.75 176 LEU B N 1
ATOM 5068 C CA . LEU B 1 176 ? -10.055 -17.984 -2.039 1 97.75 176 LEU B CA 1
ATOM 5069 C C . LEU B 1 176 ? -8.578 -18.016 -2.43 1 97.75 176 LEU B C 1
ATOM 5071 O O . LEU B 1 176 ? -8.234 -17.734 -3.578 1 97.75 176 LEU B O 1
ATOM 5075 N N . ALA B 1 177 ? -7.766 -18.328 -1.501 1 96.88 177 ALA B N 1
ATOM 5076 C CA . ALA B 1 177 ? -6.328 -18.5 -1.689 1 96.88 177 ALA B CA 1
ATOM 5077 C C . ALA B 1 177 ? -5.965 -19.984 -1.842 1 96.88 177 ALA B C 1
ATOM 5079 O O . ALA B 1 177 ? -5.09 -20.484 -1.132 1 96.88 177 ALA B O 1
ATOM 5080 N N . THR B 1 178 ? -6.465 -20.625 -2.844 1 92.81 178 THR B N 1
ATOM 5081 C CA . THR B 1 178 ? -6.504 -22.094 -2.92 1 92.81 178 THR B CA 1
ATOM 5082 C C . THR B 1 178 ? -5.426 -22.609 -3.863 1 92.81 178 THR B C 1
ATOM 5084 O O . THR B 1 178 ? -5.395 -23.797 -4.18 1 92.81 178 THR B O 1
ATOM 5087 N N . GLY B 1 179 ? -4.594 -21.703 -4.348 1 88.69 179 GLY B N 1
ATOM 5088 C CA . GLY B 1 179 ? -3.475 -22.141 -5.168 1 88.69 179 GLY B CA 1
ATOM 5089 C C . GLY B 1 179 ? -3.895 -22.641 -6.535 1 88.69 179 GLY B C 1
ATOM 5090 O O . GLY B 1 179 ? -5.004 -22.359 -6.992 1 88.69 179 GLY B O 1
ATOM 5091 N N . PHE B 1 180 ? -3.064 -23.359 -7.238 1 82.12 180 PHE B N 1
ATOM 5092 C CA . PHE B 1 180 ? -3.219 -23.75 -8.633 1 82.12 180 PHE B CA 1
ATOM 5093 C C . PHE B 1 180 ? -4.398 -24.703 -8.812 1 82.12 180 PHE B C 1
ATOM 5095 O O . PHE B 1 180 ? -5.133 -24.609 -9.797 1 82.12 180 PHE B O 1
ATOM 5102 N N . ALA B 1 181 ? -4.672 -25.516 -7.859 1 76.19 181 ALA B N 1
ATOM 5103 C CA . ALA B 1 181 ? -5.715 -26.531 -7.996 1 76.19 181 ALA B CA 1
ATOM 5104 C C . ALA B 1 181 ? -7.078 -25.969 -7.625 1 76.19 181 ALA B C 1
ATOM 5106 O O . ALA B 1 181 ? -8.109 -26.609 -7.844 1 76.19 181 ALA B O 1
ATOM 5107 N N . GLY B 1 182 ? -7.074 -24.672 -7.25 1 76.88 182 GLY B N 1
ATOM 5108 C CA . GLY B 1 182 ? -8.281 -24.172 -6.605 1 76.88 182 GLY B CA 1
ATOM 5109 C C . GLY B 1 182 ? -9.258 -23.547 -7.582 1 76.88 182 GLY B C 1
ATOM 5110 O O . GLY B 1 182 ? -10.312 -23.062 -7.18 1 76.88 182 GLY B O 1
ATOM 5111 N N . SER B 1 183 ? -8.969 -23.578 -8.844 1 82.94 183 SER B N 1
ATOM 5112 C CA . SER B 1 183 ? -9.844 -22.875 -9.766 1 82.94 183 SER B CA 1
ATOM 5113 C C . SER B 1 183 ? -10.461 -23.812 -10.781 1 82.94 183 SER B C 1
ATOM 5115 O O . SER B 1 183 ? -10.93 -23.391 -11.836 1 82.94 183 SER B O 1
ATOM 5117 N N . GLY B 1 184 ? -10.469 -25.094 -10.523 1 86.38 184 GLY B N 1
ATOM 5118 C CA . GLY B 1 184 ? -11.062 -26.031 -11.453 1 86.38 184 GLY B CA 1
ATOM 5119 C C . GLY B 1 184 ? -10.43 -27.406 -11.391 1 86.38 184 GLY B C 1
ATOM 5120 O O . GLY B 1 184 ? -10.977 -28.375 -11.938 1 86.38 184 GLY B O 1
ATOM 5121 N N . GLY B 1 185 ? -9.258 -27.422 -10.867 1 88.19 185 GLY B N 1
ATOM 5122 C CA . GLY B 1 185 ? -8.633 -28.719 -10.633 1 88.19 185 GLY B CA 1
ATOM 5123 C C . GLY B 1 185 ? -7.637 -29.094 -11.703 1 88.19 185 GLY B C 1
ATOM 5124 O O . GLY B 1 185 ? -7.312 -28.297 -12.578 1 88.19 185 GLY B O 1
ATOM 5125 N N . ALA B 1 186 ? -7.203 -30.375 -11.609 1 90.75 186 ALA B N 1
ATOM 5126 C CA . ALA B 1 186 ? -6.188 -30.906 -12.508 1 90.75 186 ALA B CA 1
ATOM 5127 C C . ALA B 1 186 ? -6.758 -31.125 -13.906 1 90.75 186 ALA B C 1
ATOM 5129 O O . ALA B 1 186 ? -7.906 -31.547 -14.062 1 90.75 186 ALA B O 1
ATOM 5130 N N . HIS B 1 187 ? -5.977 -30.797 -14.867 1 91.38 187 HIS B N 1
ATOM 5131 C CA . HIS B 1 187 ? -6.34 -31.125 -16.234 1 91.38 187 HIS B CA 1
ATOM 5132 C C . HIS B 1 187 ? -5.848 -32.5 -16.625 1 91.38 187 HIS B C 1
ATOM 5134 O O . HIS B 1 187 ? -4.645 -32.781 -16.609 1 91.38 187 HIS B O 1
ATOM 5140 N N . VAL B 1 188 ? -6.762 -33.438 -16.922 1 92.88 188 VAL B N 1
ATOM 5141 C CA . VAL B 1 188 ? -6.43 -34.75 -17.406 1 92.88 188 VAL B CA 1
ATOM 5142 C C . VAL B 1 188 ? -6.906 -34.906 -18.859 1 92.88 188 VAL B C 1
ATOM 5144 O O . VAL B 1 188 ? -8.109 -34.812 -19.125 1 92.88 188 VAL B O 1
ATOM 5147 N N . PRO B 1 189 ? -5.969 -35.094 -19.75 1 93.44 189 PRO B N 1
ATOM 5148 C CA . PRO B 1 189 ? -6.355 -35.219 -21.156 1 93.44 189 PRO B CA 1
ATOM 5149 C C . PRO B 1 189 ? -7.371 -36.344 -21.375 1 93.44 189 PRO B C 1
ATOM 5151 O O . PRO B 1 189 ? -7.332 -37.375 -20.672 1 93.44 189 PRO B O 1
ATOM 5154 N N . GLU B 1 190 ? -8.203 -36.156 -22.375 1 92.12 190 GLU B N 1
ATOM 5155 C CA . GLU B 1 190 ? -9.266 -37.094 -22.703 1 92.12 190 GLU B CA 1
ATOM 5156 C C . GLU B 1 190 ? -8.695 -38.5 -22.969 1 92.12 190 GLU B C 1
ATOM 5158 O O . GLU B 1 190 ? -9.297 -39.5 -22.594 1 92.12 190 GLU B O 1
ATOM 5163 N N . ALA B 1 191 ? -7.547 -38.5 -23.578 1 93.25 191 ALA B N 1
ATOM 5164 C CA . ALA B 1 191 ? -6.906 -39.75 -23.953 1 93.25 191 ALA B CA 1
ATOM 5165 C C . ALA B 1 191 ? -6.652 -40.656 -22.734 1 93.25 191 ALA B C 1
ATOM 5167 O O . ALA B 1 191 ? -6.57 -41.875 -22.859 1 93.25 191 ALA B O 1
ATOM 5168 N N . LEU B 1 192 ? -6.531 -40.062 -21.578 1 93.12 192 LEU B N 1
ATOM 5169 C CA . LEU B 1 192 ? -6.164 -40.781 -20.375 1 93.12 192 LEU B CA 1
ATOM 5170 C C . LEU B 1 192 ? -7.398 -41.125 -19.531 1 93.12 192 LEU B C 1
ATOM 5172 O O . LEU B 1 192 ? -7.336 -41.969 -18.641 1 93.12 192 LEU B O 1
ATOM 5176 N N . GLN B 1 193 ? -8.477 -40.469 -19.812 1 89.69 193 GLN B N 1
ATOM 5177 C CA . GLN B 1 193 ? -9.641 -40.531 -18.938 1 89.69 193 GLN B CA 1
ATOM 5178 C C . GLN B 1 193 ? -10.234 -41.938 -18.891 1 89.69 193 GLN B C 1
ATOM 5180 O O . GLN B 1 193 ? -10.875 -42.312 -17.922 1 89.69 193 GLN B O 1
ATOM 5185 N N . LYS B 1 194 ? -9.945 -42.781 -19.891 1 88.25 194 LYS B N 1
ATOM 5186 C CA . LYS B 1 194 ? -10.5 -44.125 -19.953 1 88.25 194 LYS B CA 1
ATOM 5187 C C . LYS B 1 194 ? -9.586 -45.125 -19.266 1 88.25 194 LYS B C 1
ATOM 5189 O O . LYS B 1 194 ? -9.984 -46.25 -19.016 1 88.25 194 LYS B O 1
ATOM 5194 N N . LEU B 1 195 ? -8.43 -44.719 -18.938 1 94.44 195 LEU B N 1
ATOM 5195 C CA . LEU B 1 195 ? -7.496 -45.594 -18.25 1 94.44 195 LEU B CA 1
ATOM 5196 C C . LEU B 1 195 ? -7.859 -45.719 -16.766 1 94.44 195 LEU B C 1
ATOM 5198 O O . LEU B 1 195 ? -8.211 -44.719 -16.125 1 94.44 195 LEU B O 1
ATOM 5202 N N . PRO B 1 196 ? -7.84 -46.969 -16.266 1 95.19 196 PRO B N 1
ATOM 5203 C CA . PRO B 1 196 ? -8 -47.094 -14.812 1 95.19 196 PRO B CA 1
ATOM 5204 C C . PRO B 1 196 ? -7.016 -46.219 -14.031 1 95.19 196 PRO B C 1
ATOM 5206 O O . PRO B 1 196 ? -5.855 -46.094 -14.43 1 95.19 196 PRO B O 1
ATOM 5209 N N . LYS B 1 197 ? -7.461 -45.719 -12.914 1 94.94 197 LYS B N 1
ATOM 5210 C CA . LYS B 1 197 ? -6.707 -44.75 -12.125 1 94.94 197 LYS B CA 1
ATOM 5211 C C . LYS B 1 197 ? -5.402 -45.344 -11.617 1 94.94 197 LYS B C 1
ATOM 5213 O O . LYS B 1 197 ? -4.438 -44.625 -11.359 1 94.94 197 LYS B O 1
ATOM 5218 N N . ARG B 1 198 ? -5.27 -46.625 -11.5 1 94.88 198 ARG B N 1
ATOM 5219 C CA . ARG B 1 198 ? -4.062 -47.281 -11.008 1 94.88 198 ARG B CA 1
ATOM 5220 C C . ARG B 1 198 ? -2.893 -47.062 -11.961 1 94.88 198 ARG B C 1
ATOM 5222 O O . ARG B 1 198 ? -1.733 -47.25 -11.586 1 94.88 198 ARG B O 1
ATOM 5229 N N . PHE B 1 199 ? -3.174 -46.625 -13.242 1 96.19 199 PHE B N 1
ATOM 5230 C CA . PHE B 1 199 ? -2.129 -46.5 -14.258 1 96.19 199 PHE B CA 1
ATOM 5231 C C . PHE B 1 199 ? -1.598 -45.062 -14.328 1 96.19 199 PHE B C 1
ATOM 5233 O O . PHE B 1 199 ? -0.613 -44.812 -15.023 1 96.19 199 PHE B O 1
ATOM 5240 N N . TYR B 1 200 ? -2.207 -44.156 -13.664 1 96.75 200 TYR B N 1
ATOM 5241 C CA . TYR B 1 200 ? -1.719 -42.812 -13.828 1 96.75 200 TYR B CA 1
ATOM 5242 C C . TYR B 1 200 ? -2.064 -41.969 -12.609 1 96.75 200 TYR B C 1
ATOM 5244 O O . TYR B 1 200 ? -2.963 -42.312 -11.836 1 96.75 200 TYR B O 1
ATOM 5252 N N . ALA B 1 201 ? -1.313 -40.906 -12.414 1 96.94 201 ALA B N 1
ATOM 5253 C CA . ALA B 1 201 ? -1.565 -39.875 -11.414 1 96.94 201 ALA B CA 1
ATOM 5254 C C . ALA B 1 201 ? -1.168 -38.5 -11.938 1 96.94 201 ALA B C 1
ATOM 5256 O O . ALA B 1 201 ? -0.154 -38.375 -12.625 1 96.94 201 ALA B O 1
ATOM 5257 N N . HIS B 1 202 ? -2.047 -37.531 -11.656 1 96.44 202 HIS B N 1
ATOM 5258 C CA . HIS B 1 202 ? -1.661 -36.125 -11.93 1 96.44 202 HIS B CA 1
ATOM 5259 C C . HIS B 1 202 ? -0.582 -35.656 -10.961 1 96.44 202 HIS B C 1
ATOM 5261 O O . HIS B 1 202 ? -0.518 -36.125 -9.82 1 96.44 202 HIS B O 1
ATOM 5267 N N . THR B 1 203 ? 0.232 -34.719 -11.445 1 95.81 203 THR B N 1
ATOM 5268 C CA . THR B 1 203 ? 1.358 -34.25 -10.648 1 95.81 203 THR B CA 1
ATOM 5269 C C . THR B 1 203 ? 0.874 -33.625 -9.336 1 95.81 203 THR B C 1
ATOM 5271 O O . THR B 1 203 ? 1.645 -33.469 -8.383 1 95.81 203 THR B O 1
ATOM 5274 N N . SER B 1 204 ? -0.349 -33.188 -9.258 1 92.5 204 SER B N 1
ATOM 5275 C CA . SER B 1 204 ? -0.904 -32.594 -8.039 1 92.5 204 SER B CA 1
ATOM 5276 C C . SER B 1 204 ? -1.271 -33.688 -7.027 1 92.5 204 SER B C 1
ATOM 5278 O O . SER B 1 204 ? -1.527 -33.375 -5.859 1 92.5 204 SER B O 1
ATOM 5280 N N . GLU B 1 205 ? -1.302 -34.938 -7.477 1 93 205 GLU B N 1
ATOM 5281 C CA . GLU B 1 205 ? -1.67 -36.062 -6.613 1 93 205 GLU B CA 1
ATOM 5282 C C . GLU B 1 205 ? -0.439 -36.688 -5.949 1 93 205 GLU B C 1
ATOM 5284 O O . GLU B 1 205 ? 0.693 -36.375 -6.336 1 93 205 GLU B O 1
ATOM 5289 N N . ALA B 1 206 ? -0.737 -37.5 -4.934 1 92.19 206 ALA B N 1
ATOM 5290 C CA . ALA B 1 206 ? 0.345 -38.25 -4.305 1 92.19 206 ALA B CA 1
ATOM 5291 C C . ALA B 1 206 ? 0.869 -39.344 -5.234 1 92.19 206 ALA B C 1
ATOM 5293 O O . ALA B 1 206 ? 0.09 -40.094 -5.789 1 92.19 206 ALA B O 1
ATOM 5294 N N . ILE B 1 207 ? 2.135 -39.281 -5.473 1 96.12 207 ILE B N 1
ATOM 5295 C CA . ILE B 1 207 ? 2.822 -40.281 -6.262 1 96.12 207 ILE B CA 1
ATOM 5296 C C . ILE B 1 207 ? 3.955 -40.906 -5.441 1 96.12 207 ILE B C 1
ATOM 5298 O O . ILE B 1 207 ? 4.816 -40.188 -4.93 1 96.12 207 ILE B O 1
ATOM 5302 N N . ASP B 1 208 ? 3.941 -42.219 -5.223 1 96.44 208 ASP B N 1
ATOM 5303 C CA . ASP B 1 208 ? 5.062 -42.875 -4.582 1 96.44 208 ASP B CA 1
ATOM 5304 C C . ASP B 1 208 ? 6.129 -43.281 -5.609 1 96.44 208 ASP B C 1
ATOM 5306 O O . ASP B 1 208 ? 6.082 -44.344 -6.188 1 96.44 208 ASP B O 1
ATOM 5310 N N . PHE B 1 209 ? 7.098 -42.469 -5.727 1 97.38 209 PHE B N 1
ATOM 5311 C CA . PHE B 1 209 ? 8.109 -42.625 -6.766 1 97.38 209 PHE B CA 1
ATOM 5312 C C . PHE B 1 209 ? 8.977 -43.844 -6.5 1 97.38 209 PHE B C 1
ATOM 5314 O O . PHE B 1 209 ? 9.609 -44.375 -7.414 1 97.38 209 PHE B O 1
ATOM 5321 N N . LYS B 1 210 ? 9.047 -44.312 -5.266 1 97.12 210 LYS B N 1
ATOM 5322 C CA . LYS B 1 210 ? 9.805 -45.5 -4.941 1 97.12 210 LYS B CA 1
ATOM 5323 C C . LYS B 1 210 ? 9.234 -46.719 -5.668 1 97.12 210 LYS B C 1
ATOM 5325 O O . LYS B 1 210 ? 9.984 -47.625 -6.039 1 97.12 210 LYS B O 1
ATOM 5330 N N . THR B 1 211 ? 7.992 -46.719 -5.848 1 97.25 211 THR B N 1
ATOM 5331 C CA . THR B 1 211 ? 7.328 -47.844 -6.492 1 97.25 211 THR B CA 1
ATOM 5332 C C . THR B 1 211 ? 7.574 -47.812 -8 1 97.25 211 THR B C 1
ATOM 5334 O O . THR B 1 211 ? 7.23 -48.781 -8.695 1 97.25 211 THR B O 1
ATOM 5337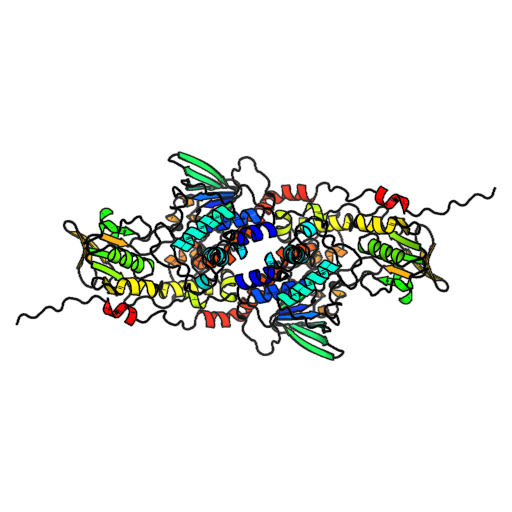 N N . LEU B 1 212 ? 8.18 -46.812 -8.5 1 98 212 LEU B N 1
ATOM 5338 C CA . LEU B 1 212 ? 8.43 -46.688 -9.93 1 98 212 LEU B CA 1
ATOM 5339 C C . LEU B 1 212 ? 9.781 -47.281 -10.305 1 98 212 LEU B C 1
ATOM 5341 O O . LEU B 1 212 ? 10.133 -47.344 -11.484 1 98 212 LEU B O 1
ATOM 5345 N N . ARG B 1 213 ? 10.539 -47.688 -9.273 1 98.38 213 ARG B N 1
ATOM 5346 C CA . ARG B 1 213 ? 11.828 -48.344 -9.523 1 98.38 213 ARG B CA 1
ATOM 5347 C C . ARG B 1 213 ? 11.68 -49.531 -10.484 1 98.38 213 ARG B C 1
ATOM 5349 O O . ARG B 1 213 ? 10.812 -50.375 -10.289 1 98.38 213 ARG B O 1
ATOM 5356 N N . GLY B 1 214 ? 12.531 -49.5 -11.461 1 98.38 214 GLY B N 1
ATOM 5357 C CA . GLY B 1 214 ? 12.547 -50.594 -12.414 1 98.38 214 GLY B CA 1
ATOM 5358 C C . GLY B 1 214 ? 11.375 -50.562 -13.375 1 98.38 214 GLY B C 1
ATOM 5359 O O . GLY B 1 214 ? 11.242 -51.438 -14.227 1 98.38 214 GLY B O 1
ATOM 5360 N N . ARG B 1 215 ? 10.555 -49.594 -13.32 1 98.38 215 ARG B N 1
ATOM 5361 C CA . ARG B 1 215 ? 9.352 -49.531 -14.141 1 98.38 215 ARG B CA 1
ATOM 5362 C C . ARG B 1 215 ? 9.539 -48.562 -15.297 1 98.38 215 ARG B C 1
ATOM 5364 O O . ARG B 1 215 ? 10.406 -47.688 -15.25 1 98.38 215 ARG B O 1
ATOM 5371 N N . SER B 1 216 ? 8.805 -48.812 -16.391 1 98.56 216 SER B N 1
ATOM 5372 C CA . SER B 1 216 ? 8.703 -47.844 -17.469 1 98.56 216 SER B CA 1
ATOM 5373 C C . SER B 1 216 ? 7.629 -46.812 -17.188 1 98.56 216 SER B C 1
ATOM 5375 O O . SER B 1 216 ? 6.473 -47.156 -16.953 1 98.56 216 SER B O 1
ATOM 5377 N N . VAL B 1 217 ? 8.031 -45.562 -17.172 1 98.69 217 VAL B N 1
ATOM 5378 C CA . VAL B 1 217 ? 7.141 -44.469 -16.75 1 98.69 217 VAL B CA 1
ATOM 5379 C C . VAL B 1 217 ? 6.918 -43.5 -17.906 1 98.69 217 VAL B C 1
ATOM 5381 O O . VAL B 1 217 ? 7.871 -43.094 -18.562 1 98.69 217 VAL B O 1
ATOM 5384 N N . ALA B 1 218 ? 5.668 -43.188 -18.188 1 98.62 218 ALA B N 1
ATOM 5385 C CA . ALA B 1 218 ? 5.324 -42.125 -19.125 1 98.62 218 ALA B CA 1
ATOM 5386 C C . ALA B 1 218 ? 5.035 -40.844 -18.375 1 98.62 218 ALA B C 1
ATOM 5388 O O . ALA B 1 218 ? 4.422 -40.844 -17.297 1 98.62 218 ALA B O 1
ATOM 5389 N N . VAL B 1 219 ? 5.496 -39.719 -18.859 1 98.69 219 VAL B N 1
ATOM 5390 C CA . VAL B 1 219 ? 5.156 -38.406 -18.359 1 98.69 219 VAL B CA 1
ATOM 5391 C C . VAL B 1 219 ? 4.5 -37.594 -19.484 1 98.69 219 VAL B C 1
ATOM 5393 O O . VAL B 1 219 ? 5.059 -37.469 -20.578 1 98.69 219 VAL B O 1
ATOM 5396 N N . ILE B 1 220 ? 3.328 -37.094 -19.25 1 98.12 220 ILE B N 1
ATOM 5397 C CA . ILE B 1 220 ? 2.611 -36.312 -20.25 1 98.12 220 ILE B CA 1
ATOM 5398 C C . ILE B 1 220 ? 2.695 -34.844 -19.891 1 98.12 220 ILE B C 1
ATOM 5400 O O . ILE B 1 220 ? 2.195 -34.406 -18.859 1 98.12 220 ILE B O 1
ATOM 5404 N N . GLY B 1 221 ? 3.293 -34.062 -20.719 1 97 221 GLY B N 1
ATOM 5405 C CA . GLY B 1 221 ? 3.523 -32.656 -20.5 1 97 221 GLY B CA 1
ATOM 5406 C C . GLY B 1 221 ? 4.918 -32.188 -20.906 1 97 221 GLY B C 1
ATOM 5407 O O . GLY B 1 221 ? 5.82 -33.031 -21.047 1 97 221 GLY B O 1
ATOM 5408 N N . GLY B 1 222 ? 5.121 -30.969 -21.109 1 96.19 222 GLY B N 1
ATOM 5409 C CA . GLY B 1 222 ? 6.414 -30.469 -21.562 1 96.19 222 GLY B CA 1
ATOM 5410 C C . GLY B 1 222 ? 6.887 -29.25 -20.781 1 96.19 222 GLY B C 1
ATOM 5411 O O . GLY B 1 222 ? 7.797 -28.547 -21.219 1 96.19 222 GLY B O 1
ATOM 5412 N N . ALA B 1 223 ? 6.25 -28.953 -19.641 1 95.31 223 ALA B N 1
ATOM 5413 C CA . ALA B 1 223 ? 6.617 -27.781 -18.844 1 95.31 223 ALA B CA 1
ATOM 5414 C C . ALA B 1 223 ? 7.363 -28.203 -17.578 1 95.31 223 ALA B C 1
ATOM 5416 O O . ALA B 1 223 ? 7.945 -29.281 -17.516 1 95.31 223 ALA B O 1
ATOM 5417 N N . ALA B 1 224 ? 7.41 -27.312 -16.609 1 95.12 224 ALA B N 1
ATOM 5418 C CA . ALA B 1 224 ? 8.25 -27.484 -15.422 1 95.12 224 ALA B CA 1
ATOM 5419 C C . ALA B 1 224 ? 7.867 -28.734 -14.648 1 95.12 224 ALA B C 1
ATOM 5421 O O . ALA B 1 224 ? 8.727 -29.547 -14.312 1 95.12 224 ALA B O 1
ATOM 5422 N N . SER B 1 225 ? 6.621 -28.938 -14.352 1 95.56 225 SER B N 1
ATOM 5423 C CA . SER B 1 225 ? 6.188 -30.062 -13.531 1 95.56 225 SER B CA 1
ATOM 5424 C C . SER B 1 225 ? 6.488 -31.391 -14.219 1 95.56 225 SER B C 1
ATOM 5426 O O . SER B 1 225 ? 6.781 -32.375 -13.555 1 95.56 225 SER B O 1
ATOM 5428 N N . ALA B 1 226 ? 6.41 -31.422 -15.555 1 97.94 226 ALA B N 1
ATOM 5429 C CA . ALA B 1 226 ? 6.699 -32.625 -16.312 1 97.94 226 ALA B CA 1
ATOM 5430 C C . ALA B 1 226 ? 8.156 -33.062 -16.156 1 97.94 226 ALA B C 1
ATOM 5432 O O . ALA B 1 226 ? 8.445 -34.188 -15.805 1 97.94 226 ALA B O 1
ATOM 5433 N N . PHE B 1 227 ? 9.016 -32.094 -16.391 1 98.44 227 PHE B N 1
ATOM 5434 C CA . PHE B 1 227 ? 10.438 -32.406 -16.297 1 98.44 227 PHE B CA 1
ATOM 5435 C C . PHE B 1 227 ? 10.82 -32.75 -14.852 1 98.44 227 PHE B C 1
ATOM 5437 O O . PHE B 1 227 ? 11.648 -33.625 -14.617 1 98.44 227 PHE B O 1
ATOM 5444 N N . ASP B 1 228 ? 10.266 -32.031 -13.922 1 98.12 228 ASP B N 1
ATOM 5445 C CA . ASP B 1 228 ? 10.531 -32.344 -12.523 1 98.12 228 ASP B CA 1
ATOM 5446 C C . ASP B 1 228 ? 10.086 -33.75 -12.18 1 98.12 228 ASP B C 1
ATOM 5448 O O . ASP B 1 228 ? 10.82 -34.5 -11.523 1 98.12 228 ASP B O 1
ATOM 5452 N N . ALA B 1 229 ? 8.914 -34.125 -12.625 1 98.31 229 ALA B N 1
ATOM 5453 C CA . ALA B 1 229 ? 8.391 -35.469 -12.367 1 98.31 229 ALA B CA 1
ATOM 5454 C C . ALA B 1 229 ? 9.25 -36.531 -13.047 1 98.31 229 ALA B C 1
ATOM 5456 O O . ALA B 1 229 ? 9.547 -37.562 -12.453 1 98.31 229 ALA B O 1
ATOM 5457 N N . ALA B 1 230 ? 9.625 -36.25 -14.258 1 98.75 230 ALA B N 1
ATOM 5458 C CA . ALA B 1 230 ? 10.5 -37.188 -14.977 1 98.75 230 ALA B CA 1
ATOM 5459 C C . ALA B 1 230 ? 11.805 -37.406 -14.227 1 98.75 230 ALA B C 1
ATOM 5461 O O . ALA B 1 230 ? 12.242 -38.531 -14.039 1 98.75 230 ALA B O 1
ATOM 5462 N N . ALA B 1 231 ? 12.391 -36.281 -13.797 1 98.62 231 ALA B N 1
ATOM 5463 C CA . ALA B 1 231 ? 13.672 -36.344 -13.094 1 98.62 231 ALA B CA 1
ATOM 5464 C C . ALA B 1 231 ? 13.547 -37.156 -11.805 1 98.62 231 ALA B C 1
ATOM 5466 O O . ALA B 1 231 ? 14.406 -38 -11.5 1 98.62 231 ALA B O 1
ATOM 5467 N N . VAL B 1 232 ? 12.539 -36.938 -11.047 1 98.44 232 VAL B N 1
ATOM 5468 C CA . VAL B 1 232 ? 12.359 -37.656 -9.781 1 98.44 232 VAL B CA 1
ATOM 5469 C C . VAL B 1 232 ? 12.164 -39.125 -10.039 1 98.44 232 VAL B C 1
ATOM 5471 O O . VAL B 1 232 ? 12.688 -39.969 -9.305 1 98.44 232 VAL B O 1
ATOM 5474 N N . ALA B 1 233 ? 11.359 -39.5 -11.07 1 98.75 233 ALA B N 1
ATOM 5475 C CA . ALA B 1 233 ? 11.18 -40.875 -11.43 1 98.75 233 ALA B CA 1
ATOM 5476 C C . ALA B 1 233 ? 12.508 -41.562 -11.773 1 98.75 233 ALA B C 1
ATOM 5478 O O . ALA B 1 233 ? 12.789 -42.656 -11.336 1 98.75 233 ALA B O 1
ATOM 5479 N N . LEU B 1 234 ? 13.312 -40.875 -12.562 1 98.69 234 LEU B N 1
ATOM 5480 C CA . LEU B 1 234 ? 14.625 -41.375 -12.953 1 98.69 234 LEU B CA 1
ATOM 5481 C C . LEU B 1 234 ? 15.531 -41.531 -11.734 1 98.69 234 LEU B C 1
ATOM 5483 O O . LEU B 1 234 ? 16.188 -42.562 -11.578 1 98.69 234 LEU B O 1
ATOM 5487 N N . GLU B 1 235 ? 15.523 -40.531 -10.906 1 98.5 235 GLU B N 1
ATOM 5488 C CA . GLU B 1 235 ? 16.312 -40.531 -9.68 1 98.5 235 GLU B CA 1
ATOM 5489 C C . GLU B 1 235 ? 15.891 -41.688 -8.766 1 98.5 235 GLU B C 1
ATOM 5491 O O . GLU B 1 235 ? 16.719 -42.25 -8.031 1 98.5 235 GLU B O 1
ATOM 5496 N N . ALA B 1 236 ? 14.648 -42.062 -8.844 1 98.19 236 ALA B N 1
ATOM 5497 C CA . ALA B 1 236 ? 14.109 -43.156 -8.023 1 98.19 236 ALA B CA 1
ATOM 5498 C C . ALA B 1 236 ? 14.422 -44.5 -8.633 1 98.19 236 ALA B C 1
ATOM 5500 O O . ALA B 1 236 ? 14.117 -45.562 -8.039 1 98.19 236 ALA B O 1
ATOM 5501 N N . GLY B 1 237 ? 14.961 -44.531 -9.797 1 98.38 237 GLY B N 1
ATOM 5502 C CA . GLY B 1 237 ? 15.438 -45.781 -10.367 1 98.38 237 GLY B CA 1
ATOM 5503 C C . GLY B 1 237 ? 14.5 -46.344 -11.414 1 98.38 237 GLY B C 1
ATOM 5504 O O . GLY B 1 237 ? 14.516 -47.562 -11.672 1 98.38 237 GLY B O 1
ATOM 5505 N N . ALA B 1 238 ? 13.625 -45.562 -11.977 1 98.75 238 ALA B N 1
ATOM 5506 C CA . ALA B 1 238 ? 12.781 -46.062 -13.07 1 98.75 238 ALA B CA 1
ATOM 5507 C C . ALA B 1 238 ? 13.625 -46.688 -14.172 1 98.75 238 ALA B C 1
ATOM 5509 O O . ALA B 1 238 ? 14.742 -46.25 -14.445 1 98.75 238 ALA B O 1
ATOM 5510 N N . HIS B 1 239 ? 13.078 -47.75 -14.781 1 98.62 239 HIS B N 1
ATOM 5511 C CA . HIS B 1 239 ? 13.773 -48.406 -15.891 1 98.62 239 HIS B CA 1
ATOM 5512 C C . HIS B 1 239 ? 13.961 -47.438 -17.062 1 98.62 239 HIS B C 1
ATOM 5514 O O . HIS B 1 239 ? 15.047 -47.344 -17.641 1 98.62 239 HIS B O 1
ATOM 5520 N N . ASP B 1 240 ? 12.977 -46.75 -17.438 1 98.44 240 ASP B N 1
ATOM 5521 C CA . ASP B 1 240 ? 13.023 -45.656 -18.422 1 98.44 240 ASP B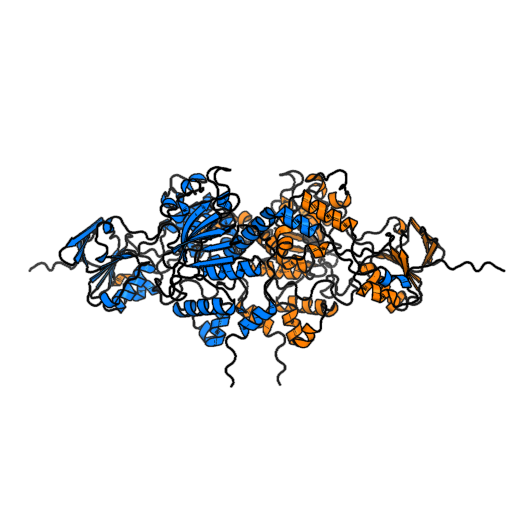 CA 1
ATOM 5522 C C . ASP B 1 240 ? 11.859 -44.688 -18.219 1 98.44 240 ASP B C 1
ATOM 5524 O O . ASP B 1 240 ? 10.875 -45.031 -17.562 1 98.44 240 ASP B O 1
ATOM 5528 N N . VAL B 1 241 ? 12.07 -43.5 -18.625 1 98.81 241 VAL B N 1
ATOM 5529 C CA . VAL B 1 241 ? 11.039 -42.469 -18.578 1 98.81 241 VAL B CA 1
ATOM 5530 C C . VAL B 1 241 ? 10.852 -41.875 -19.969 1 98.81 241 VAL B C 1
ATOM 5532 O O . VAL B 1 241 ? 11.82 -41.438 -20.609 1 98.81 241 VAL B O 1
ATOM 5535 N N . HIS B 1 242 ? 9.625 -41.906 -20.453 1 98.69 242 HIS B N 1
ATOM 5536 C CA . HIS B 1 242 ? 9.234 -41.281 -21.719 1 98.69 242 HIS B CA 1
ATOM 5537 C C . HIS B 1 242 ? 8.352 -40.062 -21.484 1 98.69 242 HIS B C 1
ATOM 5539 O O . HIS B 1 242 ? 7.234 -40.188 -20.969 1 98.69 242 HIS B O 1
ATOM 5545 N N . LEU B 1 243 ? 8.906 -38.938 -21.75 1 98.81 243 LEU B N 1
ATOM 5546 C CA . LEU B 1 243 ? 8.141 -37.688 -21.625 1 98.81 243 LEU B CA 1
ATOM 5547 C C . LEU B 1 243 ? 7.555 -37.281 -22.969 1 98.81 243 LEU B C 1
ATOM 5549 O O . LEU B 1 243 ? 8.281 -37.156 -23.953 1 98.81 243 LEU B O 1
ATOM 5553 N N . PHE B 1 244 ? 6.273 -37.062 -22.984 1 98.44 244 PHE B N 1
ATOM 5554 C CA . PHE B 1 244 ? 5.57 -36.75 -24.219 1 98.44 244 PHE B CA 1
ATOM 5555 C C . PHE B 1 244 ? 5.098 -35.312 -24.219 1 98.44 244 PHE B C 1
ATOM 5557 O O . PHE B 1 244 ? 4.262 -34.938 -23.391 1 98.44 244 PHE B O 1
ATOM 5564 N N . ALA B 1 245 ? 5.621 -34.531 -25.094 1 97.5 245 ALA B N 1
ATOM 5565 C CA . ALA B 1 245 ? 5.191 -33.156 -25.297 1 97.5 245 ALA B CA 1
ATOM 5566 C C . ALA B 1 245 ? 4.332 -33.031 -26.562 1 97.5 245 ALA B C 1
ATOM 5568 O O . ALA B 1 245 ? 4.613 -33.656 -27.578 1 97.5 245 ALA B O 1
ATOM 5569 N N . ARG B 1 246 ? 3.291 -32.25 -26.438 1 94.25 246 ARG B N 1
ATOM 5570 C CA . ARG B 1 246 ? 2.41 -32.062 -27.578 1 94.25 246 ARG B CA 1
ATOM 5571 C C . ARG B 1 246 ? 3.08 -31.219 -28.656 1 94.25 246 ARG B C 1
ATOM 5573 O O . ARG B 1 246 ? 2.863 -31.438 -29.844 1 94.25 246 ARG B O 1
ATOM 5580 N N . ARG B 1 247 ? 3.926 -30.312 -28.25 1 94.19 247 ARG B N 1
ATOM 5581 C CA . ARG B 1 247 ? 4.582 -29.406 -29.172 1 94.19 247 ARG B CA 1
ATOM 5582 C C . ARG B 1 247 ? 5.805 -30.047 -29.812 1 94.19 247 ARG B C 1
ATOM 5584 O O . ARG B 1 247 ? 6.438 -30.922 -29.219 1 94.19 247 ARG B O 1
ATOM 5591 N N . GLU B 1 248 ? 6.168 -29.516 -31 1 95.31 248 GLU B N 1
ATOM 5592 C CA . GLU B 1 248 ? 7.32 -30.031 -31.734 1 95.31 248 GLU B CA 1
ATOM 5593 C C . GLU B 1 248 ? 8.625 -29.531 -31.125 1 95.31 248 GLU B C 1
ATOM 5595 O O . GLU B 1 248 ? 9.695 -30.094 -31.391 1 95.31 248 GLU B O 1
ATOM 5600 N N . THR B 1 249 ? 8.531 -28.484 -30.438 1 96 249 THR B N 1
ATOM 5601 C CA . THR B 1 249 ? 9.641 -27.938 -29.672 1 96 249 THR B CA 1
ATOM 5602 C C . THR B 1 249 ? 9.195 -27.547 -28.266 1 96 249 THR B C 1
ATOM 5604 O O . THR B 1 249 ? 8.016 -27.234 -28.047 1 96 249 THR B O 1
ATOM 5607 N N . LEU B 1 250 ? 10.094 -27.672 -27.328 1 97.38 250 LEU B N 1
ATOM 5608 C CA . LEU B 1 250 ? 9.766 -27.188 -25.984 1 97.38 250 LEU B CA 1
ATOM 5609 C C . LEU B 1 250 ? 9.609 -25.672 -25.969 1 97.38 250 LEU B C 1
ATOM 5611 O O . LEU B 1 250 ? 10.367 -24.969 -26.641 1 97.38 250 LEU B O 1
ATOM 5615 N N . ALA B 1 251 ? 8.562 -25.25 -25.25 1 96.56 251 ALA B N 1
ATOM 5616 C CA . ALA B 1 251 ? 8.414 -23.812 -25.062 1 96.56 251 ALA B CA 1
ATOM 5617 C C . ALA B 1 251 ? 9.656 -23.203 -24.406 1 96.56 251 ALA B C 1
ATOM 5619 O O . ALA B 1 251 ? 10.078 -23.656 -23.344 1 96.56 251 ALA B O 1
ATOM 5620 N N . SER B 1 252 ? 10.266 -22.234 -25.031 1 96.25 252 SER B N 1
ATOM 5621 C CA . SER B 1 252 ? 11.531 -21.703 -24.531 1 96.25 252 SER B CA 1
ATOM 5622 C C . SER B 1 252 ? 11.453 -20.203 -24.328 1 96.25 252 SER B C 1
ATOM 5624 O O . SER B 1 252 ? 12.406 -19.578 -23.828 1 96.25 252 SER B O 1
ATOM 5626 N N . LEU B 1 253 ? 10.344 -19.609 -24.656 1 94.25 253 LEU B N 1
ATOM 5627 C CA . LEU B 1 253 ? 10.195 -18.156 -24.562 1 94.25 253 LEU B CA 1
ATOM 5628 C C . LEU B 1 253 ? 9.508 -17.766 -23.25 1 94.25 253 LEU B C 1
ATOM 5630 O O . LEU B 1 253 ? 8.297 -17.938 -23.094 1 94.25 253 LEU B O 1
ATOM 5634 N N . PRO B 1 254 ? 10.273 -17.203 -22.328 1 91.31 254 PRO B N 1
ATOM 5635 C CA . PRO B 1 254 ? 9.656 -16.75 -21.078 1 91.31 254 PRO B CA 1
ATOM 5636 C C . PRO B 1 254 ? 8.922 -15.422 -21.234 1 91.31 254 PRO B C 1
ATOM 5638 O O . PRO B 1 254 ? 9.391 -14.391 -20.75 1 91.31 254 PRO B O 1
ATOM 5641 N N . VAL B 1 255 ? 7.766 -15.383 -21.688 1 90.94 255 VAL B N 1
ATOM 5642 C CA . VAL B 1 255 ? 7.066 -14.18 -22.141 1 90.94 255 VAL B CA 1
ATOM 5643 C C . VAL B 1 255 ? 6.73 -13.305 -20.938 1 90.94 255 VAL B C 1
ATOM 5645 O O . VAL B 1 255 ? 6.676 -12.078 -21.047 1 90.94 255 VAL B O 1
ATOM 5648 N N . ILE B 1 256 ? 6.512 -13.914 -19.734 1 88.31 256 ILE B N 1
ATOM 5649 C CA . ILE B 1 256 ? 6.086 -13.156 -18.562 1 88.31 256 ILE B CA 1
ATOM 5650 C C . ILE B 1 256 ? 7.242 -12.297 -18.062 1 88.31 256 ILE B C 1
ATOM 5652 O O . ILE B 1 256 ? 7.023 -11.242 -17.453 1 88.31 256 ILE B O 1
ATOM 5656 N N . ARG B 1 257 ? 8.469 -12.688 -18.359 1 88.56 257 ARG B N 1
ATOM 5657 C CA . ARG B 1 257 ? 9.656 -12.016 -17.828 1 88.56 257 ARG B CA 1
ATOM 5658 C C . ARG B 1 257 ? 9.789 -10.609 -18.422 1 88.56 257 ARG B C 1
ATOM 5660 O O . ARG B 1 257 ? 10.344 -9.719 -17.781 1 88.56 257 ARG B O 1
ATOM 5667 N N . ILE B 1 258 ? 9.297 -10.398 -19.594 1 90.31 258 ILE B N 1
ATOM 5668 C CA . ILE B 1 258 ? 9.453 -9.117 -20.266 1 90.31 258 ILE B CA 1
ATOM 5669 C C . ILE B 1 258 ? 8.641 -8.047 -19.547 1 90.31 258 ILE B C 1
ATOM 5671 O O . ILE B 1 258 ? 8.922 -6.852 -19.688 1 90.31 258 ILE B O 1
ATOM 5675 N N . ARG B 1 259 ? 7.684 -8.453 -18.75 1 90.81 259 ARG B N 1
ATOM 5676 C CA . ARG B 1 259 ? 6.863 -7.527 -17.969 1 90.81 259 ARG B CA 1
ATOM 5677 C C . ARG B 1 259 ? 7.355 -7.445 -16.531 1 90.81 259 ARG B C 1
ATOM 5679 O O . ARG B 1 259 ? 6.641 -6.953 -15.648 1 90.81 259 ARG B O 1
ATOM 5686 N N . GLY B 1 260 ? 8.562 -7.93 -16.297 1 89 260 GLY B N 1
ATOM 5687 C CA . GLY B 1 260 ? 9.086 -8.031 -14.945 1 89 260 GLY B CA 1
ATOM 5688 C C . GLY B 1 260 ? 9.711 -6.746 -14.445 1 89 260 GLY B C 1
ATOM 5689 O O . GLY B 1 260 ? 10.781 -6.766 -13.836 1 89 260 GLY B O 1
ATOM 5690 N N . TYR B 1 261 ? 9.156 -5.566 -14.766 1 91.94 261 TYR B N 1
ATOM 5691 C CA . TYR B 1 261 ? 9.586 -4.293 -14.188 1 91.94 261 TYR B CA 1
ATOM 5692 C C . TYR B 1 261 ? 8.438 -3.596 -13.477 1 91.94 261 TYR B C 1
ATOM 5694 O O . TYR B 1 261 ? 7.27 -3.838 -13.789 1 91.94 261 TYR B O 1
ATOM 5702 N N . PRO B 1 262 ? 8.727 -2.723 -12.477 1 93.31 262 PRO B N 1
ATOM 5703 C CA . PRO B 1 262 ? 7.711 -2.225 -11.539 1 93.31 262 PRO B CA 1
ATOM 5704 C C . PRO B 1 262 ? 6.531 -1.56 -12.25 1 93.31 262 PRO B C 1
ATOM 5706 O O . PRO B 1 262 ? 5.375 -1.828 -11.914 1 93.31 262 PRO B O 1
ATOM 5709 N N . GLY B 1 263 ? 6.789 -0.807 -13.266 1 95.19 263 GLY B N 1
ATOM 5710 C CA . GLY B 1 263 ? 5.707 -0.135 -13.961 1 95.19 263 GLY B CA 1
ATOM 5711 C C . GLY B 1 263 ? 4.684 -1.095 -14.547 1 95.19 263 GLY B C 1
ATOM 5712 O O . GLY B 1 263 ? 3.482 -0.936 -14.328 1 95.19 263 GLY B O 1
ATOM 5713 N N . ALA B 1 264 ? 5.188 -2.107 -15.219 1 94.69 264 ALA B N 1
ATOM 5714 C CA . ALA B 1 264 ? 4.305 -3.07 -15.867 1 94.69 264 ALA B CA 1
ATOM 5715 C C . ALA B 1 264 ? 3.604 -3.953 -14.836 1 94.69 264 ALA B C 1
ATOM 5717 O O . ALA B 1 264 ? 2.418 -4.262 -14.977 1 94.69 264 ALA B O 1
ATOM 5718 N N . TYR B 1 265 ? 4.371 -4.301 -13.875 1 92 265 TYR B N 1
ATOM 5719 C CA . TYR B 1 265 ? 3.812 -5.18 -12.852 1 92 265 TYR B CA 1
ATOM 5720 C C . TYR B 1 265 ? 2.742 -4.457 -12.047 1 92 265 TYR B C 1
ATOM 5722 O O . TYR B 1 265 ? 1.622 -4.949 -11.906 1 92 265 TYR B O 1
ATOM 5730 N N . ASP B 1 266 ? 3.006 -3.305 -11.586 1 93.88 266 ASP B N 1
ATOM 5731 C CA . ASP B 1 266 ? 2.152 -2.58 -10.656 1 93.88 266 ASP B CA 1
ATOM 5732 C C . ASP B 1 266 ? 0.883 -2.082 -11.344 1 93.88 266 ASP B C 1
ATOM 5734 O O . ASP B 1 266 ? -0.158 -1.929 -10.703 1 93.88 266 ASP B O 1
ATOM 5738 N N . ASN B 1 267 ? 0.942 -1.896 -12.641 1 96.12 267 ASN B N 1
ATOM 5739 C CA . ASN B 1 267 ? -0.175 -1.221 -13.297 1 96.12 267 ASN B CA 1
ATOM 5740 C C . ASN B 1 267 ? -0.917 -2.156 -14.242 1 96.12 267 ASN B C 1
ATOM 5742 O O . ASN B 1 267 ? -1.745 -1.709 -15.039 1 96.12 267 ASN B O 1
ATOM 5746 N N . TYR B 1 268 ? -0.682 -3.467 -14.148 1 95.31 268 TYR B N 1
ATOM 5747 C CA . TYR B 1 268 ? -1.289 -4.434 -15.055 1 95.31 268 TYR B CA 1
ATOM 5748 C C . TYR B 1 268 ? -2.811 -4.375 -14.977 1 95.31 268 TYR B C 1
ATOM 5750 O O . TYR B 1 268 ? -3.494 -4.375 -16 1 95.31 268 TYR B O 1
ATOM 5758 N N . GLY B 1 269 ? -3.348 -4.297 -13.734 1 94.31 269 GLY B N 1
ATOM 5759 C CA . GLY B 1 269 ? -4.789 -4.297 -13.547 1 94.31 269 GLY B CA 1
ATOM 5760 C C . GLY B 1 269 ? -5.477 -3.096 -14.164 1 94.31 269 GLY B C 1
ATOM 5761 O O . GLY B 1 269 ? -6.691 -3.111 -14.383 1 94.31 269 GLY B O 1
ATOM 5762 N N . ALA B 1 270 ? -4.723 -2.104 -14.484 1 95.44 270 ALA B N 1
ATOM 5763 C CA . ALA B 1 270 ? -5.281 -0.868 -15.023 1 95.44 270 ALA B CA 1
ATOM 5764 C C . ALA B 1 270 ? -5.207 -0.855 -16.547 1 95.44 270 ALA B C 1
ATOM 5766 O O . ALA B 1 270 ? -5.73 0.053 -17.203 1 95.44 270 ALA B O 1
ATOM 5767 N N . LEU B 1 271 ? -4.609 -1.862 -17.188 1 97.12 271 LEU B N 1
ATOM 5768 C CA . LEU B 1 271 ? -4.496 -1.936 -18.641 1 97.12 271 LEU B CA 1
ATOM 5769 C C . LEU B 1 271 ? -5.867 -2.125 -19.281 1 97.12 271 LEU B C 1
ATOM 5771 O O . LEU B 1 271 ? -6.746 -2.76 -18.703 1 97.12 271 LEU B O 1
ATOM 5775 N N . PRO B 1 272 ? -6.059 -1.589 -20.484 1 97.56 272 PRO B N 1
ATOM 5776 C CA . PRO B 1 272 ? -7.285 -1.896 -21.234 1 97.56 272 PRO B CA 1
ATOM 5777 C C . PRO B 1 272 ? -7.5 -3.396 -21.422 1 97.56 272 PRO B C 1
ATOM 5779 O O . PRO B 1 272 ? -6.535 -4.152 -21.531 1 97.56 272 PRO B O 1
ATOM 5782 N N . ASP B 1 273 ? -8.734 -3.805 -21.484 1 97.88 273 ASP B N 1
ATOM 5783 C CA . ASP B 1 273 ? -9.086 -5.215 -21.625 1 97.88 273 ASP B CA 1
ATOM 5784 C C . ASP B 1 273 ? -8.367 -5.844 -22.812 1 97.88 273 ASP B C 1
ATOM 5786 O O . ASP B 1 273 ? -7.891 -6.977 -22.719 1 97.88 273 ASP B O 1
ATOM 5790 N N . ALA B 1 274 ? -8.297 -5.07 -23.906 1 97.56 274 ALA B N 1
ATOM 5791 C CA . ALA B 1 274 ? -7.68 -5.594 -25.125 1 97.56 274 ALA B CA 1
ATOM 5792 C C . ALA B 1 274 ? -6.211 -5.945 -24.891 1 97.56 274 ALA B C 1
ATOM 5794 O O . ALA B 1 274 ? -5.723 -6.961 -25.391 1 97.56 274 ALA B O 1
ATOM 5795 N N . VAL B 1 275 ? -5.508 -5.121 -24.141 1 97 275 VAL B N 1
ATOM 5796 C CA . VAL B 1 275 ? -4.09 -5.34 -23.875 1 97 275 VAL B CA 1
ATOM 5797 C C . VAL B 1 275 ? -3.918 -6.523 -22.922 1 97 275 VAL B C 1
ATOM 5799 O O . VAL B 1 275 ? -3.057 -7.379 -23.141 1 97 275 VAL B O 1
ATOM 5802 N N . ARG B 1 276 ? -4.738 -6.602 -21.875 1 96.94 276 ARG B N 1
ATOM 5803 C CA . ARG B 1 276 ? -4.684 -7.738 -20.953 1 96.94 276 ARG B CA 1
ATOM 5804 C C . ARG B 1 276 ? -4.949 -9.047 -21.688 1 96.94 276 ARG B C 1
ATOM 5806 O O . ARG B 1 276 ? -4.246 -10.039 -21.469 1 96.94 276 ARG B O 1
ATOM 5813 N N . TRP B 1 277 ? -5.98 -9.031 -22.562 1 97.31 277 TRP B N 1
ATOM 5814 C CA . TRP B 1 277 ? -6.332 -10.203 -23.344 1 97.31 277 TRP B CA 1
ATOM 5815 C C . TRP B 1 277 ? -5.176 -10.617 -24.25 1 97.31 277 TRP B C 1
ATOM 5817 O O . TRP B 1 277 ? -4.801 -11.789 -24.297 1 97.31 277 TRP B O 1
ATOM 5827 N N . GLN B 1 278 ? -4.594 -9.656 -24.906 1 96.12 278 GLN B N 1
ATOM 5828 C CA . GLN B 1 278 ? -3.486 -9.93 -25.812 1 96.12 278 GLN B CA 1
ATOM 5829 C C . GLN B 1 278 ? -2.305 -10.547 -25.078 1 96.12 278 GLN B C 1
ATOM 5831 O O . GLN B 1 278 ? -1.647 -11.453 -25.578 1 96.12 278 GLN B O 1
ATOM 5836 N N . GLN B 1 279 ? -2.027 -10.031 -23.922 1 95.19 279 GLN B N 1
ATOM 5837 C CA . GLN B 1 279 ? -0.933 -10.578 -23.125 1 95.19 279 GLN B CA 1
ATOM 5838 C C . GLN B 1 279 ? -1.236 -12.008 -22.688 1 95.19 279 GLN B C 1
ATOM 5840 O O . GLN B 1 279 ? -0.339 -12.852 -22.625 1 95.19 279 GLN B O 1
ATOM 5845 N N . ALA B 1 280 ? -2.471 -12.312 -22.344 1 95.38 280 ALA B N 1
ATOM 5846 C CA . ALA B 1 280 ? -2.877 -13.664 -21.984 1 95.38 280 ALA B CA 1
ATOM 5847 C C . ALA B 1 280 ? -2.727 -14.625 -23.156 1 95.38 280 ALA B C 1
ATOM 5849 O O . ALA B 1 280 ? -2.223 -15.734 -23 1 95.38 280 ALA B O 1
ATOM 5850 N N . ILE B 1 281 ? -3.141 -14.133 -24.344 1 95.56 281 ILE B N 1
ATOM 5851 C CA . ILE B 1 281 ? -3.021 -14.914 -25.562 1 95.56 281 ILE B CA 1
ATOM 5852 C C . ILE B 1 281 ? -1.55 -15.203 -25.859 1 95.56 281 ILE B C 1
ATOM 5854 O O . ILE B 1 281 ? -1.182 -16.328 -26.188 1 95.56 281 ILE B O 1
ATOM 5858 N N . ARG B 1 282 ? -0.781 -14.188 -25.719 1 94 282 ARG B N 1
ATOM 5859 C CA . ARG B 1 282 ? 0.65 -14.328 -25.969 1 94 282 ARG B CA 1
ATOM 5860 C C . ARG B 1 282 ? 1.264 -15.391 -25.062 1 94 282 ARG B C 1
ATOM 5862 O O . ARG B 1 282 ? 2.061 -16.219 -25.516 1 94 282 ARG B O 1
ATOM 5869 N N . PHE B 1 283 ? 0.927 -15.406 -23.859 1 92.62 283 PHE B N 1
ATOM 5870 C CA . PHE B 1 283 ? 1.429 -16.406 -22.922 1 92.62 283 PHE B CA 1
ATOM 5871 C C . PHE B 1 283 ? 0.968 -17.797 -23.297 1 92.62 283 PHE B C 1
ATOM 5873 O O . PHE B 1 283 ? 1.766 -18.734 -23.312 1 92.62 283 PHE B O 1
ATOM 5880 N N . ARG B 1 284 ? -0.277 -17.922 -23.578 1 91.56 284 ARG B N 1
ATOM 5881 C CA . ARG B 1 284 ? -0.833 -19.234 -23.922 1 91.56 284 ARG B CA 1
ATOM 5882 C C . ARG B 1 284 ? -0.174 -19.797 -25.172 1 91.56 284 ARG B C 1
ATOM 5884 O O . ARG B 1 284 ? 0.123 -20.984 -25.25 1 91.56 284 ARG B O 1
ATOM 5891 N N . ARG B 1 285 ? 0.028 -18.906 -26.109 1 92.12 285 ARG B N 1
ATOM 5892 C CA . ARG B 1 285 ? 0.631 -19.344 -27.375 1 92.12 285 ARG B CA 1
ATOM 5893 C C . ARG B 1 285 ? 2.096 -19.719 -27.172 1 92.12 285 ARG B C 1
ATOM 5895 O O . ARG B 1 285 ? 2.576 -20.688 -27.781 1 92.12 285 ARG B O 1
ATOM 5902 N N . ALA B 1 286 ? 2.76 -19 -26.359 1 92.31 286 ALA B N 1
ATOM 5903 C CA . ALA B 1 286 ? 4.168 -19.297 -26.094 1 92.31 286 ALA B CA 1
ATOM 5904 C C . ALA B 1 286 ? 4.32 -20.562 -25.281 1 92.31 286 ALA B C 1
ATOM 5906 O O . ALA B 1 286 ? 5.281 -21.312 -25.469 1 92.31 286 ALA B O 1
ATOM 5907 N N . GLY B 1 287 ? 3.336 -20.812 -24.422 1 90.19 287 GLY B N 1
ATOM 5908 C CA . GLY B 1 287 ? 3.398 -21.969 -23.547 1 90.19 287 GLY B CA 1
ATOM 5909 C C . GLY B 1 287 ? 4.258 -21.734 -22.312 1 90.19 287 GLY B C 1
ATOM 5910 O O . GLY B 1 287 ? 4.996 -20.75 -22.25 1 90.19 287 GLY B O 1
ATOM 5911 N N . SER B 1 288 ? 4.145 -22.594 -21.328 1 89.62 288 SER B N 1
ATOM 5912 C CA . SER B 1 288 ? 4.934 -22.516 -20.109 1 89.62 288 SER B CA 1
ATOM 5913 C C . SER B 1 288 ? 6.34 -23.062 -20.328 1 89.62 288 SER B C 1
ATOM 5915 O O . SER B 1 288 ? 6.508 -24.203 -20.766 1 89.62 288 SER B O 1
ATOM 5917 N N . THR B 1 289 ? 7.273 -22.297 -20.031 1 92.5 289 THR B N 1
ATOM 5918 C CA . THR B 1 289 ? 8.672 -22.641 -20.25 1 92.5 289 THR B CA 1
ATOM 5919 C C . THR B 1 289 ? 9.211 -23.469 -19.078 1 92.5 289 THR B C 1
ATOM 5921 O O . THR B 1 289 ? 9.242 -23.016 -17.938 1 92.5 289 THR B O 1
ATOM 5924 N N . PRO B 1 290 ? 9.594 -24.719 -19.406 1 95.62 290 PRO B N 1
ATOM 5925 C CA . PRO B 1 290 ? 10.305 -25.422 -18.344 1 95.62 290 PRO B CA 1
ATOM 5926 C C . PRO B 1 290 ? 11.656 -24.797 -18.016 1 95.62 290 PRO B C 1
ATOM 5928 O O . PRO B 1 290 ? 12.391 -24.391 -18.922 1 95.62 290 PRO B O 1
ATOM 5931 N N . PRO B 1 291 ? 11.984 -24.703 -16.781 1 95.19 291 PRO B N 1
ATOM 5932 C CA . PRO B 1 291 ? 13.312 -24.203 -16.453 1 95.19 291 PRO B CA 1
ATOM 5933 C C . PRO B 1 291 ? 14.438 -25.062 -17.016 1 95.19 291 PRO B C 1
ATOM 5935 O O . PRO B 1 291 ? 14.344 -26.297 -16.984 1 95.19 291 PRO B O 1
ATOM 5938 N N . PRO B 1 292 ? 15.516 -24.422 -17.484 1 96.06 292 PRO B N 1
ATOM 5939 C CA . PRO B 1 292 ? 16.641 -25.188 -18.047 1 96.06 292 PRO B CA 1
ATOM 5940 C C . PRO B 1 292 ? 17.188 -26.219 -17.062 1 96.06 292 PRO B C 1
ATOM 5942 O O . PRO B 1 292 ? 17.578 -27.312 -17.469 1 96.06 292 PRO B O 1
ATOM 5945 N N . ASP B 1 293 ? 17.219 -25.844 -15.859 1 95.44 293 ASP B N 1
ATOM 5946 C CA . ASP B 1 293 ? 17.766 -26.781 -14.875 1 95.44 293 ASP B CA 1
ATOM 5947 C C . ASP B 1 293 ? 16.875 -28.016 -14.734 1 95.44 293 ASP B C 1
ATOM 5949 O O . ASP B 1 293 ? 17.375 -29.109 -14.477 1 95.44 293 ASP B O 1
ATOM 5953 N N . ALA B 1 294 ? 15.578 -27.859 -14.828 1 96.75 294 ALA B N 1
ATOM 5954 C CA . ALA B 1 294 ? 14.672 -29 -14.797 1 96.75 294 ALA B CA 1
ATOM 5955 C C . ALA B 1 294 ? 14.906 -29.922 -15.992 1 96.75 294 ALA B C 1
ATOM 5957 O O . ALA B 1 294 ? 14.898 -31.141 -15.852 1 96.75 294 ALA B O 1
ATOM 5958 N N . ILE B 1 295 ? 15.125 -29.328 -17.156 1 98.12 295 ILE B N 1
ATOM 5959 C CA . ILE B 1 295 ? 15.398 -30.094 -18.359 1 98.12 295 ILE B CA 1
ATOM 5960 C C . ILE B 1 295 ? 16.703 -30.875 -18.203 1 98.12 295 ILE B C 1
ATOM 5962 O O . ILE B 1 295 ? 16.719 -32.094 -18.406 1 98.12 295 ILE B O 1
ATOM 5966 N N . SER B 1 296 ? 17.734 -30.156 -17.766 1 98.06 296 SER B N 1
ATOM 5967 C CA . SER B 1 296 ? 19.047 -30.781 -17.609 1 98.06 296 SER B CA 1
ATOM 5968 C C . SER B 1 296 ? 19 -31.922 -16.594 1 98.06 296 SER B C 1
ATOM 5970 O O . SER B 1 296 ? 19.703 -32.938 -16.766 1 98.06 296 SER B O 1
ATOM 5972 N N . ARG B 1 297 ? 18.219 -31.766 -15.609 1 98 297 ARG B N 1
ATOM 5973 C CA . ARG B 1 297 ? 18.078 -32.75 -14.547 1 98 297 ARG B CA 1
ATOM 5974 C C . ARG B 1 297 ? 17.594 -34.094 -15.102 1 98 297 ARG B C 1
ATOM 5976 O O . ARG B 1 297 ? 18 -35.156 -14.625 1 98 297 ARG B O 1
ATOM 5983 N N . ALA B 1 298 ? 16.75 -34.094 -16.109 1 98.5 298 ALA B N 1
ATOM 5984 C CA . ALA B 1 298 ? 16.219 -35.312 -16.734 1 98.5 298 ALA B CA 1
ATOM 5985 C C . ALA B 1 298 ? 17.156 -35.812 -17.828 1 98.5 298 ALA B C 1
ATOM 5987 O O . ALA B 1 298 ? 17.438 -37 -17.906 1 98.5 298 ALA B O 1
ATOM 5988 N N . VAL B 1 299 ? 17.672 -34.906 -18.562 1 98.25 299 VAL B N 1
ATOM 5989 C CA . VAL B 1 299 ? 18.406 -35.188 -19.797 1 98.25 299 VAL B CA 1
ATOM 5990 C C . VAL B 1 299 ? 19.703 -35.938 -19.453 1 98.25 299 VAL B C 1
ATOM 5992 O O . VAL B 1 299 ? 20.203 -36.719 -20.266 1 98.25 299 VAL B O 1
ATOM 5995 N N . VAL B 1 300 ? 20.25 -35.719 -18.312 1 97.94 300 VAL B N 1
ATOM 5996 C CA . VAL B 1 300 ? 21.531 -36.312 -17.938 1 97.94 300 VAL B CA 1
ATOM 5997 C C . VAL B 1 300 ? 21.391 -37.844 -17.875 1 97.94 300 VAL B C 1
ATOM 5999 O O . VAL B 1 300 ? 22.391 -38.562 -17.922 1 97.94 300 VAL B O 1
ATOM 6002 N N . TYR B 1 301 ? 20.203 -38.375 -17.812 1 98.25 301 TYR B N 1
ATOM 6003 C CA . TYR B 1 301 ? 19.953 -39.812 -17.734 1 98.25 301 TYR B CA 1
ATOM 6004 C C . TYR B 1 301 ? 19.812 -40.406 -19.109 1 98.25 301 TYR B C 1
ATOM 6006 O O . TYR B 1 301 ? 18.969 -39.969 -19.906 1 98.25 301 TYR B O 1
ATOM 6014 N N . PRO B 1 302 ? 20.5 -41.438 -19.406 1 97.12 302 PRO B N 1
ATOM 6015 C CA . PRO B 1 302 ? 20.422 -42.062 -20.734 1 97.12 302 PRO B CA 1
ATOM 6016 C C . PRO B 1 302 ? 19.078 -42.75 -21 1 97.12 302 PRO B C 1
ATOM 6018 O O . PRO B 1 302 ? 18.719 -42.969 -22.156 1 97.12 302 PRO B O 1
ATOM 6021 N N . ASN B 1 303 ? 18.438 -43.125 -19.969 1 97.81 303 ASN B N 1
ATOM 6022 C CA . ASN B 1 303 ? 17.156 -43.812 -20.109 1 97.81 303 ASN B CA 1
ATOM 6023 C C . ASN B 1 303 ? 16 -42.812 -20.047 1 97.81 303 ASN B C 1
ATOM 6025 O O . ASN B 1 303 ? 14.867 -43.219 -19.734 1 97.81 303 ASN B O 1
ATOM 6029 N N . PHE B 1 304 ? 16.25 -41.562 -20.203 1 98.62 304 PHE B N 1
ATOM 6030 C CA . PHE B 1 304 ? 15.227 -40.531 -20.422 1 98.62 304 PHE B CA 1
ATOM 6031 C C . PHE B 1 304 ? 15.008 -40.312 -21.922 1 98.62 304 PHE B C 1
ATOM 6033 O O . PHE B 1 304 ? 15.953 -40.062 -22.656 1 98.62 304 PHE B O 1
ATOM 6040 N N . HIS B 1 305 ? 13.789 -40.375 -22.344 1 98.56 305 HIS B N 1
ATOM 6041 C CA . HIS B 1 305 ? 13.422 -40.188 -23.734 1 98.56 305 HIS B CA 1
ATOM 6042 C C . HIS B 1 305 ? 12.375 -39.062 -23.891 1 98.56 305 HIS B C 1
ATOM 6044 O O . HIS B 1 305 ? 11.289 -39.156 -23.297 1 98.56 305 HIS B O 1
ATOM 6050 N N . LEU B 1 306 ? 12.695 -38.094 -24.641 1 98.69 306 LEU B N 1
ATOM 6051 C CA . LEU B 1 306 ? 11.797 -36.969 -24.906 1 98.69 306 LEU B CA 1
ATOM 6052 C C . LEU B 1 306 ? 11.094 -37.125 -26.25 1 98.69 306 LEU B C 1
ATOM 6054 O O . LEU B 1 306 ? 11.75 -37.188 -27.281 1 98.69 306 LEU B O 1
ATOM 6058 N N . HIS B 1 307 ? 9.828 -37.25 -26.188 1 98.44 307 HIS B N 1
ATOM 6059 C CA . HIS B 1 307 ? 9 -37.344 -27.375 1 98.44 307 HIS B CA 1
ATOM 6060 C C . HIS B 1 307 ? 8.375 -36 -27.719 1 98.44 307 HIS B C 1
ATOM 6062 O O . HIS B 1 307 ? 7.473 -35.531 -27.016 1 98.44 307 HIS B O 1
ATOM 6068 N N . LEU B 1 308 ? 8.812 -35.344 -28.797 1 97.56 308 LEU B N 1
ATOM 6069 C CA . LEU B 1 308 ? 8.273 -34.062 -29.25 1 97.56 308 LEU B CA 1
ATOM 6070 C C . LEU B 1 308 ? 7.211 -34.281 -30.328 1 97.56 308 LEU B C 1
ATOM 6072 O O . LEU B 1 308 ? 7.316 -35.219 -31.125 1 97.56 308 LEU B O 1
ATOM 6076 N N . GLY B 1 309 ? 6.168 -33.375 -30.297 1 96.38 309 GLY B N 1
ATOM 6077 C CA . GLY B 1 309 ? 5.086 -33.562 -31.25 1 96.38 309 GLY B CA 1
ATOM 6078 C C . GLY B 1 309 ? 4.359 -34.875 -31.078 1 96.38 309 GLY B C 1
ATOM 6079 O O . GLY B 1 309 ? 4.008 -35.531 -32.062 1 96.38 309 GLY B O 1
ATOM 6080 N N . ALA B 1 310 ? 4.195 -35.25 -29.875 1 96.62 310 ALA B N 1
ATOM 6081 C CA . ALA B 1 310 ? 3.686 -36.594 -29.625 1 96.62 310 ALA B CA 1
ATOM 6082 C C . ALA B 1 310 ? 2.529 -36.594 -28.625 1 96.62 310 ALA B C 1
ATOM 6084 O O . ALA B 1 310 ? 2.594 -37.219 -27.578 1 96.62 310 ALA B O 1
ATOM 6085 N N . PRO B 1 311 ? 1.45 -35.875 -28.984 1 95.75 311 PRO B N 1
ATOM 6086 C CA . PRO B 1 311 ? 0.269 -35.969 -28.125 1 95.75 311 PRO B CA 1
ATOM 6087 C C . PRO B 1 311 ? -0.323 -37.375 -28.078 1 95.75 311 PRO B C 1
ATOM 6089 O O . PRO B 1 311 ? -0.229 -38.125 -29.062 1 95.75 311 PRO B O 1
ATOM 6092 N N . TRP B 1 312 ? -0.858 -37.688 -26.891 1 96.62 312 TRP B N 1
ATOM 6093 C CA . TRP B 1 312 ? -1.572 -38.969 -26.797 1 96.62 312 TRP B CA 1
ATOM 6094 C C . TRP B 1 312 ? -2.941 -38.875 -27.469 1 96.62 312 TRP B C 1
ATOM 6096 O O . TRP B 1 312 ? -3.748 -38 -27.125 1 96.62 312 TRP B O 1
ATOM 6106 N N . SER B 1 313 ? -3.199 -39.719 -28.375 1 95.88 313 SER B N 1
ATOM 6107 C CA . SER B 1 313 ? -4.523 -39.781 -28.984 1 95.88 313 SER B CA 1
ATOM 6108 C C . SER B 1 313 ? -5.43 -40.75 -28.266 1 95.88 313 SER B C 1
ATOM 6110 O O . SER B 1 313 ? -6.656 -40.625 -28.266 1 95.88 313 SER B O 1
ATOM 6112 N N . ALA B 1 314 ? -4.816 -41.719 -27.688 1 95.88 314 ALA B N 1
ATOM 6113 C CA . ALA B 1 314 ? -5.547 -42.75 -26.938 1 95.88 314 ALA B CA 1
ATOM 6114 C C . ALA B 1 314 ? -4.617 -43.469 -25.984 1 95.88 314 ALA B C 1
ATOM 6116 O O . ALA B 1 314 ? -3.393 -43.406 -26.094 1 95.88 314 ALA B O 1
ATOM 6117 N N . ALA B 1 315 ? -5.195 -44.094 -25.031 1 97 315 ALA B N 1
ATOM 6118 C CA . ALA B 1 315 ? -4.5 -45 -24.125 1 97 315 ALA B CA 1
ATOM 6119 C C . ALA B 1 315 ? -5.371 -46.219 -23.781 1 97 315 ALA B C 1
ATOM 6121 O O . ALA B 1 315 ? -6.586 -46.094 -23.625 1 97 315 ALA B O 1
ATOM 6122 N N . ARG B 1 316 ? -4.777 -47.375 -23.734 1 96 316 ARG B N 1
ATOM 6123 C CA . ARG B 1 316 ? -5.516 -48.594 -23.406 1 96 316 ARG B CA 1
ATOM 6124 C C . ARG B 1 316 ? -4.676 -49.531 -22.547 1 96 316 ARG B C 1
ATOM 6126 O O . ARG B 1 316 ? -3.445 -49.438 -22.531 1 96 316 ARG B O 1
ATOM 6133 N N . VAL B 1 317 ? -5.367 -50.406 -21.891 1 96.31 317 VAL B N 1
ATOM 6134 C CA . VAL B 1 317 ? -4.688 -51.406 -21.062 1 96.31 317 VAL B CA 1
ATOM 6135 C C . VAL B 1 317 ? -4.305 -52.625 -21.906 1 96.31 317 VAL B C 1
ATOM 6137 O O . VAL B 1 317 ? -5.102 -53.094 -22.719 1 96.31 317 VAL B O 1
ATOM 6140 N N . ARG B 1 318 ? -3.094 -53.031 -21.828 1 95.38 318 ARG B N 1
ATOM 6141 C CA . ARG B 1 318 ? -2.596 -54.25 -22.406 1 95.38 318 ARG B CA 1
ATOM 6142 C C . ARG B 1 318 ? -1.873 -55.094 -21.359 1 95.38 318 ARG B C 1
ATOM 6144 O O . ARG B 1 318 ? -0.71 -54.844 -21.031 1 95.38 318 ARG B O 1
ATOM 6151 N N . GLY B 1 319 ? -2.553 -56.25 -20.875 1 94.12 319 GLY B N 1
ATOM 6152 C CA . GLY B 1 319 ? -1.989 -57 -19.781 1 94.12 319 GLY B CA 1
ATOM 6153 C C . GLY B 1 319 ? -1.868 -56.219 -18.5 1 94.12 319 GLY B C 1
ATOM 6154 O O . GLY B 1 319 ? -2.857 -55.688 -18 1 94.12 319 GLY B O 1
ATOM 6155 N N . THR B 1 320 ? -0.661 -56.125 -18.062 1 94.5 320 THR B N 1
ATOM 6156 C CA . THR B 1 320 ? -0.433 -55.438 -16.812 1 94.5 320 THR B CA 1
ATOM 6157 C C . THR B 1 320 ? 0.117 -54.031 -17.062 1 94.5 320 THR B C 1
ATOM 6159 O O . THR B 1 320 ? 0.485 -53.312 -16.141 1 94.5 320 THR B O 1
ATOM 6162 N N . ARG B 1 321 ? 0.136 -53.656 -18.297 1 96.88 321 ARG B N 1
ATOM 6163 C CA . ARG B 1 321 ? 0.693 -52.375 -18.672 1 96.88 321 ARG B CA 1
ATOM 6164 C C . ARG B 1 321 ? -0.323 -51.531 -19.453 1 96.88 321 ARG B C 1
ATOM 6166 O O . ARG B 1 321 ? -1.393 -52.031 -19.812 1 96.88 321 ARG B O 1
ATOM 6173 N N . ALA B 1 322 ? -0.063 -50.281 -19.562 1 97.06 322 ALA B N 1
ATOM 6174 C CA . ALA B 1 322 ? -0.838 -49.375 -20.406 1 97.06 322 ALA B CA 1
ATOM 6175 C C . ALA B 1 322 ? -0.069 -49 -21.672 1 97.06 322 ALA B C 1
ATOM 6177 O O . ALA B 1 322 ? 1.163 -48.969 -21.672 1 97.06 322 ALA B O 1
ATOM 6178 N N . VAL B 1 323 ? -0.814 -48.875 -22.734 1 97.69 323 VAL B N 1
ATOM 6179 C CA . VAL B 1 323 ? -0.216 -48.531 -24.031 1 97.69 323 VAL B CA 1
ATOM 6180 C C . VAL B 1 323 ? -0.719 -47.156 -24.484 1 97.69 323 VAL B C 1
ATOM 6182 O O . VAL B 1 323 ? -1.927 -46.938 -24.609 1 97.69 323 VAL B O 1
ATOM 6185 N N . ALA B 1 324 ? 0.175 -46.25 -24.641 1 96.88 324 ALA B N 1
ATOM 6186 C CA . ALA B 1 324 ? -0.134 -44.938 -25.219 1 96.88 324 ALA B CA 1
ATOM 6187 C C . ALA B 1 324 ? -0.08 -44.969 -26.734 1 96.88 324 ALA B C 1
ATOM 6189 O O . ALA B 1 324 ? 0.845 -45.531 -27.312 1 96.88 324 ALA B O 1
ATOM 6190 N N . VAL B 1 325 ? -1.089 -44.438 -27.328 1 97.25 325 VAL B N 1
ATOM 6191 C CA . VAL B 1 325 ? -1.094 -44.281 -28.781 1 97.25 325 VAL B CA 1
ATOM 6192 C C . VAL B 1 325 ? -0.709 -42.844 -29.141 1 97.25 325 VAL B C 1
ATOM 6194 O O . VAL B 1 325 ? -1.385 -41.906 -28.75 1 97.25 325 VAL B O 1
ATOM 6197 N N . THR B 1 326 ? 0.415 -42.719 -29.875 1 96.5 326 THR B N 1
ATOM 6198 C CA . THR B 1 326 ? 0.937 -41.406 -30.266 1 96.5 326 THR B CA 1
ATOM 6199 C C . THR B 1 326 ? 1.257 -41.406 -31.766 1 96.5 326 THR B C 1
ATOM 6201 O O . THR B 1 326 ? 1.265 -42.438 -32.406 1 96.5 326 THR B O 1
ATOM 6204 N N . PRO B 1 327 ? 1.492 -40.25 -32.344 1 95.06 327 PRO B N 1
ATOM 6205 C CA . PRO B 1 327 ? 1.912 -40.188 -33.75 1 95.06 327 PRO B CA 1
ATOM 6206 C C . PRO B 1 327 ? 3.227 -40.906 -34 1 95.06 327 PRO B C 1
ATOM 6208 O O . PRO B 1 327 ? 3.539 -41.25 -35.125 1 95.06 327 PRO B O 1
ATOM 6211 N N . GLN B 1 328 ? 3.963 -41.219 -32.969 1 95.62 328 GLN B N 1
ATOM 6212 C CA . GLN B 1 328 ? 5.266 -41.844 -33.094 1 95.62 328 GLN B CA 1
ATOM 6213 C C . GLN B 1 328 ? 5.16 -43.344 -32.875 1 95.62 328 GLN B C 1
ATOM 6215 O O . GLN B 1 328 ? 6.176 -44.062 -32.844 1 95.62 328 GLN B O 1
ATOM 6220 N N . GLY B 1 329 ? 3.947 -43.781 -32.688 1 95.38 329 GLY B N 1
ATOM 6221 C CA . GLY B 1 329 ? 3.721 -45.188 -32.406 1 95.38 329 GLY B CA 1
ATOM 6222 C C . GLY B 1 329 ? 3.123 -45.469 -31.047 1 95.38 329 GLY B C 1
ATOM 6223 O O . GLY B 1 329 ? 2.592 -44.562 -30.406 1 95.38 329 GLY B O 1
ATOM 6224 N N . GLU B 1 330 ? 3.127 -46.75 -30.781 1 96.88 330 GLU B N 1
ATOM 6225 C CA . GLU B 1 330 ? 2.59 -47.188 -29.5 1 96.88 330 GLU B CA 1
ATOM 6226 C C . GLU B 1 330 ? 3.705 -47.406 -28.484 1 96.88 330 GLU B C 1
ATOM 6228 O O . GLU B 1 330 ? 4.766 -47.938 -28.828 1 96.88 330 GLU B O 1
ATOM 6233 N N . PHE B 1 331 ? 3.465 -46.938 -27.328 1 97 331 PHE B N 1
ATOM 6234 C CA . PHE B 1 331 ? 4.445 -47.094 -26.266 1 97 331 PHE B CA 1
ATOM 6235 C C . PHE B 1 331 ? 3.797 -47.688 -25.016 1 97 331 PHE B C 1
ATOM 6237 O O . PHE B 1 331 ? 2.828 -47.156 -24.484 1 97 331 PHE B O 1
ATOM 6244 N N . ALA B 1 332 ? 4.336 -48.812 -24.578 1 97.56 332 ALA B N 1
ATOM 6245 C CA . ALA B 1 332 ? 3.828 -49.438 -23.359 1 97.56 332 ALA B CA 1
ATOM 6246 C C . ALA B 1 332 ? 4.527 -48.875 -22.125 1 97.56 332 ALA B C 1
ATOM 6248 O O . ALA B 1 332 ? 5.734 -48.625 -22.141 1 97.56 332 ALA B O 1
ATOM 6249 N N . PHE B 1 333 ? 3.828 -48.719 -21.062 1 97.69 333 PHE B N 1
ATOM 6250 C CA . PHE B 1 333 ? 4.371 -48.219 -19.812 1 97.69 333 PHE B CA 1
ATOM 6251 C C . PHE B 1 333 ? 3.689 -48.875 -18.625 1 97.69 333 PHE B C 1
ATOM 6253 O O . PHE B 1 333 ? 2.588 -49.406 -18.75 1 97.69 333 PHE B O 1
ATOM 6260 N N . ASP B 1 334 ? 4.344 -48.781 -17.484 1 98.12 334 ASP B N 1
ATOM 6261 C CA . ASP B 1 334 ? 3.797 -49.312 -16.25 1 98.12 334 ASP B CA 1
ATOM 6262 C C . ASP B 1 334 ? 2.969 -48.281 -15.5 1 98.12 334 ASP B C 1
ATOM 6264 O O . ASP B 1 334 ? 2.029 -48.625 -14.781 1 98.12 334 ASP B O 1
ATOM 6268 N N . PHE B 1 335 ? 3.307 -47.062 -15.609 1 97.88 335 PHE B N 1
ATOM 6269 C CA . PHE B 1 335 ? 2.66 -45.969 -14.914 1 97.88 335 PHE B CA 1
ATOM 6270 C C . PHE B 1 335 ? 2.826 -44.656 -15.688 1 97.88 335 PHE B C 1
ATOM 6272 O O . PHE B 1 335 ? 3.842 -44.438 -16.359 1 97.88 335 PHE B O 1
ATOM 6279 N N . ALA B 1 336 ? 1.829 -43.812 -15.648 1 98.19 336 ALA B N 1
ATOM 6280 C CA . ALA B 1 336 ? 1.888 -42.531 -16.312 1 98.19 336 ALA B CA 1
ATOM 6281 C C . ALA B 1 336 ? 1.724 -41.375 -15.312 1 98.19 336 ALA B C 1
ATOM 6283 O O . ALA B 1 336 ? 0.864 -41.438 -14.438 1 98.19 336 ALA B O 1
ATOM 6284 N N . ILE B 1 337 ? 2.572 -40.375 -15.406 1 98.44 337 ILE B N 1
ATOM 6285 C CA . ILE B 1 337 ? 2.449 -39.125 -14.641 1 98.44 337 ILE B CA 1
ATOM 6286 C C . ILE B 1 337 ? 1.899 -38.031 -15.539 1 98.44 337 ILE B C 1
ATOM 6288 O O . ILE B 1 337 ? 2.502 -37.688 -16.562 1 98.44 337 ILE B O 1
ATOM 6292 N N . VAL B 1 338 ? 0.767 -37.469 -15.141 1 97.75 338 VAL B N 1
ATOM 6293 C CA . VAL B 1 338 ? 0.073 -36.469 -15.922 1 97.75 338 VAL B CA 1
ATOM 6294 C C . VAL B 1 338 ?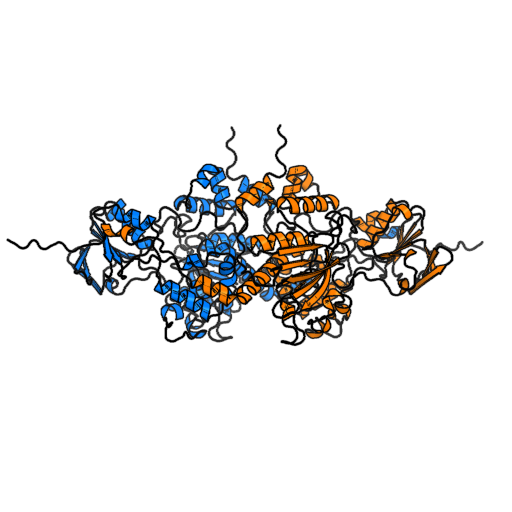 0.485 -35.062 -15.445 1 97.75 338 VAL B C 1
ATOM 6296 O O . VAL B 1 338 ? 0.082 -34.625 -14.367 1 97.75 338 VAL B O 1
ATOM 6299 N N . ALA B 1 339 ? 1.277 -34.406 -16.188 1 97.06 339 ALA B N 1
ATOM 6300 C CA . ALA B 1 339 ? 1.761 -33.062 -15.914 1 97.06 339 ALA B CA 1
ATOM 6301 C C . ALA B 1 339 ? 1.199 -32.062 -16.922 1 97.06 339 ALA B C 1
ATOM 6303 O O . ALA B 1 339 ? 1.954 -31.344 -17.562 1 97.06 339 ALA B O 1
ATOM 6304 N N . THR B 1 340 ? -0.115 -32 -16.953 1 94.19 340 THR B N 1
ATOM 6305 C CA . THR B 1 340 ? -0.813 -31.281 -18 1 94.19 340 THR B CA 1
ATOM 6306 C C . THR B 1 340 ? -1.486 -30.031 -17.438 1 94.19 340 THR B C 1
ATOM 6308 O O . THR B 1 340 ? -2.4 -29.484 -18.047 1 94.19 340 THR B O 1
ATOM 6311 N N . GLY B 1 341 ? -1.036 -29.641 -16.281 1 91.56 341 GLY B N 1
ATOM 6312 C CA . GLY B 1 341 ? -1.484 -28.375 -15.711 1 91.56 341 GLY B CA 1
ATOM 6313 C C . GLY B 1 341 ? -2.877 -28.453 -15.109 1 91.56 341 GLY B C 1
ATOM 6314 O O . GLY B 1 341 ? -3.266 -29.484 -14.562 1 91.56 341 GLY B O 1
ATOM 6315 N N . TYR B 1 342 ? -3.455 -27.266 -14.969 1 89.19 342 TYR B N 1
ATOM 6316 C CA . TYR B 1 342 ? -4.738 -27.125 -14.289 1 89.19 342 TYR B CA 1
ATOM 6317 C C . TYR B 1 342 ? -5.742 -26.391 -15.18 1 89.19 342 TYR B C 1
ATOM 6319 O O . TYR B 1 342 ? -5.355 -25.719 -16.141 1 89.19 342 TYR B O 1
ATOM 6327 N N . LEU B 1 343 ? -6.969 -26.625 -14.844 1 87.19 343 LEU B N 1
ATOM 6328 C CA . LEU B 1 343 ? -8.055 -25.938 -15.539 1 87.19 343 LEU B CA 1
ATOM 6329 C C . LEU B 1 343 ? -8.664 -24.859 -14.656 1 87.19 343 LEU B C 1
ATOM 6331 O O . LEU B 1 343 ? -8.641 -24.953 -13.43 1 87.19 343 LEU B O 1
ATOM 6335 N N . VAL B 1 344 ? -9.031 -23.766 -15.281 1 88.31 344 VAL B N 1
ATOM 6336 C CA . VAL B 1 344 ? -9.93 -22.828 -14.625 1 88.31 344 VAL B CA 1
ATOM 6337 C C . VAL B 1 344 ? -11.359 -23.062 -15.102 1 88.31 344 VAL B C 1
ATOM 6339 O O . VAL B 1 344 ? -11.672 -22.844 -16.281 1 88.31 344 VAL B O 1
ATOM 6342 N N . ASP B 1 345 ? -12.156 -23.578 -14.242 1 89.75 345 ASP B N 1
ATOM 6343 C CA . ASP B 1 345 ? -13.555 -23.906 -14.516 1 89.75 345 ASP B CA 1
ATOM 6344 C C . ASP B 1 345 ? -14.43 -23.672 -13.289 1 89.75 345 ASP B C 1
ATOM 6346 O O . ASP B 1 345 ? -14.539 -24.562 -12.43 1 89.75 345 ASP B O 1
ATOM 6350 N N . LEU B 1 346 ? -15.094 -22.562 -13.305 1 91.44 346 LEU B N 1
ATOM 6351 C CA . LEU B 1 346 ? -15.906 -22.203 -12.148 1 91.44 346 LEU B CA 1
ATOM 6352 C C . LEU B 1 346 ? -17.031 -23.203 -11.938 1 91.44 346 LEU B C 1
ATOM 6354 O O . LEU B 1 346 ? -17.453 -23.438 -10.805 1 91.44 346 LEU B O 1
ATOM 6358 N N . GLY B 1 347 ? -17.438 -23.797 -13.008 1 87.56 347 GLY B N 1
ATOM 6359 C CA . GLY B 1 347 ? -18.5 -24.797 -12.914 1 87.56 347 GLY B CA 1
ATOM 6360 C C . GLY B 1 347 ? -18.031 -26.078 -12.258 1 87.56 347 GLY B C 1
ATOM 6361 O O . GLY B 1 347 ? -18.844 -26.828 -11.703 1 87.56 347 GLY B O 1
ATOM 6362 N N . ALA B 1 348 ? -16.766 -26.328 -12.289 1 86.75 348 ALA B N 1
ATOM 6363 C CA . ALA B 1 348 ? -16.203 -27.531 -11.703 1 86.75 348 ALA B CA 1
ATOM 6364 C C . ALA B 1 348 ? -15.922 -27.344 -10.211 1 86.75 348 ALA B C 1
ATOM 6366 O O . ALA B 1 348 ? -15.609 -28.297 -9.508 1 86.75 348 ALA B O 1
ATOM 6367 N N . GLN B 1 349 ? -16.047 -26.109 -9.758 1 90.81 349 GLN B N 1
ATOM 6368 C CA . GLN B 1 349 ? -15.828 -25.812 -8.344 1 90.81 349 GLN B CA 1
ATOM 6369 C C . GLN B 1 349 ? -17.109 -26 -7.539 1 90.81 349 GLN B C 1
ATOM 6371 O O . GLN B 1 349 ? -17.984 -25.125 -7.547 1 90.81 349 GLN B O 1
ATOM 6376 N N . ALA B 1 350 ? -17.094 -27.062 -6.781 1 89.19 350 ALA B N 1
ATOM 6377 C CA . ALA B 1 350 ? -18.312 -27.438 -6.059 1 89.19 350 ALA B CA 1
ATOM 6378 C C . ALA B 1 350 ? -18.734 -26.344 -5.086 1 89.19 350 ALA B C 1
ATOM 6380 O O . ALA B 1 350 ? -19.922 -26.125 -4.871 1 89.19 350 ALA B O 1
ATOM 6381 N N . GLU B 1 351 ? -17.75 -25.672 -4.562 1 94.25 351 GLU B N 1
ATOM 6382 C CA . GLU B 1 351 ? -18.078 -24.672 -3.543 1 94.25 351 GLU B CA 1
ATOM 6383 C C . GLU B 1 351 ? -18.812 -23.469 -4.152 1 94.25 351 GLU B C 1
ATOM 6385 O O . GLU B 1 351 ? -19.438 -22.688 -3.436 1 94.25 351 GLU B O 1
ATOM 6390 N N . LEU B 1 352 ? -18.734 -23.281 -5.457 1 95.75 352 LEU B N 1
ATOM 6391 C CA . LEU B 1 352 ? -19.328 -22.141 -6.117 1 95.75 352 LEU B CA 1
ATOM 6392 C C . LEU B 1 352 ? -20.672 -22.5 -6.746 1 95.75 352 LEU B C 1
ATOM 6394 O O . LEU B 1 352 ? -21.297 -21.672 -7.418 1 95.75 352 LEU B O 1
ATOM 6398 N N . ARG B 1 353 ? -21.172 -23.672 -6.578 1 94.12 353 ARG B N 1
ATOM 6399 C CA . ARG B 1 353 ? -22.281 -24.266 -7.316 1 94.12 353 ARG B CA 1
ATOM 6400 C C . ARG B 1 353 ? -23.531 -23.391 -7.234 1 94.12 353 ARG B C 1
ATOM 6402 O O . ARG B 1 353 ? -24.344 -23.375 -8.156 1 94.12 353 ARG B O 1
ATOM 6409 N N . ASP B 1 354 ? -23.656 -22.625 -6.16 1 95 354 ASP B N 1
ATOM 6410 C CA . ASP B 1 354 ? -24.906 -21.891 -5.934 1 95 354 ASP B CA 1
ATOM 6411 C C . ASP B 1 354 ? -24.969 -20.641 -6.805 1 95 354 ASP B C 1
ATOM 6413 O O . ASP B 1 354 ? -26.047 -20.062 -6.98 1 95 354 ASP B O 1
ATOM 6417 N N . PHE B 1 355 ? -23.781 -20.219 -7.383 1 96.19 355 PHE B N 1
ATOM 6418 C CA . PHE B 1 355 ? -23.828 -18.922 -8.07 1 96.19 355 PHE B CA 1
ATOM 6419 C C . PHE B 1 355 ? -22.781 -18.859 -9.18 1 96.19 355 PHE B C 1
ATOM 6421 O O . PHE B 1 355 ? -22.5 -17.781 -9.703 1 96.19 355 PHE B O 1
ATOM 6428 N N . ALA B 1 356 ? -22.219 -19.969 -9.602 1 95.88 356 ALA B N 1
ATOM 6429 C CA . ALA B 1 356 ? -21.172 -20 -10.609 1 95.88 356 ALA B CA 1
ATOM 6430 C C . ALA B 1 356 ? -21.641 -19.312 -11.898 1 95.88 356 ALA B C 1
ATOM 6432 O O . ALA B 1 356 ? -20.859 -18.594 -12.539 1 95.88 356 ALA B O 1
ATOM 6433 N N . ASP B 1 357 ? -22.859 -19.453 -12.227 1 96 357 ASP B N 1
ATOM 6434 C CA . ASP B 1 357 ? -23.406 -18.922 -13.477 1 96 357 ASP B CA 1
ATOM 6435 C C . ASP B 1 357 ? -23.672 -17.422 -13.375 1 96 357 ASP B C 1
ATOM 6437 O O . ASP B 1 357 ? -23.938 -16.766 -14.383 1 96 357 ASP B O 1
ATOM 6441 N N . GLU B 1 358 ? -23.578 -16.875 -12.141 1 97.88 358 GLU B N 1
ATOM 6442 C CA . GLU B 1 358 ? -23.844 -15.453 -11.922 1 97.88 358 GLU B CA 1
ATOM 6443 C C . GLU B 1 358 ? -22.547 -14.641 -11.969 1 97.88 358 GLU B C 1
ATOM 6445 O O . GLU B 1 358 ? -22.578 -13.406 -11.938 1 97.88 358 GLU B O 1
ATOM 6450 N N . ILE B 1 359 ? -21.406 -15.273 -12.047 1 98.19 359 ILE B N 1
ATOM 6451 C CA . ILE B 1 359 ? -20.109 -14.617 -12.039 1 98.19 359 ILE B CA 1
ATOM 6452 C C . ILE B 1 359 ? -19.797 -14.078 -13.43 1 98.19 359 ILE B C 1
ATOM 6454 O O . ILE B 1 359 ? -19.953 -14.789 -14.43 1 98.19 359 ILE B O 1
ATOM 6458 N N . ARG B 1 360 ? -19.391 -12.82 -13.539 1 98.56 360 ARG B N 1
ATOM 6459 C CA . ARG B 1 360 ? -18.969 -12.227 -14.805 1 98.56 360 ARG B CA 1
ATOM 6460 C C . ARG B 1 360 ? -17.672 -12.859 -15.305 1 98.56 360 ARG B C 1
ATOM 6462 O O . ARG B 1 360 ? -16.672 -12.898 -14.578 1 98.56 360 ARG B O 1
ATOM 6469 N N . LEU B 1 361 ? -17.688 -13.445 -16.5 1 98.12 361 LEU B N 1
ATOM 6470 C CA . LEU B 1 361 ? -16.516 -14.016 -17.156 1 98.12 361 LEU B CA 1
ATOM 6471 C C . LEU B 1 361 ? -15.961 -13.062 -18.203 1 98.12 361 LEU B C 1
ATOM 6473 O O . LEU B 1 361 ? -16.609 -12.078 -18.562 1 98.12 361 LEU B O 1
ATOM 6477 N N . TRP B 1 362 ? -14.766 -13.273 -18.656 1 98.12 362 TRP B N 1
ATOM 6478 C CA . TRP B 1 362 ? -14.148 -12.438 -19.688 1 98.12 362 TRP B CA 1
ATOM 6479 C C . TRP B 1 362 ? -15 -12.43 -20.953 1 98.12 362 TRP B C 1
ATOM 6481 O O . TRP B 1 362 ? -15.117 -11.398 -21.625 1 98.12 362 TRP B O 1
ATOM 6491 N N . ARG B 1 363 ? -15.648 -13.586 -21.328 1 97.38 363 ARG B N 1
ATOM 6492 C CA . ARG B 1 363 ? -16.5 -13.641 -22.516 1 97.38 363 ARG B CA 1
ATOM 6493 C C . ARG B 1 363 ? -17.672 -12.68 -22.391 1 97.38 363 ARG B C 1
ATOM 6495 O O . ARG B 1 363 ? -18.234 -12.242 -23.406 1 97.38 363 ARG B O 1
ATOM 6502 N N . ASP B 1 364 ? -18.062 -12.375 -21.125 1 97.88 364 ASP B N 1
ATOM 6503 C CA . ASP B 1 364 ? -19.188 -11.484 -20.906 1 97.88 364 ASP B CA 1
ATOM 6504 C C . ASP B 1 364 ? -18.766 -10.023 -21.047 1 97.88 364 ASP B C 1
ATOM 6506 O O . ASP B 1 364 ? -19.609 -9.133 -21.172 1 97.88 364 ASP B O 1
ATOM 6510 N N . ARG B 1 365 ? -17.531 -9.727 -20.922 1 97.31 365 ARG B N 1
ATOM 6511 C CA . ARG B 1 365 ? -17.031 -8.359 -20.797 1 97.31 365 ARG B CA 1
ATOM 6512 C C . ARG B 1 365 ? -16.297 -7.934 -22.078 1 97.31 365 ARG B C 1
ATOM 6514 O O . ARG B 1 365 ? -16.344 -6.766 -22.469 1 97.31 365 ARG B O 1
ATOM 6521 N N . PHE B 1 366 ? -15.594 -8.844 -22.734 1 97.81 366 PHE B N 1
ATOM 6522 C CA . PHE B 1 366 ? -14.68 -8.484 -23.812 1 97.81 366 PHE B CA 1
ATOM 6523 C C . PHE B 1 366 ? -14.844 -9.422 -25 1 97.81 366 PHE B C 1
ATOM 6525 O O . PHE B 1 366 ? -14.867 -10.641 -24.828 1 97.81 366 PHE B O 1
ATOM 6532 N N . THR B 1 367 ? -15.008 -8.906 -26.172 1 97.69 367 THR B N 1
ATOM 6533 C CA . THR B 1 367 ? -15 -9.656 -27.438 1 97.69 367 THR B CA 1
ATOM 6534 C C . THR B 1 367 ? -13.664 -9.508 -28.141 1 97.69 367 THR B C 1
ATOM 6536 O O . THR B 1 367 ? -13.336 -8.438 -28.656 1 97.69 367 THR B O 1
ATOM 6539 N N . PRO B 1 368 ? -12.906 -10.523 -28.125 1 96.88 368 PRO B N 1
ATOM 6540 C CA . PRO B 1 368 ? -11.594 -10.445 -28.766 1 96.88 368 PRO B CA 1
ATOM 6541 C C . PRO B 1 368 ? -11.688 -10.328 -30.297 1 96.88 368 PRO B C 1
ATOM 6543 O O . PRO B 1 368 ? -12.68 -10.766 -30.891 1 96.88 368 PRO B O 1
ATOM 6546 N N . PRO B 1 369 ? -10.664 -9.773 -30.953 1 95.19 369 PRO B N 1
ATOM 6547 C CA . PRO B 1 369 ? -10.625 -9.805 -32.406 1 95.19 369 PRO B CA 1
ATOM 6548 C C . PRO B 1 369 ? -10.531 -11.227 -32.969 1 95.19 369 PRO B C 1
ATOM 6550 O O . PRO B 1 369 ? -10.203 -12.156 -32.219 1 95.19 369 PRO B O 1
ATOM 6553 N N . GLU B 1 370 ? -10.922 -11.523 -34.188 1 92.5 370 GLU B N 1
ATOM 6554 C CA . GLU B 1 370 ? -11.023 -12.836 -34.844 1 92.5 370 GLU B CA 1
ATOM 6555 C C . GLU B 1 370 ? -9.742 -13.641 -34.656 1 92.5 370 GLU B C 1
ATOM 6557 O O . GLU B 1 370 ? -9.789 -14.836 -34.344 1 92.5 370 GLU B O 1
ATOM 6562 N N . GLY B 1 371 ? -8.594 -13.062 -34.688 1 92.75 371 GLY B N 1
ATOM 6563 C CA . GLY B 1 371 ? -7.328 -13.773 -34.594 1 92.75 371 GLY B CA 1
ATOM 6564 C C . GLY B 1 371 ? -6.898 -14 -33.156 1 92.75 371 GLY B C 1
ATOM 6565 O O . GLY B 1 371 ? -5.938 -14.727 -32.875 1 92.75 371 GLY B O 1
ATOM 6566 N N . GLU B 1 372 ? -7.773 -13.664 -32.156 1 95.62 372 GLU B N 1
ATOM 6567 C CA . GLU B 1 372 ? -7.371 -13.75 -30.766 1 95.62 372 GLU B CA 1
ATOM 6568 C C . GLU B 1 372 ? -8.445 -14.43 -29.906 1 95.62 372 GLU B C 1
ATOM 6570 O O . GLU B 1 372 ? -8.469 -14.273 -28.688 1 95.62 372 GLU B O 1
ATOM 6575 N N . ARG B 1 373 ? -9.344 -15.188 -30.609 1 95.94 373 ARG B N 1
ATOM 6576 C CA . ARG B 1 373 ? -10.375 -15.914 -29.875 1 95.94 373 ARG B CA 1
ATOM 6577 C C . ARG B 1 373 ? -9.773 -17.109 -29.125 1 95.94 373 ARG B C 1
ATOM 6579 O O . ARG B 1 373 ? -8.906 -17.797 -29.656 1 95.94 373 ARG B O 1
ATOM 6586 N N . ASP B 1 374 ? -10.133 -17.266 -27.891 1 96.06 374 ASP B N 1
ATOM 6587 C CA . ASP B 1 374 ? -9.711 -18.359 -27.016 1 96.06 374 ASP B CA 1
ATOM 6588 C C . ASP B 1 374 ? -10.781 -18.672 -25.969 1 96.06 374 ASP B C 1
ATOM 6590 O O . ASP B 1 374 ? -10.977 -17.922 -25.016 1 96.06 374 ASP B O 1
ATOM 6594 N N . GLU B 1 375 ? -11.375 -19.844 -26.094 1 93.94 375 GLU B N 1
ATOM 6595 C CA . GLU B 1 375 ? -12.508 -20.203 -25.25 1 93.94 375 GLU B CA 1
ATOM 6596 C C . GLU B 1 375 ? -12.07 -20.453 -23.812 1 93.94 375 GLU B C 1
ATOM 6598 O O . GLU B 1 375 ? -12.828 -20.203 -22.875 1 93.94 375 GLU B O 1
ATOM 6603 N N . THR B 1 376 ? -10.906 -20.953 -23.656 1 92.69 376 THR B N 1
ATOM 6604 C CA . THR B 1 376 ? -10.398 -21.188 -22.312 1 92.69 376 THR B CA 1
ATOM 6605 C C . THR B 1 376 ? -10.219 -19.875 -21.547 1 92.69 376 THR B C 1
ATOM 6607 O O . THR B 1 376 ? -10.703 -19.734 -20.422 1 92.69 376 THR B O 1
ATOM 6610 N N . LEU B 1 377 ? -9.555 -18.875 -22.156 1 95.25 377 LEU B N 1
ATOM 6611 C CA . LEU B 1 377 ? -9.352 -17.578 -21.53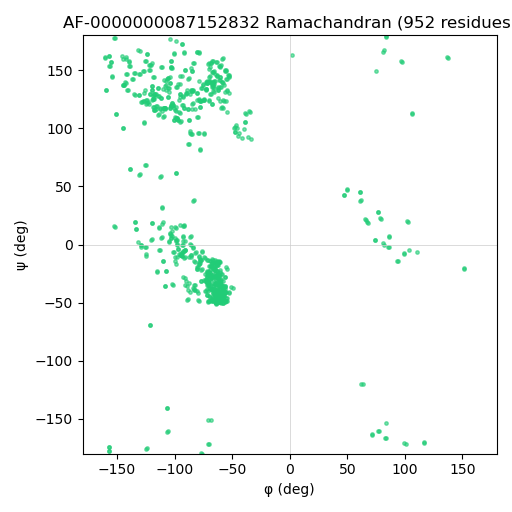1 1 95.25 377 LEU B CA 1
ATOM 6612 C C . LEU B 1 377 ? -10.688 -16.875 -21.312 1 95.25 377 LEU B C 1
ATOM 6614 O O . LEU B 1 377 ? -10.875 -16.188 -20.297 1 95.25 377 LEU B O 1
ATOM 6618 N N . ALA B 1 378 ? -11.602 -17.109 -22.25 1 96.38 378 ALA B N 1
ATOM 6619 C CA . ALA B 1 378 ? -12.906 -16.469 -22.203 1 96.38 378 ALA B CA 1
ATOM 6620 C C . ALA B 1 378 ? -13.703 -16.938 -20.984 1 96.38 378 ALA B C 1
ATOM 6622 O O . ALA B 1 378 ? -14.594 -16.234 -20.5 1 96.38 378 ALA B O 1
ATOM 6623 N N . ALA B 1 379 ? -13.297 -18.109 -20.453 1 95.12 379 ALA B N 1
ATOM 6624 C CA . ALA B 1 379 ? -14.023 -18.719 -19.344 1 95.12 379 ALA B CA 1
ATOM 6625 C C . ALA B 1 379 ? -13.469 -18.266 -18 1 95.12 379 ALA B C 1
ATOM 6627 O O . ALA B 1 379 ? -14.047 -18.562 -16.953 1 95.12 379 ALA B O 1
ATOM 6628 N N . TYR B 1 380 ? -12.406 -17.5 -18 1 96.38 380 TYR B N 1
ATOM 6629 C CA . TYR B 1 380 ? -11.867 -16.938 -16.766 1 96.38 380 TYR B CA 1
ATOM 6630 C C . TYR B 1 380 ? -12.805 -15.883 -16.188 1 96.38 380 TYR B C 1
ATOM 6632 O O . TYR B 1 380 ? -13.469 -15.156 -16.938 1 96.38 380 TYR B O 1
ATOM 6640 N N . PRO B 1 381 ? -12.875 -15.82 -14.852 1 97.25 381 PRO B N 1
ATOM 6641 C CA . PRO B 1 381 ? -13.68 -14.734 -14.281 1 97.25 381 PRO B CA 1
ATOM 6642 C C . PRO B 1 381 ? -13.07 -13.359 -14.539 1 97.25 381 PRO B C 1
ATOM 6644 O O . PRO B 1 381 ? -11.844 -13.203 -14.508 1 97.25 381 PRO B O 1
ATOM 6647 N N . TYR B 1 382 ? -13.914 -12.398 -14.945 1 98.12 382 TYR B N 1
ATOM 6648 C CA . TYR B 1 382 ? -13.539 -10.992 -14.984 1 98.12 382 TYR B CA 1
ATOM 6649 C C . TYR B 1 382 ? -13.633 -10.367 -13.594 1 98.12 382 TYR B C 1
ATOM 6651 O O . TYR B 1 382 ? -14.734 -10.148 -13.078 1 98.12 382 TYR B O 1
ATOM 6659 N N . LEU B 1 383 ? -12.492 -10.031 -12.984 1 98.12 383 LEU B N 1
ATOM 6660 C CA . LEU B 1 383 ? -12.445 -9.688 -11.57 1 98.12 383 LEU B CA 1
ATOM 6661 C C . LEU B 1 383 ? -12.352 -8.18 -11.383 1 98.12 383 LEU B C 1
ATOM 6663 O O . LEU B 1 383 ? -11.836 -7.469 -12.25 1 98.12 383 LEU B O 1
ATOM 6667 N N . GLY B 1 384 ? -12.859 -7.727 -10.258 1 97.94 384 GLY B N 1
ATOM 6668 C CA . GLY B 1 384 ? -12.688 -6.34 -9.859 1 97.94 384 GLY B CA 1
ATOM 6669 C C . GLY B 1 384 ? -11.305 -6.051 -9.305 1 97.94 384 GLY B C 1
ATOM 6670 O O . GLY B 1 384 ? -10.484 -6.957 -9.172 1 97.94 384 GLY B O 1
ATOM 6671 N N . ALA B 1 385 ? -11.055 -4.832 -8.914 1 95.62 385 ALA B N 1
ATOM 6672 C CA . ALA B 1 385 ? -9.734 -4.355 -8.508 1 95.62 385 ALA B CA 1
ATOM 6673 C C . ALA B 1 385 ? -9.281 -5.031 -7.215 1 95.62 385 ALA B C 1
ATOM 6675 O O . ALA B 1 385 ? -8.086 -5.148 -6.957 1 95.62 385 ALA B O 1
ATOM 6676 N N . GLY B 1 386 ? -10.188 -5.449 -6.371 1 97.5 386 GLY B N 1
ATOM 6677 C CA . GLY B 1 386 ? -9.875 -6.188 -5.156 1 97.5 386 GLY B CA 1
ATOM 6678 C C . GLY B 1 386 ? -9.883 -7.691 -5.352 1 97.5 386 GLY B C 1
ATOM 6679 O O . GLY B 1 386 ? -10.086 -8.445 -4.395 1 97.5 386 GLY B O 1
ATOM 6680 N N . HIS B 1 387 ? -9.836 -8.148 -6.594 1 98.12 387 HIS B N 1
ATOM 6681 C CA . HIS B 1 387 ? -9.875 -9.555 -6.973 1 98.12 387 HIS B CA 1
ATOM 6682 C C . HIS B 1 387 ? -11.219 -10.188 -6.613 1 98.12 387 HIS B C 1
ATOM 6684 O O . HIS B 1 387 ? -11.289 -11.383 -6.316 1 98.12 387 HIS B O 1
ATOM 6690 N N . GLU B 1 388 ? -12.219 -9.32 -6.465 1 98.56 388 GLU B N 1
ATOM 6691 C CA . GLU B 1 388 ? -13.531 -9.867 -6.137 1 98.56 388 GLU B CA 1
ATOM 6692 C C . GLU B 1 388 ? -14.281 -10.305 -7.391 1 98.56 388 GLU B C 1
ATOM 6694 O O . GLU B 1 388 ? -14.102 -9.719 -8.461 1 98.56 388 GLU B O 1
ATOM 6699 N N . TYR B 1 389 ? -15.117 -11.312 -7.277 1 98.44 389 TYR B N 1
ATOM 6700 C CA . TYR B 1 389 ? -16.047 -11.648 -8.359 1 98.44 389 TYR B CA 1
ATOM 6701 C C . TYR B 1 389 ? -16.984 -10.484 -8.656 1 98.44 389 TYR B C 1
ATOM 6703 O O . TYR B 1 389 ? -17.344 -9.727 -7.75 1 98.44 389 TYR B O 1
ATOM 6711 N N . LEU B 1 390 ? -17.281 -10.336 -9.875 1 98.62 390 LEU B N 1
ATOM 6712 C CA . LEU B 1 390 ? -18.266 -9.352 -10.312 1 98.62 390 LEU B CA 1
ATOM 6713 C C . LEU B 1 390 ? -19.531 -10.039 -10.836 1 98.62 390 LEU B C 1
ATOM 6715 O O . LEU B 1 390 ? -19.469 -11.164 -11.328 1 98.62 390 LEU B O 1
ATOM 6719 N N . GLU B 1 391 ? -20.578 -9.328 -10.711 1 98.5 391 GLU B N 1
ATOM 6720 C CA . GLU B 1 391 ? -21.859 -9.852 -11.18 1 98.5 391 GLU B CA 1
ATOM 6721 C C . GLU B 1 391 ? -21.938 -9.852 -12.703 1 98.5 391 GLU B C 1
ATOM 6723 O O . GLU B 1 391 ? -21.547 -8.875 -13.352 1 98.5 391 GLU B O 1
ATOM 6728 N N . LYS B 1 392 ? -22.391 -10.969 -13.266 1 97.94 392 LYS B N 1
ATOM 6729 C CA . LYS B 1 392 ? -22.703 -11 -14.688 1 97.94 392 LYS B CA 1
ATOM 6730 C C . LYS B 1 392 ? -23.812 -10.016 -15.031 1 97.94 392 LYS B C 1
ATOM 6732 O O . LYS B 1 392 ? -23.719 -9.289 -16.016 1 97.94 392 LYS B O 1
ATOM 6737 N N . VAL B 1 393 ? -24.875 -10.008 -14.234 1 97.69 393 VAL B N 1
ATOM 6738 C CA . VAL B 1 393 ? -25.984 -9.062 -14.305 1 97.69 393 VAL B CA 1
ATOM 6739 C C . VAL B 1 393 ? -26.078 -8.281 -12.992 1 97.69 393 VAL B C 1
ATOM 6741 O O . VAL B 1 393 ? -26.328 -8.859 -11.938 1 97.69 393 VAL B O 1
ATOM 6744 N N . PRO B 1 394 ? -25.906 -6.969 -13.109 1 96.56 394 PRO B N 1
ATOM 6745 C CA . PRO B 1 394 ? -25.906 -6.156 -11.891 1 96.56 394 PRO B CA 1
ATOM 6746 C C . PRO B 1 394 ? -27.156 -6.359 -11.047 1 96.56 394 PRO B C 1
ATOM 6748 O O . PRO B 1 394 ? -28.281 -6.336 -11.578 1 96.56 394 PRO B O 1
ATOM 6751 N N . GLY B 1 395 ? -26.969 -6.57 -9.742 1 95.88 395 GLY B N 1
ATOM 6752 C CA . GLY B 1 395 ? -28.062 -6.672 -8.797 1 95.88 395 GLY B CA 1
ATOM 6753 C C . GLY B 1 395 ? -28.5 -8.102 -8.547 1 95.88 395 GLY B C 1
ATOM 6754 O O . GLY B 1 395 ? -29.203 -8.383 -7.57 1 95.88 395 GLY B O 1
ATOM 6755 N N . ARG B 1 396 ? -28.109 -9.109 -9.359 1 95.94 396 ARG B N 1
ATOM 6756 C CA . ARG B 1 396 ? -28.609 -10.484 -9.273 1 95.94 396 ARG B CA 1
ATOM 6757 C C . ARG B 1 396 ? -27.844 -11.266 -8.203 1 95.94 396 ARG B C 1
ATOM 6759 O O . ARG B 1 396 ? -28.406 -12.172 -7.578 1 95.94 396 ARG B O 1
ATOM 6766 N N . ALA B 1 397 ? -26.609 -11 -8.055 1 97.31 397 ALA B N 1
ATOM 6767 C CA . ALA B 1 397 ? -25.766 -11.719 -7.098 1 97.31 397 ALA B CA 1
ATOM 6768 C C . ALA B 1 397 ? -24.828 -10.766 -6.363 1 97.31 397 ALA B C 1
ATOM 6770 O O . ALA B 1 397 ? -23.609 -10.891 -6.453 1 97.31 397 ALA B O 1
ATOM 6771 N N . PRO B 1 398 ? -25.406 -9.859 -5.57 1 96.81 398 PRO B N 1
ATOM 6772 C CA . PRO B 1 398 ? -24.594 -8.82 -4.926 1 96.81 398 PRO B CA 1
ATOM 6773 C C . PRO B 1 398 ? -23.562 -9.383 -3.965 1 96.81 398 PRO B C 1
ATOM 6775 O O . PRO B 1 398 ? -22.594 -8.703 -3.627 1 96.81 398 PRO B O 1
ATOM 6778 N N . HIS B 1 399 ? -23.75 -10.695 -3.52 1 97.5 399 HIS B N 1
ATOM 6779 C CA . HIS B 1 399 ? -22.828 -11.328 -2.586 1 97.5 399 HIS B CA 1
ATOM 6780 C C . HIS B 1 399 ? -21.469 -11.594 -3.24 1 97.5 399 HIS B C 1
ATOM 6782 O O . HIS B 1 399 ? -20.484 -11.859 -2.551 1 97.5 399 HIS B O 1
ATOM 6788 N N . LEU B 1 400 ? -21.375 -11.516 -4.566 1 98.31 400 LEU B N 1
ATOM 6789 C CA . LEU B 1 400 ? -20.156 -11.859 -5.293 1 98.31 400 LEU B CA 1
ATOM 6790 C C . LEU B 1 400 ? -19.016 -10.922 -4.918 1 98.31 400 LEU B C 1
ATOM 6792 O O . LEU B 1 400 ? -17.859 -11.336 -4.875 1 98.31 400 LEU B O 1
ATOM 6796 N N . LYS B 1 401 ? -19.328 -9.664 -4.578 1 98 401 LYS B N 1
ATOM 6797 C CA . LYS B 1 401 ? -18.312 -8.688 -4.207 1 98 401 LYS B CA 1
ATOM 6798 C C . LYS B 1 401 ? -17.609 -9.086 -2.912 1 98 401 LYS B C 1
ATOM 6800 O O . LYS B 1 401 ? -16.594 -8.492 -2.543 1 98 401 LYS B O 1
ATOM 6805 N N . ASP B 1 402 ? -18.156 -10.047 -2.189 1 98.62 402 ASP B N 1
ATOM 6806 C CA . ASP B 1 402 ? -17.625 -10.453 -0.893 1 98.62 402 ASP B CA 1
ATOM 6807 C C . ASP B 1 402 ? -16.656 -11.625 -1.038 1 98.62 402 ASP B C 1
ATOM 6809 O O . ASP B 1 402 ? -16.094 -12.086 -0.05 1 98.62 402 ASP B O 1
ATOM 6813 N N . ILE B 1 403 ? -16.438 -12.094 -2.244 1 98.69 403 ILE B N 1
ATOM 6814 C CA . ILE B 1 403 ? -15.57 -13.234 -2.51 1 98.69 403 ILE B CA 1
ATOM 6815 C C . ILE B 1 403 ? -14.391 -12.789 -3.365 1 98.69 403 ILE B C 1
ATOM 6817 O O . ILE B 1 403 ? -14.562 -12.383 -4.516 1 98.69 403 ILE B O 1
ATOM 6821 N N . HIS B 1 404 ? -13.219 -12.883 -2.812 1 98.62 404 HIS B N 1
ATOM 6822 C CA . HIS B 1 404 ? -11.984 -12.453 -3.465 1 98.62 404 HIS B CA 1
ATOM 6823 C C . HIS B 1 404 ? -11.148 -13.648 -3.904 1 98.62 404 HIS B C 1
ATOM 6825 O O . HIS B 1 404 ? -10.961 -14.594 -3.139 1 98.62 404 HIS B O 1
ATOM 6831 N N . VAL B 1 405 ? -10.617 -13.531 -5.121 1 97.12 405 VAL B N 1
ATOM 6832 C CA . VAL B 1 405 ? -9.922 -14.648 -5.738 1 97.12 405 VAL B CA 1
ATOM 6833 C C . VAL B 1 405 ? -8.422 -14.375 -5.77 1 97.12 405 VAL B C 1
ATOM 6835 O O . VAL B 1 405 ? -7.969 -13.438 -6.426 1 97.12 405 VAL B O 1
ATOM 6838 N N . PHE B 1 406 ? -7.68 -15.211 -5.094 1 96.94 406 PHE B N 1
ATOM 6839 C CA . PHE B 1 406 ? -6.227 -15.117 -5.129 1 96.94 406 PHE B CA 1
ATOM 6840 C C . PHE B 1 406 ? -5.609 -16.453 -5.543 1 96.94 406 PHE B C 1
ATOM 6842 O O . PHE B 1 406 ? -4.957 -17.109 -4.738 1 96.94 406 PHE B O 1
ATOM 6849 N N . ASN B 1 407 ? -5.797 -16.844 -6.738 1 94.25 407 ASN B N 1
ATOM 6850 C CA . ASN B 1 407 ? -5.316 -18.047 -7.41 1 94.25 407 ASN B CA 1
ATOM 6851 C C . ASN B 1 407 ? -5.277 -17.859 -8.922 1 94.25 407 ASN B C 1
ATOM 6853 O O . ASN B 1 407 ? -5.547 -16.766 -9.43 1 94.25 407 ASN B O 1
ATOM 6857 N N . PRO B 1 408 ? -4.934 -18.797 -9.703 1 92.12 408 PRO B N 1
ATOM 6858 C CA . PRO B 1 408 ? -4.672 -18.625 -11.141 1 92.12 408 PRO B CA 1
ATOM 6859 C C . PRO B 1 408 ? -5.91 -18.172 -11.914 1 92.12 408 PRO B C 1
ATOM 6861 O O . PRO B 1 408 ? -5.793 -17.719 -13.055 1 92.12 408 PRO B O 1
ATOM 6864 N N . ALA B 1 409 ? -7.066 -18.266 -11.305 1 94.5 409 ALA B N 1
ATOM 6865 C CA . ALA B 1 409 ? -8.273 -17.781 -11.961 1 94.5 409 ALA B CA 1
ATOM 6866 C C . ALA B 1 409 ? -8.203 -16.281 -12.219 1 94.5 409 ALA B C 1
ATOM 6868 O O . ALA B 1 409 ? -8.953 -15.75 -13.039 1 94.5 409 ALA B O 1
ATOM 6869 N N . ALA B 1 410 ? -7.266 -15.641 -11.562 1 95.81 410 ALA B N 1
ATOM 6870 C CA . ALA B 1 410 ? -7.137 -14.188 -11.688 1 95.81 410 ALA B CA 1
ATOM 6871 C C . ALA B 1 410 ? -6.152 -13.82 -12.789 1 95.81 410 ALA B C 1
ATOM 6873 O O . ALA B 1 410 ? -5.918 -12.633 -13.047 1 95.81 410 ALA B O 1
ATOM 6874 N N . PHE B 1 411 ? -5.68 -14.727 -13.547 1 92.94 411 PHE B N 1
ATOM 6875 C CA . PHE B 1 411 ? -4.578 -14.594 -14.492 1 92.94 411 PHE B CA 1
ATOM 6876 C C . PHE B 1 411 ? -4.891 -13.539 -15.547 1 92.94 411 PHE B C 1
ATOM 6878 O O . PHE B 1 411 ? -4.121 -12.594 -15.734 1 92.94 411 PHE B O 1
ATOM 6885 N N . VAL B 1 412 ? -6.047 -13.625 -16.172 1 95.75 412 VAL B N 1
ATOM 6886 C CA . VAL B 1 412 ? -6.34 -12.727 -17.281 1 95.75 412 VAL B CA 1
ATOM 6887 C C . VAL B 1 412 ? -6.535 -11.305 -16.766 1 95.75 412 VAL B C 1
ATOM 6889 O O . VAL B 1 412 ? -6.094 -10.344 -17.406 1 95.75 412 VAL B O 1
ATOM 6892 N N . SER B 1 413 ? -7.098 -11.18 -15.602 1 96.94 413 SER B N 1
ATOM 6893 C CA . SER B 1 413 ? -7.43 -9.875 -15.039 1 96.94 413 SER B CA 1
ATOM 6894 C C . SER B 1 413 ? -6.191 -9.18 -14.484 1 96.94 413 SER B C 1
ATOM 6896 O O . SER B 1 413 ? -6.09 -7.953 -14.523 1 96.94 413 SER B O 1
ATOM 6898 N N . PHE B 1 414 ? -5.184 -9.898 -13.969 1 94.75 414 PHE B N 1
ATOM 6899 C CA . PHE B 1 414 ? -4.125 -9.234 -13.211 1 94.75 414 PHE B CA 1
ATOM 6900 C C . PHE B 1 414 ? -2.752 -9.688 -13.695 1 94.75 414 PHE B C 1
ATOM 6902 O O . PHE B 1 414 ? -1.728 -9.242 -13.172 1 94.75 414 PHE B O 1
ATOM 6909 N N . GLY B 1 415 ? -2.758 -10.484 -14.641 1 84.56 415 GLY B N 1
ATOM 6910 C CA . GLY B 1 415 ? -1.481 -10.914 -15.188 1 84.56 415 GLY B CA 1
ATOM 6911 C C . GLY B 1 415 ? -0.754 -11.906 -14.305 1 84.56 415 GLY B C 1
ATOM 6912 O O . GLY B 1 415 ? -1.041 -12.016 -13.109 1 84.56 415 GLY B O 1
ATOM 6913 N N . LEU B 1 416 ? 0.096 -12.883 -14.992 1 69.56 416 LEU B N 1
ATOM 6914 C CA . LEU B 1 416 ? 0.625 -14.109 -14.398 1 69.56 416 LEU B CA 1
ATOM 6915 C C . LEU B 1 416 ? 1.933 -13.836 -13.664 1 69.56 416 LEU B C 1
ATOM 6917 O O . LEU B 1 416 ? 2.676 -12.922 -14.023 1 69.56 416 LEU B O 1
ATOM 6921 N N . PRO B 1 417 ? 1.959 -14.695 -12.797 1 76.19 417 PRO B N 1
ATOM 6922 C CA . PRO B 1 417 ? 1.139 -15.602 -11.984 1 76.19 417 PRO B CA 1
ATOM 6923 C C . PRO B 1 417 ? 0.466 -14.891 -10.812 1 76.19 417 PRO B C 1
ATOM 6925 O O . PRO B 1 417 ? 0.989 -13.898 -10.305 1 76.19 417 PRO B O 1
ATOM 6928 N N . VAL B 1 418 ? -0.771 -15.273 -10.547 1 87.88 418 VAL B N 1
ATOM 6929 C CA . VAL B 1 418 ? -1.449 -14.805 -9.344 1 87.88 418 VAL B CA 1
ATOM 6930 C C . VAL B 1 418 ? -1.498 -15.93 -8.312 1 87.88 418 VAL B C 1
ATOM 6932 O O . VAL B 1 418 ? -1.801 -17.078 -8.648 1 87.88 418 VAL B O 1
ATOM 6935 N N . GLY B 1 419 ? -1.131 -15.625 -7.117 1 87.56 419 GLY B N 1
ATOM 6936 C CA . GLY B 1 419 ? -1.072 -16.609 -6.055 1 87.56 419 GLY B CA 1
ATOM 6937 C C . GLY B 1 419 ? 0.342 -17.062 -5.73 1 87.56 419 GLY B C 1
ATOM 6938 O O . GLY B 1 419 ? 0.558 -17.828 -4.789 1 87.56 419 GLY B O 1
ATOM 6939 N N . ASP B 1 420 ? 1.299 -16.547 -6.543 1 89.94 420 ASP B N 1
ATOM 6940 C CA . ASP B 1 420 ? 2.713 -16.828 -6.309 1 89.94 420 ASP B CA 1
ATOM 6941 C C . ASP B 1 420 ? 3.412 -15.617 -5.691 1 89.94 420 ASP B C 1
ATOM 6943 O O . ASP B 1 420 ? 2.803 -14.562 -5.523 1 89.94 420 ASP B O 1
ATOM 6947 N N . VAL B 1 421 ? 4.637 -15.766 -5.383 1 91.88 421 VAL B N 1
ATOM 6948 C CA . VAL B 1 421 ? 5.418 -14.812 -4.605 1 91.88 421 VAL B CA 1
ATOM 6949 C C . VAL B 1 421 ? 5.406 -13.453 -5.297 1 91.88 421 VAL B C 1
ATOM 6951 O O . VAL B 1 421 ? 5.164 -12.422 -4.66 1 91.88 421 VAL B O 1
ATOM 6954 N N . PRO B 1 422 ? 5.512 -13.406 -6.621 1 90.06 422 PRO B N 1
ATOM 6955 C CA . PRO B 1 422 ? 5.555 -12.102 -7.277 1 90.06 422 PRO B CA 1
ATOM 6956 C C . PRO B 1 422 ? 4.266 -11.305 -7.086 1 90.06 422 PRO B C 1
ATOM 6958 O O . PRO B 1 422 ? 4.285 -10.07 -7.152 1 90.06 422 PRO B O 1
ATOM 6961 N N . SER B 1 423 ? 3.162 -11.977 -6.836 1 93 423 SER B N 1
ATOM 6962 C CA . SER B 1 423 ? 1.877 -11.289 -6.762 1 93 423 SER B CA 1
ATOM 6963 C C . SER B 1 423 ? 1.609 -10.766 -5.355 1 93 423 SER B C 1
ATOM 6965 O O . SER B 1 423 ? 0.695 -9.969 -5.148 1 93 423 SER B O 1
ATOM 6967 N N . PHE B 1 424 ? 2.395 -11.164 -4.379 1 95.62 424 PHE B N 1
ATOM 6968 C CA . PHE B 1 424 ? 2.098 -10.883 -2.982 1 95.62 424 PHE B CA 1
ATOM 6969 C C . PHE B 1 424 ? 2.119 -9.375 -2.721 1 95.62 424 PHE B C 1
ATOM 6971 O O . PHE B 1 424 ? 1.142 -8.812 -2.227 1 95.62 424 PHE B O 1
ATOM 6978 N N . LYS B 1 425 ? 3.189 -8.781 -3.162 1 92.75 425 LYS B N 1
ATOM 6979 C CA . LYS B 1 425 ? 3.449 -7.387 -2.801 1 92.75 425 LYS B CA 1
ATOM 6980 C C . LYS B 1 425 ? 2.371 -6.465 -3.361 1 92.75 425 LYS B C 1
ATOM 6982 O O . LYS B 1 425 ? 2.002 -5.477 -2.725 1 92.75 425 LYS B O 1
ATOM 6987 N N . ARG B 1 426 ? 1.876 -6.812 -4.523 1 93.06 426 ARG B N 1
ATOM 6988 C CA . ARG B 1 426 ? 0.897 -5.957 -5.188 1 93.06 426 ARG B CA 1
ATOM 6989 C C . ARG B 1 426 ? -0.522 -6.316 -4.762 1 93.06 426 ARG B C 1
ATOM 6991 O O . ARG B 1 426 ? -1.282 -5.453 -4.32 1 93.06 426 ARG B O 1
ATOM 6998 N N . ASP B 1 427 ? -0.83 -7.586 -4.777 1 96.44 427 ASP B N 1
ATOM 6999 C CA . ASP B 1 427 ? -2.23 -8 -4.781 1 96.44 427 ASP B CA 1
ATOM 7000 C C . ASP B 1 427 ? -2.76 -8.164 -3.359 1 96.44 427 ASP B C 1
ATOM 7002 O O . ASP B 1 427 ? -3.928 -7.875 -3.09 1 96.44 427 ASP B O 1
ATOM 7006 N N . ILE B 1 428 ? -1.954 -8.633 -2.432 1 97.81 428 ILE B N 1
ATOM 7007 C CA . ILE B 1 428 ? -2.449 -8.898 -1.087 1 97.81 428 ILE B CA 1
ATOM 7008 C C . ILE B 1 428 ? -2.844 -7.586 -0.413 1 97.81 428 ILE B C 1
ATOM 7010 O O . ILE B 1 428 ? -3.961 -7.449 0.094 1 97.81 428 ILE B O 1
ATOM 7014 N N . PRO B 1 429 ? -1.995 -6.543 -0.456 1 96.44 429 PRO B N 1
ATOM 7015 C CA . PRO B 1 429 ? -2.436 -5.273 0.128 1 96.44 429 PRO B CA 1
ATOM 7016 C C . PRO B 1 429 ? -3.678 -4.707 -0.556 1 96.44 429 PRO B C 1
ATOM 7018 O O . PRO B 1 429 ? -4.535 -4.117 0.104 1 96.44 429 PRO B O 1
ATOM 7021 N N . ALA B 1 430 ? -3.771 -4.895 -1.862 1 96.62 430 ALA B N 1
ATOM 7022 C CA . ALA B 1 430 ? -4.926 -4.379 -2.596 1 96.62 430 ALA B CA 1
ATOM 7023 C C . ALA B 1 430 ? -6.211 -5.066 -2.143 1 96.62 430 ALA B C 1
ATOM 7025 O O . ALA B 1 430 ? -7.23 -4.402 -1.928 1 96.62 430 ALA B O 1
ATOM 7026 N N . ILE B 1 431 ? -6.152 -6.363 -1.995 1 98.5 431 ILE B N 1
ATOM 7027 C CA . ILE B 1 431 ? -7.316 -7.133 -1.57 1 98.5 431 ILE B CA 1
ATOM 7028 C C . ILE B 1 431 ? -7.684 -6.762 -0.134 1 98.5 431 ILE B C 1
ATOM 7030 O O . ILE B 1 431 ? -8.859 -6.551 0.179 1 98.5 431 ILE B O 1
ATOM 7034 N N . VAL B 1 432 ? -6.699 -6.621 0.709 1 98.69 432 VAL B N 1
ATOM 7035 C CA . VAL B 1 432 ? -6.922 -6.277 2.109 1 98.69 432 VAL B CA 1
ATOM 7036 C C . VAL B 1 432 ? -7.547 -4.887 2.205 1 98.69 432 VAL B C 1
ATOM 7038 O O . VAL B 1 432 ? -8.469 -4.664 2.994 1 98.69 432 VAL B O 1
ATOM 7041 N N . ALA B 1 433 ? -7.066 -3.957 1.418 1 97.88 433 ALA B N 1
ATOM 7042 C CA . ALA B 1 433 ? -7.629 -2.609 1.403 1 97.88 433 ALA B CA 1
ATOM 7043 C C . ALA B 1 433 ? -9.094 -2.629 0.976 1 97.88 433 ALA B C 1
ATOM 7045 O O . ALA B 1 433 ? -9.922 -1.911 1.541 1 97.88 433 ALA B O 1
ATOM 7046 N N . ARG B 1 434 ? -9.383 -3.436 -0.038 1 98.31 434 ARG B N 1
ATOM 7047 C CA . ARG B 1 434 ? -10.766 -3.559 -0.499 1 98.31 434 ARG B CA 1
ATOM 7048 C C . ARG B 1 434 ? -11.656 -4.152 0.588 1 98.31 434 ARG B C 1
ATOM 7050 O O . ARG B 1 434 ? -12.758 -3.664 0.83 1 98.31 434 ARG B O 1
ATOM 7057 N N . ILE B 1 435 ? -11.172 -5.172 1.229 1 98.81 435 ILE B N 1
ATOM 7058 C CA . ILE B 1 435 ? -11.914 -5.805 2.314 1 98.81 435 ILE B CA 1
ATOM 7059 C C . ILE B 1 435 ? -12.148 -4.797 3.438 1 98.81 435 ILE B C 1
ATOM 7061 O O . ILE B 1 435 ? -13.258 -4.672 3.945 1 98.81 435 ILE B O 1
ATOM 7065 N N . SER B 1 436 ? -11.133 -4.07 3.801 1 98.69 436 SER B N 1
ATOM 7066 C CA . SER B 1 436 ? -11.219 -3.037 4.828 1 98.69 436 SER B CA 1
ATOM 7067 C C . SER B 1 436 ? -12.297 -2.012 4.484 1 98.69 436 SER B C 1
ATOM 7069 O O . SER B 1 436 ? -13.156 -1.705 5.316 1 98.69 436 SER B O 1
ATOM 7071 N N . ARG B 1 437 ? -12.305 -1.511 3.303 1 98.25 437 ARG B N 1
ATOM 7072 C CA . ARG B 1 437 ? -13.273 -0.521 2.846 1 98.25 437 ARG B CA 1
ATOM 7073 C C . ARG B 1 437 ? -14.688 -1.074 2.912 1 98.25 437 ARG B C 1
ATOM 7075 O O . ARG B 1 437 ? -15.594 -0.417 3.432 1 98.25 437 ARG B O 1
ATOM 7082 N N . ASP B 1 438 ? -14.828 -2.285 2.381 1 98.25 438 ASP B N 1
ATOM 7083 C CA . ASP B 1 438 ? -16.156 -2.887 2.318 1 98.25 438 ASP B CA 1
ATOM 7084 C C . ASP B 1 438 ? -16.734 -3.105 3.717 1 98.25 438 ASP B C 1
ATOM 7086 O O . ASP B 1 438 ? -17.906 -2.811 3.971 1 98.25 438 ASP B O 1
ATOM 7090 N N . LEU B 1 439 ? -15.875 -3.658 4.598 1 98.56 439 LEU B N 1
ATOM 7091 C CA . LEU B 1 439 ? -16.328 -3.893 5.965 1 98.56 439 LEU B CA 1
ATOM 7092 C C . LEU B 1 439 ? -16.672 -2.58 6.656 1 98.56 439 LEU B C 1
ATOM 7094 O O . LEU B 1 439 ? -17.672 -2.502 7.383 1 98.56 439 LEU B O 1
ATOM 7098 N N . PHE B 1 440 ? -15.906 -1.532 6.469 1 98.44 440 PHE B N 1
ATOM 7099 C CA . PHE B 1 440 ? -16.141 -0.233 7.086 1 98.44 440 PHE B CA 1
ATOM 7100 C C . PHE B 1 440 ? -17.469 0.362 6.605 1 98.44 440 PHE B C 1
ATOM 7102 O O . PHE B 1 440 ? -18.297 0.783 7.414 1 98.44 440 PHE B O 1
ATOM 7109 N N . LEU B 1 441 ? -17.688 0.315 5.305 1 98 441 LEU B N 1
ATOM 7110 C CA . LEU B 1 441 ? -18.891 0.916 4.723 1 98 441 LEU B CA 1
ATOM 7111 C C . LEU B 1 441 ? -20.141 0.106 5.074 1 98 441 LEU B C 1
ATOM 7113 O O . LEU B 1 441 ? -21.219 0.668 5.246 1 98 441 LEU B O 1
ATOM 7117 N N . ALA B 1 442 ? -19.969 -1.202 5.145 1 97.38 442 ALA B N 1
ATOM 7118 C CA . ALA B 1 442 ? -21.109 -2.051 5.512 1 97.38 442 ALA B CA 1
ATOM 7119 C C . ALA B 1 442 ? -21.594 -1.725 6.918 1 97.38 442 ALA B C 1
ATOM 7121 O O . ALA B 1 442 ? -22.766 -1.932 7.234 1 97.38 442 ALA B O 1
ATOM 7122 N N . ASP B 1 443 ? -20.703 -1.256 7.762 1 97.81 443 ASP B N 1
ATOM 7123 C CA . ASP B 1 443 ? -21.062 -0.914 9.133 1 97.81 443 ASP B CA 1
ATOM 7124 C C . ASP B 1 443 ? -21 0.596 9.359 1 97.81 443 ASP B C 1
ATOM 7126 O O . ASP B 1 443 ? -20.641 1.058 10.438 1 97.81 443 ASP B O 1
ATOM 7130 N N . LEU B 1 444 ? -21.297 1.352 8.336 1 97.69 444 LEU B N 1
ATOM 7131 C CA . LEU B 1 444 ? -21.125 2.801 8.383 1 97.69 444 LEU B CA 1
ATOM 7132 C C . LEU B 1 444 ? -21.938 3.408 9.523 1 97.69 444 LEU B C 1
ATOM 7134 O O . LEU B 1 444 ? -21.469 4.328 10.195 1 97.69 444 LEU B O 1
ATOM 7138 N N . SER B 1 445 ? -23.203 2.938 9.75 1 97.44 445 SER B N 1
ATOM 7139 C CA . SER B 1 445 ? -24.031 3.482 10.82 1 97.44 445 SER B CA 1
ATOM 7140 C C . SER B 1 445 ? -23.359 3.344 12.18 1 97.44 445 SER B C 1
ATOM 7142 O O . SER B 1 445 ? -23.391 4.266 12.992 1 97.44 445 SER B O 1
ATOM 7144 N N . SER B 1 446 ? -22.734 2.168 12.406 1 97.19 446 SER B N 1
ATOM 7145 C CA . SER B 1 446 ? -22 1.938 13.648 1 97.19 446 SER B CA 1
ATOM 7146 C C . SER B 1 446 ? -20.781 2.855 13.75 1 97.19 446 SER B C 1
ATOM 7148 O O . SER B 1 446 ? -20.516 3.412 14.812 1 97.19 446 SER B O 1
ATOM 7150 N N . HIS B 1 447 ? -20.062 3.02 12.711 1 97.38 447 HIS B N 1
ATOM 7151 C CA . HIS B 1 447 ? -18.891 3.877 12.695 1 97.38 447 HIS B CA 1
ATOM 7152 C C . HIS B 1 447 ? -19.266 5.344 12.859 1 97.38 447 HIS B C 1
ATOM 7154 O O . HIS B 1 447 ? -18.578 6.098 13.539 1 97.38 447 HIS B O 1
ATOM 7160 N N . GLU B 1 448 ? -20.375 5.738 12.227 1 96.81 448 GLU B N 1
ATOM 7161 C CA . GLU B 1 448 ? -20.859 7.102 12.414 1 96.81 448 GLU B CA 1
ATOM 7162 C C . GLU B 1 448 ? -21.25 7.355 13.867 1 96.81 448 GLU B C 1
ATOM 7164 O O . GLU B 1 448 ? -20.969 8.43 14.406 1 96.81 448 GLU B O 1
ATOM 7169 N N . ALA B 1 449 ? -21.938 6.328 14.453 1 96.75 449 ALA B N 1
ATOM 7170 C CA . ALA B 1 449 ? -22.266 6.457 15.867 1 96.75 449 ALA B CA 1
ATOM 7171 C C . ALA B 1 449 ? -21 6.648 16.703 1 96.75 449 ALA B C 1
ATOM 7173 O O . ALA B 1 449 ? -21 7.434 17.656 1 96.75 449 ALA B O 1
ATOM 7174 N N . ARG B 1 450 ? -19.953 5.961 16.344 1 94.44 450 ARG B N 1
ATOM 7175 C CA . ARG B 1 450 ? -18.688 6.062 17.047 1 94.44 450 ARG B CA 1
ATOM 7176 C C . ARG B 1 450 ? -18.016 7.41 16.797 1 94.44 450 ARG B C 1
ATOM 7178 O O . ARG B 1 450 ? -17.672 8.125 17.734 1 94.44 450 ARG B O 1
ATOM 7185 N N . ILE B 1 451 ? -17.906 7.836 15.562 1 93.81 451 ILE B N 1
ATOM 7186 C CA . ILE B 1 451 ? -17.094 9.008 15.227 1 93.81 451 ILE B CA 1
ATOM 7187 C C . ILE B 1 451 ? -17.875 10.281 15.562 1 93.81 451 ILE B C 1
ATOM 7189 O O . ILE B 1 451 ? -17.297 11.367 15.648 1 93.81 451 ILE B O 1
ATOM 7193 N N . ASN B 1 452 ? -19.203 10.172 15.75 1 94.25 452 ASN B N 1
ATOM 7194 C CA . ASN B 1 452 ? -20.047 11.297 16.156 1 94.25 452 ASN B CA 1
ATOM 7195 C C . ASN B 1 452 ? -20.312 11.281 17.656 1 94.25 452 ASN B C 1
ATOM 7197 O O . ASN B 1 452 ? -21.062 12.109 18.172 1 94.25 452 ASN B O 1
ATOM 7201 N N . GLY B 1 453 ? -19.781 10.297 18.328 1 93.19 453 GLY B N 1
ATOM 7202 C CA . GLY B 1 453 ? -20.047 10.125 19.75 1 93.19 453 GLY B CA 1
ATOM 7203 C C . GLY B 1 453 ? -19.375 11.188 20.609 1 93.19 453 GLY B C 1
ATOM 7204 O O . GLY B 1 453 ? -18.891 12.188 20.094 1 93.19 453 GLY B O 1
ATOM 7205 N N . GLU B 1 454 ? -19.453 10.945 21.922 1 93 454 GLU B N 1
ATOM 7206 C CA . GLU B 1 454 ? -18.922 11.891 22.906 1 93 454 GLU B CA 1
ATOM 7207 C C . GLU B 1 454 ? -17.391 11.82 22.953 1 93 454 GLU B C 1
ATOM 7209 O O . GLU B 1 454 ? -16.812 10.734 22.844 1 93 454 GLU B O 1
ATOM 7214 N N . ILE B 1 455 ? -16.828 12.93 23.016 1 92.5 455 ILE B N 1
ATOM 7215 C CA . ILE B 1 455 ? -15.391 13.07 23.141 1 92.5 455 ILE B CA 1
ATOM 7216 C C . ILE B 1 455 ? -15.039 13.742 24.469 1 92.5 455 ILE B C 1
ATOM 7218 O O . ILE B 1 455 ? -15.664 14.734 24.844 1 92.5 455 ILE B O 1
ATOM 7222 N N . ALA B 1 456 ? -14.156 13.141 25.156 1 93.5 456 ALA B N 1
ATOM 7223 C CA . ALA B 1 456 ? -13.688 13.758 26.406 1 93.5 456 ALA B CA 1
ATOM 7224 C C . ALA B 1 456 ? -12.852 15 26.109 1 93.5 456 ALA B C 1
ATOM 7226 O O . ALA B 1 456 ? -12.055 15.016 25.156 1 93.5 456 ALA B O 1
ATOM 7227 N N . GLU B 1 457 ? -13.07 15.984 26.938 1 95.62 457 GLU B N 1
ATOM 7228 C CA . GLU B 1 457 ? -12.242 17.188 26.812 1 95.62 457 GLU B CA 1
ATOM 7229 C C . GLU B 1 457 ? -10.781 16.875 27.141 1 95.62 457 GLU B C 1
ATOM 7231 O O . GLU B 1 457 ? -10.492 16.078 28.031 1 95.62 457 GLU B O 1
ATOM 7236 N N . ASP B 1 458 ? -9.938 17.453 26.406 1 95.56 458 ASP B N 1
ATOM 7237 C CA . ASP B 1 458 ? -8.508 17.266 26.625 1 95.56 458 ASP B CA 1
ATOM 7238 C C . ASP B 1 458 ? -8.055 17.953 27.922 1 95.56 458 ASP B C 1
ATOM 7240 O O . ASP B 1 458 ? -7.012 17.609 28.469 1 95.56 458 ASP B O 1
ATOM 7244 N N . PHE B 1 459 ? -8.727 18.984 28.375 1 96.69 459 PHE B N 1
ATOM 7245 C CA . PHE B 1 459 ? -8.461 19.703 29.594 1 96.69 459 PHE B CA 1
ATOM 7246 C C . PHE B 1 459 ? -9.711 20.438 30.078 1 96.69 459 PHE B C 1
ATOM 7248 O O . PHE B 1 459 ? -10.664 20.609 29.328 1 96.69 459 PHE B O 1
ATOM 7255 N N . ALA B 1 460 ? -9.688 20.797 31.297 1 96.88 460 ALA B N 1
ATOM 7256 C CA . ALA B 1 460 ? -10.773 21.562 31.906 1 96.88 460 ALA B CA 1
ATOM 7257 C C . ALA B 1 460 ? -10.398 23.031 32.062 1 96.88 460 ALA B C 1
ATOM 7259 O O . ALA B 1 460 ? -9.211 23.391 32 1 96.88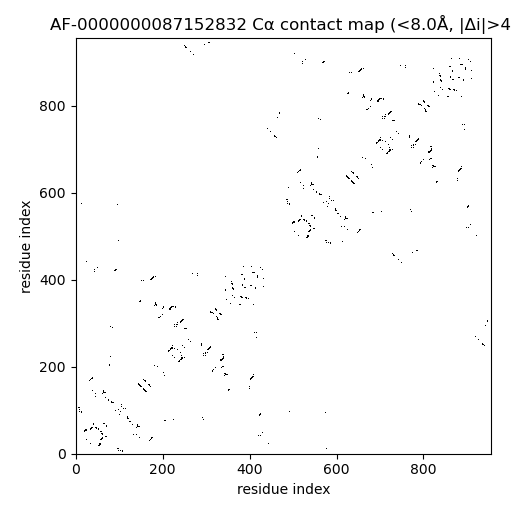 460 ALA B O 1
ATOM 7260 N N . PRO B 1 461 ? -11.414 23.844 32.156 1 96.19 461 PRO B N 1
ATOM 7261 C CA . PRO B 1 461 ? -11.156 25.281 32.25 1 96.19 461 PRO B CA 1
ATOM 7262 C C . PRO B 1 461 ? -10.211 25.641 33.406 1 96.19 461 PRO B C 1
ATOM 7264 O O . PRO B 1 461 ? -9.57 26.688 33.375 1 96.19 461 PRO B O 1
ATOM 7267 N N . GLU B 1 462 ? -10.07 24.766 34.375 1 97.25 462 GLU B N 1
ATOM 7268 C CA . GLU B 1 462 ? -9.195 25 35.531 1 97.25 462 GLU B CA 1
ATOM 7269 C C . GLU B 1 462 ? -7.742 25.156 35.062 1 97.25 462 GLU B C 1
ATOM 7271 O O . GLU B 1 462 ? -6.949 25.828 35.75 1 97.25 462 GLU B O 1
ATOM 7276 N N . LEU B 1 463 ? -7.473 24.547 34 1 97.75 463 LEU B N 1
ATOM 7277 C CA . LEU B 1 463 ? -6.102 24.578 33.469 1 97.75 463 LEU B CA 1
ATOM 7278 C C . LEU B 1 463 ? -5.66 26 33.156 1 97.75 463 LEU B C 1
ATOM 7280 O O . LEU B 1 463 ? -4.488 26.344 33.344 1 97.75 463 LEU B O 1
ATOM 7284 N N . TYR B 1 464 ? -6.566 26.828 32.719 1 97.88 464 TYR B N 1
ATOM 7285 C CA . TYR B 1 464 ? -6.168 28.172 32.281 1 97.88 464 TYR B CA 1
ATOM 7286 C C . TYR B 1 464 ? -6.887 29.234 33.125 1 97.88 464 TYR B C 1
ATOM 7288 O O . TYR B 1 464 ? -6.688 30.438 32.906 1 97.88 464 TYR B O 1
ATOM 7296 N N . ALA B 1 465 ? -7.66 28.875 34.125 1 96.81 465 ALA B N 1
ATOM 7297 C CA . ALA B 1 465 ? -8.469 29.781 34.938 1 96.81 465 ALA B CA 1
ATOM 7298 C C . ALA B 1 465 ? -7.609 30.859 35.562 1 96.81 465 ALA B C 1
ATOM 7300 O O . ALA B 1 465 ? -7.996 32.031 35.594 1 96.81 465 ALA B O 1
ATOM 7301 N N . PRO B 1 466 ? -6.461 30.5 36.031 1 96.06 466 PRO B N 1
ATOM 7302 C CA . PRO B 1 466 ? -5.66 31.516 36.719 1 96.06 466 PRO B CA 1
ATOM 7303 C C . PRO B 1 466 ? -5.195 32.625 35.781 1 96.06 466 PRO B C 1
ATOM 7305 O O . PRO B 1 466 ? -4.824 33.719 36.25 1 96.06 466 PRO B O 1
ATOM 7308 N N . ALA B 1 467 ? -5.156 32.344 34.531 1 97.75 467 ALA B N 1
ATOM 7309 C CA . ALA B 1 467 ? -4.582 33.281 33.594 1 97.75 467 ALA B CA 1
ATOM 7310 C C . ALA B 1 467 ? -5.664 34.188 33 1 97.75 467 ALA B C 1
ATOM 7312 O O . ALA B 1 467 ? -5.363 35.156 32.281 1 97.75 467 ALA B O 1
ATOM 7313 N N . ILE B 1 468 ? -6.922 33.906 33.219 1 97.69 468 ILE B N 1
ATOM 7314 C CA . ILE B 1 468 ? -8.008 34.656 32.656 1 97.69 468 ILE B CA 1
ATOM 7315 C C . ILE B 1 468 ? -7.941 36.125 33.125 1 97.69 468 ILE B C 1
ATOM 7317 O O . ILE B 1 468 ? -7.879 36.375 34.344 1 97.69 468 ILE B O 1
ATOM 7321 N N . TRP B 1 469 ? -7.898 36.938 32.188 1 95.88 469 TRP B N 1
ATOM 7322 C CA . TRP B 1 469 ? -7.789 38.375 32.5 1 95.88 469 TRP B CA 1
ATOM 7323 C C . TRP B 1 469 ? -9.047 38.875 33.188 1 95.88 469 TRP B C 1
ATOM 7325 O O . TRP B 1 469 ? -10.164 38.5 32.812 1 95.88 469 TRP B O 1
ATOM 7335 N N . ARG B 1 470 ? -8.867 39.625 34.188 1 90.69 470 ARG B N 1
ATOM 7336 C CA . ARG B 1 470 ? -9.93 40.312 34.906 1 90.69 470 ARG B CA 1
ATOM 7337 C C . ARG B 1 470 ? -9.68 41.812 35 1 90.69 470 ARG B C 1
ATOM 7339 O O . ARG B 1 470 ? -8.539 42.25 35.219 1 90.69 470 ARG B O 1
ATOM 7346 N N . PRO B 1 471 ? -10.719 42.625 34.688 1 86.62 471 PRO B N 1
ATOM 7347 C CA . PRO B 1 471 ? -10.531 44.062 34.781 1 86.62 471 PRO B CA 1
ATOM 7348 C C . PRO B 1 471 ? -10.117 44.531 36.156 1 86.62 471 PRO B C 1
ATOM 7350 O O . PRO B 1 471 ? -10.508 43.938 37.156 1 86.62 471 PRO B O 1
ATOM 7353 N N . PRO B 1 472 ? -9.188 45.469 36.219 1 76.56 472 PRO B N 1
ATOM 7354 C CA . PRO B 1 472 ? -8.797 45.969 37.562 1 76.56 472 PRO B CA 1
ATOM 7355 C C . PRO B 1 472 ? -9.977 46.531 38.344 1 76.56 472 PRO B C 1
ATOM 7357 O O . PRO B 1 472 ? -10.906 47.094 37.781 1 76.56 472 PRO B O 1
ATOM 7360 N N . GLU B 1 473 ? -10.344 45.938 39.531 1 66.81 473 GLU B N 1
ATOM 7361 C CA . GLU B 1 473 ? -11.383 46.438 40.438 1 66.81 473 GLU B CA 1
ATOM 7362 C C . GLU B 1 473 ? -11.203 47.938 40.719 1 66.81 473 GLU B C 1
ATOM 7364 O O . GLU B 1 473 ? -10.086 48.375 40.969 1 66.81 473 GLU B O 1
ATOM 7369 N N . HIS B 1 474 ? -11.906 48.844 40.125 1 56.91 474 HIS B N 1
ATOM 7370 C CA . HIS B 1 474 ? -11.922 50.219 40.562 1 56.91 474 HIS B CA 1
ATOM 7371 C C . HIS B 1 474 ? -12.039 50.344 42.062 1 56.91 474 HIS B C 1
ATOM 7373 O O . HIS B 1 474 ? -12.992 49.812 42.656 1 56.91 474 HIS B O 1
ATOM 7379 N N . ALA B 1 475 ? -11.008 50.5 42.844 1 50.69 475 ALA B N 1
ATOM 7380 C CA . ALA B 1 475 ? -11.164 50.969 44.219 1 50.69 475 ALA B CA 1
ATOM 7381 C C . ALA B 1 475 ? -12.07 52.188 44.312 1 50.69 475 ALA B C 1
ATOM 7383 O O . ALA B 1 475 ? -11.797 53.219 43.656 1 50.69 475 ALA B O 1
ATOM 7384 N N . ALA B 1 476 ? -13.32 52.125 44.688 1 40.94 476 ALA B N 1
ATOM 7385 C CA . ALA B 1 476 ? -14.109 53.281 45.156 1 40.94 476 ALA B CA 1
ATOM 7386 C C . ALA B 1 476 ? -13.344 54.094 46.156 1 40.94 476 ALA B C 1
ATOM 7388 O O . ALA B 1 476 ? -12.789 53.562 47.125 1 40.94 476 ALA B O 1
ATOM 7389 N N . ALA B 1 477 ? -12.93 55.062 45.625 1 47.47 477 ALA B N 1
ATOM 7390 C CA . ALA B 1 477 ? -12.617 56.094 46.594 1 47.47 477 ALA B CA 1
ATOM 7391 C C . ALA B 1 477 ? -13.617 56.094 47.75 1 47.47 477 ALA B C 1
ATOM 7393 O O . ALA B 1 477 ? -14.82 56.281 47.531 1 47.47 477 ALA B O 1
ATOM 7394 N N . GLU B 1 478 ? -13.18 55.312 48.812 1 33.75 478 GLU B N 1
ATOM 7395 C CA . GLU B 1 478 ? -13.648 56.094 49.969 1 33.75 478 GLU B CA 1
ATOM 7396 C C . GLU B 1 478 ? -13.055 57.469 49.969 1 33.75 478 GLU B C 1
ATOM 7398 O O . GLU B 1 478 ? -11.859 57.656 49.719 1 33.75 478 GLU B O 1
#

Sequence (956 aa):
MPKSDPDSVAREALRLIGPDPQNWVPDRDGIDHNVVVVGGGQSGSAFAFALRRAGIGKVSVIDAAADHTQAGVWLTSARMHKLRTPKTLPGPELGLPGLGFQAWYEARYGAAAYDALDRILRFDWAAYLNWYRKVTGVAVRYGTRLTRIEPAVDHLRLHLEWDGHATVETARKLVLATGFAGSGGAHVPEALQKLPKRFYAHTSEAIDFKTLRGRSVAVIGGAASAFDAAAVALEAGAHDVHLFARRETLASLPVIRIRGYPGAYDNYGALPDAVRWQQAIRFRRAGSTPPPDAISRAVVYPNFHLHLGAPWSAARVRGTRAVAVTPQGEFAFDFAIVATGYLVDLGAQAELRDFADEIRLWRDRFTPPEGERDETLAAYPYLGAGHEYLEKVPGRAPHLKDIHVFNPAAFVSFGLPVGDVPSFKRDIPAIVARISRDLFLADLSSHEARINGEIAEDFAPELYAPAIWRPPEHAAAEMPKSDPDSVAREALRLIGPDPQNWVPDRDGIDHNVVVVGGGQSGSAFAFALRRAGIGKVSVIDAAADHTQAGVWLTSARMHKLRTPKTLPGPELGLPGLGFQAWYEARYGAAAYDALDRILRFDWAAYLNWYRKVTGVAVRYGTRLTRIEPAVDHLRLHLEWDGHATVETARKLVLATGFAGSGGAHVPEALQKLPKRFYAHTSEAIDFKTLRGRSVAVIGGAASAFDAAAVALEAGAHDVHLFARRETLASLPVIRIRGYPGAYDNYGALPDAVRWQQAIRFRRAGSTPPPDAISRAVVYPNFHLHLGAPWSAARVRGTRAVAVTPQGEFAFDFAIVATGYLVDLGAQAELRDFADEIRLWRDRFTPPEGERDETLAAYPYLGAGHEYLEKVPGRAPHLKDIHVFNPAAFVSFGLPVGDVPSFKRDIPAIVARISRDLFLADLSSHEARINGEIAEDFAPELYAPAIWRPPEHAAAE

Secondary structure (DSSP, 8-state):
-----TTHHHHHHHHHH-SPPPP-SPP-TT--EEEEEE--SHHHHHHHHHHHHTT--SEEEE-SSSSTTTSSSTTTT---SB-SS-TTS--TTTT-GGGSHHHHHHHHH-HHHHHH-SS-BHHHHHHHHHHHHHHHT---BTTEEEEEEEE-SSSEEEEEEETTEEEEEEEEEEEE---GGGGS-B---HHHHTS-GGGEEETTS---GGGGTT-EEEEE-SSHHHHHHHHHHHHTT-SEEEEE-SSSS-----GGGGG-SHHHHHTGGGS-HHHHHHHHHHHHHH-PPPPHHHHHHHHTSTTEEEESS----EEEEETTEEEEEETTEEEEESEEEE---B---GGG-GGGTTTGGGBPBHHHH----GGG--HHHHTSB---TTSB--BSSTTT-GGGGGEEE-SGGGHHHH-S-TTSHHHHHHHHHHHHHHHHHHHHHHTHHHHHHHHTS----SS-GGGTGGGB----------/-----TTHHHHHHHHHH-SPPPP-SPP-TT--EEEEEE--SHHHHHHHHHHHHTT--SEEEE-SSSSTTTSSSTTTT---SB-SS-TTS--TTTT-GGGSHHHHHHHHH-HHHHHH-SS-BHHHHHHHHHHHHHHHT---BTTEEEEEEEE-SSSEEEEEEETTEEEEEEEEEEEE---GGGGS-B---HHHHTS-GGGEEETTS---GGGGTT-EEEEE-SSHHHHHHHHHHHHTT-SEEEEE-SSSS-----GGGGG-SHHHHHTGGGS-HHHHHHHHHHHHHH-PPPPHHHHHHHHTSTTEEEESS----EEEEETTEEEEEETTEEEEESEEEE---B---GGG-GGGTTTGGGBPBHHHH----GGG--HHHHTSB---TTSB--BSSTTT-GGGGGEEE-SGGGHHHH-S-SSSHHHHHHHHHHHHHHHHHHHHHHTHHHHHHHHTS----SS-GGGTGGGB----------

Radius of gyration: 33.22 Å; Cα contacts (8 Å, |Δi|>4): 1978; chains: 2; bounding box: 63×115×95 Å

pLDDT: mean 94.58, std 7.63, range [33.75, 98.94]

Nearest PDB structures (foldseek):
  6sek-assembly1_B  TM=5.602E-01  e=1.184E-12  synthetic construct
  2qa1-assembly1_A-2  TM=6.232E-01  e=3.890E-06  Streptomyces sp. PGA64
  7vwp-assembly1_A  TM=6.136E-01  e=8.819E-06  Micromonospora rosaria
  4icy-assembly1_A-2  TM=6.007E-01  e=7.487E-06  Streptomyces sp. PGA64
  7vwp-assembly2_B  TM=5.507E-01  e=6.713E-06  Micromonospora rosaria

Organism: NCBI:txid2511166

InterPro domains:
  IPR023753 FAD/NAD(P)-binding domain [PF07992] (34-251)
  IPR036188 FAD/NAD(P)-binding domain superfamily [G3DSA:3.50.50.60] (25-367)
  IPR036188 FAD/NAD(P)-binding domain superfamily [SSF51905] (34-349)
  IPR050982 Auxin biosynthesis and cation transport [PTHR43539] (35-248)